Protein AF-0000000079072983 (afdb_homodimer)

InterPro domains:
  IPR004501 Phosphotransferase system, EIIC component, type 3 [PS51105] (1-416)
  IPR051088 Bacterial PTS System Sugar-Specific EIIC/EIIB [PTHR33989] (3-418)

Structure (mmCIF, N/CA/C/O backbone):
data_AF-0000000079072983-model_v1
#
loop_
_entity.id
_entity.type
_entity.pdbx_description
1 polymer 'PTS cellobiose transporter subunit IIC'
#
loop_
_atom_site.group_PDB
_atom_site.id
_atom_site.type_symbol
_atom_site.label_atom_id
_atom_site.label_alt_id
_atom_site.label_comp_id
_atom_site.label_asym_id
_atom_site.label_entity_id
_atom_site.label_seq_id
_atom_site.pdbx_PDB_ins_code
_atom_site.Cartn_x
_atom_site.Cartn_y
_atom_site.Cartn_z
_atom_site.occupancy
_atom_site.B_iso_or_equiv
_atom_site.auth_seq_id
_atom_site.auth_comp_id
_atom_site.auth_asym_id
_atom_site.auth_atom_id
_atom_site.pdbx_PDB_model_num
ATOM 1 N N . MET A 1 1 ? -16.484 -44.156 -0.101 1 51.91 1 MET A N 1
ATOM 2 C CA . MET A 1 1 ? -15.281 -43.375 0.212 1 51.91 1 MET A CA 1
ATOM 3 C C . MET A 1 1 ? -15.344 -42 -0.422 1 51.91 1 MET A C 1
ATOM 5 O O . MET A 1 1 ? -15.047 -41 0.232 1 51.91 1 MET A O 1
ATOM 9 N N . VAL A 1 2 ? -15.797 -42.031 -1.685 1 62.38 2 VAL A N 1
ATOM 10 C CA . VAL A 1 2 ? -15.906 -40.75 -2.391 1 62.38 2 VAL A CA 1
ATOM 11 C C . VAL A 1 2 ? -16.953 -39.875 -1.715 1 62.38 2 VAL A C 1
ATOM 13 O O . VAL A 1 2 ? -16.75 -38.656 -1.57 1 62.38 2 VAL A O 1
ATOM 16 N N . ASN A 1 3 ? -17.891 -40.531 -1.244 1 63.91 3 ASN A N 1
ATOM 17 C CA . ASN A 1 3 ? -18.953 -39.75 -0.617 1 63.91 3 ASN A CA 1
ATOM 18 C C . ASN A 1 3 ? -18.5 -39.188 0.725 1 63.91 3 ASN A C 1
ATOM 20 O O . ASN A 1 3 ? -18.891 -38.062 1.09 1 63.91 3 ASN A O 1
ATOM 24 N N . ARG A 1 4 ? -17.734 -39.938 1.406 1 63.94 4 ARG A N 1
ATOM 25 C CA . ARG A 1 4 ? -17.25 -39.438 2.695 1 63.94 4 ARG A CA 1
ATOM 26 C C . ARG A 1 4 ? -16.281 -38.281 2.516 1 63.94 4 ARG A C 1
ATOM 28 O O . ARG A 1 4 ? -16.312 -37.312 3.285 1 63.94 4 ARG A O 1
ATOM 35 N N . ILE A 1 5 ? -15.484 -38.531 1.48 1 71.19 5 ILE A N 1
ATOM 36 C CA . ILE A 1 5 ? -14.523 -37.469 1.17 1 71.19 5 ILE A CA 1
ATOM 37 C C . ILE A 1 5 ? -15.273 -36.219 0.726 1 71.19 5 ILE A C 1
ATOM 39 O O . ILE A 1 5 ? -14.914 -35.094 1.12 1 71.19 5 ILE A O 1
ATOM 43 N N . THR A 1 6 ? -16.25 -36.531 0.065 1 70.75 6 THR A N 1
ATOM 44 C CA . THR A 1 6 ? -17.031 -35.375 -0.401 1 70.75 6 THR A CA 1
ATOM 45 C C . THR A 1 6 ? -17.688 -34.656 0.773 1 70.75 6 THR A C 1
ATOM 47 O O . THR A 1 6 ? -17.781 -33.438 0.771 1 70.75 6 THR A O 1
ATOM 50 N N . ASN A 1 7 ? -18.016 -35.406 1.706 1 72.44 7 ASN A N 1
ATOM 51 C CA . ASN A 1 7 ? -18.656 -34.781 2.854 1 72.44 7 ASN A CA 1
ATOM 52 C C . ASN A 1 7 ? -17.672 -34 3.709 1 72.44 7 ASN A C 1
ATOM 54 O O . ASN A 1 7 ? -18.016 -32.938 4.25 1 72.44 7 ASN A O 1
ATOM 58 N N . ILE A 1 8 ? -16.516 -34.562 3.797 1 74.38 8 ILE A N 1
ATOM 59 C CA . ILE A 1 8 ? -15.484 -33.875 4.57 1 74.38 8 ILE A CA 1
ATOM 60 C C . ILE A 1 8 ? -15.117 -32.562 3.885 1 74.38 8 ILE A C 1
ATOM 62 O O . ILE A 1 8 ? -14.961 -31.547 4.543 1 74.38 8 ILE A O 1
ATOM 66 N N . PHE A 1 9 ? -15.094 -32.688 2.645 1 74.44 9 PHE A N 1
ATOM 67 C CA . PHE A 1 9 ? -14.734 -31.5 1.9 1 74.44 9 PHE A CA 1
ATOM 68 C C . PHE A 1 9 ? -15.852 -30.453 1.982 1 74.44 9 PHE A C 1
ATOM 70 O O . PHE A 1 9 ? -15.578 -29.25 2.045 1 74.44 9 PHE A O 1
ATOM 77 N N . LEU A 1 10 ? -17 -30.969 2.055 1 71 10 LEU A N 1
ATOM 78 C CA . LEU A 1 10 ? -18.125 -30.047 2.188 1 71 10 LEU A CA 1
ATOM 79 C C . LEU A 1 10 ? -18.125 -29.391 3.561 1 71 10 LEU A C 1
ATOM 81 O O . LEU A 1 10 ? -18.438 -28.203 3.682 1 71 10 LEU A O 1
ATOM 85 N N . LYS A 1 11 ? -17.719 -30.141 4.48 1 75.06 11 LYS A N 1
ATOM 86 C CA . LYS A 1 11 ? -17.672 -29.578 5.828 1 75.06 11 LYS A CA 1
ATOM 87 C C . LYS A 1 11 ? -16.547 -28.562 5.957 1 75.06 11 LYS A C 1
ATOM 89 O O . LYS A 1 11 ? -16.703 -27.547 6.641 1 75.06 11 LYS A O 1
ATOM 94 N N . LEU A 1 12 ? -15.492 -28.828 5.312 1 73 12 LEU A N 1
ATOM 95 C CA . LEU A 1 12 ? -14.359 -27.906 5.363 1 73 12 LEU A CA 1
ATOM 96 C C . LEU A 1 12 ? -14.68 -26.594 4.641 1 73 12 LEU A C 1
ATOM 98 O O . LEU A 1 12 ? -14.289 -25.516 5.09 1 73 12 LEU A O 1
ATOM 102 N N . ARG A 1 13 ? -15.367 -26.828 3.625 1 66.88 13 ARG A N 1
ATOM 103 C CA . ARG A 1 13 ? -15.711 -25.641 2.826 1 66.88 13 ARG A CA 1
ATOM 104 C C . ARG A 1 13 ? -16.75 -24.781 3.531 1 66.88 13 ARG A C 1
ATOM 106 O O . ARG A 1 13 ? -16.891 -23.594 3.229 1 66.88 13 ARG A O 1
ATOM 113 N N . ARG A 1 14 ? -17.297 -25.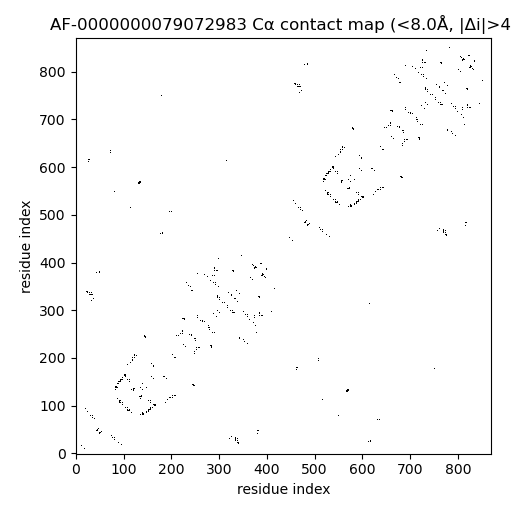406 4.473 1 68.56 14 ARG A N 1
ATOM 114 C CA . ARG A 1 14 ? -18.328 -24.672 5.203 1 68.56 14 ARG A CA 1
ATOM 115 C C . ARG A 1 14 ? -17.719 -23.859 6.344 1 68.56 14 ARG A C 1
ATOM 117 O O . ARG A 1 14 ? -18.344 -22.953 6.875 1 68.56 14 ARG A O 1
ATOM 124 N N . LEU A 1 15 ? -16.453 -24.141 6.438 1 79.19 15 LEU A N 1
ATOM 125 C CA . LEU A 1 15 ? -15.789 -23.344 7.465 1 79.19 15 LEU A CA 1
ATOM 126 C C . LEU A 1 15 ? -15.648 -21.891 7.016 1 79.19 15 LEU A C 1
ATOM 128 O O . LEU A 1 15 ? -15.344 -21.625 5.852 1 79.19 15 LEU A O 1
ATOM 132 N N . ALA A 1 16 ? -15.961 -21.047 7.828 1 80.56 16 ALA A N 1
ATOM 133 C CA . ALA A 1 16 ? -16 -19.625 7.539 1 80.56 16 ALA A CA 1
ATOM 134 C C . ALA A 1 16 ? -14.664 -19.125 7.016 1 80.56 16 ALA A C 1
ATOM 136 O O . ALA A 1 16 ? -14.617 -18.281 6.117 1 80.56 16 ALA A O 1
ATOM 137 N N . ILE A 1 17 ? -13.602 -19.719 7.496 1 84.94 17 ILE A N 1
ATOM 138 C CA . ILE A 1 17 ? -12.273 -19.25 7.129 1 84.94 17 ILE A CA 1
ATOM 139 C C . ILE A 1 17 ? -12 -19.562 5.656 1 84.94 17 ILE A C 1
ATOM 141 O O . ILE A 1 17 ? -11.484 -18.719 4.922 1 84.94 17 ILE A O 1
ATOM 145 N N . PHE A 1 18 ? -12.383 -20.703 5.234 1 83.5 18 PHE A N 1
ATOM 146 C CA . PHE A 1 18 ? -12.133 -21.094 3.855 1 83.5 18 PHE A CA 1
ATOM 147 C C . PHE A 1 18 ? -13.031 -20.328 2.896 1 83.5 18 PHE A C 1
ATOM 149 O O . PHE A 1 18 ? -12.617 -19.984 1.787 1 83.5 18 PHE A O 1
ATOM 156 N N . ARG A 1 19 ? -14.133 -20 3.297 1 82.31 19 ARG A N 1
ATOM 157 C CA . ARG A 1 19 ? -15.055 -19.234 2.463 1 82.31 19 ARG A CA 1
ATOM 158 C C . ARG A 1 19 ? -14.539 -17.812 2.246 1 82.31 19 ARG A C 1
ATOM 160 O O . ARG A 1 19 ? -14.617 -17.281 1.136 1 82.31 19 ARG A O 1
ATOM 167 N N . ILE A 1 20 ? -14.031 -17.344 3.32 1 87.38 20 ILE A N 1
ATOM 168 C CA . ILE A 1 20 ? -13.531 -15.984 3.248 1 87.38 20 ILE A CA 1
ATOM 169 C C . ILE A 1 20 ? -12.289 -15.93 2.361 1 87.38 20 ILE A C 1
ATOM 171 O O . ILE A 1 20 ? -12.133 -15.008 1.556 1 87.38 20 ILE A O 1
ATOM 175 N N . PHE A 1 21 ? -11.469 -16.938 2.504 1 88.38 21 PHE A N 1
ATOM 176 C CA . PHE A 1 21 ? -10.258 -16.969 1.697 1 88.38 21 PHE A CA 1
ATOM 177 C C . PHE A 1 21 ? -10.594 -17.125 0.219 1 88.38 21 PHE A C 1
ATOM 179 O O . PHE A 1 21 ? -9.992 -16.469 -0.632 1 88.38 21 PHE A O 1
ATOM 186 N N . GLN A 1 22 ? -11.555 -17.922 -0.063 1 84.69 22 GLN A N 1
ATOM 187 C CA . GLN A 1 22 ? -11.945 -18.141 -1.451 1 84.69 22 GLN A CA 1
ATOM 188 C C . GLN A 1 22 ? -12.586 -16.891 -2.049 1 84.69 22 GLN A C 1
ATOM 190 O O . GLN A 1 22 ? -12.297 -16.531 -3.189 1 84.69 22 GLN A O 1
ATOM 195 N N . ARG A 1 23 ? -13.367 -16.281 -1.304 1 84.44 23 ARG A N 1
ATOM 196 C CA . ARG A 1 23 ? -14.016 -15.062 -1.786 1 84.44 23 ARG A CA 1
ATOM 197 C C . ARG A 1 23 ? -13 -13.953 -2.014 1 84.44 23 ARG A C 1
ATOM 199 O O . ARG A 1 23 ? -13.117 -13.172 -2.963 1 84.44 23 ARG A O 1
ATOM 206 N N . THR A 1 24 ? -12.078 -13.891 -1.105 1 88.56 24 THR A N 1
ATOM 207 C CA . THR A 1 24 ? -11.031 -12.883 -1.229 1 88.56 24 THR A CA 1
ATOM 208 C C . THR A 1 24 ? -10.203 -13.109 -2.49 1 88.56 24 THR A C 1
ATOM 210 O O . THR A 1 24 ? -9.938 -12.172 -3.244 1 88.56 24 THR A O 1
ATOM 213 N N . LEU A 1 25 ? -9.867 -14.32 -2.742 1 88.81 25 LEU A N 1
ATOM 214 C CA . LEU A 1 25 ? -9.023 -14.641 -3.885 1 88.81 25 LEU A CA 1
ATOM 215 C C . LEU A 1 25 ? -9.773 -14.43 -5.195 1 88.81 25 LEU A C 1
ATOM 217 O O . LEU A 1 25 ? -9.211 -13.914 -6.164 1 88.81 25 LEU A O 1
ATOM 221 N N . VAL A 1 26 ? -11.031 -14.742 -5.219 1 83.69 26 VAL A N 1
ATOM 222 C CA . VAL A 1 26 ? -11.828 -14.57 -6.43 1 83.69 26 VAL A CA 1
ATOM 223 C C . VAL A 1 26 ? -11.992 -13.086 -6.734 1 83.69 26 VAL A C 1
ATOM 225 O O . VAL A 1 26 ? -11.992 -12.68 -7.898 1 83.69 26 VAL A O 1
ATOM 228 N N . MET A 1 27 ? -12.086 -12.32 -5.68 1 84.81 27 MET A N 1
ATOM 229 C CA . MET A 1 27 ? -12.227 -10.883 -5.863 1 84.81 27 MET A CA 1
ATOM 230 C C . MET A 1 27 ? -10.945 -10.273 -6.43 1 84.81 27 MET A C 1
ATOM 232 O O . MET A 1 27 ? -10.992 -9.25 -7.113 1 84.81 27 MET A O 1
ATOM 236 N N . LEU A 1 28 ? -9.859 -10.922 -6.188 1 88.69 28 LEU A N 1
ATOM 237 C CA . LEU A 1 28 ? -8.57 -10.391 -6.609 1 88.69 28 LEU A CA 1
ATOM 238 C C . LEU A 1 28 ? -8.164 -10.969 -7.961 1 88.69 28 LEU A C 1
ATOM 240 O O . LEU A 1 28 ? -7.059 -10.703 -8.445 1 88.69 28 LEU A O 1
ATOM 244 N N . MET A 1 29 ? -9.055 -11.695 -8.648 1 87 29 MET A N 1
ATOM 245 C CA . MET A 1 29 ? -8.766 -12.375 -9.906 1 87 29 MET A CA 1
ATOM 246 C C . MET A 1 29 ? -8.383 -11.367 -10.992 1 87 29 MET A C 1
ATOM 248 O O . MET A 1 29 ? -7.379 -11.547 -11.688 1 87 29 MET A O 1
ATOM 252 N N . PRO A 1 30 ? -9.055 -10.258 -11.078 1 83.69 30 PRO A N 1
ATOM 253 C CA . PRO A 1 30 ? -8.68 -9.32 -12.133 1 83.69 30 PRO A CA 1
ATOM 254 C C . PRO A 1 30 ? -7.289 -8.719 -11.922 1 83.69 30 PRO A C 1
ATOM 256 O O . PRO A 1 30 ? -6.547 -8.523 -12.891 1 83.69 30 PRO A O 1
ATOM 259 N N . ILE A 1 31 ? -6.98 -8.469 -10.719 1 87.5 31 ILE A N 1
ATOM 260 C CA . ILE A 1 31 ? -5.672 -7.902 -10.406 1 87.5 31 ILE A CA 1
ATOM 261 C C . ILE A 1 31 ? -4.582 -8.938 -10.688 1 87.5 31 ILE A C 1
ATOM 263 O O . ILE A 1 31 ? -3.52 -8.602 -11.219 1 87.5 31 ILE A O 1
ATOM 267 N N . ALA A 1 32 ? -4.895 -10.133 -10.375 1 90.31 32 ALA A N 1
ATOM 268 C CA . ALA A 1 32 ? -3.926 -11.203 -10.594 1 90.31 32 ALA A CA 1
ATOM 269 C C . ALA A 1 32 ? -3.73 -11.469 -12.086 1 90.31 32 ALA A C 1
ATOM 271 O O . ALA A 1 32 ? -2.617 -11.75 -12.531 1 90.31 32 ALA A O 1
ATOM 272 N N . VAL A 1 33 ? -4.816 -11.367 -12.859 1 89.5 33 VAL A N 1
ATOM 273 C CA . VAL A 1 33 ? -4.73 -11.602 -14.297 1 89.5 33 VAL A CA 1
ATOM 274 C C . VAL A 1 33 ? -3.906 -10.5 -14.953 1 89.5 33 VAL A C 1
ATOM 276 O O . VAL A 1 33 ? -3.033 -10.773 -15.781 1 89.5 33 VAL A O 1
ATOM 279 N N . ILE A 1 34 ? -4.125 -9.289 -14.562 1 88.88 34 ILE A N 1
ATOM 280 C CA . ILE A 1 34 ? -3.367 -8.164 -15.102 1 88.88 34 ILE A CA 1
ATOM 281 C C . ILE A 1 34 ? -1.895 -8.305 -14.727 1 88.88 34 ILE A C 1
ATOM 283 O O . ILE A 1 34 ? -1.009 -8.086 -15.555 1 88.88 34 ILE A O 1
ATOM 287 N N . GLY A 1 35 ? -1.692 -8.68 -13.539 1 91.06 35 GLY A N 1
ATOM 288 C CA . GLY A 1 35 ? -0.321 -8.906 -13.109 1 91.06 35 GLY A CA 1
ATOM 289 C C . GLY A 1 35 ? 0.366 -10.023 -13.867 1 91.06 35 GLY A C 1
ATOM 290 O O . GLY A 1 35 ? 1.554 -9.93 -14.188 1 91.06 35 GLY A O 1
ATOM 291 N N . ALA A 1 36 ? -0.386 -11.039 -14.148 1 92.75 36 ALA A N 1
ATOM 292 C CA . ALA A 1 36 ? 0.182 -12.172 -14.875 1 92.75 36 ALA A CA 1
ATOM 293 C C . ALA A 1 36 ? 0.57 -11.766 -16.297 1 92.75 36 ALA A C 1
ATOM 295 O O . ALA A 1 36 ? 1.595 -12.219 -16.812 1 92.75 36 ALA A O 1
ATOM 296 N N . TYR A 1 37 ? -0.174 -10.961 -16.906 1 92.06 37 TYR A N 1
ATOM 297 C CA . TYR A 1 37 ? 0.146 -10.5 -18.25 1 92.06 37 TYR A CA 1
ATOM 298 C C . TYR A 1 37 ? 1.395 -9.633 -18.25 1 92.06 37 TYR A C 1
ATOM 300 O O . TYR A 1 37 ? 2.246 -9.75 -19.125 1 92.06 37 TYR A O 1
ATOM 308 N N . PHE A 1 38 ? 1.521 -8.797 -17.328 1 91.94 38 PHE A N 1
ATOM 309 C CA . PHE A 1 38 ? 2.693 -7.93 -17.281 1 91.94 38 PHE A CA 1
ATOM 310 C C . PHE A 1 38 ? 3.932 -8.719 -16.875 1 91.94 38 PHE A C 1
ATOM 312 O O . PHE A 1 38 ? 5.043 -8.406 -17.297 1 91.94 38 PHE A O 1
ATOM 319 N N . LYS A 1 39 ? 3.695 -9.633 -16.016 1 91.5 39 LYS A N 1
ATOM 320 C CA . LYS A 1 39 ? 4.824 -10.5 -15.68 1 91.5 39 LYS A CA 1
ATOM 321 C C . LYS A 1 39 ? 5.312 -11.266 -16.906 1 91.5 39 LYS A C 1
ATOM 323 O O . LYS A 1 39 ? 6.52 -11.453 -17.078 1 91.5 39 LYS A O 1
ATOM 328 N N . LEU A 1 40 ? 4.375 -11.742 -17.75 1 90.88 40 LEU A N 1
ATOM 329 C CA . LEU A 1 40 ? 4.719 -12.406 -19 1 90.88 40 LEU A CA 1
ATOM 330 C C . LEU A 1 40 ? 5.516 -11.469 -19.906 1 90.88 40 LEU A C 1
ATOM 332 O O . LEU A 1 40 ? 6.52 -11.883 -20.5 1 90.88 40 LEU A O 1
ATOM 336 N N . PHE A 1 41 ? 5.109 -10.234 -19.969 1 89.5 41 PHE A N 1
ATOM 337 C CA . PHE A 1 41 ? 5.805 -9.266 -20.797 1 89.5 41 PHE A CA 1
ATOM 338 C C . PHE A 1 41 ? 7.203 -8.984 -20.266 1 89.5 41 PHE A C 1
ATOM 340 O O . PHE A 1 41 ? 8.156 -8.859 -21.031 1 89.5 41 PHE A O 1
ATOM 347 N N . ARG A 1 42 ? 7.281 -8.953 -19.016 1 88.75 42 ARG A N 1
ATOM 348 C CA . ARG A 1 42 ? 8.57 -8.68 -18.406 1 88.75 42 ARG A CA 1
ATOM 349 C C . ARG A 1 42 ? 9.539 -9.836 -18.625 1 88.75 42 ARG A C 1
ATOM 351 O O . ARG A 1 42 ? 10.695 -9.625 -19.016 1 88.75 42 ARG A O 1
ATOM 358 N N . ASP A 1 43 ? 9.055 -11.016 -18.406 1 86.69 43 ASP A N 1
ATOM 359 C CA . ASP A 1 43 ? 9.938 -12.18 -18.438 1 86.69 43 ASP A CA 1
ATOM 360 C C . ASP A 1 43 ? 10.133 -12.672 -19.875 1 86.69 43 ASP A C 1
ATOM 362 O O . ASP A 1 43 ? 11.203 -13.18 -20.219 1 86.69 43 ASP A O 1
ATOM 366 N N . ALA A 1 44 ? 9.156 -12.547 -20.703 1 85.88 44 ALA A N 1
ATOM 367 C CA . ALA A 1 44 ? 9.227 -13.148 -22.031 1 85.88 44 ALA A CA 1
ATOM 368 C C . ALA A 1 44 ? 9.688 -12.125 -23.078 1 85.88 44 ALA A C 1
ATOM 370 O O . ALA A 1 44 ? 10.258 -12.5 -24.094 1 85.88 44 ALA A O 1
ATOM 371 N N . VAL A 1 45 ? 9.461 -10.836 -22.828 1 84 45 VAL A N 1
ATOM 372 C CA . VAL A 1 45 ? 9.711 -9.898 -23.906 1 84 45 VAL A CA 1
ATOM 373 C C . VAL A 1 45 ? 10.773 -8.883 -23.484 1 84 45 VAL A C 1
ATOM 375 O O . VAL A 1 45 ? 11.727 -8.633 -24.234 1 84 45 VAL A O 1
ATOM 378 N N . PHE A 1 46 ? 10.672 -8.305 -22.234 1 82.94 46 PHE A N 1
ATOM 379 C CA . PHE A 1 46 ? 11.445 -7.105 -21.922 1 82.94 46 PHE A CA 1
ATOM 380 C C . PHE A 1 46 ? 12.609 -7.438 -21 1 82.94 46 PHE A C 1
ATOM 382 O O . PHE A 1 46 ? 12.969 -6.633 -20.141 1 82.94 46 PHE A O 1
ATOM 389 N N . SER A 1 47 ? 13.094 -8.57 -21.016 1 80.19 47 SER A N 1
ATOM 390 C CA . SER A 1 47 ? 14.32 -8.938 -20.328 1 80.19 47 SER A CA 1
ATOM 391 C C . SER A 1 47 ? 15.391 -9.398 -21.297 1 80.19 47 SER A C 1
ATOM 393 O O . SER A 1 47 ? 15.078 -9.938 -22.359 1 80.19 47 SER A O 1
ATOM 395 N N . PRO A 1 48 ? 16.594 -8.992 -20.938 1 76.44 48 PRO A N 1
ATOM 396 C CA . PRO A 1 48 ? 17.656 -9.367 -21.875 1 76.44 48 PRO A CA 1
ATOM 397 C C . PRO A 1 48 ? 17.797 -10.875 -22.031 1 76.44 48 PRO A C 1
ATOM 399 O O . PRO A 1 48 ? 18.234 -11.359 -23.078 1 76.44 48 PRO A O 1
ATOM 402 N N . ASP A 1 49 ? 17.438 -11.617 -21.016 1 77.25 49 ASP A N 1
ATOM 403 C CA . ASP A 1 49 ? 17.516 -13.07 -21.078 1 77.25 49 ASP A CA 1
ATOM 404 C C . ASP A 1 49 ? 16.141 -13.688 -21.391 1 77.25 49 ASP A C 1
ATOM 406 O O . ASP A 1 49 ? 15.875 -14.82 -21 1 77.25 49 ASP A O 1
ATOM 410 N N . SER A 1 50 ? 15.359 -12.906 -22.172 1 79.88 50 SER A N 1
ATOM 411 C CA . SER A 1 50 ? 14 -13.375 -22.422 1 79.88 50 SER A CA 1
ATOM 412 C C . SER A 1 50 ? 13.938 -14.188 -23.719 1 79.88 50 SER A C 1
ATOM 414 O O . SER A 1 50 ? 14.758 -14 -24.625 1 79.88 50 SER A O 1
ATOM 416 N N . PHE A 1 51 ? 13.023 -15.172 -23.703 1 78.88 51 PHE A N 1
ATOM 417 C CA . PHE A 1 51 ? 12.812 -16.094 -24.812 1 78.88 51 PHE A CA 1
ATOM 418 C C . PHE A 1 51 ? 12.461 -15.344 -26.078 1 78.88 51 PHE A C 1
ATOM 420 O O . PHE A 1 51 ? 13.141 -15.5 -27.109 1 78.88 51 PHE A O 1
ATOM 427 N N . ILE A 1 52 ? 11.516 -14.422 -26.031 1 77.12 52 ILE A N 1
ATOM 428 C CA . ILE A 1 52 ? 11.023 -13.734 -27.219 1 77.12 52 ILE A CA 1
ATOM 429 C C . ILE A 1 52 ? 12.039 -12.688 -27.656 1 77.12 52 ILE A C 1
ATOM 431 O O . ILE A 1 52 ? 12.234 -12.469 -28.859 1 77.12 52 ILE A O 1
ATOM 435 N N . TYR A 1 53 ? 12.727 -12.141 -26.672 1 76.12 53 TYR A N 1
ATOM 436 C CA . TYR A 1 53 ? 13.758 -11.148 -26.969 1 76.12 53 TYR A CA 1
ATOM 437 C C . TYR A 1 53 ? 14.883 -11.766 -27.781 1 76.12 53 TYR A C 1
ATOM 439 O O . TYR A 1 53 ? 15.375 -11.156 -28.734 1 76.12 53 TYR A O 1
ATOM 447 N N . ASN A 1 54 ? 15.195 -13.039 -27.5 1 75.75 54 ASN A N 1
ATOM 448 C CA . ASN A 1 54 ? 16.328 -13.68 -28.141 1 75.75 54 ASN A CA 1
ATOM 449 C C . ASN A 1 54 ? 15.93 -14.312 -29.484 1 75.75 54 ASN A C 1
ATOM 451 O O . ASN A 1 54 ? 16.719 -14.352 -30.422 1 75.75 54 ASN A O 1
ATOM 455 N N . ILE A 1 55 ? 14.695 -14.742 -29.578 1 74.31 55 ILE A N 1
ATOM 456 C CA . ILE A 1 55 ? 14.258 -15.391 -30.812 1 74.31 55 ILE A CA 1
ATOM 457 C C . ILE A 1 5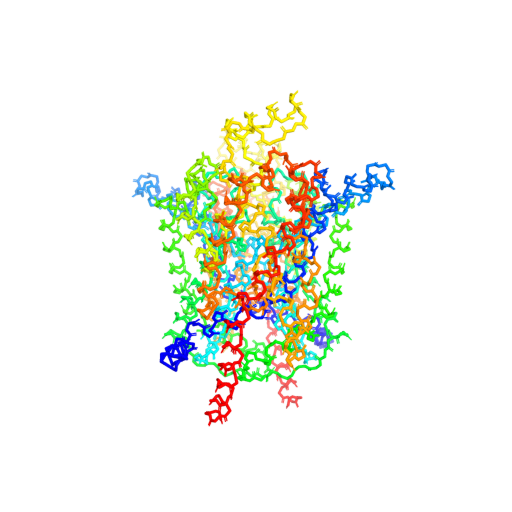5 ? 14.039 -14.328 -31.891 1 74.31 55 ILE A C 1
ATOM 459 O O . ILE A 1 55 ? 14.43 -14.523 -33.031 1 74.31 55 ILE A O 1
ATOM 463 N N . PHE A 1 56 ? 13.422 -13.211 -31.469 1 75.88 56 PHE A N 1
ATOM 464 C CA . PHE A 1 56 ? 13.102 -12.188 -32.438 1 75.88 56 PHE A CA 1
ATOM 465 C C . PHE A 1 56 ? 14.195 -11.133 -32.5 1 75.88 56 PHE A C 1
ATOM 467 O O . PHE A 1 56 ? 14.109 -10.188 -33.281 1 75.88 56 PHE A O 1
ATOM 474 N N . ASN A 1 57 ? 15.297 -11.305 -31.859 1 71.06 57 ASN A N 1
ATOM 475 C CA . ASN A 1 57 ? 16.438 -10.406 -31.844 1 71.06 57 ASN A CA 1
ATOM 476 C C . ASN A 1 57 ? 16.016 -8.953 -31.656 1 71.06 57 ASN A C 1
ATOM 478 O O . ASN A 1 57 ? 16.344 -8.094 -32.469 1 71.06 57 ASN A O 1
ATOM 482 N N . PHE A 1 58 ? 15.359 -8.719 -30.625 1 70.56 58 PHE A N 1
ATOM 483 C CA . PHE A 1 58 ? 14.82 -7.391 -30.375 1 70.56 58 PHE A CA 1
ATOM 484 C C . PHE A 1 58 ? 15.945 -6.395 -30.109 1 70.56 58 PHE A C 1
ATOM 486 O O . PHE A 1 58 ? 15.719 -5.18 -30.109 1 70.56 58 PHE A O 1
ATOM 493 N N . ASP A 1 59 ? 17.047 -6.793 -29.906 1 68.94 59 ASP A N 1
ATOM 494 C CA . ASP A 1 59 ? 18.188 -5.887 -29.734 1 68.94 59 ASP A CA 1
ATOM 495 C C . ASP A 1 59 ? 18.375 -5.012 -30.969 1 68.94 59 ASP A C 1
ATOM 497 O O . ASP A 1 59 ? 18.719 -3.832 -30.859 1 68.94 59 ASP A O 1
ATOM 501 N N . ILE A 1 60 ? 17.953 -5.598 -32.031 1 69.75 60 ILE A N 1
ATOM 502 C CA . ILE A 1 60 ? 18.188 -4.875 -33.281 1 69.75 60 ILE A CA 1
ATOM 503 C C . ILE A 1 60 ? 16.891 -4.27 -33.781 1 69.75 60 ILE A C 1
ATOM 505 O O . ILE A 1 60 ? 16.875 -3.148 -34.312 1 69.75 60 ILE A O 1
ATOM 509 N N . THR A 1 61 ? 15.789 -4.902 -33.562 1 73.81 61 THR A N 1
ATOM 510 C CA . THR A 1 61 ? 14.547 -4.516 -34.219 1 73.81 61 THR A CA 1
ATOM 511 C C . THR A 1 61 ? 13.797 -3.469 -33.406 1 73.81 61 THR A C 1
ATOM 513 O O . THR A 1 61 ? 13.047 -2.66 -33.938 1 73.81 61 THR A O 1
ATOM 516 N N . LEU A 1 62 ? 14.016 -3.539 -32.125 1 73 62 LEU A N 1
ATOM 517 C CA . LEU A 1 62 ? 13.242 -2.633 -31.266 1 73 62 LEU A CA 1
ATOM 518 C C . LEU A 1 62 ? 14.117 -1.483 -30.781 1 73 62 LEU A C 1
ATOM 520 O O . LEU A 1 62 ? 15.211 -1.707 -30.266 1 73 62 LEU A O 1
ATOM 524 N N . PRO A 1 63 ? 13.672 -0.294 -31.109 1 77.88 63 PRO A N 1
ATOM 525 C CA . PRO A 1 63 ? 14.414 0.853 -30.562 1 77.88 63 PRO A CA 1
ATOM 526 C C . PRO A 1 63 ? 14.594 0.783 -29.047 1 77.88 63 PRO A C 1
ATOM 528 O O . PRO A 1 63 ? 13.711 0.297 -28.344 1 77.88 63 PRO A O 1
ATOM 531 N N . ASP A 1 64 ? 15.719 1.146 -28.594 1 78.81 64 ASP A N 1
ATOM 532 C CA . ASP A 1 64 ? 16.109 1.064 -27.188 1 78.81 64 ASP A CA 1
ATOM 533 C C . ASP A 1 64 ? 15.125 1.82 -26.297 1 78.81 64 ASP A C 1
ATOM 535 O O . ASP A 1 64 ? 14.82 1.381 -25.188 1 78.81 64 ASP A O 1
ATOM 539 N N . ARG A 1 65 ? 14.578 2.865 -26.828 1 77.5 65 ARG A N 1
ATOM 540 C CA . ARG A 1 65 ? 13.672 3.668 -26.016 1 77.5 65 ARG A CA 1
ATOM 541 C C . ARG A 1 65 ? 12.398 2.895 -25.703 1 77.5 65 ARG A C 1
ATOM 543 O O . ARG A 1 65 ? 11.875 2.98 -24.594 1 77.5 65 ARG A O 1
ATOM 550 N N . PHE A 1 66 ? 11.906 2.201 -26.719 1 78.5 66 PHE A N 1
ATOM 551 C CA . PHE A 1 66 ? 10.695 1.415 -26.516 1 78.5 66 PHE A CA 1
ATOM 552 C C . PHE A 1 66 ? 10.953 0.239 -25.578 1 78.5 66 PHE A C 1
ATOM 554 O O . PHE A 1 66 ? 10.094 -0.126 -24.781 1 78.5 66 PHE A O 1
ATOM 561 N N . TRP A 1 67 ? 12.156 -0.274 -25.703 1 81.88 67 TRP A N 1
ATOM 562 C CA . TRP A 1 67 ? 12.492 -1.403 -24.844 1 81.88 67 TRP A CA 1
ATOM 563 C C . TRP A 1 67 ? 12.617 -0.963 -23.391 1 81.88 67 TRP A C 1
ATOM 565 O O . TRP A 1 67 ? 12.109 -1.634 -22.484 1 81.88 67 TRP A O 1
ATOM 575 N N . TYR A 1 68 ? 13.164 0.146 -23.203 1 79.06 68 TYR A N 1
ATOM 576 C CA . TYR A 1 68 ? 13.328 0.626 -21.844 1 79.06 68 TYR A CA 1
ATOM 577 C C . TYR A 1 68 ? 11.992 1.043 -21.25 1 79.06 68 TYR A C 1
ATOM 579 O O . TYR A 1 68 ? 11.734 0.812 -20.062 1 79.06 68 TYR A O 1
ATOM 587 N N . ALA A 1 69 ? 11.156 1.586 -22.078 1 79.5 69 ALA A N 1
ATOM 588 C CA . ALA A 1 69 ? 9.82 1.984 -21.625 1 79.5 69 ALA A CA 1
ATOM 589 C C . ALA A 1 69 ? 8.977 0.765 -21.266 1 79.5 69 ALA A C 1
ATOM 591 O O . ALA A 1 69 ? 8.266 0.762 -20.266 1 79.5 69 ALA A O 1
ATOM 592 N N . GLY A 1 70 ? 9.117 -0.188 -22.125 1 82.25 70 GLY A N 1
ATOM 593 C CA . GLY A 1 70 ? 8.375 -1.411 -21.859 1 82.25 70 GLY A CA 1
ATOM 594 C C . GLY A 1 70 ? 8.859 -2.145 -20.625 1 82.25 70 GLY A C 1
ATOM 595 O O . GLY A 1 70 ? 8.062 -2.666 -19.844 1 82.25 70 GLY A O 1
ATOM 596 N N . ALA A 1 71 ? 10.117 -2.156 -20.484 1 85.44 71 ALA A N 1
ATOM 597 C CA . ALA A 1 71 ? 10.688 -2.803 -19.312 1 85.44 71 ALA A CA 1
ATOM 598 C C . ALA A 1 71 ? 10.297 -2.064 -18.031 1 85.44 71 ALA A C 1
ATOM 600 O O . ALA A 1 71 ? 10.016 -2.691 -17.016 1 85.44 71 ALA A O 1
ATOM 601 N N . PHE A 1 72 ? 10.25 -0.757 -18.219 1 83.81 72 PHE A N 1
ATOM 602 C CA . PHE A 1 72 ? 9.875 0.075 -17.078 1 83.81 72 PHE A CA 1
ATOM 603 C C . PHE A 1 72 ? 8.43 -0.184 -16.672 1 83.81 72 PHE A C 1
ATOM 605 O O . PHE A 1 72 ? 8.133 -0.391 -15.484 1 83.81 72 PHE A O 1
ATOM 612 N N . VAL A 1 73 ? 7.57 -0.2 -17.609 1 86.25 73 VAL A N 1
ATOM 613 C CA . VAL A 1 73 ? 6.145 -0.367 -17.359 1 86.25 73 VAL A CA 1
ATOM 614 C C . VAL A 1 73 ? 5.875 -1.778 -16.844 1 86.25 73 VAL A C 1
ATOM 616 O O . VAL A 1 73 ? 5.109 -1.964 -15.891 1 86.25 73 VAL A O 1
ATOM 619 N N . SER A 1 74 ? 6.484 -2.727 -17.406 1 89.38 74 SER A N 1
ATOM 620 C CA . SER A 1 74 ? 6.238 -4.109 -17.016 1 89.38 74 SER A CA 1
ATOM 621 C C . SER A 1 74 ? 6.785 -4.383 -15.617 1 89.38 74 SER A C 1
ATOM 623 O O . SER A 1 74 ? 6.121 -5.027 -14.797 1 89.38 74 SER A O 1
ATOM 625 N N . ARG A 1 75 ? 7.941 -3.9 -15.32 1 87.31 75 ARG A N 1
ATOM 626 C CA . ARG A 1 75 ? 8.516 -4.09 -13.992 1 87.31 75 ARG A CA 1
ATOM 627 C C . ARG A 1 75 ? 7.699 -3.359 -12.938 1 87.31 75 ARG A C 1
ATOM 629 O O . ARG A 1 75 ? 7.465 -3.891 -11.852 1 87.31 75 ARG A O 1
ATOM 636 N N . GLY A 1 76 ? 7.344 -2.191 -13.273 1 86.12 76 GLY A N 1
ATOM 637 C CA . GLY A 1 76 ? 6.539 -1.413 -12.352 1 86.12 76 GLY A CA 1
ATOM 638 C C . GLY A 1 76 ? 5.191 -2.045 -12.055 1 86.12 76 GLY A C 1
ATOM 639 O O . GLY A 1 76 ? 4.77 -2.111 -10.898 1 86.12 76 GLY A O 1
ATOM 640 N N . MET A 1 77 ? 4.57 -2.52 -13.094 1 89.69 77 MET A N 1
ATOM 641 C CA . MET A 1 77 ? 3.238 -3.1 -12.93 1 89.69 77 MET A CA 1
ATOM 642 C C . MET A 1 77 ? 3.312 -4.426 -12.188 1 89.69 77 MET A C 1
ATOM 644 O O . MET A 1 77 ? 2.408 -4.766 -11.422 1 89.69 77 MET A O 1
ATOM 648 N N . VAL A 1 78 ? 4.34 -5.176 -12.383 1 90.31 78 VAL A N 1
ATOM 649 C CA . VAL A 1 78 ? 4.496 -6.43 -11.648 1 90.31 78 VAL A CA 1
ATOM 650 C C . VAL A 1 78 ? 4.738 -6.141 -10.172 1 90.31 78 VAL A C 1
ATOM 652 O O . VAL A 1 78 ? 4.227 -6.852 -9.305 1 90.31 78 VAL A O 1
ATOM 655 N N . ARG A 1 79 ? 5.434 -5.156 -9.898 1 88.44 79 ARG A N 1
ATOM 656 C CA . ARG A 1 79 ? 5.707 -4.785 -8.516 1 88.44 79 ARG A CA 1
ATOM 657 C C . ARG A 1 79 ? 4.434 -4.344 -7.801 1 88.44 79 ARG A C 1
ATOM 659 O O . ARG A 1 79 ? 4.211 -4.691 -6.641 1 88.44 79 ARG A O 1
ATOM 666 N N . VAL A 1 80 ? 3.629 -3.633 -8.477 1 88.19 80 VAL A N 1
ATOM 667 C CA . VAL A 1 80 ? 2.43 -3.068 -7.867 1 88.19 80 VAL A CA 1
ATOM 668 C C . VAL A 1 80 ? 1.352 -4.145 -7.75 1 88.19 80 VAL A C 1
ATOM 670 O O . VAL A 1 80 ? 0.505 -4.09 -6.855 1 88.19 80 VAL A O 1
ATOM 673 N N . THR A 1 81 ? 1.348 -5.125 -8.57 1 89.94 81 THR A N 1
ATOM 674 C CA . THR A 1 81 ? 0.32 -6.16 -8.531 1 89.94 81 THR A CA 1
ATOM 675 C C . THR A 1 81 ? 0.775 -7.348 -7.688 1 89.94 81 THR A C 1
ATOM 677 O O . THR A 1 81 ? 0.345 -7.5 -6.539 1 89.94 81 THR A O 1
ATOM 680 N N . PHE A 1 82 ? 1.819 -8.039 -8.102 1 89.69 82 PHE A N 1
ATOM 681 C CA . PHE A 1 82 ? 2.266 -9.234 -7.395 1 89.69 82 PHE A CA 1
ATOM 682 C C . PHE A 1 82 ? 3.193 -8.867 -6.242 1 89.69 82 PHE A C 1
ATOM 684 O O . PHE A 1 82 ? 3.291 -9.602 -5.258 1 89.69 82 PHE A O 1
ATOM 691 N N . GLY A 1 83 ? 3.836 -7.82 -6.34 1 87.56 83 GLY A N 1
ATOM 692 C CA . GLY A 1 83 ? 4.719 -7.383 -5.27 1 87.56 83 GLY A CA 1
ATOM 693 C C . GLY A 1 83 ? 3.969 -6.855 -4.059 1 87.56 83 GLY A C 1
ATOM 694 O O . GLY A 1 83 ? 4.473 -6.922 -2.938 1 87.56 83 GLY A O 1
ATOM 695 N N . LEU A 1 84 ? 2.828 -6.332 -4.297 1 90 84 LEU A N 1
ATOM 696 C CA . LEU A 1 84 ? 2.033 -5.777 -3.207 1 90 84 LEU A CA 1
ATOM 697 C C . LEU A 1 84 ? 0.701 -6.504 -3.078 1 90 84 LEU A C 1
ATOM 699 O O . LEU A 1 84 ? -0.297 -5.914 -2.66 1 90 84 LEU A O 1
ATOM 703 N N . PHE A 1 85 ? 0.695 -7.703 -3.486 1 91 85 PHE A N 1
ATOM 704 C CA . PHE A 1 85 ? -0.53 -8.492 -3.486 1 91 85 PHE A CA 1
ATOM 705 C C . PHE A 1 85 ? -1.032 -8.711 -2.064 1 91 85 PHE A C 1
ATOM 707 O O . PHE A 1 85 ? -2.238 -8.828 -1.838 1 91 85 PHE A O 1
ATOM 714 N N . GLY A 1 86 ? -0.13 -8.719 -1.12 1 90.06 86 GLY A N 1
ATOM 715 C CA . GLY A 1 86 ? -0.5 -8.93 0.27 1 90.06 86 GLY A CA 1
ATOM 716 C C . GLY A 1 86 ? -1.396 -7.84 0.822 1 90.06 86 GLY A C 1
ATOM 717 O O . GLY A 1 86 ? -2.273 -8.109 1.646 1 90.06 86 GLY A O 1
ATOM 718 N N . ILE A 1 87 ? -1.23 -6.613 0.36 1 91.5 87 ILE A N 1
ATOM 719 C CA . ILE A 1 87 ? -2.043 -5.492 0.817 1 91.5 87 ILE A CA 1
ATOM 720 C C . ILE A 1 87 ? -3.492 -5.695 0.382 1 91.5 87 ILE A C 1
ATOM 722 O O . ILE A 1 87 ? -4.418 -5.535 1.184 1 91.5 87 ILE A O 1
ATOM 726 N N . TYR A 1 88 ? -3.682 -6.129 -0.864 1 92.75 88 TYR A N 1
ATOM 727 C CA . TYR A 1 88 ? -5.023 -6.34 -1.39 1 92.75 88 TYR A CA 1
ATOM 728 C C . TYR A 1 88 ? -5.699 -7.523 -0.704 1 92.75 88 TYR A C 1
ATOM 730 O O . TYR A 1 88 ? -6.879 -7.453 -0.349 1 92.75 88 TYR A O 1
ATOM 738 N N . ALA A 1 89 ? -4.91 -8.523 -0.525 1 93.31 89 ALA A N 1
ATOM 739 C CA . ALA A 1 89 ? -5.469 -9.727 0.089 1 93.31 89 ALA A CA 1
ATOM 740 C C . ALA A 1 89 ? -5.879 -9.461 1.536 1 93.31 89 ALA A C 1
ATOM 742 O O . ALA A 1 89 ? -6.941 -9.898 1.976 1 93.31 89 ALA A O 1
ATOM 743 N N . ALA A 1 90 ? -5.035 -8.773 2.25 1 93.25 90 ALA A N 1
ATOM 744 C CA . ALA A 1 90 ? -5.367 -8.469 3.641 1 93.25 90 ALA A CA 1
ATOM 745 C C . ALA A 1 90 ? -6.598 -7.566 3.729 1 93.25 90 ALA A C 1
ATOM 747 O O . ALA A 1 90 ? -7.438 -7.742 4.613 1 93.25 90 ALA A O 1
ATOM 748 N N . TYR A 1 91 ? -6.727 -6.629 2.84 1 93 91 TYR A N 1
ATOM 749 C CA . TYR A 1 91 ? -7.871 -5.727 2.83 1 93 91 TYR A CA 1
ATOM 750 C C . TYR A 1 91 ? -9.172 -6.492 2.627 1 93 91 TYR A C 1
ATOM 752 O O . TYR A 1 91 ? -10.125 -6.336 3.398 1 93 91 TYR A O 1
ATOM 760 N N . PHE A 1 92 ? -9.227 -7.367 1.698 1 90.94 92 PHE A N 1
ATOM 761 C CA . PHE A 1 92 ? -10.477 -8.047 1.362 1 90.94 92 PHE A CA 1
ATOM 762 C C . PHE A 1 92 ? -10.766 -9.164 2.355 1 90.94 92 PHE A C 1
ATOM 764 O O . PHE A 1 92 ? -11.922 -9.445 2.66 1 90.94 92 PHE A O 1
ATOM 771 N N . ALA A 1 93 ? -9.711 -9.805 2.783 1 92.69 93 ALA A N 1
ATOM 772 C CA . ALA A 1 93 ? -9.953 -10.828 3.801 1 92.69 93 ALA A CA 1
ATOM 773 C C . ALA A 1 93 ? -10.602 -10.219 5.043 1 92.69 93 ALA A C 1
ATOM 775 O O . ALA A 1 93 ? -11.508 -10.812 5.625 1 92.69 93 ALA A O 1
ATOM 776 N N . ALA A 1 94 ? -10.109 -9.117 5.434 1 93 94 ALA A N 1
ATOM 777 C CA . ALA A 1 94 ? -10.695 -8.445 6.59 1 93 94 ALA A CA 1
ATOM 778 C C . ALA A 1 94 ? -12.094 -7.926 6.27 1 93 94 ALA A C 1
ATOM 780 O O . ALA A 1 94 ? -13 -8.016 7.102 1 93 94 ALA A O 1
ATOM 781 N N . ARG A 1 95 ? -12.234 -7.379 5.109 1 89.06 95 ARG A N 1
ATOM 782 C CA . ARG A 1 95 ? -13.523 -6.84 4.691 1 89.06 95 ARG A CA 1
ATOM 783 C C . ARG A 1 95 ? -14.594 -7.93 4.672 1 89.06 95 ARG A C 1
ATOM 785 O O . ARG A 1 95 ? -15.688 -7.746 5.203 1 89.06 95 ARG A O 1
ATOM 792 N N . TYR A 1 96 ? -14.305 -9.055 4.098 1 88.31 96 TYR A N 1
ATOM 793 C CA . TYR A 1 96 ? -15.289 -10.125 3.988 1 88.31 96 TYR A CA 1
ATOM 794 C C . TYR A 1 96 ? -15.531 -10.781 5.34 1 88.31 96 TYR A C 1
ATOM 796 O O . TYR A 1 96 ? -16.641 -11.242 5.625 1 88.31 96 TYR A O 1
ATOM 804 N N . THR A 1 97 ? -14.539 -10.82 6.176 1 89.06 97 THR A N 1
ATOM 805 C CA . THR A 1 97 ? -14.758 -11.344 7.52 1 89.06 97 THR A CA 1
ATOM 806 C C . THR A 1 97 ? -15.688 -10.438 8.312 1 89.06 97 THR A C 1
ATOM 808 O O . THR A 1 97 ? -16.594 -10.914 9.008 1 89.06 97 THR A O 1
ATOM 811 N N . ALA A 1 98 ? -15.453 -9.156 8.156 1 85.94 98 ALA A N 1
ATOM 812 C CA . ALA A 1 98 ? -16.312 -8.203 8.859 1 85.94 98 ALA A CA 1
ATOM 813 C C . ALA A 1 98 ? -17.719 -8.203 8.289 1 85.94 98 ALA A C 1
ATOM 815 O O . ALA A 1 98 ? -18.703 -8.047 9.031 1 85.94 98 ALA A O 1
ATOM 816 N N . ARG A 1 99 ? -17.828 -8.359 7.023 1 83.56 99 ARG A N 1
ATOM 817 C CA . ARG A 1 99 ? -19.125 -8.383 6.383 1 83.56 99 ARG A CA 1
ATOM 818 C C . ARG A 1 99 ? -19.922 -9.617 6.793 1 83.56 99 ARG A C 1
ATOM 820 O O . ARG A 1 99 ? -21.156 -9.562 6.906 1 83.56 99 ARG A O 1
ATOM 827 N N . LEU A 1 100 ? -19.266 -10.695 6.922 1 80.81 100 LEU A N 1
ATOM 828 C CA . LEU A 1 100 ? -19.922 -11.93 7.344 1 80.81 100 LEU A CA 1
ATOM 829 C C . LEU A 1 100 ? -20.609 -11.75 8.695 1 80.81 100 LEU A C 1
ATOM 831 O O . LEU A 1 100 ? -21.672 -12.312 8.93 1 80.81 100 LEU A O 1
ATOM 835 N N . TYR A 1 101 ? -20.031 -10.922 9.539 1 79.69 101 TYR A N 1
ATOM 836 C CA . TYR A 1 101 ? -20.609 -10.711 10.867 1 79.69 101 TYR A CA 1
ATOM 837 C C . TYR A 1 101 ? -21.344 -9.375 10.938 1 79.69 101 TYR A C 1
ATOM 839 O O . TYR A 1 101 ? -21.641 -8.883 12.023 1 79.69 101 TYR A O 1
ATOM 847 N N . ARG A 1 102 ? -21.641 -8.688 9.93 1 77.69 102 ARG A N 1
ATOM 848 C CA . ARG A 1 102 ? -22.438 -7.48 9.781 1 77.69 102 ARG A CA 1
ATOM 849 C C . ARG A 1 102 ? -21.812 -6.305 10.523 1 77.69 102 ARG A C 1
ATOM 851 O O . ARG A 1 102 ? -22.484 -5.602 11.273 1 77.69 102 ARG A O 1
ATOM 858 N N . LYS A 1 103 ? -20.5 -6.234 10.312 1 80.25 103 LYS A N 1
ATOM 859 C CA . LYS A 1 103 ? -19.766 -5.117 10.891 1 80.25 103 LYS A CA 1
ATOM 860 C C . LYS A 1 103 ? -19.25 -4.176 9.805 1 80.25 103 LYS A C 1
ATOM 862 O O . LYS A 1 103 ? -19.5 -4.402 8.617 1 80.25 103 LYS A O 1
ATOM 867 N N . ASP A 1 104 ? -18.781 -3.102 10.227 1 77 104 ASP A N 1
ATOM 868 C CA . ASP A 1 104 ? -18.25 -2.152 9.25 1 77 104 ASP A CA 1
ATOM 869 C C . ASP A 1 104 ? -17.109 -2.758 8.453 1 77 104 ASP A C 1
ATOM 871 O O . ASP A 1 104 ? -16.016 -2.984 8.992 1 77 104 ASP A O 1
ATOM 875 N N . SER A 1 105 ? -17.297 -3.002 7.258 1 82.19 105 SER A N 1
ATOM 876 C CA . SER A 1 105 ? -16.359 -3.717 6.402 1 82.19 105 SER A CA 1
ATOM 877 C C . SER A 1 105 ? -15.242 -2.799 5.918 1 82.19 105 SER A C 1
ATOM 879 O O . SER A 1 105 ? -14.094 -3.227 5.777 1 82.19 105 SER A O 1
ATOM 881 N N . THR A 1 106 ? -15.539 -1.563 5.773 1 81.81 106 THR A N 1
ATOM 882 C CA . THR A 1 106 ? -14.555 -0.652 5.199 1 81.81 106 THR A CA 1
ATOM 883 C C . THR A 1 106 ? -13.453 -0.338 6.207 1 81.81 106 THR A C 1
ATOM 885 O O . THR A 1 106 ? -12.266 -0.382 5.871 1 81.81 106 THR A O 1
ATOM 888 N N . MET A 1 107 ? -13.836 -0.149 7.438 1 84.06 107 MET A N 1
ATOM 889 C CA . MET A 1 107 ? -12.844 0.188 8.453 1 84.06 107 MET A CA 1
ATOM 890 C C . MET A 1 107 ? -12 -1.028 8.812 1 84.06 107 MET A C 1
ATOM 892 O O . MET A 1 107 ? -10.812 -0.895 9.125 1 84.06 107 MET A O 1
ATOM 896 N N . ALA A 1 108 ? -12.641 -2.164 8.766 1 86.88 108 ALA A N 1
ATOM 897 C CA . ALA A 1 108 ? -11.891 -3.389 9.016 1 86.88 108 ALA A CA 1
ATOM 898 C C . ALA A 1 108 ? -10.82 -3.605 7.945 1 86.88 108 ALA A C 1
ATOM 900 O O . ALA A 1 108 ? -9.695 -3.992 8.258 1 86.88 108 ALA A O 1
ATOM 901 N N . GLY A 1 109 ? -11.195 -3.346 6.762 1 88.5 109 GLY A N 1
ATOM 902 C CA . GLY A 1 109 ? -10.242 -3.484 5.672 1 88.5 109 GLY A CA 1
ATOM 903 C C . GLY A 1 109 ? -9.07 -2.523 5.777 1 88.5 109 GLY A C 1
ATOM 904 O O . GLY A 1 109 ? -7.918 -2.922 5.609 1 88.5 109 GLY A O 1
ATOM 905 N N . MET A 1 110 ? -9.281 -1.321 6.129 1 88.81 110 MET A N 1
ATOM 906 C CA . MET A 1 110 ? -8.227 -0.323 6.246 1 88.81 110 MET A CA 1
ATOM 907 C C . MET A 1 110 ? -7.297 -0.645 7.414 1 88.81 110 MET A C 1
ATOM 909 O O . MET A 1 110 ? -6.086 -0.439 7.324 1 88.81 110 MET A O 1
ATOM 913 N N . THR A 1 111 ? -7.938 -1.089 8.453 1 89.69 111 THR A N 1
ATOM 914 C CA . THR A 1 111 ? -7.133 -1.457 9.609 1 89.69 111 THR A CA 1
ATOM 915 C C . THR A 1 111 ? -6.195 -2.613 9.273 1 89.69 111 THR A C 1
ATOM 917 O O . THR A 1 111 ? -5.043 -2.633 9.711 1 89.69 111 THR A O 1
ATOM 920 N N . ALA A 1 112 ? -6.723 -3.533 8.477 1 92.88 112 ALA A N 1
ATOM 921 C CA . ALA A 1 112 ? -5.887 -4.668 8.094 1 92.88 112 ALA A CA 1
ATOM 922 C C . ALA A 1 112 ? -4.707 -4.211 7.238 1 92.88 112 ALA A C 1
ATOM 924 O O . ALA A 1 112 ? -3.607 -4.766 7.344 1 92.88 112 ALA A O 1
ATOM 925 N N . VAL A 1 113 ? -4.93 -3.244 6.422 1 91.06 113 VAL A N 1
ATOM 926 C CA . VAL A 1 113 ? -3.867 -2.707 5.582 1 91.06 113 VAL A CA 1
ATOM 927 C C . VAL A 1 113 ? -2.797 -2.055 6.453 1 91.06 113 VAL A C 1
ATOM 929 O O . VAL A 1 113 ? -1.6 -2.24 6.223 1 91.06 113 VAL A O 1
ATOM 932 N N . ILE A 1 114 ? -3.166 -1.36 7.469 1 90.56 114 ILE A N 1
ATOM 933 C CA . ILE A 1 114 ? -2.227 -0.701 8.367 1 90.56 114 ILE A CA 1
ATOM 934 C C . ILE A 1 114 ? -1.408 -1.749 9.117 1 90.56 114 ILE A C 1
ATOM 936 O O . ILE A 1 114 ? -0.19 -1.615 9.25 1 90.56 114 ILE A O 1
ATOM 940 N N . VAL A 1 115 ? -2.08 -2.771 9.523 1 90.19 115 VAL A N 1
ATOM 941 C CA . VAL A 1 115 ? -1.418 -3.805 10.312 1 90.19 115 VAL A CA 1
ATOM 942 C C . VAL A 1 115 ? -0.408 -4.551 9.445 1 90.19 115 VAL A C 1
ATOM 944 O O . VAL A 1 115 ? 0.73 -4.777 9.859 1 90.19 115 VAL A O 1
ATOM 947 N N . ILE A 1 116 ? -0.794 -4.891 8.219 1 89.81 116 ILE A N 1
ATOM 948 C CA . ILE A 1 116 ? 0.12 -5.656 7.383 1 89.81 116 ILE A CA 1
ATOM 949 C C . ILE A 1 116 ? 1.289 -4.777 6.949 1 89.81 116 ILE A C 1
ATOM 951 O O . ILE A 1 116 ? 2.416 -5.254 6.809 1 89.81 116 ILE A O 1
ATOM 955 N N . MET A 1 117 ? 1.022 -3.545 6.691 1 88.38 117 MET A N 1
ATOM 956 C CA . MET A 1 117 ? 2.094 -2.629 6.312 1 88.38 117 MET A CA 1
ATOM 957 C C . MET A 1 117 ? 3.078 -2.436 7.461 1 88.38 117 MET A C 1
ATOM 959 O O . MET A 1 117 ? 4.277 -2.266 7.23 1 88.38 117 MET A O 1
ATOM 963 N N . PHE A 1 118 ? 2.604 -2.404 8.672 1 87.25 118 PHE A N 1
ATOM 964 C CA . PHE A 1 118 ? 3.496 -2.311 9.82 1 87.25 118 PHE A CA 1
ATOM 965 C C . PHE A 1 118 ? 4.332 -3.578 9.961 1 87.25 118 PHE A C 1
ATOM 967 O O . PHE A 1 118 ? 5.512 -3.514 10.305 1 87.25 118 PHE A O 1
ATOM 974 N N . CYS A 1 119 ? 3.646 -4.66 9.742 1 84 119 CYS A N 1
ATOM 975 C CA . CYS A 1 119 ? 4.387 -5.918 9.789 1 84 119 CYS A CA 1
ATOM 976 C C . CYS A 1 119 ? 5.453 -5.965 8.703 1 84 119 CYS A C 1
ATOM 978 O O . CYS A 1 119 ? 6.543 -6.5 8.922 1 84 119 CYS A O 1
ATOM 980 N N . ALA A 1 120 ? 5.121 -5.473 7.52 1 84.38 120 ALA A N 1
ATOM 981 C CA . ALA A 1 120 ? 6.094 -5.41 6.434 1 84.38 120 ALA A CA 1
ATOM 982 C C . ALA A 1 120 ? 7.258 -4.492 6.789 1 84.38 120 ALA A C 1
ATOM 984 O O . ALA A 1 120 ? 8.414 -4.797 6.488 1 84.38 120 ALA A O 1
ATOM 985 N N . TYR A 1 121 ? 6.957 -3.395 7.48 1 82.38 121 TYR A N 1
ATOM 986 C CA . TYR A 1 121 ? 7.992 -2.48 7.949 1 82.38 121 TYR A CA 1
ATOM 987 C C . TYR A 1 121 ? 8.898 -3.156 8.969 1 82.38 121 TYR A C 1
ATOM 989 O O . TYR A 1 121 ? 10.117 -3.033 8.906 1 82.38 121 TYR A O 1
ATOM 997 N N . ALA A 1 122 ? 8.344 -3.812 9.875 1 78.88 122 ALA A N 1
ATOM 998 C CA . ALA A 1 122 ? 9.094 -4.5 10.922 1 78.88 122 ALA A CA 1
ATOM 999 C C . ALA A 1 122 ? 9.984 -5.594 10.336 1 78.88 122 ALA A C 1
ATOM 1001 O O . ALA A 1 122 ? 11.117 -5.789 10.789 1 78.88 122 ALA A O 1
ATOM 1002 N N . ASN A 1 123 ? 9.477 -6.238 9.305 1 76.56 123 ASN A N 1
ATOM 1003 C CA . ASN A 1 123 ? 10.242 -7.305 8.672 1 76.56 123 ASN A CA 1
ATOM 1004 C C . ASN A 1 123 ? 11.453 -6.75 7.922 1 76.56 123 ASN A C 1
ATOM 1006 O O . ASN A 1 123 ? 12.523 -7.359 7.93 1 76.56 123 ASN A O 1
ATOM 1010 N N . ASN A 1 124 ? 11.328 -5.684 7.281 1 74.25 124 ASN A N 1
ATOM 1011 C CA . ASN A 1 124 ? 12.43 -5.09 6.52 1 74.25 124 ASN A CA 1
ATOM 1012 C C . ASN A 1 124 ? 13.539 -4.594 7.441 1 74.25 124 ASN A C 1
ATOM 1014 O O . ASN A 1 124 ? 14.719 -4.68 7.094 1 74.25 124 ASN A O 1
ATOM 1018 N N . LEU A 1 125 ? 13.227 -4.043 8.555 1 71.19 125 LEU A N 1
ATOM 1019 C CA . LEU A 1 125 ? 14.234 -3.561 9.492 1 71.19 125 LEU A CA 1
ATOM 1020 C C . LEU A 1 125 ? 14.992 -4.723 10.125 1 71.19 125 LEU A C 1
ATOM 1022 O O . LEU A 1 125 ? 16.203 -4.633 10.352 1 71.19 125 LEU A O 1
ATOM 1026 N N . ALA A 1 126 ? 14.211 -5.711 10.312 1 65.12 126 ALA A N 1
ATOM 1027 C CA . ALA A 1 126 ? 14.836 -6.887 10.922 1 65.12 126 ALA A CA 1
ATOM 1028 C C . ALA A 1 126 ? 15.859 -7.512 9.977 1 65.12 126 ALA A C 1
ATOM 1030 O O . ALA A 1 126 ? 16.891 -8.031 10.422 1 65.12 126 ALA A O 1
ATOM 1031 N N . ASN A 1 127 ? 15.555 -7.48 8.695 1 64.06 127 ASN A N 1
ATOM 1032 C CA . ASN A 1 127 ? 16.453 -8.109 7.727 1 64.06 127 ASN A CA 1
ATOM 1033 C C . ASN A 1 127 ? 17.562 -7.156 7.285 1 64.06 127 ASN A C 1
ATOM 1035 O O . ASN A 1 127 ? 18.328 -7.477 6.391 1 64.06 127 ASN A O 1
ATOM 1039 N N . ASN A 1 128 ? 17.766 -6.109 8.078 1 57.81 128 ASN A N 1
ATOM 1040 C CA . ASN A 1 128 ? 18.812 -5.137 7.789 1 57.81 128 ASN A CA 1
ATOM 1041 C C . ASN A 1 128 ? 18.797 -4.723 6.32 1 57.81 128 ASN A C 1
ATOM 1043 O O . ASN A 1 128 ? 19.859 -4.594 5.703 1 57.81 128 ASN A O 1
ATOM 1047 N N . ALA A 1 129 ? 17.719 -4.996 5.727 1 53.88 129 ALA A N 1
ATOM 1048 C CA . ALA A 1 129 ? 17.703 -4.648 4.309 1 53.88 129 ALA A CA 1
ATOM 1049 C C . ALA A 1 129 ? 18.031 -3.172 4.105 1 53.88 129 ALA A C 1
ATOM 1051 O O . ALA A 1 129 ? 17.719 -2.334 4.949 1 53.88 129 ALA A O 1
ATOM 1052 N N . SER A 1 130 ? 19.047 -2.902 3.432 1 49.38 130 SER A N 1
ATOM 1053 C CA . SER A 1 130 ? 19.453 -1.53 3.148 1 49.38 130 SER A CA 1
ATOM 1054 C C . SER A 1 130 ? 18.25 -0.644 2.846 1 49.38 130 SER A C 1
ATOM 1056 O O . SER A 1 130 ? 18.266 0.554 3.137 1 49.38 130 SER A O 1
ATOM 1058 N N . ASP A 1 131 ? 17.359 -1.403 2.252 1 50.06 131 ASP A N 1
ATOM 1059 C CA . ASP A 1 131 ? 16.188 -0.631 1.839 1 50.06 131 ASP A CA 1
ATOM 1060 C C . ASP A 1 131 ? 15.07 -0.73 2.875 1 50.06 131 ASP A C 1
ATOM 1062 O O . ASP A 1 131 ? 14.477 -1.796 3.059 1 50.06 131 ASP A O 1
ATOM 1066 N N . HIS A 1 132 ? 15.031 0.008 3.887 1 50.94 132 HIS A N 1
ATOM 1067 C CA . HIS A 1 132 ? 14.094 0.01 5.004 1 50.94 132 HIS A CA 1
ATOM 1068 C C . HIS A 1 132 ? 12.664 0.254 4.523 1 50.94 132 HIS A C 1
ATOM 1070 O O . HIS A 1 132 ? 11.781 0.554 5.328 1 50.94 132 HIS A O 1
ATOM 1076 N N . SER A 1 133 ? 12.469 0.141 3.17 1 53.41 133 SER A N 1
ATOM 1077 C CA . SER A 1 133 ? 11.117 0.403 2.682 1 53.41 133 SER A CA 1
ATOM 1078 C C . SER A 1 133 ? 10.219 -0.81 2.875 1 53.41 133 SER A C 1
ATOM 1080 O O . SER A 1 133 ? 10.625 -1.942 2.611 1 53.41 133 SER A O 1
ATOM 1082 N N . PRO A 1 134 ? 9.156 -0.794 3.678 1 46.88 134 PRO A N 1
ATOM 1083 C CA . PRO A 1 134 ? 8.219 -1.893 3.924 1 46.88 134 PRO A CA 1
ATOM 1084 C C . PRO A 1 134 ? 7.812 -2.617 2.643 1 46.88 134 PRO A C 1
ATOM 1086 O O . PRO A 1 134 ? 7.457 -3.797 2.684 1 46.88 134 PRO A O 1
ATOM 1089 N N . PHE A 1 135 ? 7.863 -1.931 1.491 1 52.69 135 PHE A N 1
ATOM 1090 C CA . PHE A 1 135 ? 7.258 -2.455 0.272 1 52.69 135 PHE A CA 1
ATOM 1091 C C . PHE A 1 135 ? 8.172 -3.488 -0.382 1 52.69 135 PHE A C 1
ATOM 1093 O O . PHE A 1 135 ? 7.738 -4.23 -1.266 1 52.69 135 PHE A O 1
ATOM 1100 N N . SER A 1 136 ? 9.398 -3.484 0.021 1 56.41 136 SER A N 1
ATOM 1101 C CA . SER A 1 136 ? 10.273 -4.516 -0.524 1 56.41 136 SER A CA 1
ATOM 1102 C C . SER A 1 136 ? 10.234 -5.781 0.33 1 56.41 136 SER A C 1
ATOM 1104 O O . SER A 1 136 ? 10.977 -6.727 0.077 1 56.41 136 SER A O 1
ATOM 1106 N N . SER A 1 137 ? 9.164 -5.691 1.146 1 67.81 137 SER A N 1
ATOM 1107 C CA . SER A 1 137 ? 9.133 -6.793 2.102 1 67.81 137 SER A CA 1
ATOM 1108 C C . SER A 1 137 ? 8.578 -8.062 1.465 1 67.81 137 SER A C 1
ATOM 1110 O O . SER A 1 137 ? 7.699 -8 0.605 1 67.81 137 SER A O 1
ATOM 1112 N N . SER A 1 138 ? 9.148 -9.078 1.778 1 75.44 138 SER A N 1
ATOM 1113 C CA . SER A 1 138 ? 8.766 -10.414 1.321 1 75.44 138 SER A CA 1
ATOM 1114 C C . SER A 1 138 ? 7.367 -10.781 1.8 1 75.44 138 SER A C 1
ATOM 1116 O O . SER A 1 138 ? 6.719 -11.656 1.223 1 75.44 138 SER A O 1
ATOM 1118 N N . VAL A 1 139 ? 6.867 -9.984 2.73 1 79.38 139 VAL A N 1
ATOM 1119 C CA . VAL A 1 139 ? 5.59 -10.336 3.344 1 79.38 139 VAL A CA 1
ATOM 1120 C C . VAL A 1 139 ? 4.445 -9.867 2.449 1 79.38 139 VAL A C 1
ATOM 1122 O O . VAL A 1 139 ? 3.346 -10.43 2.498 1 79.38 139 VAL A O 1
ATOM 1125 N N . LEU A 1 140 ? 4.727 -8.898 1.596 1 86.25 140 LEU A N 1
ATOM 1126 C CA . LEU A 1 140 ? 3.654 -8.305 0.804 1 86.25 140 LEU A CA 1
ATOM 1127 C C . LEU A 1 140 ? 3.564 -8.969 -0.568 1 86.25 140 LEU A C 1
ATOM 1129 O O . LEU A 1 140 ? 2.604 -8.742 -1.308 1 86.25 140 LEU A O 1
ATOM 1133 N N . LYS A 1 141 ? 4.5 -9.797 -0.874 1 86.69 141 LYS A N 1
ATOM 1134 C CA . LYS A 1 141 ? 4.527 -10.43 -2.188 1 86.69 141 LYS A CA 1
ATOM 1135 C C . LYS A 1 141 ? 3.473 -11.531 -2.291 1 86.69 141 LYS A C 1
ATOM 1137 O O . LYS A 1 141 ? 2.959 -12 -1.274 1 86.69 141 LYS A O 1
ATOM 1142 N N . ILE A 1 142 ? 3.178 -11.836 -3.529 1 87.5 142 ILE A N 1
ATOM 1143 C CA . ILE A 1 142 ? 2.152 -12.844 -3.783 1 87.5 142 ILE A CA 1
ATOM 1144 C C . ILE A 1 142 ? 2.584 -14.18 -3.193 1 87.5 142 ILE A C 1
ATOM 1146 O O . ILE A 1 142 ? 1.744 -15 -2.818 1 87.5 142 ILE A O 1
ATOM 1150 N N . ASN A 1 143 ? 3.889 -14.391 -2.959 1 87.44 143 ASN A N 1
ATOM 1151 C CA . ASN A 1 143 ? 4.422 -15.641 -2.434 1 87.44 143 ASN A CA 1
ATOM 1152 C C . ASN A 1 143 ? 4.152 -15.781 -0.939 1 87.44 143 ASN A C 1
ATOM 1154 O O . ASN A 1 143 ? 4.281 -16.875 -0.382 1 87.44 143 ASN A O 1
ATOM 1158 N N . ALA A 1 144 ? 3.771 -14.742 -0.331 1 88.25 144 ALA A N 1
ATOM 1159 C CA . ALA A 1 144 ? 3.402 -14.797 1.08 1 88.25 144 ALA A CA 1
ATOM 1160 C C . ALA A 1 144 ? 1.94 -14.406 1.28 1 88.25 144 ALA A C 1
ATOM 1162 O O . ALA A 1 144 ? 1.607 -13.695 2.23 1 88.25 144 ALA A O 1
ATOM 1163 N N . VAL A 1 145 ? 1.112 -14.898 0.436 1 90.5 145 VAL A N 1
ATOM 1164 C CA . VAL A 1 145 ? -0.29 -14.492 0.457 1 90.5 145 VAL A CA 1
ATOM 1165 C C . VAL A 1 145 ? -0.988 -15.117 1.664 1 90.5 145 VAL A C 1
ATOM 1167 O O . VAL A 1 145 ? -1.921 -14.531 2.219 1 90.5 145 VAL A O 1
ATOM 1170 N N . LEU A 1 146 ? -0.521 -16.297 2.129 1 90.06 146 LEU A N 1
ATOM 1171 C CA . LEU A 1 146 ? -1.143 -16.953 3.275 1 90.06 146 LEU A CA 1
ATOM 1172 C C . LEU A 1 146 ? -1.067 -16.062 4.512 1 90.06 146 LEU A C 1
ATOM 1174 O O . LEU A 1 146 ? -2.057 -15.906 5.234 1 90.06 146 LEU A O 1
ATOM 1178 N N . LEU A 1 147 ? 0.061 -15.5 4.742 1 88 147 LEU A N 1
ATOM 1179 C CA . LEU A 1 147 ? 0.224 -14.633 5.902 1 88 147 LEU A CA 1
ATOM 1180 C C . LEU A 1 147 ? -0.691 -13.414 5.805 1 88 147 LEU A C 1
ATOM 1182 O O . LEU A 1 147 ? -1.272 -12.984 6.805 1 88 147 LEU A O 1
ATOM 1186 N N . ALA A 1 148 ? -0.749 -12.852 4.645 1 91.44 148 ALA A N 1
ATOM 1187 C CA . ALA A 1 148 ? -1.62 -11.695 4.438 1 91.44 148 ALA A CA 1
ATOM 1188 C C . ALA A 1 148 ? -3.08 -12.055 4.695 1 91.44 148 ALA A C 1
ATOM 1190 O O . ALA A 1 148 ? -3.82 -11.281 5.305 1 91.44 148 ALA A O 1
ATOM 1191 N N . LEU A 1 149 ? -3.49 -13.242 4.27 1 92.81 149 LEU A N 1
ATOM 1192 C CA . LEU A 1 149 ? -4.859 -13.703 4.48 1 92.81 149 LEU A CA 1
ATOM 1193 C C . LEU A 1 149 ? -5.133 -13.938 5.961 1 92.81 149 LEU A C 1
ATOM 1195 O O . LEU A 1 149 ? -6.207 -13.602 6.461 1 92.81 149 LEU A O 1
ATOM 1199 N N . LEU A 1 150 ? -4.145 -14.5 6.656 1 91.06 150 LEU A N 1
ATOM 1200 C CA . LEU A 1 150 ? -4.312 -14.773 8.078 1 91.06 150 LEU A CA 1
ATOM 1201 C C . LEU A 1 150 ? -4.387 -13.477 8.875 1 91.06 150 LEU A C 1
ATOM 1203 O O . LEU A 1 150 ? -5.195 -13.359 9.797 1 91.06 150 LEU A O 1
ATOM 1207 N N . ILE A 1 151 ? -3.568 -12.539 8.531 1 90.69 151 ILE A N 1
ATOM 1208 C CA . ILE A 1 151 ? -3.605 -11.242 9.203 1 90.69 151 ILE A CA 1
ATOM 1209 C C . ILE A 1 151 ? -4.941 -10.555 8.922 1 90.69 151 ILE A C 1
ATOM 1211 O O . ILE A 1 151 ? -5.555 -9.984 9.828 1 90.69 151 ILE A O 1
ATOM 1215 N N . GLY A 1 152 ? -5.359 -10.617 7.664 1 92.88 152 GLY A N 1
ATOM 1216 C CA . GLY A 1 152 ? -6.66 -10.047 7.34 1 92.88 152 GLY A CA 1
ATOM 1217 C C . GLY A 1 152 ? -7.797 -10.711 8.094 1 92.88 152 GLY A C 1
ATOM 1218 O O . GLY A 1 152 ? -8.688 -10.031 8.609 1 92.88 152 GLY A O 1
ATOM 1219 N N . TYR A 1 153 ? -7.719 -11.992 8.188 1 92.38 153 TYR A N 1
ATOM 1220 C CA . TYR A 1 153 ? -8.734 -12.734 8.922 1 92.38 153 TYR A CA 1
ATOM 1221 C C . TYR A 1 153 ? -8.695 -12.383 10.406 1 92.38 153 TYR A C 1
ATOM 1223 O O . TYR A 1 153 ? -9.734 -12.242 11.047 1 92.38 153 TYR A O 1
ATOM 1231 N N . GLY A 1 154 ? -7.512 -12.289 10.969 1 91.06 154 GLY A N 1
ATOM 1232 C CA . GLY A 1 154 ? -7.371 -11.93 12.375 1 91.06 154 GLY A CA 1
ATOM 1233 C C . GLY A 1 154 ? -7.938 -10.562 12.703 1 91.06 154 GLY A C 1
ATOM 1234 O O . GLY A 1 154 ? -8.648 -10.398 13.695 1 91.06 154 GLY A O 1
ATOM 1235 N N . VAL A 1 155 ? -7.668 -9.625 11.852 1 91.19 155 VAL A N 1
ATOM 1236 C CA . VAL A 1 155 ? -8.18 -8.273 12.055 1 91.19 155 VAL A CA 1
ATOM 1237 C C . VAL A 1 155 ? -9.703 -8.273 11.906 1 91.19 155 VAL A C 1
ATOM 1239 O O . VAL A 1 155 ? -10.406 -7.602 12.664 1 91.19 155 VAL A O 1
ATOM 1242 N N . GLY A 1 156 ? -10.242 -8.977 10.891 1 89.44 156 GLY A N 1
ATOM 1243 C CA . GLY A 1 156 ? -11.68 -9.094 10.742 1 89.44 156 GLY A CA 1
ATOM 1244 C C . GLY A 1 156 ? -12.359 -9.703 11.953 1 89.44 156 GLY A C 1
ATOM 1245 O O . GLY A 1 156 ? -13.445 -9.273 12.344 1 89.44 156 GLY A O 1
ATOM 1246 N N . GLN A 1 157 ? -11.664 -10.602 12.602 1 89.75 157 GLN A N 1
ATOM 1247 C CA . GLN A 1 157 ? -12.211 -11.242 13.797 1 89.75 157 GLN A CA 1
ATOM 1248 C C . GLN A 1 157 ? -12.203 -10.281 14.984 1 89.75 157 GLN A C 1
ATOM 1250 O O . GLN A 1 157 ? -13.094 -10.344 15.836 1 89.75 157 GLN A O 1
ATOM 1255 N N . ILE A 1 158 ? -11.273 -9.469 15.055 1 88.88 158 ILE A N 1
ATOM 1256 C CA . ILE A 1 158 ? -11.227 -8.484 16.125 1 88.88 158 ILE A CA 1
ATOM 1257 C C . ILE A 1 158 ? -12.406 -7.52 15.992 1 88.88 158 ILE A C 1
ATOM 1259 O O . ILE A 1 158 ? -13.031 -7.152 16.984 1 88.88 158 ILE A O 1
ATOM 1263 N N . PHE A 1 159 ? -12.688 -7.148 14.773 1 86.31 159 PHE A N 1
ATOM 1264 C CA . PHE A 1 159 ? -13.82 -6.266 14.539 1 86.31 159 PHE A CA 1
ATOM 1265 C C . PHE A 1 159 ? -15.133 -6.98 14.844 1 86.31 159 PHE A C 1
ATOM 1267 O O . PHE A 1 159 ? -16.109 -6.344 15.234 1 86.31 159 PHE A O 1
ATOM 1274 N N . HIS A 1 160 ? -15.117 -8.266 14.648 1 84.88 160 HIS A N 1
ATOM 1275 C CA . HIS A 1 160 ? -16.297 -9.047 14.977 1 84.88 160 HIS A CA 1
ATOM 1276 C C . HIS A 1 160 ? -16.578 -9.039 16.469 1 84.88 160 HIS A C 1
ATOM 1278 O O . HIS A 1 160 ? -17.719 -8.867 16.891 1 84.88 160 HIS A O 1
ATOM 1284 N N . TRP A 1 161 ? -15.586 -9.156 17.234 1 86.81 161 TRP A N 1
ATOM 1285 C CA . TRP A 1 161 ? -15.75 -9.258 18.672 1 86.81 161 TRP A CA 1
ATOM 1286 C C . TRP A 1 161 ? -15.977 -7.887 19.297 1 86.81 161 TRP A C 1
ATOM 1288 O O . TRP A 1 161 ? -16.75 -7.746 20.25 1 86.81 161 TRP A O 1
ATOM 1298 N N . LEU A 1 162 ? -15.32 -6.832 18.703 1 83.19 162 LEU A N 1
ATOM 1299 C CA . LEU A 1 162 ? -15.344 -5.527 19.375 1 83.19 162 LEU A CA 1
ATOM 1300 C C . LEU A 1 162 ? -16.219 -4.547 18.609 1 83.19 162 LEU A C 1
ATOM 1302 O O . LEU A 1 162 ? -16.594 -3.494 19.125 1 83.19 162 LEU A O 1
ATOM 1306 N N . GLY A 1 163 ? -16.609 -4.879 17.359 1 76.38 163 GLY A N 1
ATOM 1307 C CA . GLY A 1 163 ? -17.312 -3.916 16.531 1 76.38 163 GLY A CA 1
ATOM 1308 C C . GLY A 1 163 ? -18.797 -3.891 16.781 1 76.38 163 GLY A C 1
ATOM 1309 O O . GLY A 1 163 ? -19.359 -4.836 17.344 1 76.38 163 GLY A O 1
ATOM 1310 N N . LYS A 1 164 ? -19.328 -2.691 16.516 1 75.5 164 LYS A N 1
ATOM 1311 C CA . LYS A 1 164 ? -20.781 -2.537 16.609 1 75.5 164 LYS A CA 1
ATOM 1312 C C . LYS A 1 164 ? -21.469 -2.918 15.297 1 75.5 164 LYS A C 1
ATOM 1314 O O . LYS A 1 164 ? -20.844 -2.873 14.234 1 75.5 164 LYS A O 1
ATOM 1319 N N . GLU A 1 165 ? -22.594 -3.309 15.352 1 74.81 165 GLU A N 1
ATOM 1320 C CA . GLU A 1 165 ? -23.359 -3.758 14.195 1 74.81 165 GLU A CA 1
ATOM 1321 C C . GLU A 1 165 ? -23.625 -2.605 13.234 1 74.81 165 GLU A C 1
ATOM 1323 O O . GLU A 1 165 ? -23.953 -1.496 13.656 1 74.81 165 GLU A O 1
ATOM 1328 N N . HIS A 1 166 ? -23.109 -2.748 12.031 1 67.5 166 HIS A N 1
ATOM 1329 C CA . HIS A 1 166 ? -23.328 -1.714 11.023 1 67.5 166 HIS A CA 1
ATOM 1330 C C . HIS A 1 166 ? -24.125 -2.246 9.844 1 67.5 166 HIS A C 1
ATOM 1332 O O . HIS A 1 166 ? -23.875 -3.352 9.359 1 67.5 166 HIS A O 1
ATOM 1338 N N . LYS A 1 167 ? -25.266 -1.48 9.641 1 62.25 167 LYS A N 1
ATOM 1339 C CA . LYS A 1 167 ? -26.031 -1.802 8.445 1 62.25 167 LYS A CA 1
ATOM 1340 C C . LYS A 1 167 ? -25.609 -0.927 7.27 1 62.25 167 LYS A C 1
ATOM 1342 O O . LYS A 1 167 ? -25.484 0.291 7.406 1 62.25 167 LYS A O 1
ATOM 1347 N N . PRO A 1 168 ? -25.062 -1.561 6.215 1 62.34 168 PRO A N 1
ATOM 1348 C CA . PRO A 1 168 ? -24.656 -0.776 5.047 1 62.34 168 PRO A CA 1
ATOM 1349 C C . PRO A 1 168 ? -25.781 0.085 4.488 1 62.34 168 PRO A C 1
ATOM 1351 O O . PRO A 1 168 ? -26.906 -0.401 4.305 1 62.34 168 PRO A O 1
ATOM 1354 N N . VAL A 1 169 ? -25.672 1.357 4.684 1 60.25 169 VAL A N 1
ATOM 1355 C CA . VAL A 1 169 ? -26.688 2.238 4.117 1 60.25 169 VAL A CA 1
ATOM 1356 C C . VAL A 1 169 ? -26.203 2.801 2.783 1 60.25 169 VAL A C 1
ATOM 1358 O O . VAL A 1 169 ? -25 2.971 2.576 1 60.25 169 VAL A O 1
ATOM 1361 N N . ASP A 1 170 ? -26.984 2.816 1.734 1 55.25 170 ASP A N 1
ATOM 1362 C CA . ASP A 1 170 ? -26.719 3.254 0.367 1 55.25 170 ASP A CA 1
ATOM 1363 C C . ASP A 1 170 ? -26.125 4.668 0.345 1 55.25 170 ASP A C 1
ATOM 1365 O O . ASP A 1 170 ? -25.172 4.941 -0.388 1 55.25 170 ASP A O 1
ATOM 1369 N N . PHE A 1 171 ? -26.844 5.598 1.081 1 54.75 171 PHE A N 1
ATOM 1370 C CA . PHE A 1 171 ? -26.406 6.984 0.996 1 54.75 171 PHE A CA 1
ATOM 1371 C C . PHE A 1 171 ? -25.969 7.5 2.363 1 54.75 171 PHE A C 1
ATOM 1373 O O . PHE A 1 171 ? -26.766 7.531 3.301 1 54.75 171 PHE A O 1
ATOM 1380 N N . GLU A 1 172 ? -24.672 7.516 2.424 1 61.94 172 GLU A N 1
ATOM 1381 C CA . GLU A 1 172 ? -24.234 7.98 3.736 1 61.94 172 GLU A CA 1
ATOM 1382 C C . GLU A 1 172 ? -23.766 9.438 3.684 1 61.94 172 GLU A C 1
ATOM 1384 O O . GLU A 1 172 ? -22.969 9.805 2.818 1 61.94 172 GLU A O 1
ATOM 1389 N N . HIS A 1 173 ? -24.516 10.297 4.414 1 65 173 HIS A N 1
ATOM 1390 C CA . HIS A 1 173 ? -24.094 11.68 4.602 1 65 173 HIS A CA 1
ATOM 1391 C C . HIS A 1 173 ? -22.812 11.766 5.414 1 65 173 HIS A C 1
ATOM 1393 O O . HIS A 1 173 ? -22.406 10.789 6.051 1 65 173 HIS A O 1
ATOM 1399 N N . ALA A 1 174 ? -22.141 12.812 5.246 1 67.25 174 ALA A N 1
ATOM 1400 C CA . ALA A 1 174 ? -20.859 13.055 5.914 1 67.25 174 ALA A CA 1
ATOM 1401 C C . ALA A 1 174 ? -21 12.859 7.422 1 67.25 174 ALA A C 1
ATOM 1403 O O . ALA A 1 174 ? -20.078 12.32 8.062 1 67.25 174 ALA A O 1
ATOM 1404 N N . ALA A 1 175 ? -22.094 13.227 8 1 68.5 175 ALA A N 1
ATOM 1405 C CA . ALA A 1 175 ? -22.312 13.102 9.438 1 68.5 175 ALA A CA 1
ATOM 1406 C C . ALA A 1 175 ? -22.391 11.633 9.859 1 68.5 175 ALA A C 1
ATOM 1408 O O . ALA A 1 175 ? -21.875 11.25 10.906 1 68.5 175 ALA A O 1
ATOM 1409 N N . ARG A 1 176 ? -22.938 10.922 9.008 1 72.62 176 ARG A N 1
ATOM 1410 C CA . ARG A 1 176 ? -23.062 9.5 9.312 1 72.62 176 ARG A CA 1
ATOM 1411 C C . ARG A 1 176 ? -21.719 8.789 9.172 1 72.62 176 ARG A C 1
ATOM 1413 O O . ARG A 1 176 ? -21.406 7.867 9.93 1 72.62 176 ARG A O 1
ATOM 1420 N N . ILE A 1 177 ? -21 9.289 8.297 1 74.06 177 ILE A N 1
ATOM 1421 C CA . ILE A 1 177 ? -19.656 8.727 8.094 1 74.06 177 ILE A CA 1
ATOM 1422 C C . ILE A 1 177 ? -18.781 9.047 9.297 1 74.06 177 ILE A C 1
ATOM 1424 O O . ILE A 1 177 ? -17.984 8.211 9.727 1 74.06 177 ILE A O 1
ATOM 1428 N N . LYS A 1 178 ? -19.047 10.227 9.773 1 73.25 178 LYS A N 1
ATOM 1429 C CA . LYS A 1 178 ? -18.281 10.625 10.945 1 73.25 178 LYS A CA 1
ATOM 1430 C C . LYS A 1 178 ? -18.625 9.758 12.148 1 73.25 178 LYS A C 1
ATOM 1432 O O . LYS A 1 178 ? -17.734 9.352 12.898 1 73.25 178 LYS A O 1
ATOM 1437 N N . GLU A 1 179 ? -19.812 9.453 12.336 1 74.88 179 GLU A N 1
ATOM 1438 C CA . GLU A 1 179 ? -20.25 8.609 13.445 1 74.88 179 GLU A CA 1
ATOM 1439 C C . GLU A 1 179 ? -19.734 7.18 13.273 1 74.88 179 GLU A C 1
ATOM 1441 O O . GLU A 1 179 ? -19.328 6.539 14.25 1 74.88 179 GLU A O 1
ATOM 1446 N N . ARG A 1 180 ? -19.719 6.781 12.094 1 75.06 180 ARG A N 1
ATOM 1447 C CA . ARG A 1 180 ? -19.203 5.445 11.789 1 75.06 180 ARG A CA 1
ATOM 1448 C C . ARG A 1 180 ? -17.719 5.348 12.07 1 75.06 180 ARG A C 1
ATOM 1450 O O . ARG A 1 180 ? -17.25 4.355 12.633 1 75.06 180 ARG A O 1
ATOM 1457 N N . ALA A 1 181 ? -17.109 6.32 11.695 1 73.5 181 ALA A N 1
ATOM 1458 C CA . ALA A 1 181 ? -15.656 6.355 11.906 1 73.5 181 ALA A CA 1
ATOM 1459 C C . ALA A 1 181 ? -15.312 6.375 13.391 1 73.5 181 ALA A C 1
ATOM 1461 O O . ALA A 1 181 ? -14.344 5.75 13.82 1 73.5 181 ALA A O 1
ATOM 1462 N N . TRP A 1 182 ? -16.188 7 14.148 1 73.56 182 TRP A N 1
ATOM 1463 C CA . TRP A 1 182 ? -15.945 7.086 15.578 1 73.56 182 TRP A CA 1
ATOM 1464 C C . TRP A 1 182 ? -16.25 5.754 16.266 1 73.56 182 TRP A C 1
ATOM 1466 O O . TRP A 1 182 ? -15.539 5.348 17.188 1 73.56 182 TRP A O 1
ATOM 1476 N N . ASN A 1 183 ? -17.203 5.098 15.766 1 74.06 183 ASN A N 1
ATOM 1477 C CA . ASN A 1 183 ? -17.562 3.811 16.359 1 74.06 183 ASN A CA 1
ATOM 1478 C C . ASN A 1 183 ? -16.516 2.742 16.047 1 74.06 183 ASN A C 1
ATOM 1480 O O . ASN A 1 183 ? -16.344 1.791 16.797 1 74.06 183 ASN A O 1
ATOM 1484 N N . ALA A 1 184 ? -15.891 2.969 14.977 1 76.56 184 ALA A N 1
ATOM 1485 C CA . ALA A 1 184 ? -14.891 1.992 14.555 1 76.56 184 ALA A CA 1
ATOM 1486 C C . ALA A 1 184 ? -13.516 2.328 15.133 1 76.56 184 ALA A C 1
ATOM 1488 O O . ALA A 1 184 ? -12.547 1.608 14.906 1 76.56 184 ALA A O 1
ATOM 1489 N N . PHE A 1 185 ? -13.523 3.283 16.016 1 79.81 185 PHE A N 1
ATOM 1490 C CA . PHE A 1 185 ? -12.258 3.77 16.547 1 79.81 185 PHE A CA 1
ATOM 1491 C C . PHE A 1 185 ? -11.68 2.775 17.547 1 79.81 185 PHE A C 1
ATOM 1493 O O . PHE A 1 185 ? -10.484 2.473 17.5 1 79.81 185 PHE A O 1
ATOM 1500 N N . ILE A 1 186 ? -12.516 2.162 18.344 1 81.25 186 ILE A N 1
ATOM 1501 C CA . ILE A 1 186 ? -12.039 1.278 19.406 1 81.25 186 ILE A CA 1
ATOM 1502 C C . ILE A 1 186 ? -11.5 -0.014 18.781 1 81.25 186 ILE A C 1
ATOM 1504 O O . ILE A 1 186 ? -10.383 -0.437 19.094 1 81.25 186 ILE A O 1
ATOM 1508 N N . PRO A 1 187 ? -12.266 -0.599 17.922 1 82.31 187 PRO A N 1
ATOM 1509 C CA . PRO A 1 187 ? -11.719 -1.814 17.312 1 82.31 187 PRO A CA 1
ATOM 1510 C C . PRO A 1 187 ? -10.469 -1.543 16.469 1 82.31 187 PRO A C 1
ATOM 1512 O O . PRO A 1 187 ? -9.586 -2.395 16.391 1 82.31 187 PRO A O 1
ATOM 1515 N N . THR A 1 188 ? -10.383 -0.45 15.945 1 84.69 188 THR A N 1
ATOM 1516 C CA . THR A 1 188 ? -9.211 -0.1 15.156 1 84.69 188 THR A CA 1
ATOM 1517 C C . THR A 1 188 ? -7.973 0.026 16.031 1 84.69 188 THR A C 1
ATOM 1519 O O . THR A 1 188 ? -6.906 -0.493 15.703 1 84.69 188 THR A O 1
ATOM 1522 N N . ILE A 1 189 ? -8.133 0.639 17.172 1 85.75 189 ILE A N 1
ATOM 1523 C CA . ILE A 1 189 ? -7.016 0.831 18.078 1 85.75 189 ILE A CA 1
ATOM 1524 C C . ILE A 1 189 ? -6.535 -0.522 18.609 1 85.75 189 ILE A C 1
ATOM 1526 O O . ILE A 1 189 ? -5.328 -0.767 18.688 1 85.75 189 ILE A O 1
ATOM 1530 N N . PHE A 1 190 ? -7.441 -1.325 18.875 1 87.75 190 PHE A N 1
ATOM 1531 C CA . PHE A 1 190 ? -7.078 -2.641 19.375 1 87.75 190 PHE A CA 1
ATOM 1532 C C . PHE A 1 190 ? -6.391 -3.471 18.297 1 87.75 190 PHE A C 1
ATOM 1534 O O . PHE A 1 190 ? -5.438 -4.195 18.578 1 87.75 190 PHE A O 1
ATOM 1541 N N . ALA A 1 191 ? -6.938 -3.389 17.141 1 88.06 191 ALA A N 1
ATOM 1542 C CA . ALA A 1 191 ? -6.328 -4.121 16.031 1 88.06 191 ALA A CA 1
ATOM 1543 C C . ALA A 1 191 ? -4.91 -3.625 15.766 1 88.06 191 ALA A C 1
ATOM 1545 O O . ALA A 1 191 ? -4.004 -4.422 15.516 1 88.06 191 ALA A O 1
ATOM 1546 N N . ILE A 1 192 ? -4.715 -2.363 15.852 1 88.06 192 ILE A N 1
ATOM 1547 C CA . ILE A 1 192 ? -3.4 -1.779 15.625 1 88.06 192 ILE A CA 1
ATOM 1548 C C . IL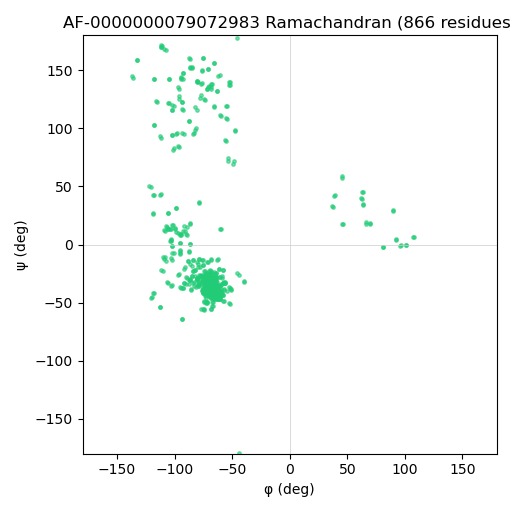E A 1 192 ? -2.453 -2.188 16.75 1 88.06 192 ILE A C 1
ATOM 1550 O O . ILE A 1 192 ? -1.281 -2.488 16.5 1 88.06 192 ILE A O 1
ATOM 1554 N N . PHE A 1 193 ? -3 -2.24 17.938 1 89.06 193 PHE A N 1
ATOM 1555 C CA . PHE A 1 193 ? -2.201 -2.684 19.078 1 89.06 193 PHE A CA 1
ATOM 1556 C C . PHE A 1 193 ? -1.733 -4.121 18.875 1 89.06 193 PHE A C 1
ATOM 1558 O O . PHE A 1 193 ? -0.563 -4.434 19.109 1 89.06 193 PHE A O 1
ATOM 1565 N N . CYS A 1 194 ? -2.65 -4.906 18.422 1 87.12 194 CYS A N 1
ATOM 1566 C CA . CYS A 1 194 ? -2.297 -6.297 18.156 1 87.12 194 CYS A CA 1
ATOM 1567 C C . CYS A 1 194 ? -1.295 -6.395 17.016 1 87.12 194 CYS A C 1
ATOM 1569 O O . CYS A 1 194 ? -0.39 -7.23 17.047 1 87.12 194 CYS A O 1
ATOM 1571 N N . GLY A 1 195 ? -1.47 -5.562 16.062 1 86.12 195 GLY A N 1
ATOM 1572 C CA . GLY A 1 195 ? -0.519 -5.523 14.961 1 86.12 195 GLY A CA 1
ATOM 1573 C C . GLY A 1 195 ? 0.869 -5.082 15.391 1 86.12 195 GLY A C 1
ATOM 1574 O O . GLY A 1 195 ? 1.871 -5.621 14.914 1 86.12 195 GLY A O 1
ATOM 1575 N N . ILE A 1 196 ? 0.938 -4.145 16.312 1 86.31 196 ILE A N 1
ATOM 1576 C CA . ILE A 1 196 ? 2.215 -3.66 16.828 1 86.31 196 ILE A CA 1
ATOM 1577 C C . ILE A 1 196 ? 2.918 -4.773 17.594 1 86.31 196 ILE A C 1
ATOM 1579 O O . ILE A 1 196 ? 4.125 -4.977 17.453 1 86.31 196 ILE A O 1
ATOM 1583 N N . VAL A 1 197 ? 2.137 -5.457 18.359 1 84.75 197 VAL A N 1
ATOM 1584 C CA . VAL A 1 197 ? 2.703 -6.566 19.125 1 84.75 197 VAL A CA 1
ATOM 1585 C C . VAL A 1 197 ? 3.246 -7.629 18.172 1 84.75 197 VAL A C 1
ATOM 1587 O O . VAL A 1 197 ? 4.344 -8.148 18.375 1 84.75 197 VAL A O 1
ATOM 1590 N N . LEU A 1 198 ? 2.492 -7.879 17.156 1 81.88 198 LEU A N 1
ATOM 1591 C CA . LEU A 1 198 ? 2.943 -8.852 16.156 1 81.88 198 LEU A CA 1
ATOM 1592 C C . LEU A 1 198 ? 4.199 -8.359 15.453 1 81.88 198 LEU A C 1
ATOM 1594 O O . LEU A 1 198 ? 5.113 -9.148 15.18 1 81.88 198 LEU A O 1
ATOM 1598 N N . GLY A 1 199 ? 4.242 -7.117 15.148 1 78.19 199 GLY A N 1
ATOM 1599 C CA . GLY A 1 199 ? 5.422 -6.543 14.516 1 78.19 199 GLY A CA 1
ATOM 1600 C C . GLY A 1 199 ? 6.66 -6.617 15.391 1 78.19 199 GLY A C 1
ATOM 1601 O O . GLY A 1 199 ? 7.754 -6.91 14.906 1 78.19 199 GLY A O 1
ATOM 1602 N N . ILE A 1 200 ? 6.461 -6.391 16.672 1 77.69 200 ILE A N 1
ATOM 1603 C CA . ILE A 1 200 ? 7.574 -6.449 17.609 1 77.69 200 ILE A CA 1
ATOM 1604 C C . ILE A 1 200 ? 8.078 -7.887 17.719 1 77.69 200 ILE A C 1
ATOM 1606 O O . ILE A 1 200 ? 9.289 -8.125 17.781 1 77.69 200 ILE A O 1
ATOM 1610 N N . ILE A 1 201 ? 7.137 -8.789 17.672 1 75.69 201 ILE A N 1
ATOM 1611 C CA . ILE A 1 201 ? 7.508 -10.195 17.75 1 75.69 201 ILE A CA 1
ATOM 1612 C C . ILE A 1 201 ? 8.305 -10.586 16.5 1 75.69 201 ILE A C 1
ATOM 1614 O O . ILE A 1 201 ? 9.312 -11.289 16.594 1 75.69 201 ILE A O 1
ATOM 1618 N N . ILE A 1 202 ? 7.922 -10.086 15.438 1 73.38 202 ILE A N 1
ATOM 1619 C CA . ILE A 1 202 ? 8.609 -10.383 14.188 1 73.38 202 ILE A CA 1
ATOM 1620 C C . ILE A 1 202 ? 9.992 -9.75 14.195 1 73.38 202 ILE A C 1
ATOM 1622 O O . ILE A 1 202 ? 10.969 -10.375 13.773 1 73.38 202 ILE A O 1
ATOM 1626 N N . TYR A 1 203 ? 10.109 -8.594 14.703 1 69.5 203 TYR A N 1
ATOM 1627 C CA . TYR A 1 203 ? 11.375 -7.867 14.727 1 69.5 203 TYR A CA 1
ATOM 1628 C C . TYR A 1 203 ? 12.344 -8.484 15.719 1 69.5 203 TYR A C 1
ATOM 1630 O O . TYR A 1 203 ? 13.523 -8.688 15.406 1 69.5 203 TYR A O 1
ATOM 1638 N N . GLU A 1 204 ? 11.867 -8.711 16.953 1 69.56 204 GLU A N 1
ATOM 1639 C CA . GLU A 1 204 ? 12.742 -9.195 18.016 1 69.56 204 GLU A CA 1
ATOM 1640 C C . GLU A 1 204 ? 13.227 -10.617 17.719 1 69.56 204 GLU A C 1
ATOM 1642 O O . GLU A 1 204 ? 14.383 -10.945 18 1 69.56 204 GLU A O 1
ATOM 1647 N N . PHE A 1 205 ? 12.32 -11.336 17.203 1 63.56 205 PHE A N 1
ATOM 1648 C CA . PHE A 1 205 ? 12.719 -12.727 16.984 1 63.56 205 PHE A CA 1
ATOM 1649 C C . PHE A 1 205 ? 13.312 -12.898 15.586 1 63.56 205 PHE A C 1
ATOM 1651 O O . PHE A 1 205 ? 13.695 -14.008 15.203 1 63.56 205 PHE A O 1
ATOM 1658 N N . GLN A 1 206 ? 13.539 -11.688 15.055 1 59.62 206 GLN A N 1
ATOM 1659 C CA . GLN A 1 206 ? 14.125 -11.719 13.719 1 59.62 206 GLN A CA 1
ATOM 1660 C C . GLN A 1 206 ? 13.555 -12.867 12.891 1 59.62 206 GLN A C 1
ATOM 1662 O O . GLN A 1 206 ? 14.312 -13.633 12.281 1 59.62 206 GLN A O 1
ATOM 1667 N N . ILE A 1 207 ? 12.344 -13.016 13.273 1 56 207 ILE A N 1
ATOM 1668 C CA . ILE A 1 207 ? 11.719 -14.109 12.539 1 56 207 ILE A CA 1
ATOM 1669 C C . ILE A 1 207 ? 11.828 -13.859 11.039 1 56 207 ILE A C 1
ATOM 1671 O O . ILE A 1 207 ? 11.352 -12.844 10.539 1 56 207 ILE A O 1
ATOM 1675 N N . LYS A 1 208 ? 12.898 -14.336 10.539 1 57.88 208 LYS A N 1
ATOM 1676 C CA . LYS A 1 208 ? 13.008 -14.266 9.086 1 57.88 208 LYS A CA 1
ATOM 1677 C C . LYS A 1 208 ? 11.797 -14.906 8.414 1 57.88 208 LYS A C 1
ATOM 1679 O O . LYS A 1 208 ? 11.57 -16.109 8.539 1 57.88 208 LYS A O 1
ATOM 1684 N N . PHE A 1 209 ? 10.789 -14.148 8.578 1 56.72 209 PHE A N 1
ATOM 1685 C CA . PHE A 1 209 ? 9.594 -14.656 7.926 1 56.72 209 PHE A CA 1
ATOM 1686 C C . PHE A 1 209 ? 9.914 -15.156 6.52 1 56.72 209 PHE A C 1
ATOM 1688 O O . PHE A 1 209 ? 11.039 -15.008 6.047 1 56.72 209 PHE A O 1
ATOM 1695 N N . LEU A 1 210 ? 8.773 -15.633 5.887 1 60.09 210 LEU A N 1
ATOM 1696 C CA . LEU A 1 210 ? 8.688 -16.297 4.59 1 60.09 210 LEU A CA 1
ATOM 1697 C C . LEU A 1 210 ? 9.445 -15.5 3.525 1 60.09 210 LEU A C 1
ATOM 1699 O O . LEU A 1 210 ? 8.906 -14.539 2.963 1 60.09 210 LEU A O 1
ATOM 1703 N N . ASN A 1 211 ? 10.883 -15.555 3.744 1 62 211 ASN A N 1
ATOM 1704 C CA . ASN A 1 211 ? 11.68 -15.023 2.646 1 62 211 ASN A CA 1
ATOM 1705 C C . ASN A 1 211 ? 12.383 -16.141 1.876 1 62 211 ASN A C 1
ATOM 1707 O O . ASN A 1 211 ? 12.336 -17.297 2.273 1 62 211 ASN A O 1
ATOM 1711 N N . SER A 1 212 ? 12.844 -15.789 0.843 1 60.25 212 SER A N 1
ATOM 1712 C CA . SER A 1 212 ? 13.555 -16.75 0.006 1 60.25 212 SER A CA 1
ATOM 1713 C C . SER A 1 212 ? 14.734 -17.375 0.752 1 60.25 212 SER A C 1
ATOM 1715 O O . SER A 1 212 ? 15.086 -18.531 0.511 1 60.25 212 SER A O 1
ATOM 1717 N N . SER A 1 213 ? 15.195 -16.688 1.774 1 66.69 213 SER A N 1
ATOM 1718 C CA . SER A 1 213 ? 16.375 -17.188 2.479 1 66.69 213 SER A CA 1
ATOM 1719 C C . SER A 1 213 ? 16 -18.234 3.518 1 66.69 213 SER A C 1
ATOM 1721 O O . SER A 1 213 ? 16.797 -19.109 3.846 1 66.69 213 SER A O 1
ATOM 1723 N N . THR A 1 214 ? 14.719 -18.172 3.957 1 68.25 214 THR A N 1
ATOM 1724 C CA . THR A 1 214 ? 14.25 -19.141 4.949 1 68.25 214 THR A CA 1
ATOM 1725 C C . THR A 1 214 ? 14.172 -20.531 4.348 1 68.25 214 THR A C 1
ATOM 1727 O O . THR A 1 214 ? 14.438 -21.531 5.035 1 68.25 214 THR A O 1
ATOM 1730 N N . PHE A 1 215 ? 13.883 -20.516 3.037 1 77.88 215 PHE A N 1
ATOM 1731 C CA . PHE A 1 215 ? 13.703 -21.812 2.402 1 77.88 215 PHE A CA 1
ATOM 1732 C C . PHE A 1 215 ? 14.891 -22.156 1.509 1 77.88 215 PHE A C 1
ATOM 1734 O O . PHE A 1 215 ? 14.789 -23.016 0.631 1 77.88 215 PHE A O 1
ATOM 1741 N N . LYS A 1 216 ? 15.922 -21.438 1.705 1 78.38 216 LYS A N 1
ATOM 1742 C CA . LYS A 1 216 ? 17.109 -21.656 0.893 1 78.38 216 LYS A CA 1
ATOM 1743 C C . LYS A 1 216 ? 17.656 -23.062 1.078 1 78.38 216 LYS A C 1
ATOM 1745 O O . LYS A 1 216 ? 18.125 -23.688 0.124 1 78.38 216 LYS A O 1
ATOM 1750 N N . GLY A 1 217 ? 17.516 -23.547 2.301 1 81 217 GLY A N 1
ATOM 1751 C CA . GLY A 1 217 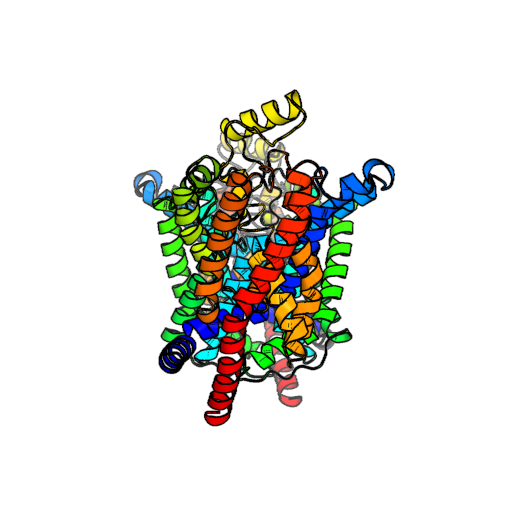? 17.969 -24.891 2.557 1 81 217 GLY A CA 1
ATOM 1752 C C . GLY A 1 217 ? 17.203 -25.938 1.758 1 81 217 GLY A C 1
ATOM 1753 O O . GLY A 1 217 ? 17.812 -26.828 1.159 1 81 217 GLY A O 1
ATOM 1754 N N . LEU A 1 218 ? 15.961 -25.812 1.749 1 84.75 218 LEU A N 1
ATOM 1755 C CA . LEU A 1 218 ? 15.117 -26.734 0.999 1 84.75 218 LEU A CA 1
ATOM 1756 C C . LEU A 1 218 ? 15.398 -26.625 -0.497 1 84.75 218 LEU A C 1
ATOM 1758 O O . LEU A 1 218 ? 15.531 -27.656 -1.178 1 84.75 218 LEU A O 1
ATOM 1762 N N . VAL A 1 219 ? 15.602 -25.484 -0.959 1 86.06 219 VAL A N 1
ATOM 1763 C CA . VAL A 1 219 ? 15.812 -25.234 -2.381 1 86.06 219 VAL A CA 1
ATOM 1764 C C . VAL A 1 219 ? 17.172 -25.781 -2.811 1 86.06 219 VAL A C 1
ATOM 1766 O O . VAL A 1 219 ? 17.281 -26.422 -3.855 1 86.06 219 VAL A O 1
ATOM 1769 N N . THR A 1 220 ? 18.141 -25.547 -2.029 1 85.19 220 THR A N 1
ATOM 1770 C CA . THR A 1 220 ? 19.484 -26 -2.361 1 85.19 220 THR A CA 1
ATOM 1771 C C . THR A 1 220 ? 19.562 -27.531 -2.307 1 85.19 220 THR A C 1
ATOM 1773 O O . THR A 1 220 ? 20.234 -28.156 -3.125 1 85.19 220 THR A O 1
ATOM 1776 N N . GLN A 1 221 ? 18.844 -28.078 -1.404 1 87.62 221 GLN A N 1
ATOM 1777 C CA . GLN A 1 221 ? 18.844 -29.531 -1.284 1 87.62 221 GLN A CA 1
ATOM 1778 C C . GLN A 1 221 ? 18.188 -30.188 -2.504 1 87.62 221 GLN A C 1
ATOM 1780 O O . GLN A 1 221 ? 18.641 -31.234 -2.961 1 87.62 221 GLN A O 1
ATOM 1785 N N . ILE A 1 222 ? 17.266 -29.625 -3.035 1 88.56 222 ILE A N 1
ATOM 1786 C CA . ILE A 1 222 ? 16.594 -30.172 -4.207 1 88.56 222 ILE A CA 1
ATOM 1787 C C . ILE A 1 222 ? 17.453 -29.969 -5.445 1 88.56 222 ILE A C 1
ATOM 1789 O O . ILE A 1 222 ? 17.625 -30.891 -6.254 1 88.56 222 ILE A O 1
ATOM 1793 N N . GLN A 1 223 ? 18.047 -28.844 -5.516 1 87.19 223 GLN A N 1
ATOM 1794 C CA . GLN A 1 223 ? 18.781 -28.484 -6.727 1 87.19 223 GLN A CA 1
ATOM 1795 C C . GLN A 1 223 ? 20.109 -29.234 -6.805 1 87.19 223 GLN A C 1
ATOM 1797 O O . GLN A 1 223 ? 20.594 -29.562 -7.895 1 87.19 223 GLN A O 1
ATOM 1802 N N . GLU A 1 224 ? 20.656 -29.5 -5.699 1 86.25 224 GLU A N 1
ATOM 1803 C CA . GLU A 1 224 ? 22 -30.062 -5.703 1 86.25 224 GLU A CA 1
ATOM 1804 C C . GLU A 1 224 ? 21.969 -31.578 -5.48 1 86.25 224 GLU A C 1
ATOM 1806 O O . GLU A 1 224 ? 22.969 -32.281 -5.684 1 86.25 224 GLU A O 1
ATOM 1811 N N . SER A 1 225 ? 20.875 -32.094 -5.188 1 88.44 225 SER A N 1
ATOM 1812 C CA . SER A 1 225 ? 20.797 -33.5 -4.906 1 88.44 225 SER A CA 1
ATOM 1813 C C . SER A 1 225 ? 20.75 -34.344 -6.191 1 88.44 225 SER A C 1
ATOM 1815 O O . SER A 1 225 ? 20.172 -33.906 -7.188 1 88.44 225 SER A O 1
ATOM 1817 N N . ASN A 1 226 ? 21.453 -35.5 -6.176 1 88.75 226 ASN A N 1
ATOM 1818 C CA . ASN A 1 226 ? 21.453 -36.406 -7.301 1 88.75 226 ASN A CA 1
ATOM 1819 C C . ASN A 1 226 ? 20.672 -37.688 -6.984 1 88.75 226 ASN A C 1
ATOM 1821 O O . ASN A 1 226 ? 20.766 -38.656 -7.723 1 88.75 226 ASN A O 1
ATOM 1825 N N . ASN A 1 227 ? 19.953 -37.625 -5.914 1 91.56 227 ASN A N 1
ATOM 1826 C CA . ASN A 1 227 ? 19.141 -38.781 -5.512 1 91.56 227 ASN A CA 1
ATOM 1827 C C . ASN A 1 227 ? 17.672 -38.562 -5.867 1 91.56 227 ASN A C 1
ATOM 1829 O O . ASN A 1 227 ? 17.016 -37.656 -5.336 1 91.56 227 ASN A O 1
ATOM 1833 N N . ILE A 1 228 ? 17.188 -39.469 -6.695 1 92.88 228 ILE A N 1
ATOM 1834 C CA . ILE A 1 228 ? 15.836 -39.375 -7.234 1 92.88 228 ILE A CA 1
ATOM 1835 C C . ILE A 1 228 ? 14.82 -39.438 -6.098 1 92.88 228 ILE A C 1
ATOM 1837 O O . ILE A 1 228 ? 13.852 -38.656 -6.078 1 92.88 228 ILE A O 1
ATOM 1841 N N . LEU A 1 229 ? 15.031 -40.281 -5.18 1 92.38 229 LEU A N 1
ATOM 1842 C CA . LEU A 1 229 ? 14.086 -40.469 -4.086 1 92.38 229 LEU A CA 1
ATOM 1843 C C . LEU A 1 229 ? 14.039 -39.219 -3.193 1 92.38 229 LEU A C 1
ATOM 1845 O O . LEU A 1 229 ? 12.961 -38.812 -2.746 1 92.38 229 LEU A O 1
ATOM 1849 N N . LEU A 1 230 ? 15.148 -38.656 -3.02 1 92.56 230 LEU A N 1
ATOM 1850 C CA . LEU A 1 230 ? 15.203 -37.469 -2.195 1 92.56 230 LEU A CA 1
ATOM 1851 C C . LEU A 1 230 ? 14.523 -36.281 -2.902 1 92.56 230 LEU A C 1
ATOM 1853 O O . LEU A 1 230 ? 13.812 -35.5 -2.271 1 92.56 230 LEU A O 1
ATOM 1857 N N . ILE A 1 231 ? 14.781 -36.219 -4.152 1 92.94 231 ILE A N 1
ATOM 1858 C CA . ILE A 1 231 ? 14.18 -35.156 -4.934 1 92.94 231 ILE A CA 1
ATOM 1859 C C . ILE A 1 231 ? 12.664 -35.312 -4.934 1 92.94 231 ILE A C 1
ATOM 1861 O O . ILE A 1 231 ? 11.93 -34.312 -4.738 1 92.94 231 ILE A O 1
ATOM 1865 N N . ALA A 1 232 ? 12.211 -36.5 -5.074 1 93.75 232 ALA A N 1
ATOM 1866 C CA . ALA A 1 232 ? 10.773 -36.781 -5.09 1 93.75 232 ALA A CA 1
ATOM 1867 C C . ALA A 1 232 ? 10.141 -36.469 -3.734 1 93.75 232 ALA A C 1
ATOM 1869 O O . ALA A 1 232 ? 9.055 -35.906 -3.664 1 93.75 232 ALA A O 1
ATOM 1870 N N . LEU A 1 233 ? 10.812 -36.75 -2.711 1 93.69 233 LEU A N 1
ATOM 1871 C CA . LEU A 1 233 ? 10.297 -36.531 -1.364 1 93.69 233 LEU A CA 1
ATOM 1872 C C . LEU A 1 233 ? 10.273 -35.062 -1.023 1 93.69 233 LEU A C 1
ATOM 1874 O O . LEU A 1 233 ? 9.328 -34.562 -0.391 1 93.69 233 LEU A O 1
ATOM 1878 N N . LEU A 1 234 ? 11.227 -34.344 -1.454 1 93.19 234 LEU A N 1
ATOM 1879 C CA . LEU A 1 234 ? 11.328 -32.938 -1.134 1 93.19 234 LEU A CA 1
ATOM 1880 C C . LEU A 1 234 ? 10.391 -32.125 -2.016 1 93.19 234 LEU A C 1
ATOM 1882 O O . LEU A 1 234 ? 10.078 -30.969 -1.697 1 93.19 234 LEU A O 1
ATOM 1886 N N . THR A 1 235 ? 9.984 -32.688 -3.1 1 93.06 235 THR A N 1
ATOM 1887 C CA . THR A 1 235 ? 9.023 -32 -3.973 1 93.06 235 THR A CA 1
ATOM 1888 C C . THR A 1 235 ? 7.66 -31.891 -3.297 1 93.06 235 THR A C 1
ATOM 1890 O O . THR A 1 235 ? 6.91 -30.953 -3.547 1 93.06 235 THR A O 1
ATOM 1893 N N . ILE A 1 236 ? 7.375 -32.719 -2.377 1 94.25 236 ILE A N 1
ATOM 1894 C CA . ILE A 1 236 ? 6.078 -32.75 -1.703 1 94.25 236 ILE A CA 1
ATOM 1895 C C . ILE A 1 236 ? 5.898 -31.5 -0.867 1 94.25 236 ILE A C 1
ATOM 1897 O O . ILE A 1 236 ? 4.934 -30.75 -1.055 1 94.25 236 ILE A O 1
ATOM 1901 N N . PRO A 1 237 ? 6.832 -31.219 -0.031 1 92.75 237 PRO A N 1
ATOM 1902 C CA . PRO A 1 237 ? 6.621 -30.016 0.767 1 92.75 237 PRO A CA 1
ATOM 1903 C C . PRO A 1 237 ? 6.633 -28.734 -0.076 1 92.75 237 PRO A C 1
ATOM 1905 O O . PRO A 1 237 ? 5.949 -27.766 0.257 1 92.75 237 PRO A O 1
ATOM 1908 N N . VAL A 1 238 ? 7.367 -28.719 -1.185 1 91.56 238 VAL A N 1
ATOM 1909 C CA . VAL A 1 238 ? 7.445 -27.531 -2.025 1 91.56 238 VAL A CA 1
ATOM 1910 C C . VAL A 1 238 ? 6.074 -27.234 -2.623 1 91.56 238 VAL A C 1
ATOM 1912 O O . VAL A 1 238 ? 5.59 -26.094 -2.543 1 91.56 238 VAL A O 1
ATOM 1915 N N . PHE A 1 239 ? 5.41 -28.234 -3.129 1 93.25 239 PHE A N 1
ATOM 1916 C CA . PHE A 1 239 ? 4.102 -28.031 -3.74 1 93.25 239 PHE A CA 1
ATOM 1917 C C . PHE A 1 239 ? 3.025 -27.859 -2.676 1 93.25 239 PHE A C 1
ATOM 1919 O O . PHE A 1 239 ? 2.037 -27.156 -2.887 1 93.25 239 PHE A O 1
ATOM 1926 N N . LEU A 1 240 ? 3.264 -28.422 -1.523 1 92.81 240 LEU A N 1
ATOM 1927 C CA . LEU A 1 240 ? 2.338 -28.234 -0.416 1 92.81 240 LEU A CA 1
ATOM 1928 C C . LEU A 1 240 ? 2.371 -26.781 0.069 1 92.81 240 LEU A C 1
ATOM 1930 O O . LEU A 1 240 ? 1.323 -26.188 0.316 1 92.81 240 LEU A O 1
ATOM 1934 N N . LEU A 1 241 ? 3.559 -26.266 0.145 1 90.62 241 LEU A N 1
ATOM 1935 C CA . LEU A 1 241 ? 3.705 -24.891 0.569 1 90.62 241 LEU A CA 1
ATOM 1936 C C . LEU A 1 241 ? 3.111 -23.938 -0.466 1 90.62 241 LEU A C 1
ATOM 1938 O O . LEU A 1 241 ? 2.459 -22.953 -0.11 1 90.62 241 LEU A O 1
ATOM 1942 N N . SER A 1 242 ? 3.385 -24.266 -1.662 1 89.88 242 SER A N 1
ATOM 1943 C CA . SER A 1 242 ? 2.822 -23.438 -2.719 1 89.88 242 SER A CA 1
ATOM 1944 C C . SER A 1 242 ? 1.297 -23.469 -2.699 1 89.88 242 SER A C 1
ATOM 1946 O O . SER A 1 242 ? 0.645 -22.453 -2.93 1 89.88 242 SER A O 1
ATOM 1948 N N . TRP A 1 243 ? 0.763 -24.625 -2.414 1 90.94 243 TRP A N 1
ATOM 1949 C CA . TRP A 1 243 ? -0.686 -24.766 -2.309 1 90.94 243 TRP A CA 1
ATOM 1950 C C . TRP A 1 243 ? -1.229 -23.969 -1.132 1 90.94 243 TRP A C 1
ATOM 1952 O O . TRP A 1 243 ? -2.332 -23.422 -1.202 1 90.94 243 TRP A O 1
ATOM 1962 N N . MET A 1 244 ? -0.474 -23.844 -0.096 1 89.69 244 MET A N 1
ATOM 1963 C CA . MET A 1 244 ? -0.899 -23.094 1.082 1 89.69 244 MET A CA 1
ATOM 1964 C C . MET A 1 244 ? -0.752 -21.594 0.853 1 89.69 244 MET A C 1
ATOM 1966 O O . MET A 1 244 ? -1.309 -20.781 1.602 1 89.69 244 MET A O 1
ATOM 1970 N N . GLY A 1 245 ? -0.124 -21.25 -0.111 1 88 245 GLY A N 1
ATOM 1971 C CA . GLY A 1 245 ? 0.06 -19.828 -0.39 1 88 245 GLY A CA 1
ATOM 1972 C C . GLY A 1 245 ? 1.473 -19.359 -0.121 1 88 245 GLY A C 1
ATOM 1973 O O . GLY A 1 245 ? 1.73 -18.141 -0.107 1 88 245 GLY A O 1
ATOM 1974 N N . ILE A 1 246 ? 2.367 -20.172 0.18 1 87.5 246 ILE A N 1
ATOM 1975 C CA . ILE A 1 246 ? 3.779 -19.844 0.342 1 87.5 246 ILE A CA 1
ATOM 1976 C C . ILE A 1 246 ? 4.555 -20.281 -0.897 1 87.5 246 ILE A C 1
ATOM 1978 O O . ILE A 1 246 ? 4.957 -21.453 -1.006 1 87.5 246 ILE A O 1
ATOM 1982 N N . GLY A 1 247 ? 4.727 -19.422 -1.768 1 86.56 247 GLY A N 1
ATOM 1983 C CA . GLY A 1 247 ? 5.27 -19.797 -3.064 1 86.56 247 GLY A CA 1
ATOM 1984 C C . GLY A 1 247 ? 6.754 -19.516 -3.195 1 86.56 247 GLY A C 1
ATOM 1985 O O . GLY A 1 247 ? 7.328 -19.656 -4.273 1 86.56 247 GLY A O 1
ATOM 1986 N N . TYR A 1 248 ? 7.477 -19.234 -2.094 1 81.5 248 TYR A N 1
ATOM 1987 C CA . TYR A 1 248 ? 8.875 -18.844 -2.188 1 81.5 248 TYR A CA 1
ATOM 1988 C C . TYR A 1 248 ? 9.742 -20.016 -2.635 1 81.5 248 TYR A C 1
ATOM 1990 O O . TYR A 1 248 ? 10.586 -19.859 -3.525 1 81.5 248 TYR A O 1
ATOM 1998 N N . PRO A 1 249 ? 9.484 -21.172 -2.107 1 84.75 249 PRO A N 1
ATOM 1999 C CA . PRO A 1 249 ? 10.328 -22.297 -2.535 1 84.75 249 PRO A CA 1
ATOM 2000 C C . PRO A 1 249 ? 10.148 -22.641 -4.012 1 84.75 249 PRO A C 1
ATOM 2002 O O . PRO A 1 249 ? 11.133 -22.891 -4.711 1 84.75 249 PRO A O 1
ATOM 2005 N N . LEU A 1 250 ? 8.977 -22.578 -4.449 1 86.19 250 LEU A N 1
ATOM 2006 C CA . LEU A 1 250 ? 8.695 -22.906 -5.844 1 86.19 250 LEU A CA 1
ATOM 2007 C C . LEU A 1 250 ? 9.242 -21.828 -6.777 1 86.19 250 LEU A C 1
ATOM 2009 O O . LEU A 1 250 ? 9.758 -22.141 -7.852 1 86.19 250 LEU A O 1
ATOM 2013 N N . ALA A 1 251 ? 9.18 -20.641 -6.344 1 81.56 251 ALA A N 1
ATOM 2014 C CA . ALA A 1 251 ? 9.633 -19.516 -7.172 1 81.56 251 ALA A CA 1
ATOM 2015 C C . ALA A 1 251 ? 11.156 -19.469 -7.25 1 81.56 251 ALA A C 1
ATOM 2017 O O . ALA A 1 251 ? 11.711 -18.969 -8.227 1 81.56 251 ALA A O 1
ATOM 2018 N N . SER A 1 252 ? 11.781 -20.016 -6.34 1 80.56 252 SER A N 1
ATOM 2019 C CA . SER A 1 252 ? 13.242 -19.953 -6.293 1 80.56 252 SER A CA 1
ATOM 2020 C C . SER A 1 252 ? 13.875 -21.094 -7.074 1 80.56 252 SER A C 1
ATOM 2022 O O . SER A 1 252 ? 15.062 -21.062 -7.395 1 80.56 252 SER A O 1
ATOM 2024 N N . LEU A 1 253 ? 13.023 -22.047 -7.371 1 80.88 253 LEU A N 1
ATOM 2025 C CA . LEU A 1 253 ? 13.555 -23.188 -8.109 1 80.88 253 LEU A CA 1
ATOM 2026 C C . LEU A 1 253 ? 13.594 -22.891 -9.602 1 80.88 253 LEU A C 1
ATOM 2028 O O . LEU A 1 253 ? 12.578 -22.5 -10.188 1 80.88 253 LEU A O 1
ATOM 2032 N N . SER A 1 254 ? 14.758 -22.453 -10.062 1 65.44 254 SER A N 1
ATOM 2033 C CA . SER A 1 254 ? 14.945 -22.125 -11.477 1 65.44 254 SER A CA 1
ATOM 2034 C C . SER A 1 254 ? 15.891 -23.125 -12.141 1 65.44 254 SER A C 1
ATOM 2036 O O . SER A 1 254 ? 16.375 -24.062 -11.492 1 65.44 254 SER A O 1
ATOM 2038 N N . THR A 1 255 ? 15.961 -23 -13.414 1 60.78 255 THR A N 1
ATOM 2039 C CA . THR A 1 255 ? 16.812 -23.906 -14.195 1 60.78 255 THR A CA 1
ATOM 2040 C C . THR A 1 255 ? 18.281 -23.656 -13.891 1 60.78 255 THR A C 1
ATOM 2042 O O . THR A 1 255 ? 19.109 -24.547 -14.055 1 60.78 255 THR A O 1
ATOM 2045 N N . THR A 1 256 ? 18.469 -22.406 -13.531 1 60.34 256 THR A N 1
ATOM 2046 C CA . THR A 1 256 ? 19.891 -22.109 -13.43 1 60.34 256 THR A CA 1
ATOM 2047 C C . THR A 1 256 ? 20.391 -22.344 -12 1 60.34 256 THR A C 1
ATOM 2049 O O . THR A 1 256 ? 19.828 -21.797 -11.047 1 60.34 256 THR A O 1
ATOM 2052 N N . SER A 1 257 ? 20.891 -23.484 -11.828 1 64.94 257 SER A N 1
ATOM 2053 C CA . SER A 1 257 ? 21.562 -23.672 -10.547 1 64.94 257 SER A CA 1
ATOM 2054 C C . SER A 1 257 ? 23.047 -23.375 -10.648 1 64.94 257 SER A C 1
ATOM 2056 O O . SER A 1 257 ? 23.688 -23.703 -11.648 1 64.94 257 SER A O 1
ATOM 2058 N N . ASN A 1 258 ? 23.438 -22.516 -9.898 1 66.81 258 ASN A N 1
ATOM 2059 C CA . ASN A 1 258 ? 24.875 -22.234 -9.836 1 66.81 258 ASN A CA 1
ATOM 2060 C C . ASN A 1 258 ? 25.625 -23.266 -9 1 66.81 258 ASN A C 1
ATOM 2062 O O . ASN A 1 258 ? 26.656 -22.953 -8.398 1 66.81 258 ASN A O 1
ATOM 2066 N N . SER A 1 259 ? 25.125 -24.406 -9.148 1 77.56 259 SER A N 1
ATOM 2067 C CA . SER A 1 259 ? 25.797 -25.438 -8.375 1 77.56 259 SER A CA 1
ATOM 2068 C C . SER A 1 259 ? 26.984 -26.016 -9.133 1 77.56 259 SER A C 1
ATOM 2070 O O . SER A 1 259 ? 27.078 -25.875 -10.359 1 77.56 259 SER A O 1
ATOM 2072 N N . ILE A 1 260 ? 27.859 -26.609 -8.438 1 80.06 260 ILE A N 1
ATOM 2073 C CA . ILE A 1 260 ? 29.062 -27.219 -8.992 1 80.06 260 ILE A CA 1
ATOM 2074 C C . ILE A 1 260 ? 28.672 -28.391 -9.906 1 80.06 260 ILE A C 1
ATOM 2076 O O . ILE A 1 260 ? 29.25 -28.562 -10.977 1 80.06 260 ILE A O 1
ATOM 2080 N N . SER A 1 261 ? 27.703 -29.062 -9.484 1 84.56 261 SER A N 1
ATOM 2081 C CA . SER A 1 261 ? 27.25 -30.203 -10.266 1 84.56 261 SER A CA 1
ATOM 2082 C C . SER A 1 261 ? 26.594 -29.766 -11.57 1 84.56 261 SER A C 1
ATOM 2084 O O . SER A 1 261 ? 26.766 -30.422 -12.602 1 84.56 261 SER A O 1
ATOM 2086 N N . ALA A 1 262 ? 25.922 -28.734 -11.516 1 84.38 262 ALA A N 1
ATOM 2087 C CA . ALA A 1 262 ? 25.281 -28.203 -12.719 1 84.38 262 ALA A CA 1
ATOM 2088 C C . ALA A 1 262 ? 26.328 -27.672 -13.703 1 84.38 262 ALA A C 1
ATOM 2090 O O . ALA A 1 262 ? 26.172 -27.828 -14.922 1 84.38 262 ALA A O 1
ATOM 2091 N N . ALA A 1 263 ? 27.281 -27.078 -13.141 1 85.75 263 ALA A N 1
ATOM 2092 C CA . ALA A 1 263 ? 28.375 -26.594 -13.984 1 85.75 263 ALA A CA 1
ATOM 2093 C C . ALA A 1 263 ? 29.141 -27.734 -14.633 1 85.75 263 ALA A C 1
ATOM 2095 O O . ALA A 1 263 ? 29.547 -27.641 -15.789 1 85.75 263 ALA A O 1
ATOM 2096 N N . ALA A 1 264 ? 29.328 -28.75 -13.891 1 87.12 264 ALA A N 1
ATOM 2097 C CA . ALA A 1 264 ? 30.016 -29.922 -14.43 1 87.12 264 ALA A CA 1
ATOM 2098 C C . ALA A 1 264 ? 29.219 -30.547 -15.578 1 87.12 264 ALA A C 1
ATOM 2100 O O . ALA A 1 264 ? 29.797 -30.969 -16.578 1 87.12 264 ALA A O 1
ATOM 2101 N N . ASN A 1 265 ? 27.953 -30.594 -15.43 1 88.38 265 ASN A N 1
ATOM 2102 C CA . ASN A 1 265 ? 27.094 -31.109 -16.5 1 88.38 265 ASN A CA 1
ATOM 2103 C C . ASN A 1 265 ? 27.156 -30.219 -17.734 1 88.38 265 ASN A C 1
ATOM 2105 O O . ASN A 1 265 ? 27.234 -30.719 -18.859 1 88.38 265 ASN A O 1
ATOM 2109 N N . LEU A 1 266 ? 27.156 -28.938 -17.516 1 86.5 266 LEU A N 1
ATOM 2110 C CA . LEU A 1 266 ? 27.188 -27.984 -18.625 1 86.5 266 LEU A CA 1
ATOM 2111 C C . LEU A 1 266 ? 28.516 -28.047 -19.359 1 86.5 266 LEU A C 1
ATOM 2113 O O . LEU A 1 266 ? 28.547 -28.016 -20.594 1 86.5 266 LEU A O 1
ATOM 2117 N N . ASN A 1 267 ? 29.531 -28.125 -18.594 1 88.88 267 ASN A N 1
ATOM 2118 C CA . ASN A 1 267 ? 30.859 -28.203 -19.203 1 88.88 267 ASN A CA 1
ATOM 2119 C C . ASN A 1 267 ? 31.031 -29.484 -20.016 1 88.88 267 ASN A C 1
ATOM 2121 O O . ASN A 1 267 ? 31.609 -29.469 -21.109 1 88.88 267 ASN A O 1
ATOM 2125 N N . PHE A 1 268 ? 30.594 -30.547 -19.484 1 90 268 PHE A N 1
ATOM 2126 C CA . PHE A 1 268 ? 30.656 -31.812 -20.203 1 90 268 PHE A CA 1
ATOM 2127 C C . PHE A 1 268 ? 29.844 -31.75 -21.484 1 90 268 PHE A C 1
ATOM 2129 O O . PHE A 1 268 ? 30.281 -32.219 -22.531 1 90 268 PHE A O 1
ATOM 2136 N N . ALA A 1 269 ? 28.656 -31.188 -21.391 1 88.5 269 ALA A N 1
ATOM 2137 C CA . ALA A 1 269 ? 27.766 -31.094 -22.547 1 88.5 269 ALA A CA 1
ATOM 2138 C C . ALA A 1 269 ? 28.359 -30.188 -23.609 1 88.5 269 ALA A C 1
ATOM 2140 O O . ALA A 1 269 ? 28.219 -30.453 -24.812 1 88.5 269 ALA A O 1
ATOM 2141 N N . LEU A 1 270 ? 28.984 -29.141 -23.172 1 88.25 270 LEU A N 1
ATOM 2142 C CA . LEU A 1 270 ? 29.578 -28.203 -24.125 1 88.25 270 LEU A CA 1
ATOM 2143 C C . LEU A 1 270 ? 30.812 -28.828 -24.781 1 88.25 270 LEU A C 1
ATOM 2145 O O . LEU A 1 270 ? 31.062 -28.625 -25.969 1 88.25 270 LEU A O 1
ATOM 2149 N N . LYS A 1 271 ? 31.531 -29.547 -24.016 1 88 271 LYS A N 1
ATOM 2150 C CA . LYS A 1 271 ? 32.781 -30.156 -24.5 1 88 271 LYS A CA 1
ATOM 2151 C C . LYS A 1 271 ? 32.469 -31.312 -25.469 1 88 271 LYS A C 1
ATOM 2153 O O . LYS A 1 271 ? 33.188 -31.5 -26.453 1 88 271 LYS A O 1
ATOM 2158 N N . HIS A 1 272 ? 31.5 -32.094 -25.25 1 88.31 272 HIS A N 1
ATOM 2159 C CA . HIS A 1 272 ? 31.234 -33.281 -26.031 1 88.31 272 HIS A CA 1
ATOM 2160 C C . HIS A 1 272 ? 30.078 -33.031 -27.016 1 88.31 272 HIS A C 1
ATOM 2162 O O . HIS A 1 272 ? 29.828 -33.875 -27.875 1 88.31 272 HIS A O 1
ATOM 2168 N N . GLY A 1 273 ? 29.359 -31.969 -26.844 1 80.75 273 GLY A N 1
ATOM 2169 C CA . GLY A 1 273 ? 28.281 -31.594 -27.734 1 80.75 273 GLY A CA 1
ATOM 2170 C C . GLY A 1 273 ? 26.984 -32.344 -27.469 1 80.75 273 GLY A C 1
ATOM 2171 O O . GLY A 1 273 ? 26.047 -32.312 -28.266 1 80.75 273 GLY A O 1
ATOM 2172 N N . SER A 1 274 ? 27.062 -33.25 -26.484 1 82.75 274 SER A N 1
ATOM 2173 C CA . SER A 1 274 ? 25.875 -34.031 -26.141 1 82.75 274 SER A CA 1
ATOM 2174 C C . SER A 1 274 ? 25.703 -34.125 -24.641 1 82.75 274 SER A C 1
ATOM 2176 O O . SER A 1 274 ? 26.688 -34.156 -23.891 1 82.75 274 SER A O 1
ATOM 2178 N N . ALA A 1 275 ? 24.469 -34.094 -24.172 1 86.56 275 ALA A N 1
ATOM 2179 C CA . ALA A 1 275 ? 24.172 -34.219 -22.734 1 86.56 275 ALA A CA 1
ATOM 2180 C C . ALA A 1 275 ? 23.797 -35.625 -22.344 1 86.56 275 ALA A C 1
ATOM 2182 O O . ALA A 1 275 ? 23.406 -35.875 -21.203 1 86.56 275 ALA A O 1
ATOM 2183 N N . TRP A 1 276 ? 23.953 -36.625 -23.203 1 85.88 276 TRP A N 1
ATOM 2184 C CA . TRP A 1 276 ? 23.531 -38 -22.969 1 85.88 276 TRP A CA 1
ATOM 2185 C C . TRP A 1 276 ? 24.344 -38.625 -21.844 1 85.88 276 TRP A C 1
ATOM 2187 O O . TRP A 1 276 ? 23.812 -39.438 -21.078 1 85.88 276 TRP A O 1
ATOM 2197 N N . ASN A 1 277 ? 25.578 -38.25 -21.766 1 84.31 277 ASN A N 1
ATOM 2198 C CA . ASN A 1 277 ? 26.453 -38.875 -20.797 1 84.31 277 ASN A CA 1
ATOM 2199 C C . ASN A 1 277 ? 27.047 -37.875 -19.812 1 84.31 277 ASN A C 1
ATOM 2201 O O . ASN A 1 277 ? 28.234 -37.938 -19.5 1 84.31 277 ASN A O 1
ATOM 2205 N N . VAL A 1 278 ? 26.188 -37.094 -19.266 1 89.25 278 VAL A N 1
ATOM 2206 C CA . VAL A 1 278 ? 26.656 -36.156 -18.266 1 89.25 278 VAL A CA 1
ATOM 2207 C C . VAL A 1 278 ? 26.922 -36.875 -16.953 1 89.25 278 VAL A C 1
ATOM 2209 O O . VAL A 1 278 ? 26.328 -37.906 -16.672 1 89.25 278 VAL A O 1
ATOM 2212 N N . PRO A 1 279 ? 27.844 -36.406 -16.172 1 88.31 279 PRO A N 1
ATOM 2213 C CA . PRO A 1 279 ? 28.219 -37.062 -14.922 1 88.31 279 PRO A CA 1
ATOM 2214 C C . PRO A 1 279 ? 27.062 -37.125 -13.922 1 88.31 279 PRO A C 1
ATOM 2216 O O . PRO A 1 279 ? 26.891 -38.125 -13.219 1 88.31 279 PRO A O 1
ATOM 2219 N N . TYR A 1 280 ? 26.312 -36.156 -13.828 1 89.44 280 TYR A N 1
ATOM 2220 C CA . TYR A 1 280 ? 25.172 -36.125 -12.93 1 89.44 280 TYR A CA 1
ATOM 2221 C C . TYR A 1 280 ? 23.859 -36.125 -13.703 1 89.44 280 TYR A C 1
ATOM 2223 O O . TYR A 1 280 ? 23.266 -35.062 -13.93 1 89.44 280 TYR A O 1
ATOM 2231 N N . LYS A 1 281 ? 23.359 -37.281 -13.922 1 88.38 281 LYS A N 1
ATOM 2232 C CA . LYS A 1 281 ? 22.219 -37.469 -14.82 1 88.38 281 LYS A CA 1
ATOM 2233 C C . LYS A 1 281 ? 20.906 -37.125 -14.117 1 88.38 281 LYS A C 1
ATOM 2235 O O . LYS A 1 281 ? 19.938 -36.688 -14.75 1 88.38 281 LYS A O 1
ATOM 2240 N N . TYR A 1 282 ? 20.906 -37.312 -12.805 1 90.31 282 TYR A N 1
ATOM 2241 C CA . TYR A 1 282 ? 19.656 -37.156 -12.07 1 90.31 282 TYR A CA 1
ATOM 2242 C C . TYR A 1 282 ? 19.734 -35.938 -11.156 1 90.31 282 TYR A C 1
ATOM 2244 O O . TYR A 1 282 ? 19.266 -36 -10.016 1 90.31 282 TYR A O 1
ATOM 2252 N N . LEU A 1 283 ? 20.281 -34.875 -11.672 1 88.38 283 LEU A N 1
ATOM 2253 C CA . LEU A 1 283 ? 20.359 -33.656 -10.883 1 88.38 283 LEU A CA 1
ATOM 2254 C C . LEU A 1 283 ? 18.984 -33.031 -10.688 1 88.38 283 LEU A C 1
ATOM 2256 O O . LEU A 1 283 ? 18.172 -33 -11.617 1 88.38 283 LEU A O 1
ATOM 2260 N N . GLY A 1 284 ? 18.688 -32.594 -9.492 1 88 284 GLY A N 1
ATOM 2261 C CA . GLY A 1 284 ? 17.391 -32.062 -9.133 1 88 284 GLY A CA 1
ATOM 2262 C C . GLY A 1 284 ? 17.016 -30.844 -9.969 1 88 284 GLY A C 1
ATOM 2263 O O . GLY A 1 284 ? 15.859 -30.688 -10.367 1 88 284 GLY A O 1
ATOM 2264 N N . SER A 1 285 ? 17.984 -30 -10.258 1 85.25 285 SER A N 1
ATOM 2265 C CA . SER A 1 285 ? 17.688 -28.797 -11.055 1 85.25 285 SER A CA 1
ATOM 2266 C C . SER A 1 285 ? 17.266 -29.172 -12.469 1 85.25 285 SER A C 1
ATOM 2268 O O . SER A 1 285 ? 16.469 -28.453 -13.094 1 85.25 285 SER A O 1
ATOM 2270 N N . SER A 1 286 ? 17.781 -30.312 -12.977 1 86.69 286 SER A N 1
ATOM 2271 C CA . SER A 1 286 ? 17.484 -30.75 -14.336 1 86.69 286 SER A CA 1
ATOM 2272 C C . SER A 1 286 ? 16.203 -31.562 -14.398 1 86.69 286 SER A C 1
ATOM 2274 O O . SER A 1 286 ? 15.617 -31.734 -15.469 1 86.69 286 SER A O 1
ATOM 2276 N N . LEU A 1 287 ? 15.789 -32 -13.289 1 88.12 287 LEU A N 1
ATOM 2277 C CA . LEU A 1 287 ? 14.602 -32.844 -13.273 1 88.12 287 LEU A CA 1
ATOM 2278 C C . LEU A 1 287 ? 13.383 -32.062 -12.797 1 88.12 287 LEU A C 1
ATOM 2280 O O . LEU A 1 287 ? 12.281 -32.219 -13.32 1 88.12 287 LEU A O 1
ATOM 2284 N N . PHE A 1 288 ? 13.586 -31.188 -11.898 1 89.69 288 PHE A N 1
ATOM 2285 C CA . PHE A 1 288 ? 12.469 -30.531 -11.234 1 89.69 288 PHE A CA 1
ATOM 2286 C C . PHE A 1 288 ? 11.828 -29.484 -12.141 1 89.69 288 PHE A C 1
ATOM 2288 O O . PHE A 1 288 ? 10.625 -29.531 -12.406 1 89.69 288 PHE A O 1
ATOM 2295 N N . TYR A 1 289 ? 12.531 -28.578 -12.617 1 86.88 289 TYR A N 1
ATOM 2296 C CA . TYR A 1 289 ? 11.977 -27.438 -13.336 1 86.88 289 TYR A CA 1
ATOM 2297 C C . TYR A 1 289 ? 11.414 -27.859 -14.688 1 86.88 289 TYR A C 1
ATOM 2299 O O . TYR A 1 289 ? 10.281 -27.531 -15.031 1 86.88 289 TYR A O 1
ATOM 2307 N N . PRO A 1 290 ? 12.109 -28.688 -15.438 1 88.25 290 PRO A N 1
ATOM 2308 C CA . PRO A 1 290 ? 11.586 -29.016 -16.766 1 88.25 290 PRO A CA 1
ATOM 2309 C C . PRO A 1 290 ? 10.438 -30.016 -16.719 1 88.25 290 PRO A C 1
ATOM 2311 O O . PRO A 1 290 ? 9.547 -29.984 -17.562 1 88.25 290 PRO A O 1
ATOM 2314 N N . TYR A 1 291 ? 10.422 -30.844 -15.742 1 91.31 291 TYR A N 1
ATOM 2315 C CA . TYR A 1 291 ? 9.445 -31.922 -15.812 1 91.31 291 TYR A CA 1
ATOM 2316 C C . TYR A 1 291 ? 8.453 -31.828 -14.648 1 91.31 291 TYR A C 1
ATOM 2318 O O . TYR A 1 291 ? 7.266 -32.094 -14.82 1 91.31 291 TYR A O 1
ATOM 2326 N N . ALA A 1 292 ? 8.891 -31.531 -13.461 1 89.38 292 ALA A N 1
ATOM 2327 C CA . ALA A 1 292 ? 7.965 -31.453 -12.336 1 89.38 292 ALA A CA 1
ATOM 2328 C C . ALA A 1 292 ? 7.121 -30.188 -12.406 1 89.38 292 ALA A C 1
ATOM 2330 O O . ALA A 1 292 ? 5.891 -30.25 -12.344 1 89.38 292 ALA A O 1
ATOM 2331 N N . GLU A 1 293 ? 7.727 -29.047 -12.477 1 87.5 293 GLU A N 1
ATOM 2332 C CA . GLU A 1 293 ? 7.02 -27.766 -12.539 1 87.5 293 GLU A CA 1
ATOM 2333 C C . GLU A 1 293 ? 6.672 -27.406 -13.977 1 87.5 293 GLU A C 1
ATOM 2335 O O . GLU A 1 293 ? 5.574 -26.922 -14.258 1 87.5 293 GLU A O 1
ATOM 2340 N N . MET A 1 294 ? 7.449 -27.812 -14.984 1 84 294 MET A N 1
ATOM 2341 C CA . MET A 1 294 ? 7.305 -27.469 -16.391 1 84 294 MET A CA 1
ATOM 2342 C C . MET A 1 294 ? 6.883 -26 -16.562 1 84 294 MET A C 1
ATOM 2344 O O . MET A 1 294 ? 5.918 -25.703 -17.266 1 84 294 MET A O 1
ATOM 2348 N N . GLY A 1 295 ? 7.465 -25.047 -15.781 1 75.88 295 GLY A N 1
ATOM 2349 C CA . GLY A 1 295 ? 7.098 -23.641 -15.844 1 75.88 295 GLY A CA 1
ATOM 2350 C C . GLY A 1 295 ? 5.68 -23.359 -15.383 1 75.88 295 GLY A C 1
ATOM 2351 O O . GLY A 1 295 ? 5.066 -22.375 -15.789 1 75.88 295 GLY A O 1
ATOM 2352 N N . GLY A 1 296 ? 5.09 -24.219 -14.672 1 79.19 296 GLY A N 1
ATOM 2353 C CA . GLY A 1 296 ? 3.719 -24.078 -14.211 1 79.19 296 GLY A CA 1
ATOM 2354 C C . GLY A 1 296 ? 2.711 -24.781 -15.094 1 79.19 296 GLY A C 1
ATOM 2355 O O . GLY A 1 296 ? 1.521 -24.828 -14.781 1 79.19 296 GLY A O 1
ATOM 2356 N N . ALA A 1 297 ? 3.164 -25.375 -16.125 1 81.12 297 ALA A N 1
ATOM 2357 C CA . ALA A 1 297 ? 2.281 -26.016 -17.094 1 81.12 297 ALA A CA 1
ATOM 2358 C C . ALA A 1 297 ? 1.701 -27.312 -16.547 1 81.12 297 ALA A C 1
ATOM 2360 O O . ALA A 1 297 ? 0.562 -27.672 -16.844 1 81.12 297 ALA A O 1
ATOM 2361 N N . SER A 1 298 ? 2.381 -27.953 -15.672 1 87 298 SER A N 1
ATOM 2362 C CA . SER A 1 298 ? 1.959 -29.281 -15.203 1 87 298 SER A CA 1
ATOM 2363 C C . SER A 1 298 ? 0.63 -29.203 -14.461 1 87 298 SER A C 1
ATOM 2365 O O . SER A 1 298 ? -0.224 -30.078 -14.617 1 87 298 SER A O 1
ATOM 2367 N N . ILE A 1 299 ? 0.449 -28.109 -13.781 1 88.38 299 ILE A N 1
ATOM 2368 C CA . ILE A 1 299 ? -0.76 -28.047 -12.969 1 88.38 299 ILE A CA 1
ATOM 2369 C C . ILE A 1 299 ? -1.709 -27 -13.531 1 88.38 299 ILE A C 1
ATOM 2371 O O . ILE A 1 299 ? -2.83 -27.312 -13.938 1 88.38 299 ILE A O 1
ATOM 2375 N N . VAL A 1 300 ? -1.222 -25.828 -13.695 1 91.25 300 VAL A N 1
ATOM 2376 C CA . VAL A 1 300 ? -2.08 -24.703 -14.023 1 91.25 300 VAL A CA 1
ATOM 2377 C C . VAL A 1 300 ? -2.545 -24.797 -15.477 1 91.25 300 VAL A C 1
ATOM 2379 O O . VAL A 1 300 ? -3.734 -24.656 -15.766 1 91.25 300 VAL A O 1
ATOM 2382 N N . LEU A 1 301 ? -1.604 -25.125 -16.375 1 92.31 301 LEU A N 1
ATOM 2383 C CA . LEU A 1 301 ? -1.988 -25.25 -17.781 1 92.31 301 LEU A CA 1
ATOM 2384 C C . LEU A 1 301 ? -2.895 -26.453 -17.984 1 92.31 301 LEU A C 1
ATOM 2386 O O . LEU A 1 301 ? -3.83 -26.406 -18.781 1 92.31 301 LEU A O 1
ATOM 2390 N N . ALA A 1 302 ? -2.604 -27.547 -17.328 1 92.5 302 ALA A N 1
ATOM 2391 C CA . ALA A 1 302 ? -3.449 -28.734 -17.406 1 92.5 302 ALA A CA 1
ATOM 2392 C C . ALA A 1 302 ? -4.867 -28.422 -16.922 1 92.5 302 ALA A C 1
ATOM 2394 O O . ALA A 1 302 ? -5.844 -28.844 -17.562 1 92.5 302 ALA A O 1
ATOM 2395 N N . MET A 1 303 ? -4.945 -27.703 -15.906 1 91.69 303 MET A N 1
ATOM 2396 C CA . MET A 1 303 ? -6.254 -27.312 -15.383 1 91.69 303 MET A CA 1
ATOM 2397 C C . MET A 1 303 ? -7 -26.422 -16.375 1 91.69 303 MET A C 1
ATOM 2399 O O . MET A 1 303 ? -8.211 -26.578 -16.562 1 91.69 303 MET A O 1
ATOM 2403 N N . ILE A 1 304 ? -6.332 -25.547 -17 1 92.31 304 ILE A N 1
ATOM 2404 C CA . ILE A 1 304 ? -6.934 -24.641 -17.969 1 92.31 304 ILE A CA 1
ATOM 2405 C C . ILE A 1 304 ? -7.504 -25.438 -19.141 1 92.31 304 ILE A C 1
ATOM 2407 O O . ILE A 1 304 ? -8.641 -25.203 -19.562 1 92.31 304 ILE A O 1
ATOM 2411 N N . VAL A 1 305 ? -6.73 -26.406 -19.609 1 92.31 305 VAL A N 1
ATOM 2412 C CA . VAL A 1 305 ? -7.16 -27.219 -20.734 1 92.31 305 VAL A CA 1
ATOM 2413 C C . VAL A 1 305 ? -8.398 -28.031 -20.359 1 92.31 305 VAL A C 1
ATOM 2415 O O . VAL A 1 305 ? -9.352 -28.125 -21.141 1 92.31 305 VAL A O 1
ATOM 2418 N N . ILE A 1 306 ? -8.461 -28.5 -19.203 1 91.12 306 ILE A N 1
ATOM 2419 C CA . ILE A 1 306 ? -9.594 -29.297 -18.75 1 91.12 306 ILE A CA 1
ATOM 2420 C C . ILE A 1 306 ? -10.836 -28.406 -18.656 1 91.12 306 ILE A C 1
ATOM 2422 O O . ILE A 1 306 ? -11.922 -28.812 -19.078 1 91.12 306 ILE A O 1
ATOM 2426 N N . ILE A 1 307 ? -10.68 -27.234 -18.094 1 88.5 307 ILE A N 1
ATOM 2427 C CA . ILE A 1 307 ? -11.805 -26.312 -17.938 1 88.5 307 ILE A CA 1
ATOM 2428 C C . ILE A 1 307 ? -12.328 -25.906 -19.312 1 88.5 307 ILE A C 1
ATOM 2430 O O . ILE A 1 307 ? -13.539 -25.797 -19.516 1 88.5 307 ILE A O 1
ATOM 2434 N N . LEU A 1 308 ? -11.461 -25.75 -20.266 1 90.5 308 LEU A N 1
ATOM 2435 C CA . LEU A 1 308 ? -11.859 -25.328 -21.609 1 90.5 308 LEU A CA 1
ATOM 2436 C C . LEU A 1 308 ? -12.586 -26.453 -22.344 1 90.5 308 LEU A C 1
ATOM 2438 O O . LEU A 1 308 ? -13.469 -26.203 -23.156 1 90.5 308 LEU A O 1
ATOM 2442 N N . ILE A 1 309 ? -12.328 -27.672 -21.953 1 88 309 ILE A N 1
ATOM 2443 C CA . ILE A 1 309 ? -12.914 -28.812 -22.656 1 88 309 ILE A CA 1
ATOM 2444 C C . ILE A 1 309 ? -14.188 -29.25 -21.938 1 88 309 ILE A C 1
ATOM 2446 O O . ILE A 1 309 ? -15.195 -29.562 -22.578 1 88 309 ILE A O 1
ATOM 2450 N N . TYR A 1 310 ? -14.211 -29.172 -20.578 1 82.06 310 TYR A N 1
ATOM 2451 C CA . TYR A 1 310 ? -15.273 -29.844 -19.844 1 82.06 310 TYR A CA 1
ATOM 2452 C C . TYR A 1 310 ? -16.203 -28.828 -19.188 1 82.06 310 TYR A C 1
ATOM 2454 O O . TYR A 1 310 ? -17.328 -29.172 -18.797 1 82.06 310 TYR A O 1
ATOM 2462 N N . SER A 1 311 ? -15.758 -27.609 -18.969 1 76.69 311 SER A N 1
ATOM 2463 C CA . SER A 1 311 ? -16.562 -26.719 -18.141 1 76.69 311 SER A CA 1
ATOM 2464 C C . SER A 1 311 ? -17.75 -26.172 -18.922 1 76.69 311 SER A C 1
ATOM 2466 O O . SER A 1 311 ? -17.625 -25.859 -20.109 1 76.69 311 SER A O 1
ATOM 2468 N N . LYS A 1 312 ? -18.953 -26.141 -18.188 1 75.5 312 LYS A N 1
ATOM 2469 C CA . LYS A 1 312 ? -20.172 -25.594 -18.766 1 75.5 312 LYS A CA 1
ATOM 2470 C C . LYS A 1 312 ? -20.453 -24.203 -18.219 1 75.5 312 LYS A C 1
ATOM 2472 O O . LYS A 1 312 ? -21.438 -23.562 -18.625 1 75.5 312 LYS A O 1
ATOM 2477 N N . ASN A 1 313 ? -19.547 -23.766 -17.422 1 76.19 313 ASN A N 1
ATOM 2478 C CA . ASN A 1 313 ? -19.766 -22.438 -16.859 1 76.19 313 ASN A CA 1
ATOM 2479 C C . ASN A 1 313 ? -19.016 -21.375 -17.672 1 76.19 313 ASN A C 1
ATOM 2481 O O . ASN A 1 313 ? -17.812 -21.453 -17.844 1 76.19 313 ASN A O 1
ATOM 2485 N N . LYS A 1 314 ? -19.703 -20.406 -18.062 1 79.94 314 LYS A N 1
ATOM 2486 C CA . LYS A 1 314 ? -19.156 -19.375 -18.938 1 79.94 314 LYS A CA 1
ATOM 2487 C C . LYS A 1 314 ? -18.094 -18.547 -18.203 1 79.94 314 LYS A C 1
ATOM 2489 O O . LYS A 1 314 ? -17.078 -18.156 -18.781 1 79.94 314 LYS A O 1
ATOM 2494 N N . ASP A 1 315 ? -18.297 -18.312 -16.969 1 77.31 315 ASP A N 1
ATOM 2495 C CA . ASP A 1 315 ? -17.359 -17.5 -16.203 1 77.31 315 ASP A CA 1
ATOM 2496 C C . ASP A 1 315 ? -16.016 -18.219 -16.047 1 77.31 315 ASP A C 1
ATOM 2498 O O . ASP A 1 315 ? -14.961 -17.609 -16.203 1 77.31 315 ASP A O 1
ATOM 2502 N N . SER A 1 316 ? -16.141 -19.5 -15.766 1 80.5 316 SER A N 1
ATOM 2503 C CA . SER A 1 316 ? -14.922 -20.281 -15.602 1 80.5 316 SER A CA 1
ATOM 2504 C C . SER A 1 316 ? -14.172 -20.422 -16.922 1 80.5 316 SER A C 1
ATOM 2506 O O . SER A 1 316 ? -12.945 -20.406 -16.953 1 80.5 316 SER A O 1
ATOM 2508 N N . GLU A 1 317 ? -14.898 -20.453 -17.969 1 87.44 317 GLU A N 1
ATOM 2509 C CA . GLU A 1 317 ? -14.281 -20.562 -19.281 1 87.44 317 GLU A CA 1
ATOM 2510 C C . GLU A 1 317 ? -13.562 -19.266 -19.672 1 87.44 317 GLU A C 1
ATOM 2512 O O . GLU A 1 317 ? -12.477 -19.297 -20.25 1 87.44 317 GLU A O 1
ATOM 2517 N N . ASN A 1 318 ? -14.148 -18.188 -19.344 1 85.12 318 ASN A N 1
ATOM 2518 C CA . ASN A 1 318 ? -13.531 -16.891 -19.672 1 85.12 318 ASN A CA 1
ATOM 2519 C C . ASN A 1 318 ? -12.258 -16.672 -18.859 1 85.12 318 ASN A C 1
ATOM 2521 O O . ASN A 1 318 ? -11.281 -16.125 -19.391 1 85.12 318 ASN A O 1
ATOM 2525 N N . ILE A 1 319 ? -12.305 -17.078 -17.688 1 84.12 319 ILE A N 1
ATOM 2526 C CA . ILE A 1 319 ? -11.125 -16.953 -16.844 1 84.12 319 ILE A CA 1
ATOM 2527 C C . ILE A 1 319 ? -9.992 -17.828 -17.391 1 84.12 319 ILE A C 1
ATOM 2529 O O . ILE A 1 319 ? -8.836 -17.391 -17.438 1 84.12 319 ILE A O 1
ATOM 2533 N N . ALA A 1 320 ? -10.391 -19 -17.828 1 88.94 320 ALA A N 1
ATOM 2534 C CA . ALA A 1 320 ? -9.406 -19.922 -18.375 1 88.94 320 ALA A CA 1
ATOM 2535 C C . ALA A 1 320 ? -8.82 -19.406 -19.672 1 88.94 320 ALA A C 1
ATOM 2537 O O . ALA A 1 320 ? -7.617 -19.516 -19.922 1 88.94 320 ALA A O 1
ATOM 2538 N N . LYS A 1 321 ? -9.641 -18.797 -20.453 1 91.19 321 LYS A N 1
ATOM 2539 C CA . LYS A 1 321 ? -9.188 -18.297 -21.75 1 91.19 321 LYS A CA 1
ATOM 2540 C C . LYS A 1 321 ? -8.211 -17.141 -21.578 1 91.19 321 LYS A C 1
ATOM 2542 O O . LYS A 1 321 ? -7.188 -17.078 -22.25 1 91.19 321 LYS A O 1
ATOM 2547 N N . VAL A 1 322 ? -8.5 -16.312 -20.656 1 88.06 322 VAL A N 1
ATOM 2548 C CA . VAL A 1 322 ? -7.672 -15.125 -20.469 1 88.06 322 VAL A CA 1
ATOM 2549 C C . VAL A 1 322 ? -6.34 -15.531 -19.828 1 88.06 322 VAL A C 1
ATOM 2551 O O . VAL A 1 322 ? -5.309 -14.898 -20.078 1 88.06 322 VAL A O 1
ATOM 2554 N N . ASN A 1 323 ? -6.332 -16.641 -19.078 1 91.25 323 ASN A N 1
ATOM 2555 C CA . ASN A 1 323 ? -5.121 -17.047 -18.375 1 91.25 323 ASN A CA 1
ATOM 2556 C C . ASN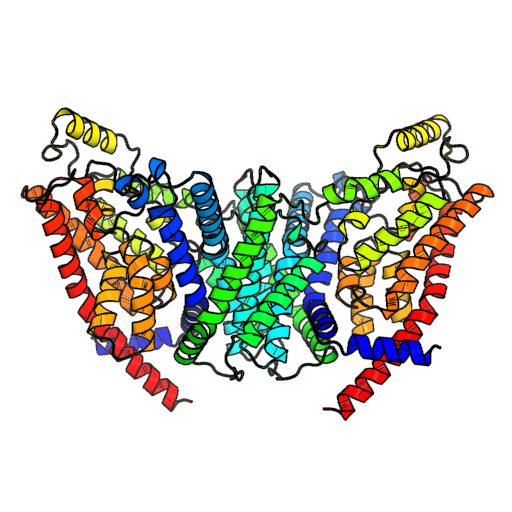 A 1 323 ? -4.328 -18.078 -19.188 1 91.25 323 ASN A C 1
ATOM 2558 O O . ASN A 1 323 ? -3.246 -18.5 -18.766 1 91.25 323 ASN A O 1
ATOM 2562 N N . LEU A 1 324 ? -4.781 -18.438 -20.359 1 92.94 324 LEU A N 1
ATOM 2563 C CA . LEU A 1 324 ? -4.125 -19.453 -21.172 1 92.94 324 LEU A CA 1
ATOM 2564 C C . LEU A 1 324 ? -2.748 -18.984 -21.625 1 92.94 324 LEU A C 1
ATOM 2566 O O . LEU A 1 324 ? -1.758 -19.703 -21.469 1 92.94 324 LEU A O 1
ATOM 2570 N N . LEU A 1 325 ? -2.68 -17.766 -22.016 1 91.81 325 LEU A N 1
ATOM 2571 C CA . LEU A 1 325 ? -1.435 -17.25 -22.578 1 91.81 325 LEU A CA 1
ATOM 2572 C C . LEU A 1 325 ? -0.385 -17.062 -21.484 1 91.81 325 LEU A C 1
ATOM 2574 O O . LEU A 1 325 ? 0.739 -17.562 -21.609 1 91.81 325 LEU A O 1
ATOM 2578 N N . PRO A 1 326 ? -0.773 -16.406 -20.438 1 91.69 326 PRO A N 1
ATOM 2579 C CA . PRO A 1 326 ? 0.228 -16.25 -19.375 1 91.69 326 PRO A CA 1
ATOM 2580 C C . PRO A 1 326 ? 0.649 -17.578 -18.75 1 91.69 326 PRO A C 1
ATOM 2582 O O . PRO A 1 326 ? 1.823 -17.766 -18.422 1 91.69 326 PRO A O 1
ATOM 2585 N N . ALA A 1 327 ? -0.237 -18.453 -18.609 1 91.25 327 ALA A N 1
ATOM 2586 C CA . ALA A 1 327 ? 0.083 -19.75 -18.031 1 91.25 327 ALA A CA 1
ATOM 2587 C C . ALA A 1 327 ? 0.991 -20.562 -18.953 1 91.25 327 ALA A C 1
ATOM 2589 O O . ALA A 1 327 ? 1.854 -21.312 -18.484 1 91.25 327 ALA A O 1
ATOM 2590 N N . ALA A 1 328 ? 0.869 -20.422 -20.234 1 90.94 328 ALA A N 1
ATOM 2591 C CA . ALA A 1 328 ? 1.692 -21.141 -21.203 1 90.94 328 ALA A CA 1
ATOM 2592 C C . ALA A 1 328 ? 3.131 -20.625 -21.188 1 90.94 328 ALA A C 1
ATOM 2594 O O . ALA A 1 328 ? 4.066 -21.375 -21.469 1 90.94 328 ALA A O 1
ATOM 2595 N N . LEU A 1 329 ? 3.264 -19.391 -20.781 1 90.19 329 LEU A N 1
ATOM 2596 C CA . LEU A 1 329 ? 4.594 -18.797 -20.812 1 90.19 329 LEU A CA 1
ATOM 2597 C C . LEU A 1 329 ? 5.172 -18.688 -19.406 1 90.19 329 LEU A C 1
ATOM 2599 O O . LEU A 1 329 ? 6.098 -17.906 -19.172 1 90.19 329 LEU A O 1
ATOM 2603 N N . GLY A 1 330 ? 4.57 -19.344 -18.516 1 87.12 330 GLY A N 1
ATOM 2604 C CA . GLY A 1 330 ? 5.195 -19.516 -17.203 1 87.12 330 GLY A CA 1
ATOM 2605 C C . GLY A 1 330 ? 4.629 -18.578 -16.156 1 87.12 330 GLY A C 1
ATOM 2606 O O . GLY A 1 330 ? 5.098 -18.562 -15.016 1 87.12 330 GLY A O 1
ATOM 2607 N N . SER A 1 331 ? 3.703 -17.734 -16.438 1 88.75 331 SER A N 1
ATOM 2608 C CA . SER A 1 331 ? 3.068 -16.859 -15.461 1 88.75 331 SER A CA 1
ATOM 2609 C C . SER A 1 331 ? 1.735 -17.438 -14.992 1 88.75 331 SER A C 1
ATOM 2611 O O . SER A 1 331 ? 0.695 -17.172 -15.602 1 88.75 331 SER A O 1
ATOM 2613 N N . THR A 1 332 ? 1.731 -18.125 -13.906 1 88.88 332 THR A N 1
ATOM 2614 C CA . THR A 1 332 ? 0.557 -18.875 -13.469 1 88.88 332 THR A CA 1
ATOM 2615 C C . THR A 1 332 ? -0.16 -18.141 -12.336 1 88.88 332 THR A C 1
ATOM 2617 O O . THR A 1 332 ? -1.182 -18.625 -11.836 1 88.88 332 THR A O 1
ATOM 2620 N N . GLY A 1 333 ? 0.236 -17.016 -11.961 1 86.94 333 GLY A N 1
ATOM 2621 C CA . GLY A 1 333 ? -0.326 -16.328 -10.812 1 86.94 333 GLY A CA 1
ATOM 2622 C C . GLY A 1 333 ? -1.782 -15.938 -11 1 86.94 333 GLY A C 1
ATOM 2623 O O . GLY A 1 333 ? -2.564 -15.961 -10.047 1 86.94 333 GLY A O 1
ATOM 2624 N N . GLY A 1 334 ? -2.152 -15.641 -12.203 1 86.56 334 GLY A N 1
ATOM 2625 C CA . GLY A 1 334 ? -3.523 -15.242 -12.477 1 86.56 334 GLY A CA 1
ATOM 2626 C C . GLY A 1 334 ? -4.523 -16.359 -12.273 1 86.56 334 GLY A C 1
ATOM 2627 O O . GLY A 1 334 ? -5.566 -16.172 -11.648 1 86.56 334 GLY A O 1
ATOM 2628 N N . MET A 1 335 ? -4.184 -17.531 -12.672 1 87.38 335 MET A N 1
ATOM 2629 C CA . MET A 1 335 ? -5.086 -18.672 -12.57 1 87.38 335 MET A CA 1
ATOM 2630 C C . MET A 1 335 ? -5.094 -19.219 -11.148 1 87.38 335 MET A C 1
ATOM 2632 O O . MET A 1 335 ? -6.129 -19.672 -10.664 1 87.38 335 MET A O 1
ATOM 2636 N N . MET A 1 336 ? -3.939 -19.109 -10.5 1 87.56 336 MET A N 1
ATOM 2637 C CA . MET A 1 336 ? -3.84 -19.641 -9.141 1 87.56 336 MET A CA 1
ATOM 2638 C C . MET A 1 336 ? -4.766 -18.875 -8.195 1 87.56 336 MET A C 1
ATOM 2640 O O . MET A 1 336 ? -5.32 -19.453 -7.262 1 87.56 336 MET A O 1
ATOM 2644 N N . VAL A 1 337 ? -4.965 -17.672 -8.5 1 85.75 337 VAL A N 1
ATOM 2645 C CA . VAL A 1 337 ? -5.812 -16.828 -7.656 1 85.75 337 VAL A CA 1
ATOM 2646 C C . VAL A 1 337 ? -7.246 -16.859 -8.18 1 85.75 337 VAL A C 1
ATOM 2648 O O . VAL A 1 337 ? -8.195 -16.906 -7.395 1 85.75 337 VAL A O 1
ATOM 2651 N N . GLY A 1 338 ? -7.477 -16.891 -9.5 1 76.75 338 GLY A N 1
ATOM 2652 C CA . GLY A 1 338 ? -8.797 -16.828 -10.109 1 76.75 338 GLY A CA 1
ATOM 2653 C C . GLY A 1 338 ? -9.633 -18.078 -9.844 1 76.75 338 GLY A C 1
ATOM 2654 O O . GLY A 1 338 ? -10.82 -17.969 -9.523 1 76.75 338 GLY A O 1
ATOM 2655 N N . MET A 1 339 ? -9.18 -19.172 -10.148 1 77.12 339 MET A N 1
ATOM 2656 C CA . MET A 1 339 ? -9.781 -20.453 -9.781 1 77.12 339 MET A CA 1
ATOM 2657 C C . MET A 1 339 ? -9.047 -21.078 -8.594 1 77.12 339 MET A C 1
ATOM 2659 O O . MET A 1 339 ? -8.227 -21.969 -8.773 1 77.12 339 MET A O 1
ATOM 2663 N N . PRO A 1 340 ? -9.508 -20.5 -7.496 1 70.62 340 PRO A N 1
ATOM 2664 C CA . PRO A 1 340 ? -8.539 -20.594 -6.395 1 70.62 340 PRO A CA 1
ATOM 2665 C C . PRO A 1 340 ? -7.973 -22 -6.238 1 70.62 340 PRO A C 1
ATOM 2667 O O . PRO A 1 340 ? -8.688 -22.922 -5.848 1 70.62 340 PRO A O 1
ATOM 2670 N N . ILE A 1 341 ? -6.859 -22.141 -6.797 1 80.5 341 ILE A N 1
ATOM 2671 C CA . ILE A 1 341 ? -6.066 -23.344 -6.59 1 80.5 341 ILE A CA 1
ATOM 2672 C C . ILE A 1 341 ? -5.445 -23.328 -5.195 1 80.5 341 ILE A C 1
ATOM 2674 O O . ILE A 1 341 ? -5.344 -24.359 -4.535 1 80.5 341 ILE A O 1
ATOM 2678 N N . ILE A 1 342 ? -5.316 -22.078 -4.812 1 84.5 342 ILE A N 1
ATOM 2679 C CA . ILE A 1 342 ? -4.699 -21.891 -3.504 1 84.5 342 ILE A CA 1
ATOM 2680 C C . ILE A 1 342 ? -5.695 -22.266 -2.408 1 84.5 342 ILE A C 1
ATOM 2682 O O . ILE A 1 342 ? -6.852 -21.844 -2.438 1 84.5 342 ILE A O 1
ATOM 2686 N N . LEU A 1 343 ? -5.34 -23.156 -1.533 1 85.56 343 LEU A N 1
ATOM 2687 C CA . LEU A 1 343 ? -6.066 -23.562 -0.333 1 85.56 343 LEU A CA 1
ATOM 2688 C C . LEU A 1 343 ? -7.336 -24.328 -0.695 1 85.56 343 LEU A C 1
ATOM 2690 O O . LEU A 1 343 ? -8.281 -24.391 0.099 1 85.56 343 LEU A O 1
ATOM 2694 N N . ASN A 1 344 ? -7.402 -24.828 -1.917 1 83.75 344 ASN A N 1
ATOM 2695 C CA . ASN A 1 344 ? -8.484 -25.734 -2.295 1 83.75 344 ASN A CA 1
ATOM 2696 C C . ASN A 1 344 ? -8.141 -27.188 -1.973 1 83.75 344 ASN A C 1
ATOM 2698 O O . ASN A 1 344 ? -7.344 -27.812 -2.676 1 83.75 344 ASN A O 1
ATOM 2702 N N . PRO A 1 345 ? -8.734 -27.656 -0.995 1 82.31 345 PRO A N 1
ATOM 2703 C CA . PRO A 1 345 ? -8.367 -29 -0.548 1 82.31 345 PRO A CA 1
ATOM 2704 C C . PRO A 1 345 ? -8.688 -30.062 -1.581 1 82.31 345 PRO A C 1
ATOM 2706 O O . PRO A 1 345 ? -8.055 -31.125 -1.593 1 82.31 345 PRO A O 1
ATOM 2709 N N . LEU A 1 346 ? -9.578 -29.844 -2.43 1 81.75 346 LEU A N 1
ATOM 2710 C CA . LEU A 1 346 ? -9.953 -30.828 -3.438 1 81.75 346 LEU A CA 1
ATOM 2711 C C . LEU A 1 346 ? -8.828 -31.031 -4.441 1 81.75 346 LEU A C 1
ATOM 2713 O O . LEU A 1 346 ? -8.656 -32.125 -4.969 1 81.75 346 LEU A O 1
ATOM 2717 N N . LEU A 1 347 ? -8.078 -30.062 -4.645 1 88.31 347 LEU A N 1
ATOM 2718 C CA . LEU A 1 347 ? -7.039 -30.109 -5.676 1 88.31 347 LEU A CA 1
ATOM 2719 C C . LEU A 1 347 ? -5.699 -30.516 -5.074 1 88.31 347 LEU A C 1
ATOM 2721 O O . LEU A 1 347 ? -4.75 -30.812 -5.809 1 88.31 347 LEU A O 1
ATOM 2725 N N . LEU A 1 348 ? -5.598 -30.672 -3.76 1 88.69 348 LEU A N 1
ATOM 2726 C CA . LEU A 1 348 ? -4.34 -30.875 -3.051 1 88.69 348 LEU A CA 1
ATOM 2727 C C . LEU A 1 348 ? -3.674 -32.188 -3.479 1 88.69 348 LEU A C 1
ATOM 2729 O O . LEU A 1 348 ? -2.488 -32.188 -3.816 1 88.69 348 LEU A O 1
ATOM 2733 N N . PRO A 1 349 ? -4.414 -33.281 -3.533 1 87.81 349 PRO A N 1
ATOM 2734 C CA . PRO A 1 349 ? -3.74 -34.531 -3.91 1 87.81 349 PRO A CA 1
ATOM 2735 C C . PRO A 1 349 ? -3.164 -34.5 -5.324 1 87.81 349 PRO A C 1
ATOM 2737 O O . PRO A 1 349 ? -2.053 -34.969 -5.555 1 87.81 349 PRO A O 1
ATOM 2740 N N . ALA A 1 350 ? -3.891 -33.906 -6.223 1 90.06 350 ALA A N 1
ATOM 2741 C CA . ALA A 1 350 ? -3.418 -33.844 -7.602 1 90.06 350 ALA A CA 1
ATOM 2742 C C . ALA A 1 350 ? -2.193 -32.938 -7.711 1 90.06 350 ALA A C 1
ATOM 2744 O O . ALA A 1 350 ? -1.25 -33.25 -8.445 1 90.06 350 ALA A O 1
ATOM 2745 N N . ILE A 1 351 ? -2.158 -31.906 -6.949 1 91.62 351 ILE A N 1
ATOM 2746 C CA . ILE A 1 351 ? -1.084 -30.922 -7.016 1 91.62 351 ILE A CA 1
ATOM 2747 C C . ILE A 1 351 ? 0.203 -31.516 -6.453 1 91.62 351 ILE A C 1
ATOM 2749 O O . ILE A 1 351 ? 1.299 -31.203 -6.926 1 91.62 351 ILE A O 1
ATOM 2753 N N . VAL A 1 352 ? 0.057 -32.438 -5.531 1 92.12 352 VAL A N 1
ATOM 2754 C CA . VAL A 1 352 ? 1.23 -33 -4.879 1 92.12 352 VAL A CA 1
ATOM 2755 C C . VAL A 1 352 ? 1.688 -34.25 -5.637 1 92.12 352 VAL A C 1
ATOM 2757 O O . VAL A 1 352 ? 2.889 -34.469 -5.812 1 92.12 352 VAL A O 1
ATOM 2760 N N . ILE A 1 353 ? 0.825 -35.031 -6.219 1 93.56 353 ILE A N 1
ATOM 2761 C CA . ILE A 1 353 ? 1.134 -36.344 -6.789 1 93.56 353 ILE A CA 1
ATOM 2762 C C . ILE A 1 353 ? 1.644 -36.156 -8.219 1 93.56 353 ILE A C 1
ATOM 2764 O O . ILE A 1 353 ? 2.574 -36.844 -8.633 1 93.56 353 ILE A O 1
ATOM 2768 N N . ILE A 1 354 ? 1.146 -35.312 -8.969 1 94.38 354 ILE A N 1
ATOM 2769 C CA . ILE A 1 354 ? 1.44 -35.188 -10.391 1 94.38 354 ILE A CA 1
ATOM 2770 C C . ILE A 1 354 ? 2.918 -34.844 -10.586 1 94.38 354 ILE A C 1
ATOM 2772 O O . ILE A 1 354 ? 3.613 -35.5 -11.367 1 94.38 354 ILE A O 1
ATOM 2776 N N . PRO A 1 355 ? 3.398 -33.875 -9.82 1 94.25 355 PRO A N 1
ATOM 2777 C CA . PRO A 1 355 ? 4.816 -33.562 -10.016 1 94.25 355 PRO A CA 1
ATOM 2778 C C . PRO A 1 355 ? 5.73 -34.719 -9.625 1 94.25 355 PRO A C 1
ATOM 2780 O O . PRO A 1 355 ? 6.785 -34.938 -10.242 1 94.25 355 PRO A O 1
ATOM 2783 N N . ILE A 1 356 ? 5.363 -35.5 -8.68 1 94.69 356 ILE A N 1
ATOM 2784 C CA . ILE A 1 356 ? 6.156 -36.625 -8.25 1 94.69 356 ILE A CA 1
ATOM 2785 C C . ILE A 1 356 ? 6.191 -37.688 -9.352 1 94.69 356 ILE A C 1
ATOM 2787 O O . ILE A 1 356 ? 7.25 -38.25 -9.664 1 94.69 356 ILE A O 1
ATOM 2791 N N . ILE A 1 357 ? 5.07 -37.969 -9.914 1 95.12 357 ILE A N 1
ATOM 2792 C CA . ILE A 1 357 ? 4.98 -38.938 -11 1 95.12 357 ILE A CA 1
ATOM 2793 C C . ILE A 1 357 ? 5.805 -38.438 -12.188 1 95.12 357 ILE A C 1
ATOM 2795 O O . ILE A 1 357 ? 6.477 -39.25 -12.852 1 95.12 357 ILE A O 1
ATOM 2799 N N . ASN A 1 358 ? 5.762 -37.188 -12.438 1 95.5 358 ASN A N 1
ATOM 2800 C CA . ASN A 1 358 ? 6.523 -36.625 -13.555 1 95.5 358 ASN A CA 1
ATOM 2801 C C . ASN A 1 358 ? 8.023 -36.781 -13.344 1 95.5 358 ASN A C 1
ATOM 2803 O O . ASN A 1 358 ? 8.75 -37.125 -14.281 1 95.5 358 ASN A O 1
ATOM 2807 N N . ILE A 1 359 ? 8.469 -36.594 -12.148 1 94.25 359 ILE A N 1
ATOM 2808 C CA . ILE A 1 359 ? 9.891 -36.719 -11.844 1 94.25 359 ILE A CA 1
ATOM 2809 C C . ILE A 1 359 ? 10.305 -38.188 -12.008 1 94.25 359 ILE A C 1
ATOM 2811 O O . ILE A 1 359 ? 11.352 -38.469 -12.586 1 94.25 359 ILE A O 1
ATOM 2815 N N . LEU A 1 360 ? 9.523 -39.094 -11.555 1 94.94 360 LEU A N 1
ATOM 2816 C CA . LEU A 1 360 ? 9.828 -40.531 -11.625 1 94.94 360 LEU A CA 1
ATOM 2817 C C . LEU A 1 360 ? 9.82 -41.031 -13.07 1 94.94 360 LEU A C 1
ATOM 2819 O O . LEU A 1 360 ? 10.68 -41.812 -13.469 1 94.94 360 LEU A O 1
ATOM 2823 N N . LEU A 1 361 ? 8.883 -40.531 -13.812 1 95.38 361 LEU A N 1
ATOM 2824 C CA . LEU A 1 361 ? 8.812 -40.906 -15.219 1 95.38 361 LEU A CA 1
ATOM 2825 C C . LEU A 1 361 ? 9.992 -40.312 -15.992 1 95.38 361 LEU A C 1
ATOM 2827 O O . LEU A 1 361 ? 10.531 -40.969 -16.891 1 95.38 361 LEU A O 1
ATOM 2831 N N . ALA A 1 362 ? 10.305 -39.062 -15.672 1 94.56 362 ALA A N 1
ATOM 2832 C CA . ALA A 1 362 ? 11.453 -38.438 -16.328 1 94.56 362 ALA A CA 1
ATOM 2833 C C . ALA A 1 362 ? 12.742 -39.188 -15.984 1 94.56 362 ALA A C 1
ATOM 2835 O O . ALA A 1 362 ? 13.578 -39.438 -16.859 1 94.56 362 ALA A O 1
ATOM 2836 N N . ALA A 1 363 ? 12.93 -39.562 -14.727 1 94.19 363 ALA A N 1
ATOM 2837 C CA . ALA A 1 363 ? 14.102 -40.312 -14.305 1 94.19 363 ALA A CA 1
ATOM 2838 C C . ALA A 1 363 ? 14.148 -41.688 -14.992 1 94.19 363 ALA A C 1
ATOM 2840 O O . ALA A 1 363 ? 15.227 -42.156 -15.383 1 94.19 363 ALA A O 1
ATOM 2841 N N . GLY A 1 364 ? 13.008 -42.312 -15.102 1 94.62 364 GLY A N 1
ATOM 2842 C CA . GLY A 1 364 ? 12.938 -43.562 -15.812 1 94.62 364 GLY A CA 1
ATOM 2843 C C . GLY A 1 364 ? 13.273 -43.438 -17.281 1 94.62 364 GLY A C 1
ATOM 2844 O O . GLY A 1 364 ? 13.93 -44.312 -17.859 1 94.62 364 GLY A O 1
ATOM 2845 N N . ALA A 1 365 ? 12.852 -42.344 -17.875 1 95 365 ALA A N 1
ATOM 2846 C CA . ALA A 1 365 ? 13.141 -42.125 -19.281 1 95 365 ALA A CA 1
ATOM 2847 C C . ALA A 1 365 ? 14.625 -41.844 -19.5 1 95 365 ALA A C 1
ATOM 2849 O O . ALA A 1 365 ? 15.188 -42.25 -20.531 1 95 365 ALA A O 1
ATOM 2850 N N . ILE A 1 366 ? 15.227 -41.188 -18.562 1 92.69 366 ILE A N 1
ATOM 2851 C CA . ILE A 1 366 ? 16.672 -40.969 -18.641 1 92.69 366 ILE A CA 1
ATOM 2852 C C . ILE A 1 366 ? 17.422 -42.281 -18.469 1 92.69 366 ILE A C 1
ATOM 2854 O O . ILE A 1 366 ? 18.406 -42.531 -19.172 1 92.69 366 ILE A O 1
ATOM 2858 N N . PHE A 1 367 ? 16.922 -43.094 -17.547 1 91.62 367 PHE A N 1
ATOM 2859 C CA . PHE A 1 367 ? 17.547 -44.375 -17.281 1 91.62 367 PHE A CA 1
ATOM 2860 C C . PHE A 1 367 ? 17.5 -45.281 -18.516 1 91.62 367 PHE A C 1
ATOM 2862 O O . PHE A 1 367 ? 18.469 -46 -18.797 1 91.62 367 PHE A O 1
ATOM 2869 N N . CYS A 1 368 ? 16.438 -45.219 -19.297 1 93.88 368 CYS A N 1
ATOM 2870 C CA . CYS A 1 368 ? 16.266 -46.031 -20.5 1 93.88 368 CYS A CA 1
ATOM 2871 C C . CYS A 1 368 ? 16.906 -45.344 -21.703 1 93.88 368 CYS A C 1
ATOM 2873 O O . CYS A 1 368 ? 16.828 -45.875 -22.828 1 93.88 368 CYS A O 1
ATOM 2875 N N . HIS A 1 369 ? 17.469 -44.25 -21.5 1 91.5 369 HIS A N 1
ATOM 2876 C CA . HIS A 1 369 ? 18.156 -43.5 -22.562 1 91.5 369 HIS A CA 1
ATOM 2877 C C . HIS A 1 369 ? 17.172 -43.094 -23.656 1 91.5 369 HIS A C 1
ATOM 2879 O O . HIS A 1 369 ? 17.484 -43.219 -24.844 1 91.5 369 HIS A O 1
ATOM 2885 N N . LEU A 1 370 ? 16 -42.719 -23.203 1 92.56 370 LEU A N 1
ATOM 2886 C CA . LEU A 1 370 ? 15 -42.188 -24.125 1 92.56 370 LEU A CA 1
ATOM 2887 C C . LEU A 1 370 ? 15.141 -40.688 -24.312 1 92.56 370 LEU A C 1
ATOM 2889 O O . LEU A 1 370 ? 14.836 -40.156 -25.391 1 92.56 370 LEU A O 1
ATOM 2893 N N . ILE A 1 371 ? 15.547 -40.094 -23.188 1 92.75 371 ILE A N 1
ATOM 2894 C CA . ILE A 1 371 ? 15.719 -38.625 -23.234 1 92.75 371 ILE A CA 1
ATOM 2895 C C . ILE A 1 371 ? 17.062 -38.25 -22.609 1 92.75 371 ILE A C 1
ATOM 2897 O O . ILE A 1 371 ? 17.641 -39.031 -21.859 1 92.75 371 ILE A O 1
ATOM 2901 N N . GLN A 1 372 ? 17.531 -37.094 -22.953 1 91.88 372 GLN A N 1
ATOM 2902 C CA . GLN A 1 372 ? 18.766 -36.562 -22.406 1 91.88 372 GLN A CA 1
ATOM 2903 C C . GLN A 1 372 ? 18.5 -35.656 -21.203 1 91.88 372 GLN A C 1
ATOM 2905 O O . GLN A 1 372 ? 17.438 -35.031 -21.109 1 91.88 372 GLN A O 1
ATOM 2910 N N . PRO A 1 373 ? 19.391 -35.75 -20.234 1 89.81 373 PRO A N 1
ATOM 2911 C CA . PRO A 1 373 ? 19.234 -34.812 -19.125 1 89.81 373 PRO A CA 1
ATOM 2912 C C . PRO A 1 373 ? 19.344 -33.344 -19.578 1 89.81 373 PRO A C 1
ATOM 2914 O O . PRO A 1 373 ? 20.078 -33.031 -20.516 1 89.81 373 PRO A O 1
ATOM 2917 N N . CYS A 1 374 ? 18.594 -32.469 -18.938 1 87.88 374 CYS A N 1
ATOM 2918 C CA . CYS A 1 374 ? 18.594 -31.031 -19.281 1 87.88 374 CYS A CA 1
ATOM 2919 C C . CYS A 1 374 ? 19.766 -30.312 -18.625 1 87.88 374 CYS A C 1
ATOM 2921 O O . CYS A 1 374 ? 19.688 -29.922 -17.469 1 87.88 374 CYS A O 1
ATOM 2923 N N . ALA A 1 375 ? 20.828 -30.094 -19.359 1 84.75 375 ALA A N 1
ATOM 2924 C CA . ALA A 1 375 ? 22.047 -29.5 -18.812 1 84.75 375 ALA A CA 1
ATOM 2925 C C . ALA A 1 375 ? 22.25 -28.078 -19.312 1 84.75 375 ALA A C 1
ATOM 2927 O O . ALA A 1 375 ? 23.031 -27.312 -18.75 1 84.75 375 ALA A O 1
ATOM 2928 N N . TYR A 1 376 ? 21.5 -27.656 -20.281 1 84.38 376 TYR A N 1
ATOM 2929 C CA . TYR A 1 376 ? 21.656 -26.328 -20.875 1 84.38 376 TYR A CA 1
ATOM 2930 C C . TYR A 1 376 ? 20.734 -25.312 -20.203 1 84.38 376 TYR A C 1
ATOM 2932 O O . TYR A 1 376 ? 19.625 -25.656 -19.797 1 84.38 376 TYR A O 1
ATOM 2940 N N . PRO A 1 377 ? 21.25 -24.094 -20.047 1 82.62 377 PRO A N 1
ATOM 2941 C CA . PRO A 1 377 ? 20.391 -23.078 -19.453 1 82.62 377 PRO A CA 1
ATOM 2942 C C . PRO A 1 377 ? 19.234 -22.672 -20.359 1 82.62 377 PRO A C 1
ATOM 2944 O O . PRO A 1 377 ? 19.375 -22.656 -21.594 1 82.62 377 PRO A O 1
ATOM 2947 N N . VAL A 1 378 ? 18.125 -22.531 -19.781 1 82.56 378 VAL A N 1
ATOM 2948 C CA . VAL A 1 378 ? 16.938 -22.156 -20.531 1 82.56 378 VAL A CA 1
ATOM 2949 C C . VAL A 1 378 ? 16.609 -20.688 -20.266 1 82.56 378 VAL A C 1
ATOM 2951 O O . VAL A 1 378 ? 16.797 -20.188 -19.156 1 82.56 378 VAL A O 1
ATOM 2954 N N . LEU A 1 379 ? 16.172 -20.031 -21.266 1 81.19 379 LEU A N 1
ATOM 2955 C CA . LEU A 1 379 ? 15.828 -18.625 -21.188 1 81.19 379 LEU A CA 1
ATOM 2956 C C . LEU A 1 379 ? 14.562 -18.406 -20.375 1 81.19 379 LEU A C 1
ATOM 2958 O O . LEU A 1 379 ? 13.703 -19.281 -20.312 1 81.19 379 LEU A O 1
ATOM 2962 N N . SER A 1 380 ? 14.523 -17.25 -19.766 1 81.25 380 SER A N 1
ATOM 2963 C CA . SER A 1 380 ? 13.344 -16.906 -18.969 1 81.25 380 SER A CA 1
ATOM 2964 C C . SER A 1 380 ? 12.125 -16.688 -19.859 1 81.25 380 SER A C 1
ATOM 2966 O O . SER A 1 380 ? 12.234 -16.094 -20.938 1 81.25 380 SER A O 1
ATOM 2968 N N . GLY A 1 381 ? 11.031 -17.219 -19.484 1 81.19 381 GLY A N 1
ATOM 2969 C CA . GLY A 1 381 ? 9.797 -17.016 -20.234 1 81.19 381 GLY A CA 1
ATOM 2970 C C . GLY A 1 381 ? 9.555 -18.094 -21.266 1 81.19 381 GLY A C 1
ATOM 2971 O O . GLY A 1 381 ? 8.664 -17.953 -22.109 1 81.19 381 GLY A O 1
ATOM 2972 N N . THR A 1 382 ? 10.352 -19.062 -21.344 1 85.44 382 THR A N 1
ATOM 2973 C CA . THR A 1 382 ? 10.125 -20.188 -22.25 1 85.44 382 THR A CA 1
ATOM 2974 C C . THR A 1 382 ? 8.852 -20.938 -21.875 1 85.44 382 THR A C 1
ATOM 2976 O O . THR A 1 382 ? 8.57 -21.156 -20.703 1 85.44 382 THR A O 1
ATOM 2979 N N . PRO A 1 383 ? 8.062 -21.172 -22.922 1 87.69 383 PRO A N 1
ATOM 2980 C CA . PRO A 1 383 ? 6.859 -21.953 -22.609 1 87.69 383 PRO A CA 1
ATOM 2981 C C . PRO A 1 383 ? 7.172 -23.25 -21.875 1 87.69 383 PRO A C 1
ATOM 2983 O O . PRO A 1 383 ? 8.18 -23.906 -22.156 1 87.69 383 PRO A O 1
ATOM 2986 N N . GLY A 1 384 ? 6.418 -23.562 -20.906 1 87.56 384 GLY A N 1
ATOM 2987 C CA . GLY A 1 384 ? 6.652 -24.672 -20.016 1 87.56 384 GLY A CA 1
ATOM 2988 C C . GLY A 1 384 ? 6.91 -25.984 -20.734 1 87.56 384 GLY A C 1
ATOM 2989 O O . GLY A 1 384 ? 7.805 -26.734 -20.359 1 87.56 384 GLY A O 1
ATOM 2990 N N . ILE A 1 385 ? 6.215 -26.25 -21.828 1 89.56 385 ILE A N 1
ATOM 2991 C CA . ILE A 1 385 ? 6.301 -27.516 -22.547 1 89.56 385 ILE A CA 1
ATOM 2992 C C . ILE A 1 385 ? 7.602 -27.578 -23.344 1 89.56 385 ILE A C 1
ATOM 2994 O O . ILE A 1 385 ? 8.125 -28.656 -23.625 1 89.56 385 ILE A O 1
ATOM 2998 N N . LEU A 1 386 ? 8.188 -26.375 -23.531 1 88.75 386 LEU A N 1
ATOM 2999 C CA . LEU A 1 386 ? 9.367 -26.312 -24.375 1 88.75 386 LEU A CA 1
ATOM 3000 C C . LEU A 1 386 ? 10.641 -26.219 -23.531 1 88.75 386 LEU A C 1
ATOM 3002 O O . LEU A 1 386 ? 11.75 -26.219 -24.078 1 88.75 386 LEU A O 1
ATOM 3006 N N . VAL A 1 387 ? 10.492 -26.188 -22.297 1 88.62 387 VAL A N 1
ATOM 3007 C CA . VAL A 1 387 ? 11.641 -26.016 -21.406 1 88.62 387 VAL A CA 1
ATOM 3008 C C . VAL A 1 387 ? 12.594 -27.203 -21.578 1 88.62 387 VAL A C 1
ATOM 3010 O O . VAL A 1 387 ? 13.812 -27.031 -21.641 1 88.62 387 VAL A O 1
ATOM 3013 N N . SER A 1 388 ? 12.055 -28.406 -21.688 1 88.62 388 SER A N 1
ATOM 3014 C CA . SER A 1 388 ? 12.883 -29.594 -21.828 1 88.62 388 SER A CA 1
ATOM 3015 C C . SER A 1 388 ? 13.547 -29.641 -23.203 1 88.62 388 SER A C 1
ATOM 3017 O O . SER A 1 388 ? 14.648 -30.172 -23.344 1 88.62 388 SER A O 1
ATOM 3019 N N . PHE A 1 389 ? 12.922 -29.047 -24.188 1 90.31 389 PHE A N 1
ATOM 3020 C CA . PHE A 1 389 ? 13.469 -29.016 -25.547 1 90.31 389 PHE A CA 1
ATOM 3021 C C . PHE A 1 389 ? 14.695 -28.109 -25.609 1 90.31 389 PHE A C 1
ATOM 3023 O O . PHE A 1 389 ? 15.727 -28.5 -26.156 1 90.31 389 PHE A O 1
ATOM 3030 N N . PHE A 1 390 ? 14.594 -27.031 -25 1 87.5 390 PHE A N 1
ATOM 3031 C CA . PHE A 1 390 ? 15.703 -26.078 -25.031 1 87.5 390 PHE A CA 1
ATOM 3032 C C . PHE A 1 390 ? 16.781 -26.469 -24.031 1 87.5 390 PHE A C 1
ATOM 3034 O O . PHE A 1 390 ? 17.969 -26.203 -24.25 1 87.5 390 PHE A O 1
ATOM 3041 N N . GLY A 1 391 ? 16.344 -27.094 -23 1 87.44 391 GLY A N 1
ATOM 3042 C CA . GLY A 1 391 ? 17.297 -27.547 -22 1 87.44 391 GLY A CA 1
ATOM 3043 C C . GLY A 1 391 ? 18.188 -28.688 -22.484 1 87.44 391 GLY A C 1
ATOM 3044 O O . GLY A 1 391 ? 19.25 -28.938 -21.922 1 87.44 391 GLY A O 1
ATOM 3045 N N . SER A 1 392 ? 17.719 -29.375 -23.484 1 87.88 392 SER A N 1
ATOM 3046 C CA . SER A 1 392 ? 18.484 -30.469 -24.078 1 87.88 392 SER A CA 1
ATOM 3047 C C . SER A 1 392 ? 19.125 -30.031 -25.391 1 87.88 392 SER A C 1
ATOM 3049 O O . SER A 1 392 ? 19.578 -30.859 -26.188 1 87.88 392 SER A O 1
ATOM 3051 N N . ASN A 1 393 ? 19.203 -28.75 -25.609 1 86.75 393 ASN A N 1
ATOM 3052 C CA . ASN A 1 393 ? 19.812 -28.188 -26.812 1 86.75 393 ASN A CA 1
ATOM 3053 C C . ASN A 1 393 ? 19.047 -28.578 -28.062 1 86.75 393 ASN A C 1
ATOM 3055 O O . ASN A 1 393 ? 19.656 -28.922 -29.078 1 86.75 393 ASN A O 1
ATOM 3059 N N . GLY A 1 394 ? 17.75 -28.703 -27.953 1 86.75 394 GLY A N 1
ATOM 3060 C CA . GLY A 1 394 ? 16.906 -28.906 -29.125 1 86.75 394 GLY A CA 1
ATOM 3061 C C . GLY A 1 394 ? 16.703 -30.375 -29.469 1 86.75 394 GLY A C 1
ATOM 3062 O O . GLY A 1 394 ? 16.625 -30.734 -30.641 1 86.75 394 GLY A O 1
ATOM 3063 N N . ASP A 1 395 ? 16.734 -31.219 -28.547 1 90.75 395 ASP A N 1
ATOM 3064 C CA . ASP A 1 395 ? 16.469 -32.625 -28.797 1 90.75 395 ASP A CA 1
ATOM 3065 C C . ASP A 1 395 ? 14.969 -32.875 -28.953 1 90.75 395 ASP A C 1
ATOM 3067 O O . ASP A 1 395 ? 14.18 -32.562 -28.062 1 90.75 395 ASP A O 1
ATOM 3071 N N . TRP A 1 396 ? 14.555 -33.562 -30.047 1 93.31 396 TRP A N 1
ATOM 3072 C CA . TRP A 1 396 ? 13.148 -33.781 -30.375 1 93.31 396 TRP A CA 1
ATOM 3073 C C . TRP A 1 396 ? 12.555 -34.844 -29.453 1 93.31 396 TRP A C 1
ATOM 3075 O O . TRP A 1 396 ? 11.359 -34.812 -29.156 1 93.31 396 TRP A O 1
ATOM 3085 N N . SER A 1 397 ? 13.398 -35.75 -28.984 1 93.88 397 SER A N 1
ATOM 3086 C CA . SER A 1 397 ? 12.898 -36.781 -28.078 1 93.88 397 SER A CA 1
ATOM 3087 C C . SER A 1 397 ? 12.43 -36.188 -26.766 1 93.88 397 SER A C 1
ATOM 3089 O O . SER A 1 397 ? 11.414 -36.625 -26.203 1 93.88 397 SER A O 1
ATOM 3091 N N . ASN A 1 398 ? 13.195 -35.25 -26.312 1 94.06 398 ASN A N 1
ATOM 3092 C CA . ASN A 1 398 ? 12.797 -34.562 -25.078 1 94.06 398 ASN A CA 1
ATOM 3093 C C . ASN A 1 398 ? 11.492 -33.781 -25.266 1 94.06 398 ASN A C 1
ATOM 3095 O O . ASN A 1 398 ? 10.664 -33.719 -24.344 1 94.06 398 ASN A O 1
ATOM 3099 N N . LEU A 1 399 ? 11.266 -33.219 -26.422 1 94.38 399 LEU A N 1
ATOM 3100 C CA . LEU A 1 399 ? 10.039 -32.5 -26.703 1 94.38 399 LEU A CA 1
ATOM 3101 C C . LEU A 1 399 ? 8.836 -33.438 -26.734 1 94.38 399 LEU A C 1
ATOM 3103 O O . LEU A 1 399 ? 7.801 -33.125 -26.141 1 94.38 399 LEU A O 1
ATOM 3107 N N . VAL A 1 400 ? 8.984 -34.5 -27.469 1 95.62 400 VAL A N 1
ATOM 3108 C CA . VAL A 1 400 ? 7.895 -35.469 -27.578 1 95.62 400 VAL A CA 1
ATOM 3109 C C . VAL A 1 400 ? 7.551 -36 -26.188 1 95.62 400 VAL A C 1
ATOM 3111 O O . VAL A 1 400 ? 6.375 -36.156 -25.844 1 95.62 400 VAL A O 1
ATOM 3114 N N . PHE A 1 401 ? 8.562 -36.25 -25.438 1 95 401 PHE A N 1
ATOM 3115 C CA . PHE A 1 401 ? 8.336 -36.781 -24.094 1 95 401 PHE A CA 1
ATOM 3116 C C . PHE A 1 401 ? 7.594 -35.75 -23.234 1 95 401 PHE A C 1
ATOM 3118 O O . PHE A 1 401 ? 6.695 -36.094 -22.469 1 95 401 PHE A O 1
ATOM 3125 N N . SER A 1 402 ? 8.016 -34.531 -23.312 1 94.38 402 SER A N 1
ATOM 3126 C CA . SER A 1 402 ? 7.359 -33.469 -22.531 1 94.38 402 SER A CA 1
ATOM 3127 C C . SER A 1 402 ? 5.895 -33.312 -22.922 1 94.38 402 SER A C 1
ATOM 3129 O O . SER A 1 402 ? 5.035 -33.094 -22.062 1 94.38 402 SER A O 1
ATOM 3131 N N . ILE A 1 403 ? 5.559 -33.406 -24.188 1 95 403 ILE A N 1
ATOM 3132 C CA . ILE A 1 403 ? 4.184 -33.344 -24.672 1 95 403 ILE A CA 1
ATOM 3133 C C . ILE A 1 403 ? 3.377 -34.5 -24.141 1 95 403 ILE A C 1
ATOM 3135 O O . ILE A 1 403 ? 2.242 -34.344 -23.688 1 95 403 ILE A O 1
ATOM 3139 N N . LEU A 1 404 ? 3.998 -35.656 -24.188 1 95 404 LEU A N 1
ATOM 3140 C CA . LEU A 1 404 ? 3.334 -36.844 -23.656 1 95 404 LEU A CA 1
ATOM 3141 C C . LEU A 1 404 ? 3.107 -36.719 -22.156 1 95 404 LEU A C 1
ATOM 3143 O O . LEU A 1 404 ? 2.066 -37.125 -21.641 1 95 404 LEU A O 1
ATOM 3147 N N . LEU A 1 405 ? 4.09 -36.219 -21.531 1 95.06 405 LEU A N 1
ATOM 3148 C CA . LEU A 1 405 ? 3.963 -36 -20.094 1 95.06 405 LEU A CA 1
ATOM 3149 C C . LEU A 1 405 ? 2.844 -35 -19.797 1 95.06 405 LEU A C 1
ATOM 3151 O O . LEU A 1 405 ? 2.107 -35.156 -18.812 1 95.06 405 LEU A O 1
ATOM 3155 N N . PHE A 1 406 ? 2.736 -33.969 -20.562 1 95.06 406 PHE A N 1
ATOM 3156 C CA . PHE A 1 406 ? 1.679 -33 -20.391 1 95.06 406 PHE A CA 1
ATOM 3157 C C . PHE A 1 406 ? 0.308 -33.625 -20.594 1 95.06 406 PHE A C 1
ATOM 3159 O O . PHE A 1 406 ? -0.628 -33.344 -19.844 1 95.06 406 PHE A O 1
ATOM 3166 N N . ILE A 1 407 ? 0.197 -34.438 -21.594 1 95.19 407 ILE A N 1
ATOM 3167 C CA . ILE A 1 407 ? -1.055 -35.156 -21.844 1 95.19 407 ILE A CA 1
ATOM 3168 C C . ILE A 1 407 ? -1.391 -36.062 -20.672 1 95.19 407 ILE A C 1
ATOM 3170 O O . ILE A 1 407 ? -2.547 -36.125 -20.25 1 95.19 407 ILE A O 1
ATOM 3174 N N . LEU A 1 408 ? -0.409 -36.688 -20.156 1 95.38 408 LEU A N 1
ATOM 3175 C CA . LEU A 1 408 ? -0.612 -37.531 -18.984 1 95.38 408 LEU A CA 1
ATOM 3176 C C . LEU A 1 408 ? -1.072 -36.688 -17.781 1 95.38 408 LEU A C 1
ATOM 3178 O O . LEU A 1 408 ? -1.908 -37.156 -17 1 95.38 408 LEU A O 1
ATOM 3182 N N . ASP A 1 409 ? -0.497 -35.562 -17.594 1 95.19 409 ASP A N 1
ATOM 3183 C CA . ASP A 1 409 ? -0.908 -34.688 -16.516 1 95.19 409 ASP A CA 1
ATOM 3184 C C . ASP A 1 409 ? -2.389 -34.312 -16.625 1 95.19 409 ASP A C 1
ATOM 3186 O O . ASP A 1 409 ? -3.105 -34.312 -15.617 1 95.19 409 ASP A O 1
ATOM 3190 N N . ILE A 1 410 ? -2.84 -34 -17.828 1 94.25 410 ILE A N 1
ATOM 3191 C CA . ILE A 1 410 ? -4.238 -33.656 -18.062 1 94.25 410 ILE A CA 1
ATOM 3192 C C . ILE A 1 410 ? -5.129 -34.844 -17.688 1 94.25 410 ILE A C 1
ATOM 3194 O O . ILE A 1 410 ? -6.133 -34.688 -16.984 1 94.25 410 ILE A O 1
ATOM 3198 N N . ILE A 1 411 ? -4.672 -36 -18.016 1 94.38 411 ILE A N 1
ATOM 3199 C CA . ILE A 1 411 ? -5.457 -37.219 -17.75 1 94.38 411 ILE A CA 1
ATOM 3200 C C . ILE A 1 411 ? -5.523 -37.469 -16.25 1 94.38 411 ILE A C 1
ATOM 3202 O O . ILE A 1 411 ? -6.574 -37.844 -15.727 1 94.38 411 ILE A O 1
ATOM 3206 N N . MET A 1 412 ? -4.473 -37.281 -15.625 1 93.19 412 MET A N 1
ATOM 3207 C CA . MET A 1 412 ? -4.418 -37.531 -14.188 1 93.19 412 MET A CA 1
ATOM 3208 C C . MET A 1 412 ? -5.227 -36.469 -13.422 1 93.19 412 MET A C 1
ATOM 3210 O O . MET A 1 412 ? -5.754 -36.75 -12.344 1 93.19 412 MET A O 1
ATOM 3214 N N . PHE A 1 413 ? -5.309 -35.312 -13.977 1 92 413 PHE A N 1
ATOM 3215 C CA . PHE A 1 413 ? -5.984 -34.219 -13.297 1 92 413 PHE A CA 1
ATOM 3216 C C . PHE A 1 413 ? -7.492 -34.281 -13.531 1 92 413 PHE A C 1
ATOM 3218 O O . PHE A 1 413 ? -8.266 -33.688 -12.781 1 92 413 PHE A O 1
ATOM 3225 N N . ILE A 1 414 ? -8.055 -35.031 -14.438 1 90.56 414 ILE A N 1
ATOM 3226 C CA . ILE A 1 414 ? -9.453 -35.062 -14.859 1 90.56 414 ILE A CA 1
ATOM 3227 C C . ILE A 1 414 ? -10.32 -35.625 -13.734 1 90.56 414 ILE A C 1
ATOM 3229 O O . ILE A 1 414 ? -11.344 -35.031 -13.383 1 90.56 414 ILE A O 1
ATOM 3233 N N . PRO A 1 415 ? -9.945 -36.625 -13.078 1 86.69 415 PRO A N 1
ATOM 3234 C CA . PRO A 1 415 ? -10.82 -37.156 -12.023 1 86.69 415 PRO A CA 1
ATOM 3235 C C . PRO A 1 415 ? -11 -36.188 -10.859 1 86.69 415 PRO A C 1
ATOM 3237 O O . PRO A 1 415 ? -12.094 -36.094 -10.297 1 86.69 415 PRO A O 1
ATOM 3240 N N . THR A 1 416 ? -9.938 -35.594 -10.523 1 86.38 416 THR A N 1
ATOM 3241 C CA . THR A 1 416 ? -10.023 -34.625 -9.422 1 86.38 416 THR A CA 1
ATOM 3242 C C . THR A 1 416 ? -10.891 -33.438 -9.805 1 86.38 416 THR A C 1
ATOM 3244 O O . THR A 1 416 ? -11.672 -32.938 -8.984 1 86.38 416 THR A O 1
ATOM 3247 N N . MET A 1 417 ? -10.805 -33 -10.938 1 83.69 417 MET A N 1
ATOM 3248 C CA . MET A 1 417 ? -11.586 -31.859 -11.391 1 83.69 417 MET A CA 1
ATOM 3249 C C . MET A 1 417 ? -13.062 -32.219 -11.547 1 83.69 417 MET A C 1
ATOM 3251 O O . MET A 1 417 ? -13.945 -31.406 -11.273 1 83.69 417 MET A O 1
ATOM 3255 N N . LYS A 1 418 ? -13.359 -33.406 -11.961 1 79.62 418 LYS A N 1
ATOM 3256 C CA . LYS A 1 418 ? -14.742 -33.844 -12.078 1 79.62 418 LYS A CA 1
ATOM 3257 C C . LYS A 1 418 ? -15.406 -33.969 -10.711 1 79.62 418 LYS A C 1
ATOM 3259 O O . LYS A 1 418 ? -16.594 -33.656 -10.57 1 79.62 418 LYS A O 1
ATOM 3264 N N . LEU A 1 419 ? -14.609 -34.344 -9.82 1 77.44 419 LEU A N 1
ATOM 3265 C CA . LEU A 1 419 ? -15.117 -34.375 -8.453 1 77.44 419 LEU A CA 1
ATOM 3266 C C . LEU A 1 419 ? -15.422 -32.969 -7.945 1 77.44 419 LEU A C 1
ATOM 3268 O O . LEU A 1 419 ? -16.406 -32.781 -7.23 1 77.44 419 LEU A O 1
ATOM 3272 N N . GLY A 1 420 ? -14.57 -32.031 -8.25 1 75.12 420 GLY A N 1
ATOM 3273 C CA . GLY A 1 420 ? -14.781 -30.656 -7.836 1 75.12 420 GLY A CA 1
ATOM 3274 C C . GLY A 1 420 ? -16.031 -30.031 -8.43 1 75.12 420 GLY A C 1
ATOM 3275 O O . GLY A 1 420 ? -16.766 -29.328 -7.738 1 75.12 420 GLY A O 1
ATOM 3276 N N . LEU A 1 421 ? -16.266 -30.297 -9.664 1 71 421 LEU A N 1
ATOM 3277 C CA . LEU A 1 421 ? -17.453 -29.781 -10.344 1 71 421 LEU A CA 1
ATOM 3278 C C . LEU A 1 421 ? -18.719 -30.391 -9.75 1 71 421 LEU A C 1
ATOM 3280 O O . LEU A 1 421 ? -19.75 -29.703 -9.633 1 71 421 LEU A O 1
ATOM 3284 N N . ARG A 1 422 ? -18.656 -31.547 -9.336 1 69.25 422 ARG A N 1
ATOM 3285 C CA . ARG A 1 422 ? -19.797 -32.219 -8.711 1 69.25 422 ARG A CA 1
ATOM 3286 C C . ARG A 1 422 ? -20.094 -31.594 -7.344 1 69.25 422 ARG A C 1
ATOM 3288 O O . ARG A 1 422 ? -21.266 -31.406 -6.98 1 69.25 422 ARG A O 1
ATOM 3295 N N . LEU A 1 423 ? -19 -31.281 -6.699 1 71.62 423 LEU A N 1
ATOM 3296 C CA . LEU A 1 423 ? -19.156 -30.688 -5.375 1 71.62 423 LEU A CA 1
ATOM 3297 C C . LEU A 1 423 ? -19.719 -29.266 -5.473 1 71.62 423 LEU A C 1
ATOM 3299 O O . LEU A 1 423 ? -20.516 -28.859 -4.625 1 71.62 423 LEU A O 1
ATOM 3303 N N . GLU A 1 424 ? -19.203 -28.578 -6.418 1 69.06 424 GLU A N 1
ATOM 3304 C CA . GLU A 1 424 ? -19.703 -27.219 -6.605 1 69.06 424 GLU A CA 1
ATOM 3305 C C . GLU A 1 424 ? -21.203 -27.219 -6.898 1 69.06 424 GLU A C 1
ATOM 3307 O O . GLU A 1 424 ? -21.938 -26.328 -6.445 1 69.06 424 GLU A O 1
ATOM 3312 N N . ARG A 1 425 ? -21.75 -28.156 -7.582 1 64.06 425 ARG A N 1
ATOM 3313 C CA . ARG A 1 425 ? -23.188 -28.281 -7.867 1 64.06 425 ARG A CA 1
ATOM 3314 C C . ARG A 1 425 ? -23.969 -28.625 -6.602 1 64.06 425 ARG A C 1
ATOM 3316 O O . ARG A 1 425 ? -25.062 -28.125 -6.395 1 64.06 425 ARG A O 1
ATOM 3323 N N . GLY A 1 426 ? -23.234 -29.328 -5.875 1 63.5 426 GLY A N 1
ATOM 3324 C CA . GLY A 1 426 ? -23.891 -29.672 -4.621 1 63.5 426 GLY A CA 1
ATOM 3325 C C . GLY A 1 426 ? -23.984 -28.5 -3.662 1 63.5 426 GLY A C 1
ATOM 3326 O O . GLY A 1 426 ? -25 -28.344 -2.979 1 63.5 426 GLY A O 1
ATOM 3327 N N . LEU A 1 427 ? -22.859 -27.75 -3.582 1 63.84 427 LEU A N 1
ATOM 3328 C CA . LEU A 1 427 ? -22.828 -26.594 -2.691 1 63.84 427 LEU A CA 1
ATOM 3329 C C . LEU A 1 427 ? -23.844 -25.531 -3.125 1 63.84 427 LEU A C 1
ATOM 3331 O O . LEU A 1 427 ? -24.484 -24.906 -2.285 1 63.84 427 LEU A O 1
ATOM 3335 N N . LYS A 1 428 ? -23.906 -25.266 -4.398 1 62.94 428 LYS A N 1
ATOM 3336 C CA . LYS A 1 428 ? -24.891 -24.328 -4.918 1 62.94 428 LYS A CA 1
ATOM 3337 C C . LYS A 1 428 ? -26.312 -24.766 -4.539 1 62.94 428 LYS A C 1
ATOM 3339 O O . LYS A 1 428 ? -27.156 -23.938 -4.207 1 62.94 428 LYS A O 1
ATOM 3344 N N . ASP A 1 429 ? -26.5 -26.016 -4.586 1 59.94 429 ASP A N 1
ATOM 3345 C CA . ASP A 1 429 ? -27.797 -26.578 -4.23 1 59.94 429 ASP A CA 1
ATOM 3346 C C . ASP A 1 429 ? -28.094 -26.375 -2.746 1 59.94 429 ASP A C 1
ATOM 3348 O O . ASP A 1 429 ? -29.234 -26.078 -2.369 1 59.94 429 ASP A O 1
ATOM 3352 N N . TYR A 1 430 ? -27.094 -26.422 -2 1 59.25 430 TYR A N 1
ATOM 3353 C CA . TYR A 1 430 ? -27.25 -26.234 -0.562 1 59.25 430 TYR A CA 1
ATOM 3354 C C . TYR A 1 430 ? -27.5 -24.766 -0.229 1 59.25 430 TYR A C 1
ATOM 3356 O O . TYR A 1 430 ? -28.312 -24.453 0.634 1 59.25 430 TYR A O 1
ATOM 3364 N N . GLU A 1 431 ? -26.656 -23.922 -0.802 1 59.34 431 GLU A N 1
ATOM 3365 C CA . GLU A 1 431 ? -26.797 -22.484 -0.524 1 59.34 431 GLU A CA 1
ATOM 3366 C C . GLU A 1 431 ? -28.156 -21.969 -1.004 1 59.34 431 GLU A C 1
ATOM 3368 O O . GLU A 1 431 ? -28.75 -21.094 -0.365 1 59.34 431 GLU A O 1
ATOM 3373 N N . GLU A 1 432 ? -28.656 -22.422 -2.189 1 54.91 432 GLU A N 1
ATOM 3374 C CA . GLU A 1 432 ? -29.984 -22.016 -2.654 1 54.91 432 GLU A CA 1
ATOM 3375 C C . GLU A 1 432 ? -31.078 -22.547 -1.726 1 54.91 432 GLU A C 1
ATOM 3377 O O . GLU A 1 432 ? -32.125 -21.922 -1.584 1 54.91 432 GLU A O 1
ATOM 3382 N N . LYS A 1 433 ? -30.812 -23.531 -1.097 1 50.88 433 LYS A N 1
ATOM 3383 C CA . LYS A 1 433 ? -31.812 -24.078 -0.194 1 50.88 433 LYS A CA 1
ATOM 3384 C C . LYS A 1 433 ? -31.828 -23.344 1.136 1 50.88 433 LYS A C 1
ATOM 3386 O O . LYS A 1 433 ? -32.875 -23.203 1.773 1 50.88 433 LYS A O 1
ATOM 3391 N N . ASN A 1 434 ? -30.688 -22.984 1.553 1 45.81 434 ASN A N 1
ATOM 3392 C CA . ASN A 1 434 ? -30.656 -22.297 2.844 1 45.81 434 ASN A CA 1
ATOM 3393 C C . ASN A 1 434 ? -30.781 -20.781 2.684 1 45.81 434 ASN A C 1
ATOM 3395 O O . ASN A 1 434 ? -30.703 -20.047 3.666 1 45.81 434 ASN A O 1
ATOM 3399 N N . ASP A 1 435 ? -30.516 -20.281 1.559 1 41.66 435 ASP A N 1
ATOM 3400 C CA . ASP A 1 435 ? -30.953 -18.891 1.449 1 41.66 435 ASP A CA 1
ATOM 3401 C C . ASP A 1 435 ? -32.469 -18.812 1.278 1 41.66 435 ASP A C 1
ATOM 3403 O O . ASP A 1 435 ? -33.062 -19.609 0.546 1 41.66 435 ASP A O 1
ATOM 3407 N N . MET B 1 1 ? -23.391 40.906 1.237 1 52.25 1 MET B N 1
ATOM 3408 C CA . MET B 1 1 ? -22.094 40.344 0.856 1 52.25 1 MET B CA 1
ATOM 3409 C C . MET B 1 1 ? -21.906 38.969 1.485 1 52.25 1 MET B C 1
ATOM 3411 O O . MET B 1 1 ? -21.5 38 0.81 1 52.25 1 MET B O 1
ATOM 3415 N N . VAL B 1 2 ? -22.297 38.906 2.77 1 62.34 2 VAL B N 1
ATOM 3416 C CA . VAL B 1 2 ? -22.141 37.656 3.475 1 62.34 2 VAL B CA 1
ATOM 3417 C C . VAL B 1 2 ? -23.078 36.594 2.861 1 62.34 2 VAL B C 1
ATOM 3419 O O . VAL B 1 2 ? -22.703 35.438 2.697 1 62.34 2 VAL B O 1
ATOM 3422 N N . ASN B 1 3 ? -24.125 37.094 2.451 1 63.94 3 ASN B N 1
ATOM 3423 C CA . ASN B 1 3 ? -25.094 36.156 1.891 1 63.94 3 ASN B CA 1
ATOM 3424 C C . ASN B 1 3 ? -24.641 35.656 0.521 1 63.94 3 ASN B C 1
ATOM 3426 O O . ASN B 1 3 ? -24.875 34.5 0.172 1 63.94 3 ASN B O 1
ATOM 3430 N N . ARG B 1 4 ? -24.062 36.531 -0.211 1 63.97 4 ARG B N 1
ATOM 3431 C CA . ARG B 1 4 ? -23.594 36.125 -1.529 1 63.97 4 ARG B CA 1
ATOM 3432 C C . ARG B 1 4 ? -22.438 35.125 -1.412 1 63.97 4 ARG B C 1
ATOM 3434 O O . ARG B 1 4 ? -22.359 34.156 -2.184 1 63.97 4 ARG B O 1
ATOM 3441 N N . ILE B 1 5 ? -21.625 35.5 -0.417 1 71.31 5 ILE B N 1
ATOM 3442 C CA . ILE B 1 5 ? -20.484 34.594 -0.169 1 71.31 5 ILE B CA 1
ATOM 3443 C C . ILE B 1 5 ? -20.984 33.25 0.312 1 71.31 5 ILE B C 1
ATOM 3445 O O . ILE B 1 5 ? -20.484 32.188 -0.109 1 71.31 5 ILE B O 1
ATOM 3449 N N . THR B 1 6 ? -21.953 33.375 1.036 1 70.88 6 THR B N 1
ATOM 3450 C CA . THR B 1 6 ? -22.531 32.156 1.544 1 70.88 6 THR B CA 1
ATOM 3451 C C . THR B 1 6 ? -23.125 31.312 0.407 1 70.88 6 THR B C 1
ATOM 3453 O O . THR B 1 6 ? -23.016 30.094 0.408 1 70.88 6 THR B O 1
ATOM 3456 N N . ASN B 1 7 ? -23.594 31.984 -0.51 1 72.31 7 ASN B N 1
ATOM 3457 C CA . ASN B 1 7 ? -24.219 31.266 -1.618 1 72.31 7 ASN B CA 1
ATOM 3458 C C . ASN B 1 7 ? -23.156 30.641 -2.535 1 72.31 7 ASN B C 1
ATOM 3460 O O . ASN B 1 7 ? -23.359 29.547 -3.057 1 72.31 7 ASN B O 1
ATOM 3464 N N . ILE B 1 8 ? -22.125 31.406 -2.695 1 74.44 8 ILE B N 1
ATOM 3465 C CA . ILE B 1 8 ? -21.047 30.891 -3.533 1 74.44 8 ILE B CA 1
ATOM 3466 C C . ILE B 1 8 ? -20.422 29.656 -2.877 1 74.44 8 ILE B C 1
ATOM 3468 O O . ILE B 1 8 ? -20.156 28.672 -3.549 1 74.44 8 ILE B O 1
ATOM 3472 N N . PHE B 1 9 ? -20.344 29.797 -1.639 1 74.44 9 PHE B N 1
ATOM 3473 C CA . PHE B 1 9 ? -19.766 28.672 -0.922 1 74.44 9 PHE B CA 1
ATOM 3474 C C . PHE B 1 9 ? -20.688 27.453 -0.943 1 74.44 9 PHE B C 1
ATOM 3476 O O . PHE B 1 9 ? -20.234 26.312 -1.028 1 74.44 9 PHE B O 1
ATOM 3483 N N . LEU B 1 10 ? -21.906 27.797 -0.934 1 70.94 10 LEU B N 1
ATOM 3484 C CA . LEU B 1 10 ? -22.875 26.703 -1.002 1 70.94 10 LEU B CA 1
ATOM 3485 C C . LEU B 1 10 ? -22.859 26.047 -2.377 1 70.94 10 LEU B C 1
ATOM 3487 O O . LEU B 1 10 ? -22.984 24.812 -2.484 1 70.94 10 LEU B O 1
ATOM 3491 N N . LYS B 1 11 ? -22.625 26.859 -3.33 1 74.94 11 LYS B N 1
ATOM 3492 C CA . LYS B 1 11 ? -22.562 26.297 -4.68 1 74.94 11 LYS B CA 1
ATOM 3493 C C . LYS B 1 11 ? -21.312 25.469 -4.879 1 74.94 11 LYS B C 1
ATOM 3495 O O . LYS B 1 11 ? -21.344 24.422 -5.551 1 74.94 11 LYS B O 1
ATOM 3500 N N . LEU B 1 12 ? -20.266 25.891 -4.301 1 73.06 12 LEU B N 1
ATOM 3501 C CA . LEU B 1 12 ? -19 25.172 -4.422 1 73.06 12 LEU B CA 1
ATOM 3502 C C . LEU B 1 12 ? -19.078 23.828 -3.689 1 73.06 12 LEU B C 1
ATOM 3504 O O . LEU B 1 12 ? -18.547 22.828 -4.168 1 73.06 12 LEU B O 1
ATOM 3508 N N . ARG B 1 13 ? -19.719 23.953 -2.635 1 67.06 13 ARG B N 1
ATOM 3509 C CA . ARG B 1 13 ? -19.828 22.734 -1.823 1 67.06 13 ARG B CA 1
ATOM 3510 C C . ARG B 1 13 ? -20.75 21.719 -2.471 1 67.06 13 ARG B C 1
ATOM 3512 O O . ARG B 1 13 ? -20.688 20.531 -2.17 1 67.06 13 ARG B O 1
ATOM 3519 N N . ARG B 1 14 ? -21.438 22.25 -3.377 1 68.44 14 ARG B N 1
ATOM 3520 C CA . ARG B 1 14 ? -22.375 21.359 -4.051 1 68.44 14 ARG B CA 1
ATOM 3521 C C . ARG B 1 14 ? -21.703 20.656 -5.23 1 68.44 14 ARG B C 1
ATOM 3523 O O . ARG B 1 14 ? -22.219 19.641 -5.73 1 68.44 14 ARG B O 1
ATOM 3530 N N . LEU B 1 15 ? -20.516 21.125 -5.395 1 79.06 15 LEU B N 1
ATOM 3531 C CA . LEU B 1 15 ? -19.797 20.438 -6.465 1 79.06 15 LEU B CA 1
ATOM 3532 C C . LEU B 1 15 ? -19.406 19.031 -6.031 1 79.06 15 LEU B C 1
ATOM 3534 O O . LEU B 1 15 ? -18.984 18.828 -4.887 1 79.06 15 LEU B O 1
ATOM 3538 N N . ALA B 1 16 ? -19.625 18.156 -6.816 1 80.56 16 ALA B N 1
ATOM 3539 C CA . ALA B 1 16 ? -19.422 16.734 -6.531 1 80.56 16 ALA B CA 1
ATOM 3540 C C . ALA B 1 16 ? -17.984 16.453 -6.094 1 80.56 16 ALA B C 1
ATOM 3542 O O . ALA B 1 16 ? -17.75 15.633 -5.203 1 80.56 16 ALA B O 1
ATOM 3543 N N . ILE B 1 17 ? -17.062 17.203 -6.645 1 85.06 17 ILE B N 1
ATOM 3544 C CA . ILE B 1 17 ? -15.656 16.953 -6.359 1 85.06 17 ILE B CA 1
ATOM 3545 C C . ILE B 1 17 ? -15.352 17.312 -4.906 1 85.06 17 ILE B C 1
ATOM 3547 O O . ILE B 1 17 ? -14.664 16.562 -4.207 1 85.06 17 ILE B O 1
ATOM 3551 N N . PHE B 1 18 ? -15.883 18.391 -4.457 1 83.62 18 PHE B N 1
ATOM 3552 C CA . PHE B 1 18 ? -15.609 18.828 -3.094 1 83.62 18 PHE B CA 1
ATOM 3553 C C . PHE B 1 18 ? -16.312 17.938 -2.082 1 83.62 18 PHE B C 1
ATOM 3555 O O . PHE B 1 18 ? -15.789 17.672 -1.003 1 83.62 18 PHE B O 1
ATOM 3562 N N . ARG B 1 19 ? -17.375 17.438 -2.414 1 82.38 19 ARG B N 1
ATOM 3563 C CA . ARG B 1 19 ? -18.109 16.531 -1.53 1 82.38 19 ARG B CA 1
ATOM 3564 C C . ARG B 1 19 ? -17.359 15.219 -1.352 1 82.38 19 ARG B C 1
ATOM 3566 O O . ARG B 1 19 ? -17.281 14.688 -0.242 1 82.38 19 ARG B O 1
ATOM 3573 N N . ILE B 1 20 ? -16.844 14.828 -2.457 1 87.38 20 ILE B N 1
ATOM 3574 C CA . ILE B 1 20 ? -16.125 13.555 -2.422 1 87.38 20 ILE B CA 1
ATOM 3575 C C . ILE B 1 20 ? -14.844 13.719 -1.614 1 87.38 20 ILE B C 1
ATOM 3577 O O . ILE B 1 20 ? -14.484 12.836 -0.824 1 87.38 20 ILE B O 1
ATOM 3581 N N . PHE B 1 21 ? -14.203 14.836 -1.806 1 88.38 21 PHE B N 1
ATOM 3582 C CA . PHE B 1 21 ? -12.969 15.078 -1.076 1 88.38 21 PHE B CA 1
ATOM 3583 C C . PHE B 1 21 ? -13.234 15.18 0.421 1 88.38 21 PHE B C 1
ATOM 3585 O O . PHE B 1 21 ? -12.484 14.625 1.229 1 88.38 21 PHE B O 1
ATOM 3592 N N . GLN B 1 22 ? -14.289 15.812 0.765 1 84.88 22 GLN B N 1
ATOM 3593 C CA . GLN B 1 22 ? -14.625 15.977 2.176 1 84.88 22 GLN B CA 1
ATOM 3594 C C . GLN B 1 22 ? -15.016 14.641 2.807 1 84.88 22 GLN B C 1
ATOM 3596 O O . GLN B 1 22 ? -14.602 14.328 3.924 1 84.88 22 GLN B O 1
ATOM 3601 N N . ARG B 1 23 ? -15.742 13.891 2.107 1 84.44 23 ARG B N 1
ATOM 3602 C CA . ARG B 1 23 ? -16.156 12.594 2.623 1 84.44 23 ARG B CA 1
ATOM 3603 C C . ARG B 1 23 ? -14.953 11.664 2.781 1 84.44 23 ARG B C 1
ATOM 3605 O O . ARG B 1 23 ? -14.891 10.883 3.734 1 84.44 23 ARG B O 1
ATOM 3612 N N . THR B 1 24 ? -14.094 11.75 1.82 1 88.56 24 THR B N 1
ATOM 3613 C CA . THR B 1 24 ? -12.891 10.922 1.876 1 88.56 24 THR B CA 1
ATOM 3614 C C . THR B 1 24 ? -12.039 11.289 3.084 1 88.56 24 THR B C 1
ATOM 3616 O O . THR B 1 24 ? -11.578 10.406 3.818 1 88.56 24 THR B O 1
ATOM 3619 N N . LEU B 1 25 ? -11.891 12.539 3.318 1 88.81 25 LEU B N 1
ATOM 3620 C CA . LEU B 1 25 ? -11.039 13 4.41 1 88.81 25 LEU B CA 1
ATOM 3621 C C . LEU B 1 25 ? -11.664 12.672 5.762 1 88.81 25 LEU B C 1
ATOM 3623 O O . LEU B 1 25 ? -10.969 12.266 6.691 1 88.81 25 LEU B O 1
ATOM 3627 N N . VAL B 1 26 ? -12.945 12.781 5.867 1 83.75 26 VAL B N 1
ATOM 3628 C CA . VAL B 1 26 ? -13.625 12.492 7.121 1 83.75 26 VAL B CA 1
ATOM 3629 C C . VAL B 1 26 ? -13.531 11 7.43 1 83.75 26 VAL B C 1
ATOM 3631 O O . VAL B 1 26 ? -13.391 10.602 8.586 1 83.75 26 VAL B O 1
ATOM 3634 N N . MET B 1 27 ? -13.57 10.227 6.375 1 84.88 27 MET B N 1
ATOM 3635 C CA . MET B 1 27 ? -13.461 8.781 6.562 1 84.88 27 MET B CA 1
ATOM 3636 C C . MET B 1 27 ? -12.07 8.398 7.039 1 84.88 27 MET B C 1
ATOM 3638 O O . MET B 1 27 ? -11.898 7.383 7.723 1 84.88 27 MET B O 1
ATOM 3642 N N . LEU B 1 28 ? -11.109 9.203 6.73 1 88.81 28 LEU B N 1
ATOM 3643 C CA . LEU B 1 28 ? -9.727 8.891 7.07 1 88.81 28 LEU B CA 1
ATOM 3644 C C . LEU B 1 28 ? -9.336 9.531 8.398 1 88.81 28 LEU B C 1
ATOM 3646 O O . LEU B 1 28 ? -8.18 9.445 8.812 1 88.81 28 LEU B O 1
ATOM 3650 N N . MET B 1 29 ? -10.289 10.109 9.156 1 87.12 29 MET B N 1
ATOM 3651 C CA . MET B 1 29 ? -10.031 10.836 10.398 1 87.12 29 MET B CA 1
ATOM 3652 C C . MET B 1 29 ? -9.43 9.914 11.445 1 87.12 29 MET B C 1
ATOM 3654 O O . MET B 1 29 ? -8.422 10.258 12.078 1 87.12 29 MET B O 1
ATOM 3658 N N . PRO B 1 30 ? -9.898 8.711 11.57 1 83.75 30 PRO B N 1
ATOM 3659 C CA . PRO B 1 30 ? -9.312 7.848 12.594 1 83.75 30 PRO B CA 1
ATOM 3660 C C . PRO B 1 30 ? -7.863 7.477 12.297 1 83.75 30 PRO B C 1
ATOM 3662 O O . PRO B 1 30 ? -7.039 7.41 13.219 1 83.75 30 PRO B O 1
ATOM 3665 N N . ILE B 1 31 ? -7.602 7.273 11.07 1 87.5 31 ILE B N 1
ATOM 3666 C CA . ILE B 1 31 ? -6.238 6.922 10.68 1 87.5 31 ILE B CA 1
ATOM 3667 C C . ILE B 1 31 ? -5.316 8.117 10.898 1 87.5 31 ILE B C 1
ATOM 3669 O O . ILE B 1 31 ? -4.184 7.961 11.352 1 87.5 31 ILE B O 1
ATOM 3673 N N . ALA B 1 32 ? -5.832 9.25 10.602 1 90.38 32 ALA B N 1
ATOM 3674 C CA . ALA B 1 32 ? -5.039 10.461 10.766 1 90.38 32 ALA B CA 1
ATOM 3675 C C . ALA B 1 32 ? -4.797 10.766 12.242 1 90.38 32 ALA B C 1
ATOM 3677 O O . ALA B 1 32 ? -3.715 11.227 12.617 1 90.38 32 ALA B O 1
ATOM 3678 N N . VAL B 1 33 ? -5.797 10.5 13.078 1 89.56 33 VAL B N 1
ATOM 3679 C CA . VAL B 1 33 ? -5.66 10.758 14.508 1 89.56 33 VAL B CA 1
ATOM 3680 C C . VAL B 1 33 ? -4.629 9.797 15.109 1 89.56 33 VAL B C 1
ATOM 3682 O O . VAL B 1 33 ? -3.764 10.219 15.883 1 89.56 33 VAL B O 1
ATOM 3685 N N . ILE B 1 34 ? -4.676 8.562 14.719 1 88.94 34 ILE B N 1
ATOM 3686 C CA . ILE B 1 34 ? -3.715 7.582 15.211 1 88.94 34 ILE B CA 1
ATOM 3687 C C . ILE B 1 34 ? -2.311 7.957 14.742 1 88.94 34 ILE B C 1
ATOM 3689 O O . ILE B 1 34 ? -1.351 7.883 15.516 1 88.94 34 ILE B O 1
ATOM 3693 N N . GLY B 1 35 ? -2.246 8.344 13.547 1 91.12 35 GLY B N 1
ATOM 3694 C CA . GLY B 1 35 ? -0.958 8.789 13.039 1 91.12 35 GLY B CA 1
ATOM 3695 C C . GLY B 1 35 ? -0.417 10.008 13.758 1 91.12 35 GLY B C 1
ATOM 3696 O O . GLY B 1 35 ? 0.788 10.109 14 1 91.12 35 GLY B O 1
ATOM 3697 N N . ALA B 1 36 ? -1.301 10.898 14.094 1 92.81 36 ALA B N 1
ATOM 3698 C CA . ALA B 1 36 ? -0.881 12.109 14.789 1 92.81 36 ALA B CA 1
ATOM 3699 C C . ALA B 1 36 ? -0.346 11.781 16.188 1 92.81 36 ALA B C 1
ATOM 3701 O O . ALA B 1 36 ? 0.624 12.391 16.641 1 92.81 36 ALA B O 1
ATOM 3702 N N . TYR B 1 37 ? -0.9 10.859 16.828 1 92.12 37 TYR B N 1
ATOM 3703 C CA . TYR B 1 37 ? -0.427 10.469 18.156 1 92.12 37 TYR B CA 1
ATOM 3704 C C . TYR B 1 37 ? 0.945 9.805 18.062 1 92.12 37 TYR B C 1
ATOM 3706 O O . TYR B 1 37 ? 1.821 10.078 18.891 1 92.12 37 TYR B O 1
ATOM 3714 N N . PHE B 1 38 ? 1.145 9 17.141 1 91.94 38 PHE B N 1
ATOM 3715 C CA . PHE B 1 38 ? 2.438 8.336 17.031 1 91.94 38 PHE B CA 1
ATOM 3716 C C . PHE B 1 38 ? 3.502 9.312 16.531 1 91.94 38 PHE B C 1
ATOM 3718 O O . PHE B 1 38 ? 4.676 9.188 16.891 1 91.94 38 PHE B O 1
ATOM 3725 N N . LYS B 1 39 ? 3.062 10.172 15.703 1 91.5 39 LYS B N 1
ATOM 3726 C CA . LYS B 1 39 ? 4.012 11.211 15.305 1 91.5 39 LYS B CA 1
ATOM 3727 C C . LYS B 1 39 ? 4.449 12.047 16.5 1 91.5 39 LYS B C 1
ATOM 3729 O O . LYS B 1 39 ? 5.613 12.438 16.594 1 91.5 39 LYS B O 1
ATOM 3734 N N . LEU B 1 40 ? 3.496 12.375 17.391 1 90.94 40 LEU B N 1
ATOM 3735 C CA . LEU B 1 40 ? 3.807 13.094 18.625 1 90.94 40 LEU B CA 1
ATOM 3736 C C . LEU B 1 40 ? 4.797 12.305 19.469 1 90.94 40 LEU B C 1
ATOM 3738 O O . LEU B 1 40 ? 5.758 12.875 20 1 90.94 40 LEU B O 1
ATOM 3742 N N . PHE B 1 41 ? 4.605 11.008 19.547 1 89.5 41 PHE B N 1
ATOM 3743 C CA . PHE B 1 41 ? 5.5 10.18 20.344 1 89.5 41 PHE B CA 1
ATOM 3744 C C . PHE B 1 41 ? 6.887 10.125 19.719 1 89.5 41 PHE B C 1
ATOM 3746 O O . PHE B 1 41 ? 7.895 10.156 20.438 1 89.5 41 PHE B O 1
ATOM 3753 N N . ARG B 1 42 ? 6.887 10.094 18.484 1 88.69 42 ARG B N 1
ATOM 3754 C CA . ARG B 1 42 ? 8.172 10.031 17.781 1 88.69 42 ARG B CA 1
ATOM 3755 C C . ARG B 1 42 ? 8.945 11.328 17.953 1 88.69 42 ARG B C 1
ATOM 3757 O O . ARG B 1 42 ? 10.141 11.312 18.266 1 88.69 42 ARG B O 1
ATOM 3764 N N . ASP B 1 43 ? 8.258 12.414 17.766 1 86.69 43 ASP B N 1
ATOM 3765 C CA . ASP B 1 43 ? 8.938 13.703 17.75 1 86.69 43 ASP B CA 1
ATOM 3766 C C . ASP B 1 43 ? 9.148 14.234 19.156 1 86.69 43 ASP B C 1
ATOM 3768 O O . ASP B 1 43 ? 10.141 14.914 19.438 1 86.69 43 ASP B O 1
ATOM 3772 N N . ALA B 1 44 ? 8.266 13.945 20.062 1 85.81 44 ALA B N 1
ATOM 3773 C CA . ALA B 1 44 ? 8.32 14.555 21.391 1 85.81 44 ALA B CA 1
ATOM 3774 C C . ALA B 1 44 ? 9.016 13.625 22.391 1 85.81 44 ALA B C 1
ATOM 3776 O O . ALA B 1 44 ? 9.586 14.086 23.375 1 85.81 44 ALA B O 1
ATOM 3777 N N . VAL B 1 45 ? 8.984 12.312 22.141 1 83.94 45 VAL B N 1
ATOM 3778 C CA . VAL B 1 45 ? 9.453 11.43 23.203 1 83.94 45 VAL B CA 1
ATOM 3779 C C . VAL B 1 45 ? 10.633 10.602 22.703 1 83.94 45 VAL B C 1
ATOM 3781 O O . VAL B 1 45 ? 11.664 10.516 23.375 1 83.94 45 VAL B O 1
ATOM 3784 N N . PHE B 1 46 ? 10.539 10 21.469 1 82.88 46 PHE B N 1
ATOM 3785 C CA . PHE B 1 46 ? 11.477 8.945 21.109 1 82.88 46 PHE B CA 1
ATOM 3786 C C . PHE B 1 46 ? 12.508 9.453 20.109 1 82.88 46 PHE B C 1
ATOM 3788 O O . PHE B 1 46 ? 12.938 8.711 19.219 1 82.88 46 PHE B O 1
ATOM 3795 N N . SER B 1 47 ? 12.789 10.656 20.094 1 80.19 47 SER B N 1
ATOM 3796 C CA . SER B 1 47 ? 13.898 11.211 19.312 1 80.19 47 SER B CA 1
ATOM 3797 C C . SER B 1 47 ? 14.938 11.852 20.234 1 80.19 47 SER B C 1
ATOM 3799 O O . SER B 1 47 ? 14.602 12.344 21.312 1 80.19 47 SER B O 1
ATOM 3801 N N . PRO B 1 48 ? 16.156 11.656 19.812 1 76.56 48 PRO B N 1
ATOM 3802 C CA . PRO B 1 48 ? 17.203 12.211 20.672 1 76.56 48 PRO B CA 1
ATOM 3803 C C . PRO B 1 48 ? 17.109 13.727 20.828 1 76.56 48 PRO B C 1
ATOM 3805 O O . PRO B 1 48 ? 17.516 14.273 21.859 1 76.56 48 PRO B O 1
ATOM 3808 N N . ASP B 1 49 ? 16.562 14.391 19.828 1 77.06 49 ASP B N 1
ATOM 3809 C CA . ASP B 1 49 ? 16.406 15.836 19.891 1 77.06 49 ASP B CA 1
ATOM 3810 C C . ASP B 1 49 ? 14.992 16.219 20.297 1 77.06 49 ASP B C 1
ATOM 3812 O O . ASP B 1 49 ? 14.508 17.297 19.953 1 77.06 49 ASP B O 1
ATOM 3816 N N . SER B 1 50 ? 14.391 15.32 21.125 1 80 50 SER B N 1
ATOM 3817 C CA . SER B 1 50 ? 12.992 15.555 21.469 1 80 50 SER B CA 1
ATOM 3818 C C . SER B 1 50 ? 12.875 16.359 22.766 1 80 50 SER B C 1
ATOM 3820 O O . SER B 1 50 ? 13.766 16.297 23.609 1 80 50 SER B O 1
ATOM 3822 N N . PHE B 1 51 ? 11.812 17.188 22.812 1 79 51 PHE B N 1
ATOM 3823 C CA . PHE B 1 51 ? 11.531 18.062 23.938 1 79 51 PHE B CA 1
ATOM 3824 C C . PHE B 1 51 ? 11.391 17.281 25.234 1 79 51 PHE B C 1
ATOM 3826 O O . PHE B 1 51 ? 12.094 17.547 26.203 1 79 51 PHE B O 1
ATOM 3833 N N . ILE B 1 52 ? 10.602 16.203 25.234 1 77.25 52 ILE B N 1
ATOM 3834 C CA . ILE B 1 52 ? 10.305 15.461 26.438 1 77.25 52 ILE B CA 1
ATOM 3835 C C . ILE B 1 52 ? 11.508 14.594 26.812 1 77.25 52 ILE B C 1
ATOM 3837 O O . ILE B 1 52 ? 11.805 14.414 28 1 77.25 52 ILE B O 1
ATOM 3841 N N . TYR B 1 53 ? 12.203 14.148 25.781 1 76.12 53 TYR B N 1
ATOM 3842 C CA . TYR B 1 53 ? 13.391 13.344 26.016 1 76.12 53 TYR B CA 1
ATOM 3843 C C . TYR B 1 53 ? 14.453 14.133 26.766 1 76.12 53 TYR B C 1
ATOM 3845 O O . TYR B 1 53 ? 15.102 13.609 27.672 1 76.12 53 TYR B O 1
ATOM 3853 N N . ASN B 1 54 ? 14.547 15.438 26.453 1 75.38 54 ASN B N 1
ATOM 3854 C CA . ASN B 1 54 ? 15.602 16.266 27.047 1 75.38 54 ASN B CA 1
ATOM 3855 C C . ASN B 1 54 ? 15.18 16.828 28.391 1 75.38 54 ASN B C 1
ATOM 3857 O O . ASN B 1 54 ? 16.016 16.984 29.297 1 75.38 54 ASN B O 1
ATOM 3861 N N . ILE B 1 55 ? 13.906 17.047 28.578 1 73.88 55 ILE B N 1
ATOM 3862 C CA . ILE B 1 55 ? 13.445 17.609 29.844 1 73.88 55 ILE B CA 1
ATOM 3863 C C . ILE B 1 55 ? 13.469 16.531 30.938 1 73.88 55 ILE B C 1
ATOM 3865 O O . ILE B 1 55 ? 13.891 16.797 32.062 1 73.88 55 ILE B O 1
ATOM 3869 N N . PHE B 1 56 ? 13.023 15.328 30.516 1 75.56 56 PHE B N 1
ATOM 3870 C CA . PHE B 1 56 ? 12.938 14.266 31.516 1 75.56 56 PHE B CA 1
ATOM 3871 C C . PHE B 1 56 ? 14.195 13.398 31.5 1 75.56 56 PHE B C 1
ATOM 3873 O O . PHE B 1 56 ? 14.312 12.453 32.281 1 75.56 56 PHE B O 1
ATOM 3880 N N . ASN B 1 57 ? 15.203 13.75 30.781 1 71 57 ASN B N 1
ATOM 3881 C CA . ASN B 1 57 ? 16.484 13.055 30.688 1 71 57 ASN B CA 1
ATOM 3882 C C . ASN B 1 57 ? 16.281 11.547 30.531 1 71 57 ASN B C 1
ATOM 3884 O O . ASN B 1 57 ? 16.797 10.766 31.328 1 71 57 ASN B O 1
ATOM 3888 N N . PHE B 1 58 ? 15.609 11.203 29.531 1 70.44 58 PHE B N 1
ATOM 3889 C CA . PHE B 1 58 ? 15.273 9.805 29.312 1 70.44 58 PHE B CA 1
ATOM 3890 C C . PHE B 1 58 ? 16.531 9 28.969 1 70.44 58 PHE B C 1
ATOM 3892 O O . PHE B 1 58 ? 16.5 7.766 29 1 70.44 58 PHE B O 1
ATOM 3899 N N . ASP B 1 59 ? 17.547 9.562 28.688 1 69.12 59 ASP B N 1
ATOM 3900 C CA . ASP B 1 59 ? 18.797 8.852 28.453 1 69.12 59 ASP B CA 1
ATOM 3901 C C . ASP B 1 59 ? 19.219 8.039 29.672 1 69.12 59 ASP B C 1
ATOM 3903 O O . ASP B 1 59 ? 19.734 6.93 29.531 1 69.12 59 ASP B O 1
ATOM 3907 N N . ILE B 1 60 ? 18.75 8.555 30.766 1 69.56 60 ILE B N 1
ATOM 3908 C CA . ILE B 1 60 ? 19.188 7.895 31.984 1 69.56 60 ILE B CA 1
ATOM 3909 C C . ILE B 1 60 ? 18.031 7.086 32.562 1 69.56 60 ILE B C 1
ATOM 3911 O O . ILE B 1 60 ? 18.234 5.984 33.094 1 69.56 60 ILE B O 1
ATOM 3915 N N . THR B 1 61 ? 16.844 7.516 32.406 1 73.75 61 THR B N 1
ATOM 3916 C CA . THR B 1 61 ? 15.719 6.938 33.156 1 73.75 61 THR B CA 1
ATOM 3917 C C . THR B 1 61 ? 15.102 5.777 32.375 1 73.75 61 THR B C 1
ATOM 3919 O O . THR B 1 61 ? 14.523 4.863 32.969 1 73.75 61 THR B O 1
ATOM 3922 N N . LEU B 1 62 ? 15.242 5.875 31.078 1 72.88 62 LEU B N 1
ATOM 3923 C CA . LEU B 1 62 ? 14.578 4.852 30.281 1 72.88 62 LEU B CA 1
ATOM 3924 C C . LEU B 1 62 ? 15.586 3.855 29.719 1 72.88 62 LEU B C 1
ATOM 3926 O O . LEU B 1 62 ? 16.594 4.25 29.141 1 72.88 62 LEU B O 1
ATOM 3930 N N . PRO B 1 63 ? 15.359 2.615 30.078 1 77.75 63 PRO B N 1
ATOM 3931 C CA . PRO B 1 63 ? 16.234 1.602 29.484 1 77.75 63 PRO B CA 1
ATOM 3932 C C . PRO B 1 63 ? 16.312 1.692 27.969 1 77.75 63 PRO B C 1
ATOM 3934 O O . PRO B 1 63 ? 15.312 2.023 27.312 1 77.75 63 PRO B O 1
ATOM 3937 N N . ASP B 1 64 ? 17.438 1.506 27.422 1 78.69 64 ASP B N 1
ATOM 3938 C CA . ASP B 1 64 ? 17.719 1.643 26 1 78.69 64 ASP B CA 1
ATOM 3939 C C . ASP B 1 64 ? 16.812 0.737 25.172 1 78.69 64 ASP B C 1
ATOM 3941 O O . ASP B 1 64 ? 16.375 1.118 24.078 1 78.69 64 ASP B O 1
ATOM 3945 N N . ARG B 1 65 ? 16.484 -0.378 25.719 1 77.56 65 ARG B N 1
ATOM 3946 C CA . ARG B 1 65 ? 15.664 -1.317 24.969 1 77.56 65 ARG B CA 1
ATOM 3947 C C . ARG B 1 65 ? 14.266 -0.756 24.734 1 77.56 65 ARG B C 1
ATOM 3949 O O . ARG B 1 65 ? 13.695 -0.931 23.656 1 77.56 65 ARG B O 1
ATOM 3956 N N . PHE B 1 66 ? 13.734 -0.147 25.781 1 78.44 66 PHE B N 1
ATOM 3957 C CA . PHE B 1 66 ? 12.398 0.435 25.672 1 78.44 66 PHE B CA 1
ATOM 3958 C C . PHE B 1 66 ? 12.406 1.633 24.734 1 78.44 66 PHE B C 1
ATOM 3960 O O . PHE B 1 66 ? 11.445 1.851 24 1 78.44 66 PHE B O 1
ATOM 3967 N N . TRP B 1 67 ? 13.508 2.34 24.781 1 81.81 67 TRP B N 1
ATOM 3968 C CA . TRP B 1 67 ? 13.609 3.504 23.906 1 81.81 67 TRP B CA 1
ATOM 3969 C C . TRP B 1 67 ? 13.703 3.082 22.438 1 81.81 67 TRP B C 1
ATOM 3971 O O . TRP B 1 67 ? 13.039 3.66 21.578 1 81.81 67 TRP B O 1
ATOM 3981 N N . TYR B 1 68 ? 14.414 2.076 22.219 1 78.81 68 TYR B N 1
ATOM 3982 C CA . TYR B 1 68 ? 14.562 1.622 20.844 1 78.81 68 TYR B CA 1
ATOM 3983 C C . TYR B 1 68 ? 13.273 0.991 20.328 1 78.81 68 TYR B C 1
ATOM 3985 O O . TYR B 1 68 ? 12.906 1.17 19.172 1 78.81 68 TYR B O 1
ATOM 3993 N N . ALA B 1 69 ? 12.602 0.321 21.203 1 78.94 69 ALA B N 1
ATOM 3994 C CA . ALA B 1 69 ? 11.328 -0.288 20.828 1 78.94 69 ALA B CA 1
ATOM 3995 C C . ALA B 1 69 ? 10.273 0.778 20.547 1 78.94 69 ALA B C 1
ATOM 3997 O O . ALA B 1 69 ? 9.5 0.663 19.594 1 78.94 69 ALA B O 1
ATOM 3998 N N . GLY B 1 70 ? 10.305 1.748 21.391 1 82.06 70 GLY B N 1
ATOM 3999 C CA . GLY B 1 70 ? 9.359 2.836 21.172 1 82.06 70 GLY B CA 1
ATOM 4000 C C . GLY B 1 70 ? 9.641 3.635 19.922 1 82.06 70 GLY B C 1
ATOM 4001 O O . GLY B 1 70 ? 8.719 4.016 19.203 1 82.06 70 GLY B O 1
ATOM 4002 N N . ALA B 1 71 ? 10.867 3.84 19.703 1 85.25 71 ALA B N 1
ATOM 4003 C CA . ALA B 1 71 ? 11.258 4.566 18.5 1 85.25 71 ALA B CA 1
ATOM 4004 C C . ALA B 1 71 ? 10.914 3.771 17.25 1 85.25 71 ALA B C 1
ATOM 4006 O O . ALA B 1 71 ? 10.461 4.34 16.25 1 85.25 71 ALA B O 1
ATOM 4007 N N . PHE B 1 72 ? 11.086 2.467 17.422 1 83.69 72 PHE B N 1
ATOM 4008 C CA . PHE B 1 72 ? 10.773 1.581 16.312 1 83.69 72 PHE B CA 1
ATOM 4009 C C . PHE B 1 72 ? 9.281 1.604 16 1 83.69 72 PHE B C 1
ATOM 4011 O O . PHE B 1 72 ? 8.891 1.756 14.844 1 83.69 72 PHE B O 1
ATOM 4018 N N . VAL B 1 73 ? 8.5 1.491 17 1 86 73 VAL B N 1
ATOM 4019 C CA . VAL B 1 73 ? 7.055 1.428 16.844 1 86 73 VAL B CA 1
ATOM 4020 C C . VAL B 1 73 ? 6.531 2.775 16.344 1 86 73 VAL B C 1
ATOM 4022 O O . VAL B 1 73 ? 5.691 2.83 15.445 1 86 73 VAL B O 1
ATOM 4025 N N . SER B 1 74 ? 7.008 3.812 16.875 1 89.19 74 SER B N 1
ATOM 4026 C CA . SER B 1 74 ? 6.52 5.137 16.5 1 89.19 74 SER B CA 1
ATOM 4027 C C . SER B 1 74 ? 6.926 5.488 15.078 1 89.19 74 SER B C 1
ATOM 4029 O O . SER B 1 74 ? 6.117 6.016 14.312 1 89.19 74 SER B O 1
ATOM 4031 N N . ARG B 1 75 ? 8.125 5.191 14.703 1 87.19 75 ARG B N 1
ATOM 4032 C CA . ARG B 1 75 ? 8.578 5.473 13.344 1 87.19 75 ARG B CA 1
ATOM 4033 C C . ARG B 1 75 ? 7.828 4.613 12.328 1 87.19 75 ARG B C 1
ATOM 4035 O O . ARG B 1 75 ? 7.449 5.098 11.266 1 87.19 75 ARG B O 1
ATOM 4042 N N . GLY B 1 76 ? 7.688 3.408 12.695 1 85.94 76 GLY B N 1
ATOM 4043 C CA . GLY B 1 76 ? 6.965 2.508 11.812 1 85.94 76 GLY B CA 1
ATOM 4044 C C . GLY B 1 76 ? 5.516 2.912 11.609 1 85.94 76 GLY B C 1
ATOM 4045 O O . GLY B 1 76 ? 5.02 2.904 10.477 1 85.94 76 GLY B O 1
ATOM 4046 N N . MET B 1 77 ? 4.887 3.291 12.68 1 89.44 77 MET B N 1
ATOM 4047 C CA . MET B 1 77 ? 3.473 3.648 12.602 1 89.44 77 MET B CA 1
ATOM 4048 C C . MET B 1 77 ? 3.285 4.965 11.859 1 89.44 77 MET B C 1
AT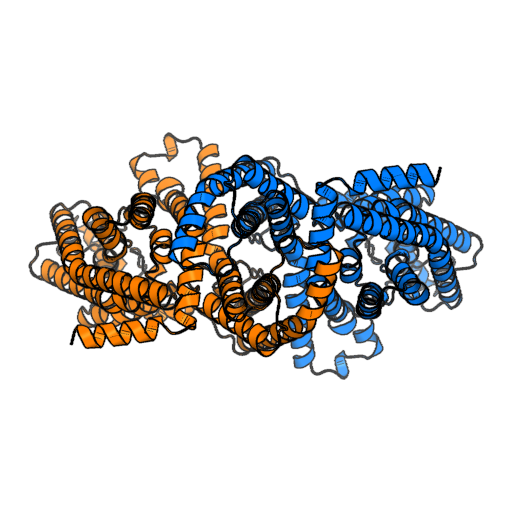OM 4050 O O . MET B 1 77 ? 2.293 5.148 11.156 1 89.44 77 MET B O 1
ATOM 4054 N N . VAL B 1 78 ? 4.191 5.871 12 1 90.19 78 VAL B N 1
ATOM 4055 C CA . VAL B 1 78 ? 4.098 7.129 11.266 1 90.19 78 VAL B CA 1
ATOM 4056 C C . VAL B 1 78 ? 4.289 6.875 9.773 1 90.19 78 VAL B C 1
ATOM 4058 O O . VAL B 1 78 ? 3.613 7.488 8.945 1 90.19 78 VAL B O 1
ATOM 4061 N N . ARG B 1 79 ? 5.113 6 9.453 1 88.31 79 ARG B N 1
ATOM 4062 C CA . ARG B 1 79 ? 5.355 5.672 8.055 1 88.31 79 ARG B CA 1
ATOM 4063 C C . ARG B 1 79 ? 4.129 5.02 7.426 1 88.31 79 ARG B C 1
ATOM 4065 O O . ARG B 1 79 ? 3.777 5.316 6.285 1 88.31 79 ARG B O 1
ATOM 4072 N N . VAL B 1 80 ? 3.488 4.199 8.148 1 88 80 VAL B N 1
ATOM 4073 C CA . VAL B 1 80 ? 2.357 3.443 7.613 1 88 80 VAL B CA 1
ATOM 4074 C C . VAL B 1 80 ? 1.116 4.332 7.574 1 88 80 VAL B C 1
ATOM 4076 O O . VAL B 1 80 ? 0.234 4.137 6.734 1 88 80 VAL B O 1
ATOM 4079 N N . THR B 1 81 ? 1.007 5.309 8.391 1 89.88 81 THR B N 1
ATOM 4080 C CA . THR B 1 81 ? -0.173 6.168 8.422 1 89.88 81 THR B CA 1
ATOM 4081 C C . THR B 1 81 ? 0.031 7.402 7.555 1 89.88 81 THR B C 1
ATOM 4083 O O . THR B 1 81 ? -0.47 7.469 6.43 1 89.88 81 THR B O 1
ATOM 4086 N N . PHE B 1 82 ? 0.972 8.258 7.906 1 89.69 82 PHE B N 1
ATOM 4087 C CA . PHE B 1 82 ? 1.177 9.508 7.18 1 89.69 82 PHE B CA 1
ATOM 4088 C C . PHE B 1 82 ? 2.074 9.281 5.969 1 89.69 82 PHE B C 1
ATOM 4090 O O . PHE B 1 82 ? 1.991 10.023 4.984 1 89.69 82 PHE B O 1
ATOM 4097 N N . GLY B 1 83 ? 2.881 8.352 6.027 1 87.5 83 GLY B N 1
ATOM 4098 C CA . GLY B 1 83 ? 3.754 8.055 4.902 1 87.5 83 GLY B CA 1
ATOM 4099 C C . GLY B 1 83 ? 3.025 7.406 3.74 1 87.5 83 GLY B C 1
ATOM 4100 O O . GLY B 1 83 ? 3.443 7.539 2.588 1 87.5 83 GLY B O 1
ATOM 4101 N N . LEU B 1 84 ? 1.995 6.707 4.043 1 89.88 84 LEU B N 1
ATOM 4102 C CA . LEU B 1 84 ? 1.234 6.02 3.004 1 89.88 84 LEU B CA 1
ATOM 4103 C C . LEU B 1 84 ? -0.204 6.527 2.959 1 89.88 84 LEU B C 1
ATOM 4105 O O . LEU B 1 84 ? -1.117 5.781 2.6 1 89.88 84 LEU B O 1
ATOM 4109 N N . PHE B 1 85 ? -0.379 7.711 3.375 1 91.06 85 PHE B N 1
ATOM 4110 C CA . PHE B 1 85 ? -1.712 8.297 3.455 1 91.06 85 PHE B CA 1
ATOM 4111 C C . PHE B 1 85 ? -2.33 8.43 2.068 1 91.06 85 PHE B C 1
ATOM 4113 O O . PHE B 1 85 ? -3.551 8.344 1.915 1 91.06 85 PHE B O 1
ATOM 4120 N N . GLY B 1 86 ? -1.501 8.578 1.07 1 90 86 GLY B N 1
ATOM 4121 C CA . GLY B 1 86 ? -1.984 8.727 -0.293 1 90 86 GLY B CA 1
ATOM 4122 C C . GLY B 1 86 ? -2.723 7.496 -0.798 1 90 86 GLY B C 1
ATOM 4123 O O . GLY B 1 86 ? -3.68 7.617 -1.567 1 90 86 GLY B O 1
ATOM 4124 N N . ILE B 1 87 ? -2.328 6.32 -0.354 1 91.44 87 ILE B N 1
ATOM 4125 C CA . ILE B 1 87 ? -2.977 5.078 -0.769 1 91.44 87 ILE B CA 1
ATOM 4126 C C . ILE B 1 87 ? -4.41 5.047 -0.244 1 91.44 87 ILE B C 1
ATOM 4128 O O . ILE B 1 87 ? -5.344 4.734 -0.988 1 91.44 87 ILE B O 1
ATOM 4132 N N . TYR B 1 88 ? -4.59 5.449 1.017 1 92.62 88 TYR B N 1
ATOM 4133 C CA . TYR B 1 88 ? -5.914 5.441 1.626 1 92.62 88 TYR B CA 1
ATOM 4134 C C . TYR B 1 88 ? -6.812 6.5 0.99 1 92.62 88 TYR B C 1
ATOM 4136 O O . TYR B 1 88 ? -7.984 6.238 0.709 1 92.62 88 TYR B O 1
ATOM 4144 N N . ALA B 1 89 ? -6.203 7.605 0.772 1 93.31 89 ALA B N 1
ATOM 4145 C CA . ALA B 1 89 ? -6.98 8.703 0.2 1 93.31 89 ALA B CA 1
ATOM 4146 C C . ALA B 1 89 ? -7.43 8.375 -1.22 1 93.31 89 ALA B C 1
ATOM 4148 O O . ALA B 1 89 ? -8.578 8.633 -1.59 1 93.31 89 ALA B O 1
ATOM 4149 N N . ALA B 1 90 ? -6.535 7.82 -1.995 1 93.12 90 ALA B N 1
ATOM 4150 C CA . ALA B 1 90 ? -6.898 7.461 -3.363 1 93.12 90 ALA B CA 1
ATOM 4151 C C . ALA B 1 90 ? -7.969 6.375 -3.381 1 93.12 90 ALA B C 1
ATOM 4153 O O . ALA B 1 90 ? -8.883 6.406 -4.211 1 93.12 90 ALA B O 1
ATOM 4154 N N . TYR B 1 91 ? -7.895 5.422 -2.492 1 92.94 91 TYR B N 1
ATOM 4155 C CA . TYR B 1 91 ? -8.875 4.344 -2.418 1 92.94 91 TYR B CA 1
ATOM 4156 C C . TYR B 1 91 ? -10.266 4.898 -2.133 1 92.94 91 TYR B C 1
ATOM 4158 O O . TYR B 1 91 ? -11.227 4.582 -2.848 1 92.94 91 TYR B O 1
ATOM 4166 N N . PHE B 1 92 ? -10.406 5.758 -1.197 1 90.75 92 PHE B N 1
ATOM 4167 C CA . PHE B 1 92 ? -11.727 6.234 -0.781 1 90.75 92 PHE B CA 1
ATOM 4168 C C . PHE B 1 92 ? -12.25 7.285 -1.75 1 90.75 92 PHE B C 1
ATOM 4170 O O . PHE B 1 92 ? -13.461 7.375 -1.979 1 90.75 92 PHE B O 1
ATOM 4177 N N . ALA B 1 93 ? -11.344 8.078 -2.238 1 92.5 93 ALA B N 1
ATOM 4178 C CA . ALA B 1 93 ? -11.805 9.039 -3.232 1 92.5 93 ALA B CA 1
ATOM 4179 C C . ALA B 1 93 ? -12.422 8.336 -4.438 1 92.5 93 ALA B C 1
ATOM 4181 O O . ALA B 1 93 ? -13.453 8.766 -4.961 1 92.5 93 ALA B O 1
ATOM 4182 N N . ALA B 1 94 ? -11.773 7.324 -4.859 1 92.88 94 ALA B N 1
ATOM 4183 C CA . ALA B 1 94 ? -12.32 6.566 -5.98 1 92.88 94 ALA B CA 1
ATOM 4184 C C . ALA B 1 94 ? -13.594 5.828 -5.578 1 92.88 94 ALA B C 1
ATOM 4186 O O . ALA B 1 94 ? -14.555 5.766 -6.352 1 92.88 94 ALA B O 1
ATOM 4187 N N . ARG B 1 95 ? -13.586 5.27 -4.41 1 88.94 95 ARG B N 1
ATOM 4188 C CA . ARG B 1 95 ? -14.742 4.535 -3.916 1 88.94 95 ARG B CA 1
ATOM 4189 C C . ARG B 1 95 ? -15.969 5.438 -3.826 1 88.94 95 ARG B C 1
ATOM 4191 O O . ARG B 1 95 ? -17.047 5.074 -4.293 1 88.94 95 ARG B O 1
ATOM 4198 N N . TYR B 1 96 ? -15.828 6.594 -3.271 1 88.19 96 TYR B N 1
ATOM 4199 C CA . TYR B 1 96 ? -16.969 7.488 -3.094 1 88.19 96 TYR B CA 1
ATOM 4200 C C . TYR B 1 96 ? -17.391 8.094 -4.426 1 88.19 96 TYR B C 1
ATOM 4202 O O . TYR B 1 96 ? -18.578 8.367 -4.641 1 88.19 96 TYR B O 1
ATOM 4210 N N . THR B 1 97 ? -16.469 8.289 -5.316 1 88.81 97 THR B N 1
ATOM 4211 C CA . THR B 1 97 ? -16.859 8.758 -6.645 1 88.81 97 THR B CA 1
ATOM 4212 C C . THR B 1 97 ? -17.672 7.707 -7.379 1 88.81 97 THR B C 1
ATOM 4214 O O . THR B 1 97 ? -18.688 8.031 -8.016 1 88.81 97 THR B O 1
ATOM 4217 N N . ALA B 1 98 ? -17.234 6.484 -7.246 1 85.69 98 ALA B N 1
ATOM 4218 C CA . ALA B 1 98 ? -17.953 5.402 -7.898 1 85.69 98 ALA B CA 1
ATOM 4219 C C . ALA B 1 98 ? -19.312 5.18 -7.238 1 85.69 98 ALA B C 1
ATOM 4221 O O . ALA B 1 98 ? -20.297 4.867 -7.918 1 85.69 98 ALA B O 1
ATOM 4222 N N . ARG B 1 99 ? -19.359 5.324 -5.969 1 83.5 99 ARG B N 1
ATOM 4223 C CA . ARG B 1 99 ? -20.609 5.137 -5.242 1 83.5 99 ARG B CA 1
ATOM 4224 C C . ARG B 1 99 ? -21.625 6.227 -5.598 1 83.5 99 ARG B C 1
ATOM 4226 O O . ARG B 1 99 ? -22.828 5.98 -5.629 1 83.5 99 ARG B O 1
ATOM 4233 N N . LEU B 1 100 ? -21.141 7.398 -5.758 1 80.5 100 LEU B N 1
ATOM 4234 C CA . LEU B 1 100 ? -22.016 8.508 -6.133 1 80.5 100 LEU B CA 1
ATOM 4235 C C . LEU B 1 100 ? -22.75 8.211 -7.434 1 80.5 100 LEU B C 1
ATOM 4237 O O . LEU B 1 100 ? -23.906 8.594 -7.598 1 80.5 100 LEU B O 1
ATOM 4241 N N . TYR B 1 101 ? -22.109 7.48 -8.32 1 79.38 101 TYR B N 1
ATOM 4242 C CA . TYR B 1 101 ? -22.719 7.172 -9.609 1 79.38 101 TYR B CA 1
ATOM 4243 C C . TYR B 1 101 ? -23.234 5.734 -9.641 1 79.38 101 TYR B C 1
ATOM 4245 O O . TYR B 1 101 ? -23.531 5.195 -10.711 1 79.38 101 TYR B O 1
ATOM 4253 N N . ARG B 1 102 ? -23.359 5.02 -8.625 1 77.19 102 ARG B N 1
ATOM 4254 C CA . ARG B 1 102 ? -23.938 3.697 -8.43 1 77.19 102 ARG B CA 1
ATOM 4255 C C . ARG B 1 102 ? -23.172 2.639 -9.219 1 77.19 102 ARG B C 1
ATOM 4257 O O . ARG B 1 102 ? -23.781 1.835 -9.93 1 77.19 102 ARG B O 1
ATOM 4264 N N . LYS B 1 103 ? -21.859 2.779 -9.094 1 80.31 103 LYS B N 1
ATOM 4265 C CA . LYS B 1 103 ? -20.984 1.793 -9.719 1 80.31 103 LYS B CA 1
ATOM 4266 C C . LYS B 1 103 ? -20.266 0.952 -8.672 1 80.31 103 LYS B C 1
ATOM 4268 O O . LYS B 1 103 ? -20.469 1.133 -7.473 1 80.31 103 LYS B O 1
ATOM 4273 N N . ASP B 1 104 ? -19.656 -0.034 -9.133 1 76.94 104 ASP B N 1
ATOM 4274 C CA . ASP B 1 104 ? -18.922 -0.884 -8.195 1 76.94 104 ASP B CA 1
ATOM 4275 C C . ASP B 1 104 ? -17.844 -0.096 -7.465 1 76.94 104 ASP B C 1
ATOM 4277 O O . ASP B 1 104 ? -16.844 0.296 -8.07 1 76.94 104 ASP B O 1
ATOM 4281 N N . SER B 1 105 ? -17.984 0.117 -6.258 1 81.94 105 SER B N 1
ATOM 4282 C CA . SER B 1 105 ? -17.125 0.977 -5.457 1 81.94 105 SER B CA 1
ATOM 4283 C C . SER B 1 105 ? -15.844 0.252 -5.051 1 81.94 105 SER B C 1
ATOM 4285 O O . SER B 1 105 ? -14.773 0.86 -4.984 1 81.94 105 SER B O 1
ATOM 4287 N N . THR B 1 106 ? -15.914 -1.016 -4.91 1 81.5 106 THR B N 1
ATOM 4288 C CA . THR B 1 106 ? -14.766 -1.753 -4.402 1 81.5 106 THR B CA 1
ATOM 4289 C C . THR B 1 106 ? -13.688 -1.889 -5.48 1 81.5 106 THR B C 1
ATOM 4291 O O . THR B 1 106 ? -12.508 -1.653 -5.219 1 81.5 106 THR B O 1
ATOM 4294 N N . MET B 1 107 ? -14.125 -2.141 -6.68 1 84 107 MET B N 1
ATOM 4295 C CA . MET B 1 107 ? -13.156 -2.316 -7.758 1 84 107 MET B CA 1
ATOM 4296 C C . MET B 1 107 ? -12.547 -0.981 -8.164 1 84 107 MET B C 1
ATOM 4298 O O . MET B 1 107 ? -11.375 -0.923 -8.547 1 84 107 MET B O 1
ATOM 4302 N N . ALA B 1 108 ? -13.352 0.031 -8.078 1 86.69 108 ALA B N 1
ATOM 4303 C CA . ALA B 1 108 ? -12.82 1.36 -8.367 1 86.69 108 ALA B CA 1
ATOM 4304 C C . ALA B 1 108 ? -11.742 1.751 -7.363 1 86.69 108 ALA B C 1
ATOM 4306 O O . ALA B 1 108 ? -10.711 2.316 -7.738 1 86.69 108 ALA B O 1
ATOM 4307 N N . GLY B 1 109 ? -11.984 1.446 -6.152 1 88.38 109 GLY B N 1
ATOM 4308 C CA . GLY B 1 109 ? -11 1.742 -5.125 1 88.38 109 GLY B CA 1
ATOM 4309 C C . GLY B 1 109 ? -9.703 0.979 -5.305 1 88.38 109 GLY B C 1
ATOM 4310 O O . GLY B 1 109 ? -8.617 1.559 -5.211 1 88.38 109 GLY B O 1
ATOM 4311 N N . MET B 1 110 ? -9.75 -0.244 -5.66 1 88.69 110 MET B N 1
ATOM 4312 C CA . MET B 1 110 ? -8.547 -1.06 -5.844 1 88.69 110 MET B CA 1
ATOM 4313 C C . MET B 1 110 ? -7.758 -0.598 -7.062 1 88.69 110 MET B C 1
ATOM 4315 O O . MET B 1 110 ? -6.527 -0.606 -7.051 1 88.69 110 MET B O 1
ATOM 4319 N N . THR B 1 111 ? -8.523 -0.267 -8.047 1 89.62 111 THR B N 1
ATOM 4320 C CA . THR B 1 111 ? -7.867 0.221 -9.258 1 89.62 111 THR B CA 1
ATOM 4321 C C . THR B 1 111 ? -7.109 1.516 -8.969 1 89.62 111 THR B C 1
ATOM 4323 O O . THR B 1 111 ? -6.004 1.719 -9.477 1 89.62 111 THR B O 1
ATOM 4326 N N . ALA B 1 112 ? -7.727 2.342 -8.141 1 92.81 112 ALA B N 1
ATOM 4327 C CA . ALA B 1 112 ? -7.066 3.598 -7.801 1 92.81 112 ALA B CA 1
ATOM 4328 C C . ALA B 1 112 ? -5.777 3.346 -7.023 1 92.81 112 ALA B C 1
ATOM 4330 O O . ALA B 1 112 ? -4.793 4.07 -7.188 1 92.81 112 ALA B O 1
ATOM 4331 N N . VAL B 1 113 ? -5.793 2.357 -6.199 1 91.06 113 VAL B N 1
ATOM 4332 C CA . VAL B 1 113 ? -4.605 2.008 -5.426 1 91.06 113 VAL B CA 1
ATOM 4333 C C . VAL B 1 113 ? -3.498 1.533 -6.363 1 91.06 113 VAL B C 1
ATOM 4335 O O . VAL B 1 113 ? -2.336 1.916 -6.207 1 91.06 113 VAL B O 1
ATOM 4338 N N . ILE B 1 114 ? -3.816 0.781 -7.355 1 90.62 114 ILE B N 1
ATOM 4339 C CA . ILE B 1 114 ? -2.84 0.279 -8.312 1 90.62 114 ILE B CA 1
ATOM 4340 C C . ILE B 1 114 ? -2.248 1.442 -9.109 1 90.62 114 ILE B C 1
ATOM 4342 O O . ILE B 1 114 ? -1.035 1.507 -9.312 1 90.62 114 ILE B O 1
ATOM 4346 N N . VAL B 1 115 ? -3.094 2.344 -9.477 1 90.25 115 VAL B N 1
ATOM 4347 C CA . VAL B 1 115 ? -2.658 3.469 -10.297 1 90.25 115 VAL B CA 1
ATOM 4348 C C . VAL B 1 115 ? -1.729 4.371 -9.484 1 90.25 115 VAL B C 1
ATOM 4350 O O . VAL B 1 115 ? -0.672 4.777 -9.977 1 90.25 115 VAL B O 1
ATOM 4353 N N . ILE B 1 116 ? -2.088 4.645 -8.234 1 89.75 116 ILE B N 1
ATOM 4354 C CA . ILE B 1 116 ? -1.261 5.555 -7.453 1 89.75 116 ILE B CA 1
ATOM 4355 C C . ILE B 1 116 ? 0.06 4.875 -7.098 1 89.75 116 ILE B C 1
ATOM 4357 O O . ILE B 1 116 ? 1.103 5.531 -7.023 1 89.75 116 ILE B O 1
ATOM 4361 N N . MET B 1 117 ? 0.005 3.623 -6.836 1 88.44 117 MET B N 1
ATOM 4362 C CA . MET B 1 117 ? 1.231 2.895 -6.523 1 88.44 117 MET B CA 1
ATOM 4363 C C . MET B 1 117 ? 2.164 2.859 -7.73 1 88.44 117 MET B C 1
ATOM 4365 O O . MET B 1 117 ? 3.387 2.893 -7.574 1 88.44 117 MET B O 1
ATOM 4369 N N . PHE B 1 118 ? 1.626 2.742 -8.906 1 87.38 118 PHE B N 1
ATOM 4370 C CA . PHE B 1 118 ? 2.451 2.789 -10.109 1 87.38 118 PHE B CA 1
ATOM 4371 C C . PHE B 1 118 ? 3.059 4.176 -10.289 1 87.38 118 PHE B C 1
ATOM 4373 O O . PHE B 1 118 ? 4.211 4.305 -10.711 1 87.38 118 PHE B O 1
ATOM 4380 N N . CYS B 1 119 ? 2.229 5.133 -10.031 1 84.19 119 CYS B N 1
ATOM 4381 C CA . CYS B 1 119 ? 2.748 6.496 -10.109 1 84.19 119 CYS B CA 1
ATOM 4382 C C . CYS B 1 119 ? 3.859 6.719 -9.094 1 84.19 119 CYS B C 1
ATOM 4384 O O . CYS B 1 119 ? 4.828 7.426 -9.375 1 84.19 119 CYS B O 1
ATOM 4386 N N . ALA B 1 120 ? 3.684 6.176 -7.902 1 84.44 120 ALA B N 1
ATOM 4387 C CA . ALA B 1 120 ? 4.719 6.277 -6.875 1 84.44 120 ALA B CA 1
ATOM 4388 C C . ALA B 1 120 ? 5.992 5.559 -7.309 1 84.44 120 ALA B C 1
ATOM 4390 O O . ALA B 1 120 ? 7.098 6.051 -7.078 1 84.44 120 ALA B O 1
ATOM 4391 N N . TYR B 1 121 ? 5.832 4.43 -7.977 1 82.81 121 TYR B N 1
ATOM 4392 C CA . TYR B 1 121 ? 6.973 3.695 -8.508 1 82.81 121 TYR B CA 1
ATOM 4393 C C . TYR B 1 121 ? 7.691 4.504 -9.586 1 82.81 121 TYR B C 1
ATOM 4395 O O . TYR B 1 121 ? 8.922 4.586 -9.586 1 82.81 121 TYR B O 1
ATOM 4403 N N . ALA B 1 122 ? 6.98 5.051 -10.453 1 79 122 ALA B N 1
ATOM 4404 C CA . ALA B 1 122 ? 7.543 5.84 -11.539 1 79 122 ALA B CA 1
ATOM 4405 C C . ALA B 1 122 ? 8.273 7.07 -11.008 1 79 122 ALA B C 1
ATOM 4407 O O . ALA B 1 122 ? 9.328 7.441 -11.523 1 79 122 ALA B O 1
ATOM 4408 N N . ASN B 1 123 ? 7.742 7.637 -9.945 1 76.75 123 ASN B N 1
ATOM 4409 C CA . ASN B 1 123 ? 8.367 8.812 -9.352 1 76.75 123 ASN B CA 1
ATOM 4410 C C . ASN B 1 123 ? 9.695 8.469 -8.68 1 76.75 123 ASN B C 1
ATOM 4412 O O . ASN B 1 123 ? 10.648 9.25 -8.75 1 76.75 123 ASN B O 1
ATOM 4416 N N . ASN B 1 124 ? 9.781 7.398 -8.031 1 74.56 124 ASN B N 1
ATOM 4417 C CA . ASN B 1 124 ? 11.008 6.996 -7.34 1 74.56 124 ASN B CA 1
ATOM 4418 C C . ASN B 1 124 ? 12.133 6.688 -8.328 1 74.56 124 ASN B C 1
ATOM 4420 O O . ASN B 1 124 ? 13.297 6.973 -8.055 1 74.56 124 ASN B O 1
ATOM 4424 N N . LEU B 1 125 ? 11.852 6.078 -9.422 1 71.62 125 LEU B N 1
ATOM 4425 C CA . LEU B 1 125 ? 12.859 5.766 -10.422 1 71.62 125 LEU B CA 1
ATOM 4426 C C . LEU B 1 125 ? 13.375 7.035 -11.094 1 71.62 125 LEU B C 1
ATOM 4428 O O . LEU B 1 125 ? 14.562 7.145 -11.406 1 71.62 125 LEU B O 1
ATOM 4432 N N . ALA B 1 126 ? 12.438 7.883 -11.234 1 65.81 126 ALA B N 1
ATOM 4433 C CA . ALA B 1 126 ? 12.812 9.141 -11.867 1 65.81 126 ALA B CA 1
ATOM 4434 C C . ALA B 1 126 ? 13.781 9.93 -10.984 1 65.81 126 ALA B C 1
ATOM 4436 O O . ALA B 1 126 ? 14.68 10.602 -11.492 1 65.81 126 ALA B O 1
ATOM 4437 N N . ASN B 1 127 ? 13.578 9.859 -9.672 1 64.38 127 ASN B N 1
ATOM 4438 C CA . ASN B 1 127 ? 14.414 10.625 -8.758 1 64.38 127 ASN B CA 1
ATOM 4439 C C . ASN B 1 127 ? 15.68 9.867 -8.383 1 64.38 127 ASN B C 1
ATOM 4441 O O . ASN B 1 127 ? 16.453 10.32 -7.539 1 64.38 127 ASN B O 1
ATOM 4445 N N . ASN B 1 128 ? 16.016 8.867 -9.195 1 58.09 128 ASN B N 1
ATOM 4446 C CA . ASN B 1 128 ? 17.219 8.07 -8.977 1 58.09 128 ASN B CA 1
ATOM 4447 C C . ASN B 1 128 ? 17.359 7.656 -7.512 1 58.09 128 ASN B C 1
ATOM 4449 O O . ASN B 1 128 ? 18.453 7.688 -6.953 1 58.09 128 ASN B O 1
ATOM 4453 N N . ALA B 1 129 ? 16.297 7.758 -6.848 1 53.31 129 ALA B N 1
ATOM 4454 C CA . ALA B 1 129 ? 16.422 7.41 -5.438 1 53.31 129 ALA B CA 1
ATOM 4455 C C . ALA B 1 129 ? 17.016 6.012 -5.27 1 53.31 129 ALA B C 1
ATOM 4457 O O . ALA B 1 129 ? 16.781 5.133 -6.105 1 53.31 129 ALA B O 1
ATOM 4458 N N . SER B 1 130 ? 18.078 5.91 -4.672 1 49.19 130 SER B N 1
ATOM 4459 C CA . SER B 1 130 ? 18.734 4.629 -4.426 1 49.19 130 SER B CA 1
ATOM 4460 C C . SER B 1 130 ? 17.703 3.555 -4.059 1 49.19 130 SER B C 1
ATOM 4462 O O . SER B 1 130 ? 17.906 2.375 -4.359 1 49.19 130 SER B O 1
ATOM 4464 N N . ASP B 1 131 ? 16.719 4.145 -3.426 1 49.34 131 ASP B N 1
ATOM 4465 C CA . ASP B 1 131 ? 15.719 3.199 -2.951 1 49.34 131 ASP B CA 1
ATOM 4466 C C . ASP B 1 131 ? 14.547 3.113 -3.922 1 49.34 131 ASP B C 1
ATOM 4468 O O . ASP B 1 131 ? 13.773 4.07 -4.062 1 49.34 131 ASP B O 1
ATOM 4472 N N . HIS B 1 132 ? 14.547 2.373 -4.93 1 50.88 132 HIS B N 1
ATOM 4473 C CA . HIS B 1 132 ? 13.562 2.213 -5.996 1 50.88 132 HIS B CA 1
ATOM 4474 C C . HIS B 1 132 ? 12.219 1.752 -5.441 1 50.88 132 HIS B C 1
ATOM 4476 O O . HIS B 1 132 ? 11.336 1.335 -6.199 1 50.88 132 HIS B O 1
ATOM 4482 N N . SER B 1 133 ? 12.102 1.862 -4.062 1 53.88 133 SER B N 1
ATOM 4483 C CA . SER B 1 133 ? 10.844 1.377 -3.498 1 53.88 133 SER B CA 1
ATOM 4484 C C . SER B 1 133 ? 9.742 2.43 -3.604 1 53.88 133 SER B C 1
ATOM 4486 O O . SER B 1 133 ? 9.984 3.609 -3.342 1 53.88 133 SER B O 1
ATOM 4488 N N . PRO B 1 134 ? 8.648 2.229 -4.301 1 47.72 134 PRO B N 1
ATOM 4489 C CA . PRO B 1 134 ? 7.531 3.162 -4.461 1 47.72 134 PRO B CA 1
ATOM 4490 C C . PRO B 1 134 ? 7.102 3.797 -3.141 1 47.72 134 PRO B C 1
ATOM 4492 O O . PRO B 1 134 ? 6.559 4.906 -3.133 1 47.72 134 PRO B O 1
ATOM 4495 N N . PHE B 1 135 ? 7.371 3.127 -2.012 1 53.56 135 PHE B N 1
ATOM 4496 C CA . PHE B 1 135 ? 6.77 3.518 -0.742 1 53.56 135 PHE B CA 1
ATOM 4497 C C . PHE B 1 135 ? 7.52 4.695 -0.128 1 53.56 135 PHE B C 1
ATOM 4499 O O . PHE B 1 135 ? 7.043 5.312 0.826 1 53.56 135 PHE B O 1
ATOM 4506 N N . SER B 1 136 ? 8.68 4.941 -0.633 1 57 136 SER B N 1
ATOM 4507 C CA . SER B 1 136 ? 9.398 6.113 -0.134 1 57 136 SER B CA 1
ATOM 4508 C C . SER B 1 136 ? 9.102 7.344 -0.986 1 57 136 SER B C 1
ATOM 4510 O O . SER B 1 136 ? 9.695 8.406 -0.781 1 57 136 SER B O 1
ATOM 4512 N N . SER B 1 137 ? 8.008 7.09 -1.724 1 68.31 137 SER B N 1
ATOM 4513 C CA . SER B 1 137 ? 7.746 8.156 -2.686 1 68.31 137 SER B CA 1
ATOM 4514 C C . SER B 1 137 ? 7.031 9.336 -2.025 1 68.31 137 SER B C 1
ATOM 4516 O O . SER B 1 137 ? 6.219 9.141 -1.118 1 68.31 137 SER B O 1
ATOM 4518 N N . SER B 1 138 ? 7.406 10.422 -2.381 1 75.81 138 SER B N 1
ATOM 4519 C CA . SER B 1 138 ? 6.848 11.688 -1.911 1 75.81 138 SER B CA 1
ATOM 4520 C C . SER B 1 138 ? 5.379 11.82 -2.307 1 75.81 138 SER B C 1
ATOM 4522 O O . SER B 1 138 ? 4.633 12.586 -1.696 1 75.81 138 SER B O 1
ATOM 4524 N N . VAL B 1 139 ? 4.957 10.938 -3.205 1 79.94 139 VAL B N 1
ATOM 4525 C CA . VAL B 1 139 ? 3.605 11.07 -3.738 1 79.94 139 VAL B CA 1
ATOM 4526 C C . VAL B 1 139 ? 2.605 10.438 -2.775 1 79.94 139 VAL B C 1
ATOM 4528 O O . VAL B 1 139 ? 1.431 10.812 -2.756 1 79.94 139 VAL B O 1
ATOM 4531 N N . LEU B 1 140 ? 3.098 9.523 -1.932 1 86.38 140 LEU B N 1
ATOM 4532 C CA . LEU B 1 140 ? 2.184 8.773 -1.079 1 86.38 140 LEU B CA 1
ATOM 4533 C C . LEU B 1 140 ? 2.072 9.414 0.299 1 86.38 140 LEU B C 1
ATOM 4535 O O . LEU B 1 140 ? 1.206 9.039 1.095 1 86.38 140 LEU B O 1
ATOM 4539 N N . LYS B 1 141 ? 2.877 10.398 0.551 1 86.75 141 LYS B N 1
ATOM 4540 C CA . LYS B 1 141 ? 2.881 11.031 1.864 1 86.75 141 LYS B CA 1
ATOM 4541 C C . LYS B 1 141 ? 1.668 11.945 2.035 1 86.75 141 LYS B C 1
ATOM 4543 O O . LYS B 1 141 ? 1.026 12.32 1.055 1 86.75 141 LYS B O 1
ATOM 4548 N N . ILE B 1 142 ? 1.401 12.203 3.287 1 87.56 142 ILE B N 1
ATOM 4549 C CA . ILE B 1 142 ? 0.244 13.031 3.607 1 87.56 142 ILE B CA 1
ATOM 4550 C C . ILE B 1 142 ? 0.42 14.422 3 1 87.56 142 ILE B C 1
ATOM 4552 O O . ILE B 1 142 ? -0.562 15.102 2.686 1 87.56 142 ILE B O 1
ATOM 4556 N N . ASN B 1 143 ? 1.652 14.844 2.688 1 87.44 143 ASN B N 1
ATOM 4557 C CA . ASN B 1 143 ? 1.945 16.156 2.137 1 87.44 143 ASN B CA 1
ATOM 4558 C C . ASN B 1 143 ? 1.565 16.25 0.663 1 87.44 143 ASN B C 1
ATOM 4560 O O . ASN B 1 143 ? 1.478 17.344 0.105 1 87.44 143 ASN B O 1
ATOM 4564 N N . ALA B 1 144 ? 1.313 15.156 0.066 1 88.38 144 ALA B N 1
ATOM 4565 C CA . ALA B 1 144 ? 0.853 15.148 -1.32 1 88.38 144 ALA B CA 1
ATOM 4566 C C . ALA B 1 144 ? -0.536 14.523 -1.433 1 88.38 144 ALA B C 1
ATOM 4568 O O . ALA B 1 144 ? -0.808 13.766 -2.365 1 88.38 144 ALA B O 1
ATOM 4569 N N . VAL B 1 145 ? -1.377 14.875 -0.526 1 90.62 145 VAL B N 1
ATOM 4570 C CA . VAL B 1 145 ? -2.693 14.25 -0.462 1 90.62 145 VAL B CA 1
ATOM 4571 C C . VAL B 1 145 ? -3.557 14.742 -1.621 1 90.62 145 VAL B C 1
ATOM 4573 O O . VAL B 1 145 ? -4.414 14.016 -2.121 1 90.62 145 VAL B O 1
ATOM 4576 N N . LEU B 1 146 ? -3.316 15.984 -2.104 1 90.19 146 LEU B N 1
ATOM 4577 C CA . LEU B 1 146 ? -4.105 16.531 -3.207 1 90.19 146 LEU B CA 1
ATOM 4578 C C . LEU B 1 146 ? -3.963 15.656 -4.449 1 90.19 146 LEU B C 1
ATOM 4580 O O . LEU B 1 146 ? -4.957 15.336 -5.109 1 90.19 146 LEU B O 1
ATOM 4584 N N . LEU B 1 147 ? -2.768 15.281 -4.75 1 88.19 147 LEU B N 1
ATOM 4585 C CA . LEU B 1 147 ? -2.537 14.445 -5.922 1 88.19 147 LEU B CA 1
ATOM 4586 C C . LEU B 1 147 ? -3.234 13.094 -5.773 1 88.19 147 LEU B C 1
ATOM 4588 O O . LEU B 1 147 ? -3.799 12.57 -6.738 1 88.19 147 LEU B O 1
ATOM 4592 N N . ALA B 1 148 ? -3.131 12.531 -4.617 1 91.62 148 ALA B N 1
ATOM 4593 C CA . ALA B 1 148 ? -3.789 11.258 -4.359 1 91.62 148 ALA B CA 1
ATOM 4594 C C . ALA B 1 148 ? -5.301 11.375 -4.527 1 91.62 148 ALA B C 1
ATOM 4596 O O . ALA B 1 148 ? -5.941 10.484 -5.098 1 91.62 148 ALA B O 1
ATOM 4597 N N . LEU B 1 149 ? -5.867 12.484 -4.074 1 92.81 149 LEU B N 1
ATOM 4598 C CA . LEU B 1 149 ? -7.301 12.703 -4.199 1 92.81 149 LEU B CA 1
ATOM 4599 C C . LEU B 1 149 ? -7.699 12.891 -5.664 1 92.81 149 LEU B C 1
ATOM 4601 O O . LEU B 1 149 ? -8.734 12.375 -6.098 1 92.81 149 LEU B O 1
ATOM 4605 N N . LEU B 1 150 ? -6.859 13.594 -6.41 1 91.06 150 LEU B N 1
ATOM 4606 C CA . LEU B 1 150 ? -7.156 13.828 -7.816 1 91.06 150 LEU B CA 1
ATOM 4607 C C . LEU B 1 150 ? -7.07 12.539 -8.617 1 91.06 150 LEU B C 1
ATOM 4609 O O . LEU B 1 150 ? -7.902 12.281 -9.492 1 91.06 150 LEU B O 1
ATOM 4613 N N . ILE B 1 151 ? -6.078 11.742 -8.328 1 90.69 151 ILE B N 1
ATOM 4614 C CA . ILE B 1 151 ? -5.945 10.453 -9 1 90.69 151 ILE B CA 1
ATOM 4615 C C . ILE B 1 151 ? -7.129 9.562 -8.648 1 90.69 151 ILE B C 1
ATOM 4617 O O . ILE B 1 151 ? -7.699 8.898 -9.516 1 90.69 151 ILE B O 1
ATOM 4621 N N . GLY B 1 152 ? -7.48 9.562 -7.367 1 92.88 152 GLY B N 1
ATOM 4622 C CA . GLY B 1 152 ? -8.648 8.789 -6.969 1 92.88 152 GLY B CA 1
ATOM 4623 C C . GLY B 1 152 ? -9.93 9.258 -7.645 1 92.88 152 GLY B C 1
ATOM 4624 O O . GLY B 1 152 ? -10.719 8.438 -8.109 1 92.88 152 GLY B O 1
ATOM 4625 N N . TYR B 1 153 ? -10.07 10.539 -7.734 1 92.31 153 TYR B N 1
ATOM 4626 C CA . TYR B 1 153 ? -11.234 11.094 -8.406 1 92.31 153 TYR B CA 1
ATOM 4627 C C . TYR B 1 153 ? -11.227 10.758 -9.891 1 92.31 153 TYR B C 1
ATOM 4629 O O . TYR B 1 153 ? -12.273 10.445 -10.469 1 92.31 153 TYR B O 1
ATOM 4637 N N . GLY B 1 154 ? -10.078 10.859 -10.523 1 90.94 154 GLY B N 1
ATOM 4638 C CA . GLY B 1 154 ? -9.969 10.523 -11.938 1 90.94 154 GLY B CA 1
ATOM 4639 C C . GLY B 1 154 ? -10.328 9.078 -12.234 1 90.94 154 GLY B C 1
ATOM 4640 O O . GLY B 1 154 ? -11.062 8.797 -13.18 1 90.94 154 GLY B O 1
ATOM 4641 N N . VAL B 1 155 ? -9.852 8.188 -11.414 1 91 155 VAL B N 1
ATOM 4642 C CA . VAL B 1 155 ? -10.156 6.773 -11.594 1 91 155 VAL B CA 1
ATOM 4643 C C . VAL B 1 155 ? -11.648 6.531 -11.352 1 91 155 VAL B C 1
ATOM 4645 O O . VAL B 1 155 ? -12.281 5.75 -12.07 1 91 155 VAL B O 1
ATOM 4648 N N . GLY B 1 156 ? -12.234 7.141 -10.297 1 89.19 156 GLY B N 1
ATOM 4649 C CA . GLY B 1 156 ? -13.664 7.027 -10.055 1 89.19 156 GLY B CA 1
ATOM 4650 C C . GLY B 1 156 ? -14.508 7.512 -11.219 1 89.19 156 GLY B C 1
ATOM 4651 O O . GLY B 1 156 ? -15.531 6.91 -11.539 1 89.19 156 GLY B O 1
ATOM 4652 N N . GLN B 1 157 ? -13.992 8.508 -11.898 1 89.56 157 GLN B N 1
ATOM 4653 C CA . GLN B 1 157 ? -14.703 9.047 -13.055 1 89.56 157 GLN B CA 1
ATOM 4654 C C . GLN B 1 157 ? -14.625 8.094 -14.242 1 89.56 157 GLN B C 1
ATOM 4656 O O . GLN B 1 157 ? -15.562 8 -15.039 1 89.56 157 GLN B O 1
ATOM 4661 N N . ILE B 1 158 ? -13.57 7.441 -14.383 1 88.62 158 ILE B N 1
ATOM 4662 C CA . ILE B 1 158 ? -13.43 6.469 -15.461 1 88.62 158 ILE B CA 1
ATOM 4663 C C . ILE B 1 158 ? -14.43 5.332 -15.258 1 88.62 158 ILE B C 1
ATOM 4665 O O . ILE B 1 158 ? -15.055 4.867 -16.219 1 88.62 158 ILE B O 1
ATOM 4669 N N . PHE B 1 159 ? -14.57 4.922 -14.031 1 86.12 159 PHE B N 1
ATOM 4670 C CA . PHE B 1 159 ? -15.531 3.871 -13.734 1 86.12 159 PHE B CA 1
ATOM 4671 C C . PHE B 1 159 ? -16.953 4.363 -13.953 1 86.12 159 PHE B C 1
ATOM 4673 O O . PHE B 1 159 ? -17.844 3.576 -14.281 1 86.12 159 PHE B O 1
ATOM 4680 N N . HIS B 1 160 ? -17.141 5.641 -13.75 1 84.44 160 HIS B N 1
ATOM 4681 C CA . HIS B 1 160 ? -18.453 6.219 -14 1 84.44 160 HIS B CA 1
ATOM 4682 C C . HIS B 1 160 ? -18.828 6.152 -15.477 1 84.44 160 HIS B C 1
ATOM 4684 O O . HIS B 1 160 ? -19.953 5.797 -15.828 1 84.44 160 HIS B O 1
ATOM 4690 N N . TRP B 1 161 ? -17.906 6.422 -16.281 1 86.5 161 TRP B N 1
ATOM 4691 C CA . TRP B 1 161 ? -18.172 6.488 -17.719 1 86.5 161 TRP B CA 1
ATOM 4692 C C . TRP B 1 161 ? -18.219 5.094 -18.328 1 86.5 161 TRP B C 1
ATOM 4694 O O . TRP B 1 161 ? -19.016 4.828 -19.234 1 86.5 161 TRP B O 1
ATOM 4704 N N . LEU B 1 162 ? -17.359 4.164 -17.797 1 82.25 162 LEU B N 1
ATOM 4705 C CA . LEU B 1 162 ? -17.219 2.873 -18.453 1 82.25 162 LEU B CA 1
ATOM 4706 C C . LEU B 1 162 ? -17.891 1.769 -17.641 1 82.25 162 LEU B C 1
ATOM 4708 O O . LEU B 1 162 ? -18.109 0.667 -18.141 1 82.25 162 LEU B O 1
ATOM 4712 N N . GLY B 1 163 ? -18.234 2.037 -16.375 1 75.94 163 GLY B N 1
ATOM 4713 C CA . GLY B 1 163 ? -18.703 0.979 -15.508 1 75.94 163 GLY B CA 1
ATOM 4714 C C . GLY B 1 163 ? -20.203 0.71 -15.664 1 75.94 163 GLY B C 1
ATOM 4715 O O . GLY B 1 163 ? -20.938 1.553 -16.172 1 75.94 163 GLY B O 1
ATOM 4716 N N . LYS B 1 164 ? -20.516 -0.55 -15.367 1 75 164 LYS B N 1
ATOM 4717 C CA . LYS B 1 164 ? -21.922 -0.938 -15.375 1 75 164 LYS B CA 1
ATOM 4718 C C . LYS B 1 164 ? -22.578 -0.662 -14.023 1 75 164 LYS B C 1
ATOM 4720 O O . LYS B 1 164 ? -21.891 -0.605 -13 1 75 164 LYS B O 1
ATOM 4725 N N . GLU B 1 165 ? -23.75 -0.441 -14.031 1 74.88 165 GLU B N 1
ATOM 4726 C CA . GLU B 1 165 ? -24.484 -0.115 -12.82 1 74.88 165 GLU B CA 1
ATOM 4727 C C . GLU B 1 165 ? -24.516 -1.299 -11.852 1 74.88 165 GLU B C 1
ATOM 4729 O O . GLU B 1 165 ? -24.688 -2.445 -12.273 1 74.88 165 GLU B O 1
ATOM 4734 N N . HIS B 1 166 ? -23.969 -1.097 -10.68 1 67.12 166 HIS B N 1
ATOM 4735 C CA . HIS B 1 166 ? -23.938 -2.154 -9.672 1 67.12 166 HIS B CA 1
ATOM 4736 C C . HIS B 1 166 ? -24.766 -1.782 -8.453 1 67.12 166 HIS B C 1
ATOM 4738 O O . HIS B 1 166 ? -24.672 -0.659 -7.953 1 67.12 166 HIS B O 1
ATOM 4744 N N . LYS B 1 167 ? -25.703 -2.691 -8.219 1 62.25 167 LYS B N 1
ATOM 4745 C CA . LYS B 1 167 ? -26.469 -2.508 -6.98 1 62.25 167 LYS B CA 1
ATOM 4746 C C . LYS B 1 167 ? -25.844 -3.291 -5.832 1 62.25 167 LYS B C 1
ATOM 4748 O O . LYS B 1 167 ? -25.547 -4.477 -5.973 1 62.25 167 LYS B O 1
ATOM 4753 N N . PRO B 1 168 ? -25.344 -2.576 -4.789 1 61.44 168 PRO B N 1
ATOM 4754 C CA . PRO B 1 168 ? -24.734 -3.279 -3.652 1 61.44 168 PRO B CA 1
ATOM 4755 C C . PRO B 1 168 ? -25.672 -4.309 -3.029 1 61.44 168 PRO B C 1
ATOM 4757 O O . PRO B 1 168 ? -26.844 -4.008 -2.781 1 61.44 168 PRO B O 1
ATOM 4760 N N . VAL B 1 169 ? -25.375 -5.543 -3.23 1 60 169 VAL B N 1
ATOM 4761 C CA . VAL B 1 169 ? -26.203 -6.57 -2.598 1 60 169 VAL B CA 1
ATOM 4762 C C . VAL B 1 169 ? -25.531 -7.035 -1.303 1 60 169 VAL B C 1
ATOM 4764 O O . VAL B 1 169 ? -24.312 -7 -1.175 1 60 169 VAL B O 1
ATOM 4767 N N . ASP B 1 170 ? -26.203 -7.191 -0.212 1 54.53 170 ASP B N 1
ATOM 4768 C CA . ASP B 1 170 ? -25.797 -7.574 1.135 1 54.53 170 ASP B CA 1
ATOM 4769 C C . ASP B 1 170 ? -25 -8.875 1.115 1 54.53 170 ASP B C 1
ATOM 4771 O O . ASP B 1 170 ? -23.984 -9 1.797 1 54.53 170 ASP B O 1
ATOM 4775 N N . PHE B 1 171 ? -25.609 -9.898 0.409 1 54.88 171 PHE B N 1
ATOM 4776 C CA . PHE B 1 171 ? -24.953 -11.195 0.455 1 54.88 171 PHE B CA 1
ATOM 4777 C C . PHE B 1 171 ? -24.516 -11.633 -0.938 1 54.88 171 PHE B C 1
ATOM 4779 O O . PHE B 1 171 ? -25.344 -11.766 -1.842 1 54.88 171 PHE B O 1
ATOM 4786 N N . GLU B 1 172 ? -23.234 -11.445 -1.053 1 61.84 172 GLU B N 1
ATOM 4787 C CA . GLU B 1 172 ? -22.797 -11.828 -2.395 1 61.84 172 GLU B CA 1
ATOM 4788 C C . GLU B 1 172 ? -22.109 -13.188 -2.385 1 61.84 172 GLU B C 1
ATOM 4790 O O . GLU B 1 172 ? -21.219 -13.43 -1.573 1 61.84 172 GLU B O 1
ATOM 4795 N N . HIS B 1 173 ? -22.734 -14.148 -3.0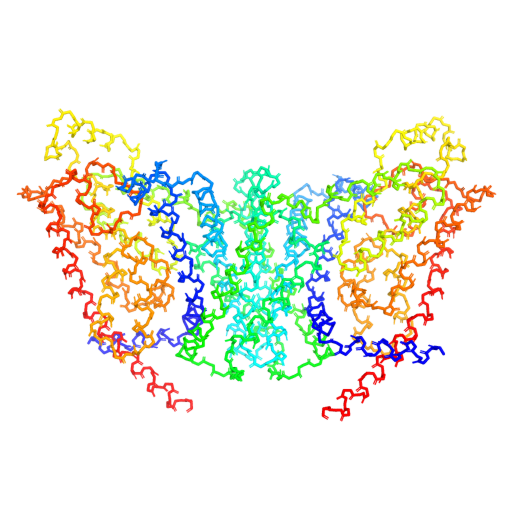72 1 64.88 173 HIS B N 1
ATOM 4796 C CA . HIS B 1 173 ? -22.125 -15.453 -3.293 1 64.88 173 HIS B CA 1
ATOM 4797 C C . HIS B 1 173 ? -20.891 -15.336 -4.18 1 64.88 173 HIS B C 1
ATOM 4799 O O . HIS B 1 173 ? -20.688 -14.312 -4.836 1 64.88 173 HIS B O 1
ATOM 4805 N N . ALA B 1 174 ? -20.078 -16.266 -4.047 1 66.12 174 ALA B N 1
ATOM 4806 C CA . ALA B 1 174 ? -18.812 -16.312 -4.793 1 66.12 174 ALA B CA 1
ATOM 4807 C C . ALA B 1 174 ? -19.062 -16.141 -6.289 1 66.12 174 ALA B C 1
ATOM 4809 O O . ALA B 1 174 ? -18.281 -15.469 -6.977 1 66.12 174 ALA B O 1
ATOM 4810 N N . ALA B 1 175 ? -20.125 -16.688 -6.809 1 68.06 175 ALA B N 1
ATOM 4811 C CA . ALA B 1 175 ? -20.438 -16.594 -8.234 1 68.06 175 ALA B CA 1
ATOM 4812 C C . ALA B 1 175 ? -20.781 -15.172 -8.633 1 68.06 175 ALA B C 1
ATOM 4814 O O . ALA B 1 175 ? -20.391 -14.711 -9.711 1 68.06 175 ALA B O 1
ATOM 4815 N N . ARG B 1 176 ? -21.391 -14.539 -7.742 1 72.12 176 ARG B N 1
ATOM 4816 C CA . ARG B 1 176 ? -21.75 -13.156 -8.031 1 72.12 176 ARG B CA 1
ATOM 4817 C C . ARG B 1 176 ? -20.531 -12.25 -7.969 1 72.12 176 ARG B C 1
ATOM 4819 O O . ARG B 1 176 ? -20.422 -11.289 -8.742 1 72.12 176 ARG B O 1
ATOM 4826 N N . ILE B 1 177 ? -19.672 -12.633 -7.141 1 73.62 177 ILE B N 1
ATOM 4827 C CA . ILE B 1 177 ? -18.438 -11.867 -7.016 1 73.62 177 ILE B CA 1
ATOM 4828 C C . ILE B 1 177 ? -17.594 -12.047 -8.273 1 73.62 177 ILE B C 1
ATOM 4830 O O . ILE B 1 177 ? -16.969 -11.094 -8.75 1 73.62 177 ILE B O 1
ATOM 4834 N N . LYS B 1 178 ? -17.719 -13.25 -8.742 1 72.94 178 LYS B N 1
ATOM 4835 C CA . LYS B 1 178 ? -16.969 -13.531 -9.961 1 72.94 178 LYS B CA 1
ATOM 4836 C C . LYS B 1 178 ? -17.516 -12.734 -11.141 1 72.94 178 LYS B C 1
ATOM 4838 O O . LYS B 1 178 ? -16.75 -12.188 -11.938 1 72.94 178 LYS B O 1
ATOM 4843 N N . GLU B 1 179 ? -18.734 -12.617 -11.25 1 74.5 179 GLU B N 1
ATOM 4844 C CA . GLU B 1 179 ? -19.375 -11.852 -12.32 1 74.5 179 GLU B CA 1
ATOM 4845 C C . GLU B 1 179 ? -19.094 -10.359 -12.172 1 74.5 179 GLU B C 1
ATOM 4847 O O . GLU B 1 179 ? -18.859 -9.672 -13.164 1 74.5 179 GLU B O 1
ATOM 4852 N N . ARG B 1 180 ? -19.062 -9.961 -10.984 1 74.94 180 ARG B N 1
ATOM 4853 C CA . ARG B 1 180 ? -18.766 -8.562 -10.711 1 74.94 180 ARG B CA 1
ATOM 4854 C C . ARG B 1 180 ? -17.328 -8.227 -11.078 1 74.94 180 ARG B C 1
ATOM 4856 O O . ARG B 1 180 ? -17.062 -7.172 -11.656 1 74.94 180 ARG B O 1
ATOM 4863 N N . ALA B 1 181 ? -16.547 -9.094 -10.766 1 73.12 181 ALA B N 1
ATOM 4864 C CA . ALA B 1 181 ? -15.125 -8.898 -11.055 1 73.12 181 ALA B CA 1
ATOM 4865 C C . ALA B 1 181 ? -14.875 -8.867 -12.562 1 73.12 181 ALA B C 1
ATOM 4867 O O . ALA B 1 181 ? -14.047 -8.094 -13.039 1 73.12 181 ALA B O 1
ATOM 4868 N N . TRP B 1 182 ? -15.672 -9.609 -13.266 1 73.44 182 TRP B N 1
ATOM 4869 C CA . TRP B 1 182 ? -15.516 -9.656 -14.719 1 73.44 182 TRP B CA 1
ATOM 4870 C C . TRP B 1 182 ? -16.062 -8.391 -15.367 1 73.44 182 TRP B C 1
ATOM 4872 O O . TRP B 1 182 ? -15.492 -7.875 -16.328 1 73.44 182 TRP B O 1
ATOM 4882 N N . ASN B 1 183 ? -17.094 -7.902 -14.805 1 73.81 183 ASN B N 1
ATOM 4883 C CA . ASN B 1 183 ? -17.688 -6.691 -15.359 1 73.81 183 ASN B CA 1
ATOM 4884 C C . ASN B 1 183 ? -16.812 -5.465 -15.102 1 73.81 183 ASN B C 1
ATOM 4886 O O . ASN B 1 183 ? -16.844 -4.5 -15.867 1 73.81 183 ASN B O 1
ATOM 4890 N N . ALA B 1 184 ? -16.094 -5.59 -14.078 1 76.62 184 ALA B N 1
ATOM 4891 C CA . ALA B 1 184 ? -15.234 -4.461 -13.711 1 76.62 184 ALA B CA 1
ATOM 4892 C C . ALA B 1 184 ? -13.867 -4.566 -14.383 1 76.62 184 ALA B C 1
ATOM 4894 O O . ALA B 1 184 ? -13.016 -3.693 -14.211 1 76.62 184 ALA B O 1
ATOM 4895 N N . PHE B 1 185 ? -13.781 -5.512 -15.266 1 79.69 185 PHE B N 1
ATOM 4896 C CA . PHE B 1 185 ? -12.492 -5.785 -15.891 1 79.69 185 PHE B CA 1
ATOM 4897 C C . PHE B 1 185 ? -12.148 -4.715 -16.922 1 79.69 185 PHE B C 1
ATOM 4899 O O . PHE B 1 185 ? -11.016 -4.219 -16.953 1 79.69 185 PHE B O 1
ATOM 4906 N N . ILE B 1 186 ? -13.141 -4.25 -17.656 1 81.06 186 ILE B N 1
ATOM 4907 C CA . ILE B 1 186 ? -12.883 -3.301 -18.734 1 81.06 186 ILE B CA 1
ATOM 4908 C C . ILE B 1 186 ? -12.516 -1.938 -18.141 1 81.06 186 ILE B C 1
ATOM 4910 O O . ILE B 1 186 ? -11.508 -1.342 -18.516 1 81.06 186 ILE B O 1
ATOM 4914 N N . PRO B 1 187 ? -13.305 -1.482 -17.219 1 82.06 187 PRO B N 1
ATOM 4915 C CA . PRO B 1 187 ? -12.922 -0.192 -16.656 1 82.06 187 PRO B CA 1
ATOM 4916 C C . PRO B 1 187 ? -11.594 -0.256 -15.891 1 82.06 187 PRO B C 1
ATOM 4918 O O . PRO B 1 187 ? -10.852 0.728 -15.859 1 82.06 187 PRO B O 1
ATOM 4921 N N . THR B 1 188 ? -11.289 -1.324 -15.383 1 84.44 188 THR B N 1
ATOM 4922 C CA . THR B 1 188 ? -10.031 -1.478 -14.672 1 84.44 188 THR B CA 1
ATOM 4923 C C . THR B 1 188 ? -8.852 -1.406 -15.633 1 84.44 188 THR B C 1
ATOM 4925 O O . THR B 1 188 ? -7.859 -0.722 -15.359 1 84.44 188 THR B O 1
ATOM 4928 N N . ILE B 1 189 ? -8.984 -2.035 -16.75 1 85.62 189 ILE B N 1
ATOM 4929 C CA . ILE B 1 189 ? -7.91 -2.047 -17.734 1 85.62 189 ILE B CA 1
ATOM 4930 C C . ILE B 1 189 ? -7.688 -0.635 -18.266 1 85.62 189 ILE B C 1
ATOM 4932 O O . ILE B 1 189 ? -6.547 -0.201 -18.438 1 85.62 189 ILE B O 1
ATOM 4936 N N . PHE B 1 190 ? -8.734 0.018 -18.469 1 87.62 190 PHE B N 1
ATOM 4937 C CA . PHE B 1 190 ? -8.617 1.375 -19 1 87.62 190 PHE B CA 1
ATOM 4938 C C . PHE B 1 190 ? -8.008 2.305 -17.953 1 87.62 190 PHE B C 1
ATOM 4940 O O . PHE B 1 190 ? -7.199 3.174 -18.297 1 87.62 190 PHE B O 1
ATOM 4947 N N . ALA B 1 191 ? -8.453 2.129 -16.766 1 87.94 191 ALA B N 1
ATOM 4948 C CA . ALA B 1 191 ? -7.902 2.957 -15.695 1 87.94 191 ALA B CA 1
ATOM 4949 C C . ALA B 1 191 ? -6.406 2.695 -15.516 1 87.94 191 ALA B C 1
ATOM 4951 O O . ALA B 1 191 ? -5.625 3.627 -15.312 1 87.94 191 ALA B O 1
ATOM 4952 N N . ILE B 1 192 ? -6.023 1.48 -15.625 1 88.19 192 ILE B N 1
ATOM 4953 C CA . ILE B 1 192 ? -4.617 1.116 -15.477 1 88.19 192 ILE B CA 1
ATOM 4954 C C . ILE B 1 192 ? -3.82 1.667 -16.656 1 88.19 192 ILE B C 1
ATOM 4956 O O . ILE B 1 192 ? -2.699 2.148 -16.484 1 88.19 192 ILE B O 1
ATOM 4960 N N . PHE B 1 193 ? -4.441 1.634 -17.812 1 89.12 193 PHE B N 1
ATOM 4961 C CA . PHE B 1 193 ? -3.797 2.197 -19 1 89.12 193 PHE B CA 1
ATOM 4962 C C . PHE B 1 193 ? -3.553 3.691 -18.812 1 89.12 193 PHE B C 1
ATOM 4964 O O . PHE B 1 193 ? -2.463 4.188 -19.125 1 89.12 193 PHE B O 1
ATOM 4971 N N . CYS B 1 194 ? -4.547 4.32 -18.297 1 87.19 194 CYS B N 1
ATOM 4972 C CA . CYS B 1 194 ? -4.406 5.75 -18.047 1 87.19 194 CYS B CA 1
ATOM 4973 C C . CYS B 1 194 ? -3.363 6.008 -16.969 1 87.19 194 CYS B C 1
ATOM 4975 O O . CYS B 1 194 ? -2.607 6.977 -17.047 1 87.19 194 CYS B O 1
ATOM 4977 N N . GLY B 1 195 ? -3.346 5.156 -16 1 86.31 195 GLY B N 1
ATOM 4978 C CA . GLY B 1 195 ? -2.334 5.27 -14.961 1 86.31 195 GLY B CA 1
ATOM 4979 C C . GLY B 1 195 ? -0.923 5.055 -15.477 1 86.31 195 GLY B C 1
ATOM 4980 O O . GLY B 1 195 ? 0.006 5.75 -15.062 1 86.31 195 GLY B O 1
ATOM 4981 N N . ILE B 1 196 ? -0.765 4.141 -16.422 1 86.62 196 ILE B N 1
ATOM 4982 C CA . ILE B 1 196 ? 0.54 3.869 -17.016 1 86.62 196 ILE B CA 1
ATOM 4983 C C . ILE B 1 196 ? 1.006 5.082 -17.812 1 86.62 196 ILE B C 1
ATOM 4985 O O . ILE B 1 196 ? 2.172 5.477 -17.734 1 86.62 196 ILE B O 1
ATOM 4989 N N . VAL B 1 197 ? 0.081 5.629 -18.516 1 84.75 197 VAL B N 1
ATOM 4990 C CA . VAL B 1 197 ? 0.414 6.809 -19.312 1 84.75 197 VAL B CA 1
ATOM 4991 C C . VAL B 1 197 ? 0.838 7.949 -18.391 1 84.75 197 VAL B C 1
ATOM 4993 O O . VAL B 1 197 ? 1.824 8.641 -18.656 1 84.75 197 VAL B O 1
ATOM 4996 N N . LEU B 1 198 ? 0.118 8.086 -17.312 1 81.81 198 LEU B N 1
ATOM 4997 C CA . LEU B 1 198 ? 0.467 9.117 -16.359 1 81.81 198 LEU B CA 1
ATOM 4998 C C . LEU B 1 198 ? 1.827 8.836 -15.719 1 81.81 198 LEU B C 1
ATOM 5000 O O . LEU B 1 198 ? 2.617 9.758 -15.508 1 81.81 198 LEU B O 1
ATOM 5004 N N . GLY B 1 199 ? 2.088 7.621 -15.438 1 78.81 199 GLY B N 1
ATOM 5005 C CA . GLY B 1 199 ? 3.381 7.25 -14.883 1 78.81 199 GLY B CA 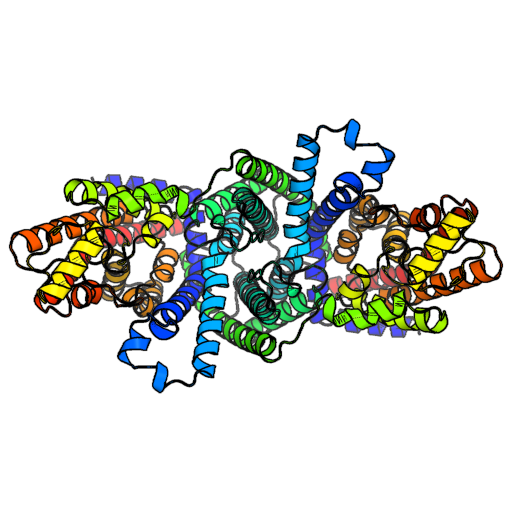1
ATOM 5006 C C . GLY B 1 199 ? 4.535 7.512 -15.828 1 78.81 199 GLY B C 1
ATOM 5007 O O . GLY B 1 199 ? 5.598 7.977 -15.414 1 78.81 199 GLY B O 1
ATOM 5008 N N . ILE B 1 200 ? 4.289 7.246 -17.094 1 78 200 ILE B N 1
ATOM 5009 C CA . ILE B 1 200 ? 5.32 7.48 -18.109 1 78 200 ILE B CA 1
ATOM 5010 C C . ILE B 1 200 ? 5.578 8.977 -18.234 1 78 200 ILE B C 1
ATOM 5012 O O . ILE B 1 200 ? 6.727 9.406 -18.375 1 78 200 ILE B O 1
ATOM 5016 N N . ILE B 1 201 ? 4.52 9.719 -18.109 1 75.88 201 ILE B N 1
ATOM 5017 C CA . ILE B 1 201 ? 4.656 11.172 -18.203 1 75.88 201 ILE B CA 1
ATOM 5018 C C . ILE B 1 201 ? 5.461 11.688 -17.016 1 75.88 201 ILE B C 1
ATOM 5020 O O . ILE B 1 201 ? 6.332 12.547 -17.172 1 75.88 201 ILE B O 1
ATOM 5024 N N . ILE B 1 202 ? 5.227 11.125 -15.93 1 73.69 202 ILE B N 1
ATOM 5025 C CA . ILE B 1 202 ? 5.934 11.539 -14.719 1 73.69 202 ILE B CA 1
ATOM 5026 C C . ILE B 1 202 ? 7.402 11.133 -14.82 1 73.69 202 ILE B C 1
ATOM 5028 O O . ILE B 1 202 ? 8.289 11.914 -14.461 1 73.69 202 ILE B O 1
ATOM 5032 N N . TYR B 1 203 ? 7.672 10.016 -15.352 1 69.69 203 TYR B N 1
ATOM 5033 C CA . TYR B 1 203 ? 9.031 9.5 -15.461 1 69.69 203 TYR B CA 1
ATOM 5034 C C . TYR B 1 203 ? 9.82 10.266 -16.516 1 69.69 203 TYR B C 1
ATOM 5036 O O . TYR B 1 203 ? 10.969 10.656 -16.266 1 69.69 203 TYR B O 1
ATOM 5044 N N . GLU B 1 204 ? 9.234 10.414 -17.703 1 70.12 204 GLU B N 1
ATOM 5045 C CA . GLU B 1 204 ? 9.945 11.023 -18.828 1 70.12 204 GLU B CA 1
ATOM 5046 C C . GLU B 1 204 ? 10.219 12.5 -18.562 1 70.12 204 GLU B C 1
ATOM 5048 O O . GLU B 1 204 ? 11.289 13.016 -18.906 1 70.12 204 GLU B O 1
ATOM 5053 N N . PHE B 1 205 ? 9.258 13.078 -17.953 1 64.31 205 PHE B N 1
ATOM 5054 C CA . PHE B 1 205 ? 9.438 14.516 -17.75 1 64.31 205 PHE B CA 1
ATOM 5055 C C . PHE B 1 205 ? 10.086 14.789 -16.391 1 64.31 205 PHE B C 1
ATOM 5057 O O . PHE B 1 205 ? 10.305 15.945 -16.031 1 64.31 205 PHE B O 1
ATOM 5064 N N . GLN B 1 206 ? 10.539 13.609 -15.898 1 59.75 206 GLN B N 1
ATOM 5065 C CA . GLN B 1 206 ? 11.203 13.742 -14.602 1 59.75 206 GLN B CA 1
ATOM 5066 C C . GLN B 1 206 ? 10.516 14.789 -13.734 1 59.75 206 GLN B C 1
ATOM 5068 O O . GLN B 1 206 ? 11.172 15.672 -13.18 1 59.75 206 GLN B O 1
ATOM 5073 N N . ILE B 1 207 ? 9.266 14.742 -14.023 1 55.94 207 ILE B N 1
ATOM 5074 C CA . ILE B 1 207 ? 8.516 15.727 -13.25 1 55.94 207 ILE B CA 1
ATOM 5075 C C . ILE B 1 207 ? 8.75 15.5 -11.758 1 55.94 207 ILE B C 1
ATOM 5077 O O . ILE B 1 207 ? 8.477 14.414 -11.242 1 55.94 207 ILE B O 1
ATOM 5081 N N . LYS B 1 208 ? 9.742 16.156 -11.32 1 58.5 208 LYS B N 1
ATOM 5082 C CA . LYS B 1 208 ? 9.93 16.109 -9.867 1 58.5 208 LYS B CA 1
ATOM 5083 C C . LYS B 1 208 ? 8.656 16.516 -9.133 1 58.5 208 LYS B C 1
ATOM 5085 O O . LYS B 1 208 ? 8.195 17.656 -9.273 1 58.5 208 LYS B O 1
ATOM 5090 N N . PHE B 1 209 ? 7.809 15.586 -9.195 1 57.22 209 PHE B N 1
ATOM 5091 C CA . PHE B 1 209 ? 6.57 15.883 -8.477 1 57.22 209 PHE B CA 1
ATOM 5092 C C . PHE B 1 209 ? 6.863 16.453 -7.102 1 57.22 209 PHE B C 1
ATOM 5094 O O . PHE B 1 209 ? 8.023 16.516 -6.68 1 57.22 209 PHE B O 1
ATOM 5101 N N . LEU B 1 210 ? 5.723 16.781 -6.426 1 60 210 LEU B N 1
ATOM 5102 C CA . LEU B 1 210 ? 5.617 17.453 -5.133 1 60 210 LEU B CA 1
ATOM 5103 C C . LEU B 1 210 ? 6.539 16.797 -4.109 1 60 210 LEU B C 1
ATOM 5105 O O . LEU B 1 210 ? 6.18 15.781 -3.506 1 60 210 LEU B O 1
ATOM 5109 N N . ASN B 1 211 ? 7.93 17.094 -4.379 1 62.91 211 ASN B N 1
ATOM 5110 C CA . ASN B 1 211 ? 8.859 16.703 -3.326 1 62.91 211 ASN B CA 1
ATOM 5111 C C . ASN B 1 211 ? 9.422 17.922 -2.596 1 62.91 211 ASN B C 1
ATOM 5113 O O . ASN B 1 211 ? 9.148 19.062 -2.982 1 62.91 211 ASN B O 1
ATOM 5117 N N . SER B 1 212 ? 10 17.672 -1.597 1 60.84 212 SER B N 1
ATOM 5118 C CA . SER B 1 212 ? 10.594 18.734 -0.8 1 60.84 212 SER B CA 1
ATOM 5119 C C . SER B 1 212 ? 11.602 19.547 -1.613 1 60.84 212 SER B C 1
ATOM 5121 O O . SER B 1 212 ? 11.773 20.734 -1.391 1 60.84 212 SER B O 1
ATOM 5123 N N . SER B 1 213 ? 12.109 18.938 -2.672 1 67.25 213 SER B N 1
ATOM 5124 C CA . SER B 1 213 ? 13.148 19.625 -3.445 1 67.25 213 SER B CA 1
ATOM 5125 C C . SER B 1 213 ? 12.547 20.578 -4.461 1 67.25 213 SER B C 1
ATOM 5127 O O . SER B 1 213 ? 13.18 21.578 -4.836 1 67.25 213 SER B O 1
ATOM 5129 N N . THR B 1 214 ? 11.281 20.312 -4.828 1 68.75 214 THR B N 1
ATOM 5130 C CA . THR B 1 214 ? 10.609 21.172 -5.789 1 68.75 214 THR B CA 1
ATOM 5131 C C . THR B 1 214 ? 10.336 22.547 -5.184 1 68.75 214 THR B C 1
ATOM 5133 O O . THR B 1 214 ? 10.406 23.562 -5.883 1 68.75 214 THR B O 1
ATOM 5136 N N . PHE B 1 215 ? 10.148 22.5 -3.855 1 78.56 215 PHE B N 1
ATOM 5137 C CA . PHE B 1 215 ? 9.789 23.766 -3.207 1 78.56 215 PHE B CA 1
ATOM 5138 C C . PHE B 1 215 ? 10.961 24.297 -2.391 1 78.56 215 PHE B C 1
ATOM 5140 O O . PHE B 1 215 ? 10.773 25.141 -1.516 1 78.56 215 PHE B O 1
ATOM 5147 N N . LYS B 1 216 ? 12.086 23.766 -2.648 1 78.5 216 LYS B N 1
ATOM 5148 C CA . LYS B 1 216 ? 13.273 24.172 -1.909 1 78.5 216 LYS B CA 1
ATOM 5149 C C . LYS B 1 216 ? 13.555 25.656 -2.119 1 78.5 216 LYS B C 1
ATOM 5151 O O . LYS B 1 216 ? 13.977 26.359 -1.191 1 78.5 216 LYS B O 1
ATOM 5156 N N . GLY B 1 217 ? 13.266 26.094 -3.328 1 81.31 217 GLY B N 1
ATOM 5157 C CA . GLY B 1 217 ? 13.477 27.516 -3.602 1 81.31 217 GLY B CA 1
ATOM 5158 C C . GLY B 1 217 ? 12.602 28.422 -2.75 1 81.31 217 GLY B C 1
ATOM 5159 O O . GLY B 1 217 ? 13.086 29.391 -2.184 1 81.31 217 GLY B O 1
ATOM 5160 N N . LEU B 1 218 ? 11.398 28.078 -2.674 1 84.94 218 LEU B N 1
ATOM 5161 C CA . LEU B 1 218 ? 10.461 28.844 -1.869 1 84.94 218 LEU B CA 1
ATOM 5162 C C . LEU B 1 218 ? 10.844 28.797 -0.394 1 84.94 218 LEU B C 1
ATOM 5164 O O . LEU B 1 218 ? 10.844 29.828 0.285 1 84.94 218 LEU B O 1
ATOM 5168 N N . VAL B 1 219 ? 11.258 27.703 0.041 1 86.25 219 VAL B N 1
ATOM 5169 C CA . VAL B 1 219 ? 11.594 27.5 1.445 1 86.25 219 VAL B CA 1
ATOM 5170 C C . VAL B 1 219 ? 12.867 28.266 1.796 1 86.25 219 VAL B C 1
ATOM 5172 O O . VAL B 1 219 ? 12.938 28.922 2.838 1 86.25 219 VAL B O 1
ATOM 5175 N N . THR B 1 220 ? 13.812 28.188 0.961 1 85.31 220 THR B N 1
ATOM 5176 C CA . THR B 1 220 ? 15.078 28.875 1.213 1 85.31 220 THR B CA 1
ATOM 5177 C C . THR B 1 220 ? 14.898 30.391 1.164 1 85.31 220 THR B C 1
ATOM 5179 O O . THR B 1 220 ? 15.516 31.109 1.941 1 85.31 220 THR B O 1
ATOM 5182 N N . GLN B 1 221 ? 14.039 30.812 0.315 1 87.62 221 GLN B N 1
ATOM 5183 C CA . GLN B 1 221 ? 13.789 32.25 0.206 1 87.62 221 GLN B CA 1
ATOM 5184 C C . GLN B 1 221 ? 13.117 32.781 1.468 1 87.62 221 GLN B C 1
ATOM 5186 O O . GLN B 1 221 ? 13.414 33.906 1.904 1 87.62 221 GLN B O 1
ATOM 5191 N N . ILE B 1 222 ? 12.328 32.062 2.043 1 88.62 222 ILE B N 1
ATOM 5192 C CA . ILE B 1 222 ? 11.648 32.5 3.26 1 88.62 222 ILE B CA 1
ATOM 5193 C C . ILE B 1 222 ? 12.609 32.438 4.441 1 88.62 222 ILE B C 1
ATOM 5195 O O . ILE B 1 222 ? 12.672 33.375 5.242 1 88.62 222 ILE B O 1
ATOM 5199 N N . GLN B 1 223 ? 13.391 31.438 4.469 1 87.25 223 GLN B N 1
ATOM 5200 C CA . GLN B 1 223 ? 14.242 31.203 5.633 1 87.25 223 GLN B CA 1
ATOM 5201 C C . GLN B 1 223 ? 15.438 32.156 5.633 1 87.25 223 GLN B C 1
ATOM 5203 O O . GLN B 1 223 ? 15.914 32.562 6.695 1 87.25 223 GLN B O 1
ATOM 5208 N N . GLU B 1 224 ? 15.867 32.531 4.496 1 86.44 224 GLU B N 1
ATOM 5209 C CA . GLU B 1 224 ? 17.094 33.312 4.422 1 86.44 224 GLU B CA 1
ATOM 5210 C C . GLU B 1 224 ? 16.797 34.781 4.207 1 86.44 224 GLU B C 1
ATOM 5212 O O . GLU B 1 224 ? 17.688 35.625 4.355 1 86.44 224 GLU B O 1
ATOM 5217 N N . SER B 1 225 ? 15.625 35.094 3.99 1 88.56 225 SER B N 1
ATOM 5218 C CA . SER B 1 225 ? 15.297 36.5 3.721 1 88.56 225 SER B CA 1
ATOM 5219 C C . SER B 1 225 ? 15.195 37.312 5.012 1 88.56 225 SER B C 1
ATOM 5221 O O . SER B 1 225 ? 14.75 36.781 6.039 1 88.56 225 SER B O 1
ATOM 5223 N N . ASN B 1 226 ? 15.695 38.531 4.961 1 88.81 226 ASN B N 1
ATOM 5224 C CA . ASN B 1 226 ? 15.617 39.469 6.094 1 88.81 226 ASN B CA 1
ATOM 5225 C C . ASN B 1 226 ? 14.625 40.594 5.828 1 88.81 226 ASN B C 1
ATOM 5227 O O . ASN B 1 226 ? 14.594 41.594 6.562 1 88.81 226 ASN B O 1
ATOM 5231 N N . ASN B 1 227 ? 13.852 40.438 4.805 1 91.56 227 ASN B N 1
ATOM 5232 C CA . ASN B 1 227 ? 12.836 41.406 4.457 1 91.56 227 ASN B CA 1
ATOM 5233 C C . ASN B 1 227 ? 11.445 40.969 4.906 1 91.56 227 ASN B C 1
ATOM 5235 O O . ASN B 1 227 ? 10.922 39.969 4.41 1 91.56 227 ASN B O 1
ATOM 5239 N N . ILE B 1 228 ? 10.875 41.781 5.758 1 92.88 228 ILE B N 1
ATOM 5240 C CA . ILE B 1 228 ? 9.594 41.469 6.375 1 92.88 228 ILE B CA 1
ATOM 5241 C C . ILE B 1 228 ? 8.508 41.344 5.305 1 92.88 228 ILE B C 1
ATOM 5243 O O . ILE B 1 228 ? 7.68 40.438 5.34 1 92.88 228 ILE B O 1
ATOM 5247 N N . LEU B 1 229 ? 8.523 42.219 4.375 1 92.44 229 LEU B N 1
ATOM 5248 C CA . LEU B 1 229 ? 7.496 42.219 3.342 1 92.44 229 LEU B CA 1
ATOM 5249 C C . LEU B 1 229 ? 7.594 41 2.451 1 92.44 229 LEU B C 1
ATOM 5251 O O . LEU B 1 229 ? 6.574 40.406 2.068 1 92.44 229 LEU B O 1
ATOM 5255 N N . LEU B 1 230 ? 8.773 40.625 2.203 1 92.62 230 LEU B N 1
ATOM 5256 C CA . LEU B 1 230 ? 8.969 39.438 1.373 1 92.62 230 LEU B CA 1
ATOM 5257 C C . LEU B 1 230 ? 8.539 38.188 2.113 1 92.62 230 LEU B C 1
ATOM 5259 O O . LEU B 1 230 ? 7.93 37.281 1.523 1 92.62 230 LEU B O 1
ATOM 5263 N N . ILE B 1 231 ? 8.883 38.156 3.338 1 93.06 231 ILE B N 1
ATOM 5264 C CA . ILE B 1 231 ? 8.516 37 4.148 1 93.06 231 ILE B CA 1
ATOM 5265 C C . ILE B 1 231 ? 6.992 36.906 4.246 1 93.06 231 ILE B C 1
ATOM 5267 O O . ILE B 1 231 ? 6.422 35.844 4.09 1 93.06 231 ILE B O 1
ATOM 5271 N N . ALA B 1 232 ? 6.359 38.031 4.422 1 93.88 232 ALA B N 1
ATOM 5272 C CA . ALA B 1 232 ? 4.902 38.062 4.527 1 93.88 232 ALA B CA 1
ATOM 5273 C C . ALA B 1 232 ? 4.25 37.625 3.211 1 93.88 232 ALA B C 1
ATOM 5275 O O . ALA B 1 232 ? 3.264 36.906 3.205 1 93.88 232 ALA B O 1
ATOM 5276 N N . LEU B 1 233 ? 4.805 38.031 2.152 1 93.69 233 LEU B N 1
ATOM 5277 C CA . LEU B 1 233 ? 4.25 37.719 0.837 1 93.69 233 LEU B CA 1
ATOM 5278 C C . LEU B 1 233 ? 4.449 36.25 0.491 1 93.69 233 LEU B C 1
ATOM 5280 O O . LEU B 1 233 ? 3.561 35.625 -0.086 1 93.69 233 LEU B O 1
ATOM 5284 N N . LEU B 1 234 ? 5.531 35.75 0.857 1 93.25 234 LEU B N 1
ATOM 5285 C CA . LEU B 1 234 ? 5.84 34.344 0.526 1 93.25 234 LEU B CA 1
ATOM 5286 C C . LEU B 1 234 ? 5.109 33.375 1.459 1 93.25 234 LEU B C 1
ATOM 5288 O O . LEU B 1 234 ? 4.977 32.188 1.154 1 93.25 234 LEU B O 1
ATOM 5292 N N . THR B 1 235 ? 4.68 33.875 2.568 1 93.19 235 THR B N 1
ATOM 5293 C CA . THR B 1 235 ? 3.9 33.062 3.494 1 93.19 235 THR B CA 1
ATOM 5294 C C . THR B 1 235 ? 2.535 32.719 2.902 1 93.19 235 THR B C 1
ATOM 5296 O O . THR B 1 235 ? 1.972 31.672 3.188 1 93.19 235 THR B O 1
ATOM 5299 N N . ILE B 1 236 ? 2.059 33.5 2.004 1 94.31 236 ILE B N 1
ATOM 5300 C CA . ILE B 1 236 ? 0.738 33.312 1.411 1 94.31 236 ILE B CA 1
ATOM 5301 C C . ILE B 1 236 ? 0.716 32.031 0.581 1 94.31 236 ILE B C 1
ATOM 5303 O O . ILE B 1 236 ? -0.102 31.141 0.823 1 94.31 236 ILE B O 1
ATOM 5307 N N . PRO B 1 237 ? 1.634 31.906 -0.312 1 92.88 237 PRO B N 1
ATOM 5308 C CA . PRO B 1 237 ? 1.574 30.672 -1.104 1 92.88 237 PRO B CA 1
ATOM 5309 C C . PRO B 1 237 ? 1.846 29.422 -0.27 1 92.88 237 PRO B C 1
ATOM 5311 O O . PRO B 1 237 ? 1.313 28.359 -0.568 1 92.88 237 PRO B O 1
ATOM 5314 N N . VAL B 1 238 ? 2.637 29.531 0.795 1 91.75 238 VAL B N 1
ATOM 5315 C CA . VAL B 1 238 ? 2.961 28.375 1.623 1 91.75 238 VAL B CA 1
ATOM 5316 C C . VAL B 1 238 ? 1.694 27.859 2.301 1 91.75 238 VAL B C 1
ATOM 5318 O O . VAL B 1 238 ? 1.398 26.656 2.242 1 91.75 238 VAL B O 1
ATOM 5321 N N . PHE B 1 239 ? 0.914 28.734 2.854 1 93.38 239 PHE B N 1
ATOM 5322 C CA . PHE B 1 239 ? -0.302 28.328 3.541 1 93.38 239 PHE B CA 1
ATOM 5323 C C . PHE B 1 239 ? -1.4 27.984 2.541 1 93.38 239 PHE B C 1
ATOM 5325 O O . PHE B 1 239 ? -2.246 27.125 2.807 1 93.38 239 PHE B O 1
ATOM 5332 N N . LEU B 1 240 ? -1.33 28.578 1.379 1 92.94 240 LEU B N 1
ATOM 5333 C CA . LEU B 1 240 ? -2.279 28.219 0.328 1 92.94 240 LEU B CA 1
ATOM 5334 C C . LEU B 1 240 ? -2.039 26.797 -0.166 1 92.94 240 LEU B C 1
ATOM 5336 O O . LEU B 1 240 ? -2.988 26.031 -0.357 1 92.94 240 LEU B O 1
ATOM 5340 N N . LEU B 1 241 ? -0.791 26.5 -0.318 1 90.75 241 LEU B N 1
ATOM 5341 C CA . LEU B 1 241 ? -0.447 25.141 -0.759 1 90.75 241 LEU B CA 1
ATOM 5342 C C . LEU B 1 241 ? -0.816 24.125 0.304 1 90.75 241 LEU B C 1
ATOM 5344 O O . LEU B 1 241 ? -1.319 23.047 -0.019 1 90.75 241 LEU B O 1
ATOM 5348 N N . SER B 1 242 ? -0.528 24.5 1.474 1 90.12 242 SER B N 1
ATOM 5349 C CA . SER B 1 242 ? -0.884 23.594 2.557 1 90.12 242 SER B CA 1
ATOM 5350 C C . SER B 1 242 ? -2.393 23.375 2.629 1 90.12 242 SER B C 1
ATOM 5352 O O . SER B 1 242 ? -2.857 22.266 2.896 1 90.12 242 SER B O 1
ATOM 5354 N N . TRP B 1 243 ? -3.123 24.422 2.398 1 91.06 243 TRP B N 1
ATOM 5355 C CA . TRP B 1 243 ? -4.578 24.328 2.381 1 91.06 243 TRP B CA 1
ATOM 5356 C C . TRP B 1 243 ? -5.055 23.453 1.234 1 91.06 243 TRP B C 1
ATOM 5358 O O . TRP B 1 243 ? -6.047 22.719 1.368 1 91.06 243 TRP B O 1
ATOM 5368 N N . MET B 1 244 ? -4.352 23.438 0.147 1 89.81 244 MET B N 1
ATOM 5369 C CA . MET B 1 244 ? -4.719 22.625 -1.007 1 89.81 244 MET B CA 1
ATOM 5370 C C . MET B 1 244 ? -4.32 21.172 -0.793 1 89.81 244 MET B C 1
ATOM 5372 O O . MET B 1 244 ? -4.781 20.281 -1.514 1 89.81 244 MET B O 1
ATOM 5376 N N . GLY B 1 245 ? -3.59 20.938 0.127 1 88.12 245 GLY B N 1
ATOM 5377 C CA . GLY B 1 245 ? -3.16 19.578 0.387 1 88.12 245 GLY B CA 1
ATOM 5378 C C . GLY B 1 245 ? -1.707 19.328 0.03 1 88.12 245 GLY B C 1
ATOM 5379 O O . GLY B 1 245 ? -1.258 18.188 -0.006 1 88.12 245 GLY B O 1
ATOM 5380 N N . ILE B 1 246 ? -0.976 20.281 -0.317 1 87.5 246 ILE B N 1
ATOM 5381 C CA . ILE B 1 246 ? 0.458 20.188 -0.567 1 87.5 246 ILE B CA 1
ATOM 5382 C C . ILE B 1 246 ? 1.225 20.75 0.627 1 87.5 246 ILE B C 1
ATOM 5384 O O . ILE B 1 246 ? 1.437 21.969 0.722 1 87.5 246 ILE B O 1
ATOM 5388 N N . GLY B 1 247 ? 1.585 19.953 1.478 1 86.69 247 GLY B N 1
ATOM 5389 C CA . GLY B 1 247 ? 2.137 20.406 2.742 1 86.69 247 GLY B CA 1
ATOM 5390 C C . GLY B 1 247 ? 3.652 20.359 2.781 1 86.69 247 GLY B C 1
ATOM 5391 O O . GLY B 1 247 ? 4.258 20.609 3.828 1 86.69 247 GLY B O 1
ATOM 5392 N N . TYR B 1 248 ? 4.34 20.203 1.631 1 81.62 248 TYR B N 1
ATOM 5393 C CA . TYR B 1 248 ? 5.789 20.047 1.636 1 81.62 248 TYR B CA 1
ATOM 5394 C C . TYR B 1 248 ? 6.477 21.344 2.037 1 81.62 248 TYR B C 1
ATOM 5396 O O . TYR B 1 248 ? 7.379 21.344 2.877 1 81.62 248 TYR B O 1
ATOM 5404 N N . PRO B 1 249 ? 5.996 22.453 1.534 1 84.81 249 PRO B N 1
ATOM 5405 C CA . PRO B 1 249 ? 6.668 23.703 1.916 1 84.81 249 PRO B CA 1
ATOM 5406 C C . PRO B 1 249 ? 6.535 24.016 3.404 1 84.81 249 PRO B C 1
ATOM 5408 O O . PRO B 1 249 ? 7.504 24.422 4.043 1 84.81 249 PRO B O 1
ATOM 5411 N N . LEU B 1 250 ? 5.414 23.75 3.914 1 86.56 250 LEU B N 1
ATOM 5412 C CA . LEU B 1 250 ? 5.168 24.047 5.324 1 86.56 250 LEU B CA 1
ATOM 5413 C C . LEU B 1 250 ? 5.941 23.078 6.215 1 86.56 250 LEU B C 1
ATOM 5415 O O . LEU B 1 250 ? 6.461 23.469 7.262 1 86.56 250 LEU B O 1
ATOM 5419 N N . ALA B 1 251 ? 6.055 21.891 5.777 1 82.06 251 ALA B N 1
ATOM 5420 C CA . ALA B 1 251 ? 6.73 20.859 6.566 1 82.06 251 ALA B CA 1
ATOM 5421 C C . ALA B 1 251 ? 8.242 21.062 6.555 1 82.06 251 ALA B C 1
ATOM 5423 O O . ALA B 1 251 ? 8.938 20.672 7.492 1 82.06 251 ALA B O 1
ATOM 5424 N N . SER B 1 252 ? 8.727 21.703 5.613 1 80.94 252 SER B N 1
ATOM 5425 C CA . SER B 1 252 ? 10.172 21.891 5.477 1 80.94 252 SER B CA 1
ATOM 5426 C C . SER B 1 252 ? 10.648 23.125 6.223 1 80.94 252 SER B C 1
ATOM 5428 O O . SER B 1 252 ? 11.844 23.281 6.469 1 80.94 252 SER B O 1
ATOM 5430 N N . LEU B 1 253 ? 9.672 23.906 6.578 1 80.81 253 LEU B N 1
ATOM 5431 C CA . LEU B 1 253 ? 10.055 25.125 7.293 1 80.81 253 LEU B CA 1
ATOM 5432 C C . LEU B 1 253 ? 10.227 24.844 8.781 1 80.81 253 LEU B C 1
ATOM 5434 O O . LEU B 1 253 ? 9.328 24.297 9.422 1 80.81 253 LEU B O 1
ATOM 5438 N N . SER B 1 254 ? 11.469 24.594 9.164 1 65.5 254 SER B N 1
ATOM 5439 C CA . SER B 1 254 ? 11.797 24.328 10.562 1 65.5 254 SER B CA 1
ATOM 5440 C C . SER B 1 254 ? 12.602 25.453 11.18 1 65.5 254 SER B C 1
ATOM 5442 O O . SER B 1 254 ? 12.883 26.453 10.516 1 65.5 254 SER B O 1
ATOM 5444 N N . THR B 1 255 ? 12.766 25.359 12.453 1 60.97 255 THR B N 1
ATOM 5445 C CA . THR B 1 255 ? 13.5 26.375 13.188 1 60.97 255 THR B CA 1
ATOM 5446 C C . THR B 1 255 ? 14.969 26.375 12.789 1 60.97 255 THR B C 1
ATOM 5448 O O . THR B 1 255 ? 15.656 27.391 12.914 1 60.97 255 THR B O 1
ATOM 5451 N N . THR B 1 256 ? 15.336 25.188 12.391 1 60.41 256 THR B N 1
ATOM 5452 C CA . THR B 1 256 ? 16.781 25.141 12.195 1 60.41 256 THR B CA 1
ATOM 5453 C C . THR B 1 256 ? 17.141 25.438 10.742 1 60.41 256 THR B C 1
ATOM 5455 O O . THR B 1 256 ? 16.609 24.812 9.82 1 60.41 256 THR B O 1
ATOM 5458 N N . SER B 1 257 ? 17.453 26.656 10.555 1 65.25 257 SER B N 1
ATOM 5459 C CA . SER B 1 257 ? 18 26.953 9.234 1 65.25 257 SER B CA 1
ATOM 5460 C C . SER B 1 257 ? 19.516 26.891 9.234 1 65.25 257 SER B C 1
ATOM 5462 O O . SER B 1 257 ? 20.156 27.328 10.195 1 65.25 257 SER B O 1
ATOM 5464 N N . ASN B 1 258 ? 20.016 26.125 8.453 1 66.81 258 ASN B N 1
ATOM 5465 C CA . ASN B 1 258 ? 21.453 26.078 8.305 1 66.81 258 ASN B CA 1
ATOM 5466 C C . ASN B 1 258 ? 21.969 27.219 7.438 1 66.81 258 ASN B C 1
ATOM 5468 O O . ASN B 1 258 ? 23 27.078 6.762 1 66.81 258 ASN B O 1
ATOM 5472 N N . SER B 1 259 ? 21.312 28.25 7.637 1 77.56 259 SER B N 1
ATOM 5473 C CA . SER B 1 259 ? 21.766 29.375 6.824 1 77.56 259 SER B CA 1
ATOM 5474 C C . SER B 1 259 ? 22.891 30.141 7.512 1 77.56 259 SER B C 1
ATOM 5476 O O . SER B 1 259 ? 23.078 30.016 8.727 1 77.56 259 SER B O 1
ATOM 5478 N N . ILE B 1 260 ? 23.609 30.875 6.766 1 80.06 260 ILE B N 1
ATOM 5479 C CA . ILE B 1 260 ? 24.719 31.672 7.25 1 80.06 260 ILE B CA 1
ATOM 5480 C C . ILE B 1 260 ? 24.203 32.781 8.188 1 80.06 260 ILE B C 1
ATOM 5482 O O . ILE B 1 260 ? 24.812 33.031 9.219 1 80.06 260 ILE B O 1
ATOM 5486 N N . SER B 1 261 ? 23.109 33.25 7.828 1 84.81 261 SER B N 1
ATOM 5487 C CA . SER B 1 261 ? 22.531 34.312 8.641 1 84.81 261 SER B CA 1
ATOM 5488 C C . SER B 1 261 ? 22.047 33.781 9.984 1 84.81 261 SER B C 1
ATOM 5490 O O . SER B 1 261 ? 22.156 34.469 11.008 1 84.81 261 SER B O 1
ATOM 5492 N N . ALA B 1 262 ? 21.562 32.656 9.969 1 84.56 262 ALA B N 1
ATOM 5493 C CA . ALA B 1 262 ? 21.094 32.031 11.203 1 84.56 262 ALA B CA 1
ATOM 5494 C C . ALA B 1 262 ? 22.266 31.688 12.117 1 84.56 262 ALA B C 1
ATOM 5496 O O . ALA B 1 262 ? 22.156 31.812 13.344 1 84.56 262 ALA B O 1
ATOM 5497 N N . ALA B 1 263 ? 23.266 31.266 11.492 1 85.88 263 ALA B N 1
ATOM 5498 C CA . ALA B 1 263 ? 24.469 30.969 12.258 1 85.88 263 ALA B CA 1
ATOM 5499 C C . ALA B 1 263 ? 25.062 32.219 12.867 1 85.88 263 ALA B C 1
ATOM 5501 O O . ALA B 1 263 ? 25.562 32.188 14 1 85.88 263 ALA B O 1
ATOM 5502 N N . ALA B 1 264 ? 25.047 33.25 12.125 1 87.25 264 ALA B N 1
ATOM 5503 C CA . ALA B 1 264 ? 25.547 34.531 12.625 1 87.25 264 ALA B CA 1
ATOM 5504 C C . ALA B 1 264 ? 24.734 35 13.828 1 87.25 264 ALA B C 1
ATOM 5506 O O . ALA B 1 264 ? 25.297 35.531 14.797 1 87.25 264 ALA B O 1
ATOM 5507 N N . ASN B 1 265 ? 23.469 34.844 13.75 1 88.5 265 ASN B N 1
ATOM 5508 C CA . ASN B 1 265 ? 22.609 35.219 14.875 1 88.5 265 ASN B CA 1
ATOM 5509 C C . ASN B 1 265 ? 22.891 34.344 16.094 1 88.5 265 ASN B C 1
ATOM 5511 O O . ASN B 1 265 ? 22.953 34.844 17.219 1 88.5 265 ASN B O 1
ATOM 5515 N N . LEU B 1 266 ? 23.094 33.094 15.883 1 86.75 266 LEU B N 1
ATOM 5516 C CA . LEU B 1 266 ? 23.344 32.156 16.984 1 86.75 266 LEU B CA 1
ATOM 5517 C C . LEU B 1 266 ? 24.703 32.438 17.625 1 86.75 266 LEU B C 1
ATOM 5519 O O . LEU B 1 266 ? 24.812 32.406 18.859 1 86.75 266 LEU B O 1
ATOM 5523 N N . ASN B 1 267 ? 25.625 32.688 16.797 1 88.94 267 ASN B N 1
ATOM 5524 C CA . ASN B 1 267 ? 26.953 33 17.312 1 88.94 267 ASN B CA 1
ATOM 5525 C C . ASN B 1 267 ? 26.953 34.281 18.125 1 88.94 267 ASN B C 1
ATOM 5527 O O . ASN B 1 267 ? 27.594 34.375 19.188 1 88.94 267 ASN B O 1
ATOM 5531 N N . PHE B 1 268 ? 26.328 35.25 17.641 1 90 268 PHE B N 1
ATOM 5532 C CA . PHE B 1 268 ? 26.219 36.5 18.359 1 90 268 PHE B CA 1
ATOM 5533 C C . PHE B 1 268 ? 25.5 36.312 19.688 1 90 268 PHE B C 1
ATOM 5535 O O . PHE B 1 268 ? 25.922 36.875 20.719 1 90 268 PHE B O 1
ATOM 5542 N N . ALA B 1 269 ? 24.438 35.562 19.656 1 88.56 269 ALA B N 1
ATOM 5543 C CA . ALA B 1 269 ? 23.641 35.312 20.859 1 88.56 269 ALA B CA 1
ATOM 5544 C C . ALA B 1 269 ? 24.438 34.531 21.891 1 88.56 269 ALA B C 1
ATOM 5546 O O . ALA B 1 269 ? 24.328 34.781 23.094 1 88.56 269 ALA B O 1
ATOM 5547 N N . LEU B 1 270 ? 25.203 33.594 21.391 1 88.31 270 LEU B N 1
ATOM 5548 C CA . LEU B 1 270 ? 26 32.781 22.297 1 88.31 270 LEU B CA 1
ATOM 5549 C C . LEU B 1 270 ? 27.156 33.594 22.875 1 88.31 270 LEU B C 1
ATOM 5551 O O . LEU B 1 270 ? 27.5 33.438 24.047 1 88.31 270 LEU B O 1
ATOM 5555 N N . LYS B 1 271 ? 27.703 34.438 22.094 1 88.06 271 LYS B N 1
ATOM 5556 C CA . LYS B 1 271 ? 28.844 35.25 22.5 1 88.06 271 LYS B CA 1
ATOM 5557 C C . LYS B 1 271 ? 28.422 36.312 23.484 1 88.06 271 LYS B C 1
ATOM 5559 O O . LYS B 1 271 ? 29.156 36.625 24.438 1 88.06 271 LYS B O 1
ATOM 5564 N N . HIS B 1 272 ? 27.312 36.938 23.328 1 88.5 272 HIS B N 1
ATOM 5565 C CA . HIS B 1 272 ? 26.906 38.062 24.156 1 88.5 272 HIS B CA 1
ATOM 5566 C C . HIS B 1 272 ? 25.859 37.656 25.188 1 88.5 272 HIS B C 1
ATOM 5568 O O . HIS B 1 272 ? 25.516 38.438 26.078 1 88.5 272 HIS B O 1
ATOM 5574 N N . GLY B 1 273 ? 25.312 36.469 25.047 1 80.94 273 GLY B N 1
ATOM 5575 C CA . GLY B 1 273 ? 24.375 35.906 26.016 1 80.94 273 GLY B CA 1
ATOM 5576 C C . GLY B 1 273 ? 22.953 36.438 25.828 1 80.94 273 GLY B C 1
ATOM 5577 O O . GLY B 1 273 ? 22.094 36.25 26.672 1 80.94 273 GLY B O 1
ATOM 5578 N N . SER B 1 274 ? 22.844 37.344 24.859 1 82.88 274 SER B N 1
ATOM 5579 C CA . SER B 1 274 ? 21.516 37.906 24.594 1 82.88 274 SER B CA 1
ATOM 5580 C C . SER B 1 274 ? 21.234 38 23.094 1 82.88 274 SER B C 1
ATOM 5582 O O . SER B 1 274 ? 22.156 38.188 22.297 1 82.88 274 SER B O 1
ATOM 5584 N N . ALA B 1 275 ? 19.984 37.781 22.703 1 86.69 275 ALA B N 1
ATOM 5585 C CA . ALA B 1 275 ? 19.594 37.812 21.297 1 86.69 275 ALA B CA 1
ATOM 5586 C C . ALA B 1 275 ? 18.969 39.156 20.953 1 86.69 275 ALA B C 1
ATOM 5588 O O . ALA B 1 275 ? 18.469 39.344 19.828 1 86.69 275 ALA B O 1
ATOM 5589 N N . TRP B 1 276 ? 19.031 40.156 21.797 1 85.94 276 TRP B N 1
ATOM 5590 C CA . TRP B 1 276 ? 18.359 41.438 21.609 1 85.94 276 TRP B CA 1
ATOM 5591 C C . TRP B 1 276 ? 18.984 42.219 20.438 1 85.94 276 TRP B C 1
ATOM 5593 O O . TRP B 1 276 ? 18.281 42.906 19.703 1 85.94 276 TRP B O 1
ATOM 5603 N N . ASN B 1 277 ? 20.266 42.031 20.281 1 84.44 277 ASN B N 1
ATOM 5604 C CA . ASN B 1 277 ? 20.953 42.812 19.266 1 84.44 277 ASN B CA 1
ATOM 5605 C C . ASN B 1 277 ? 21.641 41.906 18.234 1 84.44 277 ASN B C 1
ATOM 5607 O O . ASN B 1 277 ? 22.797 42.156 17.875 1 84.44 277 ASN B O 1
ATOM 5611 N N . VAL B 1 278 ? 20.891 41 17.734 1 89.38 278 VAL B N 1
ATOM 5612 C CA . VAL B 1 278 ? 21.438 40.125 16.703 1 89.38 278 VAL B CA 1
ATOM 5613 C C . VAL B 1 278 ? 21.5 40.875 15.375 1 89.38 278 VAL B C 1
ATOM 5615 O O . VAL B 1 278 ? 20.734 41.812 15.141 1 89.38 278 VAL B O 1
ATOM 5618 N N . PRO B 1 279 ? 22.438 40.562 14.539 1 88.5 279 PRO B N 1
ATOM 5619 C CA . PRO B 1 279 ? 22.625 41.281 13.281 1 88.5 279 PRO B CA 1
ATOM 5620 C C . PRO B 1 279 ? 21.422 41.156 12.344 1 88.5 279 PRO B C 1
ATOM 5622 O O . PRO B 1 279 ? 21.047 42.125 11.672 1 88.5 279 PRO B O 1
ATOM 5625 N N . TYR B 1 280 ? 20.828 40.062 12.297 1 89.62 280 TYR B N 1
ATOM 5626 C CA . TYR B 1 280 ? 19.656 39.844 11.469 1 89.62 280 TYR B CA 1
ATOM 5627 C C . TYR B 1 280 ? 18.422 39.625 12.328 1 89.62 280 TYR B C 1
ATOM 5629 O O . TYR B 1 280 ? 18.016 38.5 12.578 1 89.62 280 TYR B O 1
ATOM 5637 N N . LYS B 1 281 ? 17.734 40.688 12.578 1 88.5 281 LYS B N 1
ATOM 5638 C CA . LYS B 1 281 ? 16.641 40.656 13.547 1 88.5 281 LYS B CA 1
ATOM 5639 C C . LYS B 1 281 ? 15.359 40.125 12.914 1 88.5 281 LYS B C 1
ATOM 5641 O O . LYS B 1 281 ? 14.531 39.531 13.609 1 88.5 281 LYS B O 1
ATOM 5646 N N . TYR B 1 282 ? 15.258 40.312 11.617 1 90.5 282 TYR B N 1
ATOM 5647 C CA . TYR B 1 282 ? 14.008 39.938 10.953 1 90.5 282 TYR B CA 1
ATOM 5648 C C . TYR B 1 282 ? 14.227 38.75 10.023 1 90.5 282 TYR B C 1
ATOM 5650 O O . TYR B 1 282 ? 13.68 38.719 8.922 1 90.5 282 TYR B O 1
ATOM 5658 N N . LEU B 1 283 ? 14.969 37.781 10.5 1 88.5 283 LEU B N 1
ATOM 5659 C CA . LEU B 1 283 ? 15.219 36.594 9.703 1 88.5 283 LEU B CA 1
ATOM 5660 C C . LEU B 1 283 ? 13.945 35.75 9.586 1 88.5 283 LEU B C 1
ATOM 5662 O O . LEU B 1 283 ? 13.219 35.594 10.562 1 88.5 283 LEU B O 1
ATOM 5666 N N . GLY B 1 284 ? 13.656 35.281 8.406 1 88.12 284 GLY B N 1
ATOM 5667 C CA . GLY B 1 284 ? 12.453 34.5 8.125 1 88.12 284 GLY B CA 1
ATOM 5668 C C . GLY B 1 284 ? 12.336 33.25 8.977 1 88.12 284 GLY B C 1
ATOM 5669 O O . GLY B 1 284 ? 11.242 32.938 9.445 1 88.12 284 GLY B O 1
ATOM 5670 N N . SER B 1 285 ? 13.43 32.594 9.203 1 85.38 285 SER B N 1
ATOM 5671 C CA . SER B 1 285 ? 13.391 31.359 10.008 1 85.38 285 SER B CA 1
ATOM 5672 C C . SER B 1 285 ? 12.992 31.656 11.445 1 85.38 285 SER B C 1
ATOM 5674 O O . SER B 1 285 ? 12.367 30.828 12.109 1 85.38 285 SER B O 1
ATOM 5676 N N . SER B 1 286 ? 13.352 32.875 11.922 1 86.94 286 SER B N 1
ATOM 5677 C CA . SER B 1 286 ? 13.078 33.281 13.297 1 86.94 286 SER B CA 1
ATOM 5678 C C . SER B 1 286 ? 11.68 33.844 13.438 1 86.94 286 SER B C 1
ATOM 5680 O O . SER B 1 286 ? 11.148 33.938 14.547 1 86.94 286 SER B O 1
ATOM 5682 N N . LEU B 1 287 ? 11.133 34.219 12.367 1 88.19 287 LEU B N 1
ATOM 5683 C CA . LEU B 1 287 ? 9.82 34.844 12.422 1 88.19 287 LEU B CA 1
ATOM 5684 C C . LEU B 1 287 ? 8.727 33.875 12.016 1 88.19 287 LEU B C 1
ATOM 5686 O O . LEU B 1 287 ? 7.641 33.875 12.609 1 88.19 287 LEU B O 1
ATOM 5690 N N . PHE B 1 288 ? 9.016 33.031 11.109 1 89.88 288 PHE B N 1
ATOM 5691 C CA . PHE B 1 288 ? 7.98 32.219 10.508 1 89.88 288 PHE B CA 1
ATOM 5692 C C . PHE B 1 288 ? 7.574 31.078 11.445 1 89.88 288 PHE B C 1
ATOM 5694 O O . PHE B 1 288 ? 6.398 30.938 11.789 1 89.88 288 PHE B O 1
ATOM 5701 N N . TYR B 1 289 ? 8.445 30.281 11.883 1 87.06 289 TYR B N 1
ATOM 5702 C CA . TYR B 1 289 ? 8.125 29.078 12.625 1 87.06 289 TYR B CA 1
ATOM 5703 C C . TYR B 1 289 ? 7.594 29.406 14.008 1 87.06 289 TYR B C 1
ATOM 5705 O O . TYR B 1 289 ? 6.551 28.891 14.422 1 87.06 289 TYR B O 1
ATOM 5713 N N . PRO B 1 290 ? 8.195 30.344 14.719 1 88.5 290 PRO B N 1
ATOM 5714 C CA . PRO B 1 290 ? 7.711 30.578 16.078 1 88.5 290 PRO B CA 1
ATOM 5715 C C . PRO B 1 290 ? 6.414 31.391 16.109 1 88.5 290 PRO B C 1
ATOM 5717 O O . PRO B 1 290 ? 5.598 31.219 17.016 1 88.5 290 PRO B O 1
ATOM 5720 N N . TYR B 1 291 ? 6.199 32.188 15.141 1 91.56 291 TYR B N 1
ATOM 5721 C CA . TYR B 1 291 ? 5.062 33.094 15.281 1 91.56 291 TYR B CA 1
ATOM 5722 C C . TYR B 1 291 ? 4.027 32.844 14.188 1 91.56 291 TYR B C 1
ATOM 5724 O O . TYR B 1 291 ? 2.822 32.906 14.438 1 91.56 291 TYR B O 1
ATOM 5732 N N . ALA B 1 292 ? 4.426 32.625 12.969 1 89.56 292 ALA B N 1
ATOM 5733 C CA . ALA B 1 292 ? 3.463 32.406 11.898 1 89.56 292 ALA B CA 1
ATOM 5734 C C . ALA B 1 292 ? 2.84 31 12.016 1 89.56 292 ALA B C 1
ATOM 5736 O O . ALA B 1 292 ? 1.614 30.875 12.039 1 89.56 292 ALA B O 1
ATOM 5737 N N . GLU B 1 293 ? 3.627 29.984 12.031 1 87.75 293 GLU B N 1
ATOM 5738 C CA . GLU B 1 293 ? 3.141 28.609 12.125 1 87.75 293 GLU B CA 1
ATOM 5739 C C . GLU B 1 293 ? 2.949 28.188 13.586 1 87.75 293 GLU B C 1
ATOM 5741 O O . GLU B 1 293 ? 1.96 27.547 13.922 1 87.75 293 GLU B O 1
ATOM 5746 N N . MET B 1 294 ? 3.713 28.703 14.555 1 84.25 294 MET B N 1
ATOM 5747 C CA . MET B 1 294 ? 3.713 28.344 15.969 1 84.25 294 MET B CA 1
ATOM 5748 C C . MET B 1 294 ? 3.549 26.844 16.141 1 84.25 294 MET B C 1
ATOM 5750 O O . MET B 1 294 ? 2.686 26.391 16.906 1 84.25 294 MET B O 1
ATOM 5754 N N . GLY B 1 295 ? 4.246 25.984 15.312 1 76.19 295 GLY B N 1
ATOM 5755 C CA . GLY B 1 295 ? 4.121 24.531 15.391 1 76.19 295 GLY B CA 1
ATOM 5756 C C . GLY B 1 295 ? 2.74 24.031 15.008 1 76.19 295 GLY B C 1
ATOM 5757 O O . GLY B 1 295 ? 2.328 22.953 15.438 1 76.19 295 GLY B O 1
ATOM 5758 N N . GLY B 1 296 ? 1.965 24.781 14.359 1 79.38 296 GLY B N 1
ATOM 5759 C CA . GLY B 1 296 ? 0.61 24.422 13.977 1 79.38 296 GLY B CA 1
ATOM 5760 C C . GLY B 1 296 ? -0.444 24.953 14.922 1 79.38 296 GLY B C 1
ATOM 5761 O O . GLY B 1 296 ? -1.643 24.812 14.672 1 79.38 296 GLY B O 1
ATOM 5762 N N . ALA B 1 297 ? -0.033 25.625 15.93 1 81.12 297 ALA B N 1
ATOM 5763 C CA . ALA B 1 297 ? -0.944 26.125 16.953 1 81.12 297 ALA B CA 1
ATOM 5764 C C . ALA B 1 297 ? -1.759 27.297 16.453 1 81.12 297 ALA B C 1
ATOM 5766 O O . ALA B 1 297 ? -2.92 27.469 16.828 1 81.12 297 ALA B O 1
ATOM 5767 N N . SER B 1 298 ? -1.252 28.031 15.555 1 87.19 298 SER B N 1
ATOM 5768 C CA . SER B 1 298 ? -1.908 29.266 15.125 1 87.19 298 SER B CA 1
ATOM 5769 C C . SER B 1 298 ? -3.25 28.969 14.461 1 87.19 298 SER B C 1
ATOM 5771 O O . SER B 1 298 ? -4.223 29.703 14.672 1 87.19 298 SER B O 1
ATOM 5773 N N . ILE B 1 299 ? -3.297 27.875 13.781 1 88.75 299 ILE B N 1
ATOM 5774 C CA . ILE B 1 299 ? -4.527 27.625 13.047 1 88.75 299 ILE B CA 1
ATOM 5775 C C . ILE B 1 299 ? -5.254 26.422 13.664 1 88.75 299 ILE B C 1
ATOM 5777 O O . ILE B 1 299 ? -6.387 26.562 14.133 1 88.75 299 ILE B O 1
ATOM 5781 N N . VAL B 1 300 ? -4.578 25.359 13.781 1 91.56 300 VAL B N 1
ATOM 5782 C CA . VAL B 1 300 ? -5.223 24.094 14.156 1 91.56 300 VAL B CA 1
ATOM 5783 C C . VAL B 1 300 ? -5.605 24.141 15.633 1 91.56 300 VAL B C 1
ATOM 5785 O O . VAL B 1 300 ? -6.734 23.797 15.992 1 91.56 300 VAL B O 1
ATOM 5788 N N . LEU B 1 301 ? -4.672 24.594 16.469 1 92.62 301 LEU B N 1
ATOM 5789 C CA . LEU B 1 301 ? -4.984 24.656 17.906 1 92.62 301 LEU B CA 1
ATOM 5790 C C . LEU B 1 301 ? -6.059 25.703 18.172 1 92.62 301 LEU B C 1
ATOM 5792 O O . LEU B 1 301 ? -6.922 25.5 19.031 1 92.62 301 LEU B O 1
ATOM 5796 N N . ALA B 1 302 ? -5.984 26.828 17.5 1 92.81 302 ALA B N 1
ATOM 5797 C CA . ALA B 1 302 ? -7.004 27.859 17.641 1 92.81 302 ALA B CA 1
ATOM 5798 C C . ALA B 1 302 ? -8.383 27.328 17.25 1 92.81 302 ALA B C 1
ATOM 5800 O O . ALA B 1 302 ? -9.367 27.578 17.938 1 92.81 302 ALA B O 1
ATOM 5801 N N . MET B 1 303 ? -8.414 26.594 16.234 1 91.88 303 MET B N 1
ATOM 5802 C CA . MET B 1 303 ? -9.672 26 15.789 1 91.88 303 MET B CA 1
ATOM 5803 C C . MET B 1 303 ? -10.203 25.016 16.828 1 91.88 303 MET B C 1
ATOM 5805 O O . MET B 1 303 ? -11.406 24.969 17.094 1 91.88 303 MET B O 1
ATOM 5809 N N . ILE B 1 304 ? -9.359 24.25 17.391 1 92.44 304 ILE B N 1
ATOM 5810 C CA . ILE B 1 304 ? -9.742 23.266 18.391 1 92.44 304 ILE B CA 1
ATOM 5811 C C . ILE B 1 304 ? -10.359 23.953 19.609 1 92.44 304 ILE B C 1
ATOM 5813 O O . ILE B 1 304 ? -11.414 23.547 20.094 1 92.44 304 ILE B O 1
ATOM 5817 N N . VAL B 1 305 ? -9.727 25.047 20.031 1 92.56 305 VAL B N 1
ATOM 5818 C CA . VAL B 1 305 ? -10.211 25.766 21.188 1 92.56 305 VAL B CA 1
ATOM 5819 C C . VAL B 1 305 ? -11.586 26.359 20.891 1 92.56 305 VAL B C 1
ATOM 5821 O O . VAL B 1 305 ? -12.492 26.297 21.734 1 92.56 305 VAL B O 1
ATOM 5824 N N . ILE B 1 306 ? -11.789 26.812 19.766 1 91.31 306 ILE B N 1
ATOM 5825 C CA . ILE B 1 306 ? -13.07 27.422 19.375 1 91.31 306 ILE B CA 1
ATOM 5826 C C . ILE B 1 306 ? -14.148 26.344 19.359 1 91.31 306 ILE B C 1
ATOM 5828 O O . ILE B 1 306 ? -15.258 26.562 19.844 1 91.31 306 ILE B O 1
ATOM 5832 N N . ILE B 1 307 ? -13.852 25.203 18.781 1 88.69 307 ILE B N 1
ATOM 5833 C CA . ILE B 1 307 ? -14.812 24.109 18.688 1 88.69 307 ILE B CA 1
ATOM 5834 C C . ILE B 1 307 ? -15.18 23.641 20.094 1 88.69 307 ILE B C 1
ATOM 5836 O O . ILE B 1 307 ? -16.344 23.328 20.359 1 88.69 307 ILE B O 1
ATOM 5840 N N . LEU B 1 308 ? -14.25 23.625 20.984 1 90.69 308 LEU B N 1
ATOM 5841 C CA . LEU B 1 308 ? -14.492 23.141 22.344 1 90.69 308 LEU B CA 1
ATOM 5842 C C . LEU B 1 308 ? -15.336 24.141 23.125 1 90.69 308 LEU B C 1
ATOM 5844 O O . LEU B 1 308 ? -16.125 23.75 24 1 90.69 308 LEU B O 1
ATOM 5848 N N . ILE B 1 309 ? -15.297 25.391 22.734 1 88 309 ILE B N 1
ATOM 5849 C CA . ILE B 1 309 ? -16.016 26.422 23.484 1 88 309 ILE B CA 1
ATOM 5850 C C . ILE B 1 309 ? -17.391 26.641 22.844 1 88 309 ILE B C 1
ATOM 5852 O O . ILE B 1 309 ? -18.391 26.781 23.547 1 88 309 ILE B O 1
ATOM 5856 N N . TYR B 1 310 ? -17.469 26.578 21.5 1 82 310 TYR B N 1
ATOM 5857 C CA . TYR B 1 310 ? -18.672 27.062 20.828 1 82 310 TYR B CA 1
ATOM 5858 C C . TYR B 1 310 ? -19.469 25.906 20.234 1 82 310 TYR B C 1
ATOM 5860 O O . TYR B 1 310 ? -20.656 26.062 19.922 1 82 310 TYR B O 1
ATOM 5868 N N . SER B 1 311 ? -18.859 24.781 19.969 1 76.69 311 SER B N 1
ATOM 5869 C CA . SER B 1 311 ? -19.562 23.766 19.188 1 76.69 311 SER B CA 1
ATOM 5870 C C . SER B 1 311 ? -20.594 23.031 20.031 1 76.69 311 SER B C 1
ATOM 5872 O O . SER B 1 311 ? -20.344 22.75 21.219 1 76.69 311 SER B O 1
ATOM 5874 N N . LYS B 1 312 ? -21.75 22.812 19.344 1 74.56 312 LYS B N 1
ATOM 5875 C CA . LYS B 1 312 ? -22.828 22.078 20 1 74.56 312 LYS B CA 1
ATOM 5876 C C . LYS B 1 312 ? -22.922 20.641 19.469 1 74.56 312 LYS B C 1
ATOM 5878 O O . LYS B 1 312 ? -23.766 19.875 19.891 1 74.56 312 LYS B O 1
ATOM 5883 N N . ASN B 1 313 ? -22.047 20.344 18.641 1 76 313 ASN B N 1
ATOM 5884 C CA . ASN B 1 313 ? -22.062 19 18.078 1 76 313 ASN B CA 1
ATOM 5885 C C . ASN B 1 313 ? -21.109 18.062 18.828 1 76 313 ASN B C 1
ATOM 5887 O O . ASN B 1 313 ? -19.922 18.344 18.922 1 76 313 ASN B O 1
ATOM 5891 N N . LYS B 1 314 ? -21.609 17.016 19.266 1 79.81 314 LYS B N 1
ATOM 5892 C CA . LYS B 1 314 ? -20.844 16.078 20.078 1 79.81 314 LYS B CA 1
ATOM 5893 C C . LYS B 1 314 ? -19.719 15.43 19.281 1 79.81 314 LYS B C 1
ATOM 5895 O O . LYS B 1 314 ? -18.625 15.227 19.797 1 79.81 314 LYS B O 1
ATOM 5900 N N . ASP B 1 315 ? -19.969 15.172 18.062 1 77.25 315 ASP B N 1
ATOM 5901 C CA . ASP B 1 315 ? -18.953 14.523 17.234 1 77.25 315 ASP B CA 1
ATOM 5902 C C . ASP B 1 315 ? -17.766 15.445 17 1 77.25 315 ASP B C 1
ATOM 5904 O O . ASP B 1 315 ? -16.609 15.016 17.094 1 77.25 315 ASP B O 1
ATOM 5908 N N . SER B 1 316 ? -18.125 16.688 16.734 1 80.69 316 SER B N 1
ATOM 5909 C CA . SER B 1 316 ? -17.062 17.656 16.5 1 80.69 316 SER B CA 1
ATOM 5910 C C . SER B 1 316 ? -16.266 17.906 17.781 1 80.69 316 SER B C 1
ATOM 5912 O O . SER B 1 316 ? -15.047 18.109 17.719 1 80.69 316 SER B O 1
ATOM 5914 N N . GLU B 1 317 ? -16.891 17.828 18.859 1 87.56 317 GLU B N 1
ATOM 5915 C CA . GLU B 1 317 ? -16.219 18.047 20.125 1 87.56 317 GLU B CA 1
ATOM 5916 C C . GLU B 1 317 ? -15.281 16.891 20.469 1 87.56 317 GLU B C 1
ATOM 5918 O O . GLU B 1 317 ? -14.188 17.109 20.984 1 87.56 317 GLU B O 1
ATOM 5923 N N . ASN B 1 318 ? -15.711 15.727 20.172 1 85.38 318 ASN B N 1
ATOM 5924 C CA . ASN B 1 318 ? -14.875 14.555 20.453 1 85.38 318 ASN B CA 1
ATOM 5925 C C . ASN B 1 318 ? -13.633 14.539 19.562 1 85.38 318 ASN B C 1
ATOM 5927 O O . ASN B 1 318 ? -12.547 14.156 20.016 1 85.38 318 ASN B O 1
ATOM 5931 N N . ILE B 1 319 ? -13.82 14.938 18.406 1 84.19 319 ILE B N 1
ATOM 5932 C CA . ILE B 1 319 ? -12.688 15 17.484 1 84.19 319 ILE B CA 1
ATOM 5933 C C . ILE B 1 319 ? -11.68 16.047 17.953 1 84.19 319 ILE B C 1
ATOM 5935 O O . ILE B 1 319 ? -10.469 15.805 17.922 1 84.19 319 ILE B O 1
ATOM 5939 N N . ALA B 1 320 ? -12.242 17.125 18.422 1 89.12 320 ALA B N 1
ATOM 5940 C CA . ALA B 1 320 ? -11.383 18.203 18.906 1 89.12 320 ALA B CA 1
ATOM 5941 C C . ALA B 1 320 ? -10.648 17.797 20.188 1 89.12 320 ALA B C 1
ATOM 5943 O O . ALA B 1 320 ? -9.461 18.094 20.344 1 89.12 320 ALA B O 1
ATOM 5944 N N . LYS B 1 321 ? -11.305 17.078 21 1 91.31 321 LYS B N 1
ATOM 5945 C CA . LYS B 1 321 ? -10.703 16.641 22.266 1 91.31 321 LYS B CA 1
ATOM 5946 C C . LYS B 1 321 ? -9.555 15.664 22.016 1 91.31 321 LYS B C 1
ATOM 5948 O O . LYS B 1 321 ? -8.5 15.766 22.656 1 91.31 321 LYS B O 1
ATOM 5953 N N . VAL B 1 322 ? -9.766 14.797 21.125 1 88.25 322 VAL B N 1
ATOM 5954 C CA . VAL B 1 322 ? -8.766 13.766 20.875 1 88.25 322 VAL B CA 1
ATOM 5955 C C . VAL B 1 322 ? -7.562 14.375 20.156 1 88.25 322 VAL B C 1
ATOM 5957 O O . VAL B 1 322 ? -6.43 13.922 20.344 1 88.25 322 VAL B O 1
ATOM 5960 N N . ASN B 1 323 ? -7.773 15.461 19.406 1 91.38 323 ASN B N 1
ATOM 5961 C CA . ASN B 1 323 ? -6.691 16.062 18.641 1 91.38 323 ASN B CA 1
ATOM 5962 C C . ASN B 1 323 ? -6.027 17.203 19.406 1 91.38 323 ASN B C 1
ATOM 5964 O O . ASN B 1 323 ? -5.055 17.797 18.938 1 91.38 323 ASN B O 1
ATOM 5968 N N . LEU B 1 324 ? -6.461 17.484 20.594 1 93.06 324 LEU B N 1
ATOM 5969 C CA . LEU B 1 324 ? -5.934 18.594 21.375 1 93.06 324 LEU B CA 1
ATOM 5970 C C . LEU B 1 324 ? -4.473 18.359 21.75 1 93.06 324 LEU B C 1
ATOM 5972 O O . LEU B 1 324 ? -3.625 19.234 21.531 1 93.06 324 LEU B O 1
ATOM 5976 N N . LEU B 1 325 ? -4.18 17.188 22.125 1 91.94 325 LEU B N 1
ATOM 5977 C CA . LEU B 1 325 ? -2.834 16.875 22.609 1 91.94 325 LEU B CA 1
ATOM 5978 C C . LEU B 1 325 ? -1.838 16.859 21.453 1 91.94 325 LEU B C 1
ATOM 5980 O O . LEU B 1 325 ? -0.803 17.531 21.5 1 91.94 325 LEU B O 1
ATOM 5984 N N . PRO B 1 326 ? -2.18 16.156 20.422 1 91.75 326 PRO B N 1
ATOM 5985 C CA . PRO B 1 326 ? -1.234 16.156 19.297 1 91.75 326 PRO B CA 1
ATOM 5986 C C . PRO B 1 326 ? -1.073 17.531 18.672 1 91.75 326 PRO B C 1
ATOM 5988 O O . PRO B 1 326 ? 0.032 17.906 18.266 1 91.75 326 PRO B O 1
ATOM 5991 N N . ALA B 1 327 ? -2.096 18.234 18.594 1 91.5 327 ALA B N 1
ATOM 5992 C CA . ALA B 1 327 ? -2.027 19.578 18 1 91.5 327 ALA B CA 1
ATOM 5993 C C . ALA B 1 327 ? -1.209 20.516 18.859 1 91.5 327 ALA B C 1
ATOM 5995 O O . ALA B 1 327 ? -0.511 21.406 18.344 1 91.5 327 ALA B O 1
ATOM 5996 N N . ALA B 1 328 ? -1.234 20.359 20.156 1 91.19 328 ALA B N 1
ATOM 5997 C CA . ALA B 1 328 ? -0.482 21.219 21.078 1 91.19 328 ALA B CA 1
ATOM 5998 C C . ALA B 1 328 ? 1.017 20.953 20.969 1 91.19 328 ALA B C 1
ATOM 6000 O O . ALA B 1 328 ? 1.83 21.844 21.203 1 91.19 328 ALA B O 1
ATOM 6001 N N . LEU B 1 329 ? 1.33 19.75 20.547 1 90.25 329 LEU B N 1
ATOM 6002 C CA . LEU B 1 329 ? 2.738 19.375 20.484 1 90.25 329 LEU B CA 1
ATOM 6003 C C . LEU B 1 329 ? 3.238 19.359 19.047 1 90.25 329 LEU B C 1
ATOM 6005 O O . LEU B 1 329 ? 4.27 18.75 18.75 1 90.25 329 LEU B O 1
ATOM 6009 N N . GLY B 1 330 ? 2.49 19.906 18.188 1 87.25 330 GLY B N 1
ATOM 6010 C CA . GLY B 1 330 ? 2.998 20.172 16.844 1 87.25 330 GLY B CA 1
ATOM 6011 C C . GLY B 1 330 ? 2.533 19.156 15.828 1 87.25 330 GLY B C 1
ATOM 6012 O O . GLY B 1 330 ? 2.934 19.203 14.656 1 87.25 330 GLY B O 1
ATOM 6013 N N . SER B 1 331 ? 1.779 18.172 16.172 1 88.81 331 SER B N 1
ATOM 6014 C CA . SER B 1 331 ? 1.236 17.203 15.219 1 88.81 331 SER B CA 1
ATOM 6015 C C . SER B 1 331 ? -0.199 17.547 14.844 1 88.81 331 SER B C 1
ATOM 6017 O O . SER B 1 331 ? -1.145 17.125 15.508 1 88.81 331 SER B O 1
ATOM 6019 N N . THR B 1 332 ? -0.394 18.234 13.766 1 89.19 332 THR B N 1
ATOM 6020 C CA . THR B 1 332 ? -1.7 18.781 13.406 1 89.19 332 THR B CA 1
ATOM 6021 C C . THR B 1 332 ? -2.355 17.938 12.312 1 89.19 332 THR B C 1
ATOM 6023 O O . THR B 1 332 ? -3.469 18.234 11.875 1 89.19 332 THR B O 1
ATOM 6026 N N . GLY B 1 333 ? -1.801 16.875 11.914 1 87.12 333 GLY B N 1
ATOM 6027 C CA . GLY B 1 333 ? -2.312 16.094 10.797 1 87.12 333 GLY B CA 1
ATOM 6028 C C . GLY B 1 333 ? -3.672 15.484 11.07 1 87.12 333 GLY B C 1
ATOM 6029 O O . GLY B 1 333 ? -4.504 15.375 10.164 1 87.12 333 GLY B O 1
ATOM 6030 N N . GLY B 1 334 ? -3.922 15.141 12.289 1 86.75 334 GLY B N 1
ATOM 6031 C CA . GLY B 1 334 ? -5.188 14.523 12.641 1 86.75 334 GLY B CA 1
ATOM 6032 C C . GLY B 1 334 ? -6.371 15.469 12.508 1 86.75 334 GLY B C 1
ATOM 6033 O O . GLY B 1 334 ? -7.406 15.102 11.953 1 86.75 334 GLY B O 1
ATOM 6034 N N . MET B 1 335 ? -6.195 16.672 12.906 1 87.38 335 MET B N 1
ATOM 6035 C CA . MET B 1 335 ? -7.281 17.641 12.859 1 87.38 335 MET B CA 1
ATOM 6036 C C . MET B 1 335 ? -7.465 18.188 11.445 1 87.38 335 MET B C 1
ATOM 6038 O O . MET B 1 335 ? -8.586 18.469 11.023 1 87.38 335 MET B O 1
ATOM 6042 N N . MET B 1 336 ? -6.344 18.266 10.734 1 87.69 336 MET B N 1
ATOM 6043 C CA . MET B 1 336 ? -6.414 18.797 9.375 1 87.69 336 MET B CA 1
ATOM 6044 C C . MET B 1 336 ? -7.262 17.891 8.484 1 87.69 336 MET B C 1
ATOM 6046 O O . MET B 1 336 ? -7.961 18.375 7.586 1 87.69 336 MET B O 1
ATOM 6050 N N . VAL B 1 337 ? -7.238 16.672 8.781 1 85.81 337 VAL B N 1
ATOM 6051 C CA . VAL B 1 337 ? -7.988 15.695 7.992 1 85.81 337 VAL B CA 1
ATOM 6052 C C . VAL B 1 337 ? -9.367 15.492 8.602 1 85.81 337 VAL B C 1
ATOM 6054 O O . VAL B 1 337 ? -10.367 15.375 7.879 1 85.81 337 VAL B O 1
ATOM 6057 N N . GLY B 1 338 ? -9.531 15.492 9.938 1 77.25 338 GLY B N 1
ATOM 6058 C CA . GLY B 1 338 ? -10.789 15.219 10.625 1 77.25 338 GLY B CA 1
ATOM 6059 C C . GLY B 1 338 ? -11.828 16.297 10.422 1 77.25 338 GLY B C 1
ATOM 6060 O O . GLY B 1 338 ? -13 16.016 10.172 1 77.25 338 GLY B O 1
ATOM 6061 N N . MET B 1 339 ? -11.531 17.469 10.719 1 77.62 339 MET B N 1
ATOM 6062 C CA . MET B 1 339 ? -12.344 18.625 10.383 1 77.62 339 MET B CA 1
ATOM 6063 C C . MET B 1 339 ? -11.781 19.344 9.164 1 77.62 339 MET B C 1
ATOM 6065 O O . MET B 1 339 ? -11.102 20.375 9.297 1 77.62 339 MET B O 1
ATOM 6069 N N . PRO B 1 340 ? -12.234 18.703 8.094 1 71.12 340 PRO B N 1
ATOM 6070 C CA . PRO B 1 340 ? -11.383 18.969 6.934 1 71.12 340 PRO B CA 1
ATOM 6071 C C . PRO B 1 340 ? -11.07 20.438 6.754 1 71.12 340 PRO B C 1
ATOM 6073 O O . PRO B 1 340 ? -11.953 21.234 6.418 1 71.12 340 PRO B O 1
ATOM 6076 N N . ILE B 1 341 ? -9.953 20.75 7.215 1 80.69 341 ILE B N 1
ATOM 6077 C CA . ILE B 1 341 ? -9.383 22.078 6.965 1 80.69 341 ILE B CA 1
ATOM 6078 C C . ILE B 1 341 ? -8.859 22.156 5.535 1 80.69 341 ILE B C 1
ATOM 6080 O O . ILE B 1 341 ? -8.969 23.188 4.879 1 80.69 341 ILE B O 1
ATOM 6084 N N . ILE B 1 342 ? -8.539 20.938 5.137 1 84.56 342 ILE B N 1
ATOM 6085 C CA . ILE B 1 342 ? -7.988 20.859 3.789 1 84.56 342 ILE B CA 1
ATOM 6086 C C . ILE B 1 342 ? -9.094 21.062 2.76 1 84.56 342 ILE B C 1
ATOM 6088 O O . ILE B 1 342 ? -10.164 20.453 2.859 1 84.56 342 ILE B O 1
ATOM 6092 N N . LEU B 1 343 ? -8.945 22 1.879 1 85.5 343 LEU B N 1
ATOM 6093 C CA . LEU B 1 343 ? -9.797 22.266 0.729 1 85.5 343 LEU B CA 1
ATOM 6094 C C . LEU B 1 343 ? -11.148 22.812 1.176 1 85.5 343 LEU B C 1
ATOM 6096 O O . LEU B 1 343 ? -12.133 22.719 0.44 1 85.5 343 LEU B O 1
ATOM 6100 N N . ASN B 1 344 ? -11.227 23.297 2.4 1 83.88 344 ASN B N 1
ATOM 6101 C CA . ASN B 1 344 ? -12.414 24 2.855 1 83.88 344 ASN B CA 1
ATOM 6102 C C . ASN B 1 344 ? -12.336 25.5 2.523 1 83.88 344 ASN B C 1
ATOM 6104 O O . ASN B 1 344 ? -11.609 26.25 3.176 1 83.88 344 ASN B O 1
ATOM 6108 N N . PRO B 1 345 ? -13.062 25.859 1.593 1 82.44 345 PRO B N 1
ATOM 6109 C CA . PRO B 1 345 ? -12.953 27.234 1.134 1 82.44 345 PRO B CA 1
ATOM 6110 C C . PRO B 1 345 ? -13.375 28.25 2.197 1 82.44 345 PRO B C 1
ATOM 6112 O O . PRO B 1 345 ? -12.93 29.406 2.178 1 82.44 345 PRO B O 1
ATOM 6115 N N . LEU B 1 346 ? -14.164 27.891 3.098 1 81.94 346 LEU B N 1
ATOM 6116 C CA . LEU B 1 346 ? -14.625 28.797 4.137 1 81.94 346 LEU B CA 1
ATOM 6117 C C . LEU B 1 346 ? -13.484 29.188 5.07 1 81.94 346 LEU B C 1
ATOM 6119 O O . LEU B 1 346 ? -13.461 30.312 5.594 1 81.94 346 LEU B O 1
ATOM 6123 N N . LEU B 1 347 ? -12.57 28.359 5.219 1 88.56 347 LEU B N 1
ATOM 6124 C CA . LEU B 1 347 ? -11.492 28.578 6.18 1 88.56 347 LEU B CA 1
ATOM 6125 C C . LEU B 1 347 ? -10.281 29.203 5.5 1 88.56 347 LEU B C 1
ATOM 6127 O O . LEU B 1 347 ? -9.344 29.641 6.176 1 88.56 347 LEU B O 1
ATOM 6131 N N . LEU B 1 348 ? -10.281 29.359 4.184 1 88.81 348 LEU B N 1
ATOM 6132 C CA . LEU B 1 348 ? -9.125 29.75 3.398 1 88.81 348 LEU B CA 1
ATOM 6133 C C . LEU B 1 348 ? -8.656 31.156 3.795 1 88.81 348 LEU B C 1
ATOM 6135 O O . LEU B 1 348 ? -7.473 31.359 4.055 1 88.81 348 LEU B O 1
ATOM 6139 N N . PRO B 1 349 ? -9.562 32.125 3.906 1 87.88 349 PRO B N 1
ATOM 6140 C CA . PRO B 1 349 ? -9.086 33.469 4.246 1 87.88 349 PRO B CA 1
ATOM 6141 C C . PRO B 1 349 ? -8.422 33.531 5.621 1 87.88 349 PRO B C 1
ATOM 6143 O O . PRO B 1 349 ? -7.395 34.188 5.789 1 87.88 349 PRO B O 1
ATOM 6146 N N . ALA B 1 350 ? -8.992 32.844 6.555 1 90.12 350 ALA B N 1
ATOM 6147 C CA . ALA B 1 350 ? -8.43 32.844 7.898 1 90.12 350 ALA B CA 1
ATOM 6148 C C . ALA B 1 350 ? -7.066 32.156 7.93 1 90.12 350 ALA B C 1
ATOM 6150 O O . ALA B 1 350 ? -6.145 32.625 8.609 1 90.12 350 ALA B O 1
ATOM 6151 N N . ILE B 1 351 ? -6.91 31.141 7.156 1 91.75 351 ILE B N 1
ATOM 6152 C CA . ILE B 1 351 ? -5.688 30.344 7.152 1 91.75 351 ILE B CA 1
ATOM 6153 C C . ILE B 1 351 ? -4.555 31.141 6.512 1 91.75 351 ILE B C 1
ATOM 6155 O O . ILE B 1 351 ? -3.395 31.016 6.914 1 91.75 351 ILE B O 1
ATOM 6159 N N . VAL B 1 352 ? -4.906 32.031 5.605 1 92.38 352 VAL B N 1
ATOM 6160 C CA . VAL B 1 352 ? -3.887 32.781 4.883 1 92.38 352 VAL B CA 1
ATOM 6161 C C . VAL B 1 352 ? -3.594 34.094 5.617 1 92.38 352 VAL B C 1
ATOM 6163 O O . VAL B 1 352 ? -2.438 34.5 5.715 1 92.38 352 VAL B O 1
ATOM 6166 N N . ILE B 1 353 ? -4.531 34.719 6.262 1 93.62 353 ILE B N 1
ATOM 6167 C CA . ILE B 1 353 ? -4.406 36.062 6.82 1 93.62 353 ILE B CA 1
ATOM 6168 C C . ILE B 1 353 ? -3.787 35.969 8.211 1 93.62 353 ILE B C 1
ATOM 6170 O O . ILE B 1 353 ? -2.961 36.812 8.578 1 93.62 353 ILE B O 1
ATOM 6174 N N . ILE B 1 354 ? -4.09 35.031 8.992 1 94.5 354 ILE B N 1
ATOM 6175 C CA . ILE B 1 354 ? -3.688 34.969 10.391 1 94.5 354 ILE B CA 1
ATOM 6176 C C . ILE B 1 354 ? -2.166 34.875 10.492 1 94.5 354 ILE B C 1
ATOM 6178 O O . ILE B 1 354 ? -1.544 35.656 11.227 1 94.5 354 ILE B O 1
ATOM 6182 N N . PRO B 1 355 ? -1.584 34.031 9.688 1 94.44 355 PRO B N 1
ATOM 6183 C CA . PRO B 1 355 ? -0.124 33.938 9.789 1 94.44 355 PRO B CA 1
ATOM 6184 C C . PRO B 1 355 ? 0.562 35.25 9.359 1 94.44 355 PRO B C 1
ATOM 6186 O O . PRO B 1 355 ? 1.604 35.594 9.906 1 94.44 355 PRO B O 1
ATOM 6189 N N . ILE B 1 356 ? 0.017 35.938 8.445 1 94.81 356 ILE B N 1
ATOM 6190 C CA . ILE B 1 356 ? 0.583 37.188 7.973 1 94.81 356 ILE B CA 1
ATOM 6191 C C . ILE B 1 356 ? 0.512 38.25 9.078 1 94.81 356 ILE B C 1
ATOM 6193 O O . ILE B 1 356 ? 1.482 38.969 9.328 1 94.81 356 ILE B O 1
ATOM 6197 N N . ILE B 1 357 ? -0.589 38.312 9.703 1 95.19 357 ILE B N 1
ATOM 6198 C CA . ILE B 1 357 ? -0.768 39.281 10.805 1 95.19 357 ILE B CA 1
ATOM 6199 C C . ILE B 1 357 ? 0.196 38.938 11.938 1 95.19 357 ILE B C 1
ATOM 6201 O O . ILE B 1 357 ? 0.77 39.812 12.562 1 95.19 357 ILE B O 1
ATOM 6205 N N . ASN B 1 358 ? 0.365 37.656 12.18 1 95.62 358 ASN B N 1
ATOM 6206 C CA . ASN B 1 358 ? 1.277 37.25 13.234 1 95.62 358 ASN B CA 1
ATOM 6207 C C . ASN B 1 358 ? 2.715 37.656 12.938 1 95.62 358 ASN B C 1
ATOM 6209 O O . ASN B 1 358 ? 3.438 38.094 13.828 1 95.62 358 ASN B O 1
ATOM 6213 N N . ILE B 1 359 ? 3.107 37.531 11.719 1 94.38 359 ILE B N 1
ATOM 6214 C CA . ILE B 1 359 ? 4.465 37.906 11.328 1 94.38 359 ILE B CA 1
ATOM 6215 C C . ILE B 1 359 ? 4.648 39.406 11.484 1 94.38 359 ILE B C 1
ATOM 6217 O O . ILE B 1 359 ? 5.668 39.875 12 1 94.38 359 ILE B O 1
ATOM 6221 N N . LEU B 1 360 ? 3.701 40.188 11.07 1 95 360 LEU B N 1
ATOM 6222 C CA . LEU B 1 360 ? 3.779 41.656 11.141 1 95 360 LEU B CA 1
ATOM 6223 C C . LEU B 1 360 ? 3.781 42.125 12.586 1 95 360 LEU B C 1
ATOM 6225 O O . LEU B 1 360 ? 4.52 43.031 12.938 1 95 360 LEU B O 1
ATOM 6229 N N . LEU B 1 361 ? 2.969 41.5 13.367 1 95.5 361 LEU B N 1
ATOM 6230 C CA . LEU B 1 361 ? 2.926 41.875 14.781 1 95.5 361 LEU B CA 1
ATOM 6231 C C . LEU B 1 361 ? 4.23 41.5 15.477 1 95.5 361 LEU B C 1
ATOM 6233 O O . LEU B 1 361 ? 4.711 42.219 16.344 1 95.5 361 LEU B O 1
ATOM 6237 N N . ALA B 1 362 ? 4.734 40.281 15.133 1 94.69 362 ALA B N 1
ATOM 6238 C CA . ALA B 1 362 ? 6.008 39.875 15.711 1 94.69 362 ALA B CA 1
ATOM 6239 C C . ALA B 1 362 ? 7.133 40.812 15.297 1 94.69 362 ALA B C 1
ATOM 6241 O O . ALA B 1 362 ? 7.973 41.219 16.109 1 94.69 362 ALA B O 1
ATOM 6242 N N . ALA B 1 363 ? 7.176 41.219 14.031 1 94.31 363 ALA B N 1
ATOM 6243 C CA . ALA B 1 363 ? 8.172 42.156 13.547 1 94.31 363 ALA B CA 1
ATOM 6244 C C . ALA B 1 363 ? 8.039 43.5 14.242 1 94.31 363 ALA B C 1
ATOM 6246 O O . ALA B 1 363 ? 9.047 44.156 14.562 1 94.31 363 ALA B O 1
ATOM 6247 N N . GLY B 1 364 ? 6.824 43.938 14.414 1 94.75 364 GLY B N 1
ATOM 6248 C CA . GLY B 1 364 ? 6.586 45.156 15.141 1 94.75 364 GLY B CA 1
ATOM 6249 C C . GLY B 1 364 ? 7.031 45.094 16.594 1 94.75 364 GLY B C 1
ATOM 6250 O O . GLY B 1 364 ? 7.566 46.094 17.125 1 94.75 364 GLY B O 1
ATOM 6251 N N . ALA B 1 365 ? 6.824 43.969 17.203 1 95.12 365 ALA B N 1
ATOM 6252 C CA . ALA B 1 365 ? 7.234 43.781 18.594 1 95.12 365 ALA B CA 1
ATOM 6253 C C . ALA B 1 365 ? 8.758 43.781 18.719 1 95.12 365 ALA B C 1
ATOM 6255 O O . ALA B 1 365 ? 9.305 44.25 19.703 1 95.12 365 ALA B O 1
ATOM 6256 N N . ILE B 1 366 ? 9.398 43.219 17.719 1 92.81 366 ILE B N 1
ATOM 6257 C CA . ILE B 1 366 ? 10.859 43.219 17.719 1 92.81 366 ILE B CA 1
ATOM 6258 C C . ILE B 1 366 ? 11.367 44.656 17.5 1 92.81 366 ILE B C 1
ATOM 6260 O O . ILE B 1 366 ? 12.336 45.062 18.156 1 92.81 366 ILE B O 1
ATOM 6264 N N . PHE B 1 367 ? 10.695 45.375 16.609 1 91.81 367 PHE B N 1
ATOM 6265 C CA . PHE B 1 367 ? 11.078 46.75 16.312 1 91.81 367 PHE B CA 1
ATOM 6266 C C . PHE B 1 367 ? 10.969 47.625 17.562 1 91.81 367 PHE B C 1
ATOM 6268 O O . PHE B 1 367 ? 11.812 48.5 17.797 1 91.81 367 PHE B O 1
ATOM 6275 N N . CYS B 1 368 ? 9.984 47.375 18.406 1 93.94 368 CYS B N 1
ATOM 6276 C CA . CYS B 1 368 ? 9.75 48.156 19.625 1 93.94 368 CYS B CA 1
ATOM 6277 C C . CYS B 1 368 ? 10.562 47.625 20.797 1 93.94 368 CYS B C 1
ATOM 6279 O O . CYS B 1 368 ? 10.461 48.125 21.906 1 93.94 368 CYS B O 1
ATOM 6281 N N . HIS B 1 369 ? 11.289 46.625 20.531 1 91.62 369 HIS B N 1
ATOM 6282 C CA . HIS B 1 369 ? 12.141 46 21.547 1 91.62 369 HIS B CA 1
ATOM 6283 C C . HIS B 1 369 ? 11.32 45.438 22.688 1 91.62 369 HIS B C 1
ATOM 6285 O O . HIS B 1 369 ? 11.68 45.594 23.859 1 91.62 369 HIS B O 1
ATOM 6291 N N . LEU B 1 370 ? 10.203 44.844 22.297 1 92.69 370 LEU B N 1
ATOM 6292 C CA . LEU B 1 370 ? 9.352 44.188 23.281 1 92.69 370 LEU B CA 1
ATOM 6293 C C . LEU B 1 370 ? 9.75 42.719 23.453 1 92.69 370 LEU B C 1
ATOM 6295 O O . LEU B 1 370 ? 9.602 42.156 24.531 1 92.69 370 LEU B O 1
ATOM 6299 N N . ILE B 1 371 ? 10.188 42.188 22.297 1 92.88 371 ILE B N 1
ATOM 6300 C CA . ILE B 1 371 ? 10.594 40.781 22.328 1 92.88 371 ILE B CA 1
ATOM 6301 C C . ILE B 1 371 ? 11.938 40.625 21.625 1 92.88 371 ILE B C 1
ATOM 6303 O O . ILE B 1 371 ? 12.352 41.5 20.844 1 92.88 371 ILE B O 1
ATOM 6307 N N . GLN B 1 372 ? 12.617 39.562 21.938 1 91.94 372 GLN B N 1
ATOM 6308 C CA . GLN B 1 372 ? 13.891 39.25 21.297 1 91.94 372 GLN B CA 1
ATOM 6309 C C . GLN B 1 372 ? 13.688 38.312 20.109 1 91.94 372 GLN B C 1
ATOM 6311 O O . GLN B 1 372 ? 12.75 37.5 20.094 1 91.94 372 GLN B O 1
ATOM 6316 N N . PRO B 1 373 ? 14.5 38.531 19.094 1 90 373 PRO B N 1
ATOM 6317 C CA . PRO B 1 373 ? 14.43 37.562 18 1 90 373 PRO B CA 1
ATOM 6318 C C . PRO B 1 373 ? 14.812 36.156 18.422 1 90 373 PRO B C 1
ATOM 6320 O O . PRO B 1 373 ? 15.648 35.969 19.312 1 90 373 PRO B O 1
ATOM 6323 N N . CYS B 1 374 ? 14.172 35.156 17.844 1 87.94 374 CYS B N 1
ATOM 6324 C CA . CYS B 1 374 ? 14.422 33.75 18.172 1 87.94 374 CYS B CA 1
ATOM 6325 C C . CYS B 1 374 ? 15.656 33.25 17.438 1 87.94 374 CYS B C 1
ATOM 6327 O O . CYS B 1 374 ? 15.578 32.812 16.281 1 87.94 374 CYS B O 1
ATOM 6329 N N . ALA B 1 375 ? 16.781 33.188 18.094 1 84.94 375 ALA B N 1
ATOM 6330 C CA . ALA B 1 375 ? 18.047 32.812 17.469 1 84.94 375 ALA B CA 1
ATOM 6331 C C . ALA B 1 375 ? 18.516 31.438 17.938 1 84.94 375 ALA B C 1
ATOM 6333 O O . ALA B 1 375 ? 19.375 30.812 17.328 1 84.94 375 ALA B O 1
ATOM 6334 N N . TYR B 1 376 ? 17.891 30.891 18.953 1 84.38 376 TYR B N 1
ATOM 6335 C CA . TYR B 1 376 ? 18.312 29.609 19.531 1 84.38 376 TYR B CA 1
ATOM 6336 C C . TYR B 1 376 ? 17.516 28.453 18.906 1 84.38 376 TYR B C 1
ATOM 6338 O O . TYR B 1 376 ? 16.344 28.609 18.594 1 84.38 376 TYR B O 1
ATOM 6346 N N . PRO B 1 377 ? 18.219 27.344 18.719 1 82.56 377 PRO B N 1
ATOM 6347 C CA . PRO B 1 377 ? 17.516 26.188 18.172 1 82.56 377 PRO B CA 1
ATOM 6348 C C . PRO B 1 377 ? 16.484 25.609 19.141 1 82.56 377 PRO B C 1
ATOM 6350 O O . PRO B 1 377 ? 16.719 25.609 20.359 1 82.56 377 PRO B O 1
ATOM 6353 N N . VAL B 1 378 ? 15.398 25.281 18.625 1 82.75 378 VAL B N 1
ATOM 6354 C CA . VAL B 1 378 ? 14.328 24.703 19.438 1 82.75 378 VAL B CA 1
ATOM 6355 C C . VAL B 1 378 ? 14.227 23.203 19.188 1 82.75 378 VAL B C 1
ATOM 6357 O O . VAL B 1 378 ? 14.43 22.75 18.062 1 82.75 378 VAL B O 1
ATOM 6360 N N . LEU B 1 379 ? 13.961 22.5 20.219 1 81.06 379 LEU B N 1
ATOM 6361 C CA . LEU B 1 379 ? 13.852 21.047 20.156 1 81.06 379 LEU B CA 1
ATOM 6362 C C . LEU B 1 379 ? 12.586 20.625 19.406 1 81.06 379 LEU B C 1
ATOM 6364 O O . LEU B 1 379 ? 11.594 21.359 19.406 1 81.06 379 LEU B O 1
ATOM 6368 N N . SER B 1 380 ? 12.703 19.469 18.797 1 81.19 380 SER B N 1
ATOM 6369 C CA . SER B 1 380 ? 11.555 18.922 18.078 1 81.19 380 SER B CA 1
ATOM 6370 C C . SER B 1 380 ? 10.445 18.516 19.031 1 81.19 380 SER B C 1
ATOM 6372 O O . SER B 1 380 ? 10.711 17.953 20.109 1 81.19 380 SER B O 1
ATOM 6374 N N . GLY B 1 381 ? 9.258 18.875 18.734 1 81.38 381 GLY B N 1
ATOM 6375 C CA . GLY B 1 381 ? 8.117 18.484 19.562 1 81.38 381 GLY B CA 1
ATOM 6376 C C . GLY B 1 381 ? 7.77 19.5 20.625 1 81.38 381 GLY B C 1
ATOM 6377 O O . GLY B 1 381 ? 6.973 19.234 21.516 1 81.38 381 GLY B O 1
ATOM 6378 N N . THR B 1 382 ? 8.398 20.594 20.656 1 85.56 382 THR B N 1
ATOM 6379 C CA . THR B 1 382 ? 8.047 21.656 21.578 1 85.56 382 THR B CA 1
ATOM 6380 C C . THR B 1 382 ? 6.641 22.188 21.297 1 85.56 382 THR B C 1
ATOM 6382 O O . THR B 1 382 ? 6.262 22.344 20.125 1 85.56 382 THR B O 1
ATOM 6385 N N . PRO B 1 383 ? 5.895 22.297 22.375 1 87.94 383 PRO B N 1
ATOM 6386 C CA . PRO B 1 383 ? 4.566 22.859 22.156 1 87.94 383 PRO B CA 1
ATOM 6387 C C . PRO B 1 383 ? 4.613 24.188 21.391 1 87.94 383 PRO B C 1
ATOM 6389 O O . PRO B 1 383 ? 5.508 25.016 21.625 1 87.94 383 PRO B O 1
ATOM 6392 N N . GLY B 1 384 ? 3.764 24.375 20.484 1 87.88 384 GLY B N 1
ATOM 6393 C CA . GLY B 1 384 ? 3.754 25.516 19.578 1 87.88 384 GLY B CA 1
ATOM 6394 C C . GLY B 1 384 ? 3.838 26.844 20.297 1 87.88 384 GLY B C 1
ATOM 6395 O O . GLY B 1 384 ? 4.574 27.734 19.859 1 87.88 384 GLY B O 1
ATOM 6396 N N . ILE B 1 385 ? 3.178 27.016 21.438 1 89.75 385 ILE B N 1
ATOM 6397 C CA . ILE B 1 385 ? 3.1 28.281 22.156 1 89.75 385 ILE B CA 1
ATOM 6398 C C . ILE B 1 385 ? 4.422 28.547 22.875 1 89.75 385 ILE B C 1
ATOM 6400 O O . ILE B 1 385 ? 4.777 29.703 23.125 1 89.75 385 ILE B O 1
ATOM 6404 N N . LEU B 1 386 ? 5.207 27.469 23.016 1 89.12 386 LEU B N 1
ATOM 6405 C CA . LEU B 1 386 ? 6.438 27.594 23.797 1 89.12 386 LEU B CA 1
ATOM 6406 C C . LEU B 1 386 ? 7.648 27.703 22.875 1 89.12 386 LEU B C 1
ATOM 6408 O O . LEU B 1 386 ? 8.773 27.891 23.344 1 89.12 386 LEU B O 1
ATOM 6412 N N . VAL B 1 387 ? 7.434 27.641 21.625 1 88.81 387 VAL B N 1
ATOM 6413 C CA . VAL B 1 387 ? 8.539 27.672 20.672 1 88.81 387 VAL B CA 1
ATOM 6414 C C . VAL B 1 387 ? 9.289 28.984 20.781 1 88.81 387 VAL B C 1
ATOM 6416 O O . VAL B 1 387 ? 10.523 29.016 20.781 1 88.81 387 VAL B O 1
ATOM 6419 N N . SER B 1 388 ? 8.57 30.094 20.953 1 88.81 388 SER B N 1
ATOM 6420 C CA . SER B 1 388 ? 9.195 31.406 21.047 1 88.81 388 SER B CA 1
ATOM 6421 C C . SER B 1 388 ? 9.93 31.562 22.375 1 88.81 388 SER B C 1
ATOM 6423 O O . SER B 1 388 ? 10.938 32.281 22.453 1 88.81 388 SER B O 1
ATOM 6425 N N . PHE B 1 389 ? 9.484 30.875 23.406 1 90.5 389 PHE B N 1
ATOM 6426 C CA . PHE B 1 389 ? 10.102 30.938 24.719 1 90.5 389 PHE B CA 1
ATOM 6427 C C . PHE B 1 389 ? 11.469 30.25 24.703 1 90.5 389 PHE B C 1
ATOM 6429 O O . PHE B 1 389 ? 12.453 30.797 25.203 1 90.5 389 PHE B O 1
ATOM 6436 N N . PHE B 1 390 ? 11.508 29.156 24.094 1 87.56 390 PHE B N 1
ATOM 6437 C CA . PHE B 1 390 ? 12.758 28.406 24.047 1 87.56 390 PHE B CA 1
ATOM 6438 C C . PHE B 1 390 ? 13.688 28.953 22.984 1 87.56 390 PHE B C 1
ATOM 6440 O O . PHE B 1 390 ? 14.914 28.891 23.125 1 87.56 390 PHE B O 1
ATOM 6447 N N . GLY B 1 391 ? 13.094 29.5 21.984 1 87.56 391 GLY B N 1
ATOM 6448 C CA . GLY B 1 391 ? 13.898 30.094 20.938 1 87.56 391 GLY B CA 1
ATOM 6449 C C . GLY B 1 391 ? 14.609 31.359 21.375 1 87.56 391 GLY B C 1
ATOM 6450 O O . GLY B 1 391 ? 15.578 31.797 20.75 1 87.56 391 GLY B O 1
ATOM 6451 N N . SER B 1 392 ? 14.094 31.984 22.391 1 88.06 392 SER B N 1
ATOM 6452 C CA . SER B 1 392 ? 14.703 33.188 22.953 1 88.06 392 SER B CA 1
ATOM 6453 C C . SER B 1 392 ? 15.492 32.875 24.219 1 88.06 392 SER B C 1
ATOM 6455 O O . SER B 1 392 ? 15.844 33.781 24.984 1 88.06 392 SER B O 1
ATOM 6457 N N . ASN B 1 393 ? 15.789 31.625 24.422 1 86.81 393 ASN B N 1
ATOM 6458 C CA . ASN B 1 393 ? 16.562 31.172 25.562 1 86.81 393 ASN B CA 1
ATOM 6459 C C . ASN B 1 393 ? 15.828 31.453 26.875 1 86.81 393 ASN B C 1
ATOM 6461 O O . ASN B 1 393 ? 16.438 31.906 27.844 1 86.81 393 ASN B O 1
ATOM 6465 N N . GLY B 1 394 ? 14.523 31.344 26.844 1 86.75 394 GLY B N 1
ATOM 6466 C CA . GLY B 1 394 ? 13.742 31.406 28.078 1 86.75 394 GLY B CA 1
ATOM 6467 C C . GLY B 1 394 ? 13.32 32.812 28.438 1 86.75 394 GLY B C 1
ATOM 6468 O O . GLY B 1 394 ? 13.25 33.188 29.609 1 86.75 394 GLY B O 1
ATOM 6469 N N . ASP B 1 395 ? 13.141 33.656 27.516 1 90.75 395 ASP B N 1
ATOM 6470 C CA . ASP B 1 395 ? 12.656 35 27.797 1 90.75 395 ASP B CA 1
ATOM 6471 C C . ASP B 1 395 ? 11.156 35.031 28.047 1 90.75 395 ASP B C 1
ATOM 6473 O O . ASP B 1 395 ? 10.375 34.594 27.203 1 90.75 395 ASP B O 1
ATOM 6477 N N . TRP B 1 396 ? 10.711 35.594 29.172 1 93.38 396 TRP B N 1
ATOM 6478 C CA . TRP B 1 396 ? 9.305 35.625 29.594 1 93.38 396 TRP B CA 1
ATOM 6479 C C . TRP B 1 396 ? 8.484 36.562 28.703 1 93.38 396 TRP B C 1
ATOM 6481 O O . TRP B 1 396 ? 7.297 36.312 28.484 1 93.38 396 TRP B O 1
ATOM 6491 N N . SER B 1 397 ? 9.133 37.594 28.203 1 93.94 397 SER B N 1
ATOM 6492 C CA . SER B 1 397 ? 8.422 38.531 27.328 1 93.94 397 SER B CA 1
ATOM 6493 C C . SER B 1 397 ? 7.973 37.844 26.047 1 93.94 397 SER B C 1
ATOM 6495 O O . SER B 1 397 ? 6.875 38.125 25.547 1 93.94 397 SER B O 1
ATOM 6497 N N . ASN B 1 398 ? 8.852 37.031 25.531 1 94.12 398 ASN B N 1
ATOM 6498 C CA . ASN B 1 398 ? 8.492 36.281 24.328 1 94.12 398 ASN B CA 1
ATOM 6499 C C . ASN B 1 398 ? 7.348 35.312 24.578 1 94.12 398 ASN B C 1
ATOM 6501 O O . ASN B 1 398 ? 6.496 35.125 23.719 1 94.12 398 ASN B O 1
ATOM 6505 N N . LEU B 1 399 ? 7.297 34.719 25.734 1 94.38 399 LEU B N 1
ATOM 6506 C CA . LEU B 1 399 ? 6.227 33.812 26.094 1 94.38 399 LEU B CA 1
ATOM 6507 C C . LEU B 1 399 ? 4.895 34.531 26.203 1 94.38 399 LEU B C 1
ATOM 6509 O O . LEU B 1 399 ? 3.883 34.062 25.672 1 94.38 399 LEU B O 1
ATOM 6513 N N . VAL B 1 400 ? 4.902 35.625 26.938 1 95.69 400 VAL B N 1
ATOM 6514 C CA . VAL B 1 400 ? 3.684 36.406 27.125 1 95.69 400 VAL B CA 1
ATOM 6515 C C . VAL B 1 400 ? 3.17 36.875 25.766 1 95.69 400 VAL B C 1
ATOM 6517 O O . VAL B 1 400 ? 1.966 36.812 25.5 1 95.69 400 VAL B O 1
ATOM 6520 N N . PHE B 1 401 ? 4.07 37.281 24.953 1 95.12 401 PHE B N 1
ATOM 6521 C CA . PHE B 1 401 ? 3.688 37.75 23.625 1 95.12 401 PHE B CA 1
ATOM 6522 C C . PHE B 1 401 ? 3.068 36.594 22.812 1 95.12 401 PHE B C 1
ATOM 6524 O O . PHE B 1 401 ? 2.076 36.812 22.109 1 95.12 401 PHE B O 1
ATOM 6531 N N . SER B 1 402 ? 3.686 35.469 22.844 1 94.5 402 SER B N 1
ATOM 6532 C CA . SER B 1 402 ? 3.164 34.312 22.109 1 94.5 402 SER B CA 1
ATOM 6533 C C . SER B 1 402 ? 1.77 33.938 22.594 1 94.5 402 SER B C 1
ATOM 6535 O O . SER B 1 402 ? 0.905 33.562 21.781 1 94.5 402 SER B O 1
ATOM 6537 N N . ILE B 1 403 ? 1.507 33.969 23.875 1 95.12 403 ILE B N 1
ATOM 6538 C CA . ILE B 1 403 ? 0.198 33.656 24.438 1 95.12 403 ILE B CA 1
ATOM 6539 C C . ILE B 1 403 ? -0.826 34.688 23.969 1 95.12 403 ILE B C 1
ATOM 6541 O O . ILE B 1 403 ? -1.942 34.344 23.578 1 95.12 403 ILE B O 1
ATOM 6545 N N . LEU B 1 404 ? -0.4 35.938 23.984 1 95.19 404 LEU B N 1
ATOM 6546 C CA . LEU B 1 404 ? -1.281 36.969 23.5 1 95.19 404 LEU B CA 1
ATOM 6547 C C . LEU B 1 404 ? -1.579 36.812 22.016 1 95.19 404 LEU B C 1
ATOM 6549 O O . LEU B 1 404 ? -2.703 37.062 21.578 1 95.19 404 LEU B O 1
ATOM 6553 N N . LEU B 1 405 ? -0.566 36.469 21.344 1 95.19 405 LEU B N 1
ATOM 6554 C CA . LEU B 1 405 ? -0.742 36.25 19.906 1 95.19 405 LEU B CA 1
ATOM 6555 C C . LEU B 1 405 ? -1.703 35.062 19.672 1 95.19 405 LEU B C 1
ATOM 6557 O O . LEU B 1 405 ? -2.512 35.125 18.734 1 95.19 405 LEU B O 1
ATOM 6561 N N . PHE B 1 406 ? -1.591 34.062 20.438 1 95.19 406 PHE B N 1
ATOM 6562 C CA . PHE B 1 406 ? -2.48 32.906 20.328 1 95.19 406 PHE B CA 1
ATOM 6563 C C . PHE B 1 406 ? -3.922 33.312 20.625 1 95.19 406 PHE B C 1
ATOM 6565 O O . PHE B 1 406 ? -4.844 32.875 19.922 1 95.19 406 PHE B O 1
ATOM 6572 N N . ILE B 1 407 ? -4.109 34.094 21.625 1 95.31 407 ILE B N 1
ATOM 6573 C CA . ILE B 1 407 ? -5.441 34.594 21.969 1 95.31 407 ILE B CA 1
ATOM 6574 C C . ILE B 1 407 ? -5.996 35.438 20.812 1 95.31 407 ILE B C 1
ATOM 6576 O O . ILE B 1 407 ? -7.172 35.312 20.469 1 95.31 407 ILE B O 1
ATOM 6580 N N . LEU B 1 408 ? -5.16 36.188 20.25 1 95.56 408 LEU B N 1
ATOM 6581 C CA . LEU B 1 408 ? -5.57 37 19.094 1 95.56 408 LEU B CA 1
ATOM 6582 C C . LEU B 1 408 ? -5.961 36.094 17.922 1 95.56 408 LEU B C 1
ATOM 6584 O O . LEU B 1 408 ? -6.902 36.406 17.188 1 95.56 408 LEU B O 1
ATOM 6588 N N . ASP B 1 409 ? -5.219 35.062 17.688 1 95.38 409 ASP B N 1
ATOM 6589 C CA . ASP B 1 409 ? -5.547 34.125 16.625 1 95.38 409 ASP B CA 1
ATOM 6590 C C . ASP B 1 409 ? -6.938 33.531 16.828 1 95.38 409 ASP B C 1
ATOM 6592 O O . ASP B 1 409 ? -7.703 33.406 15.875 1 95.38 409 ASP B O 1
ATOM 6596 N N . ILE B 1 410 ? -7.254 33.156 18.047 1 94.38 410 ILE B N 1
ATOM 6597 C CA . ILE B 1 410 ? -8.562 32.594 18.375 1 94.38 410 ILE B CA 1
ATOM 6598 C C . ILE B 1 410 ? -9.656 33.594 18.062 1 94.38 410 ILE B C 1
ATOM 6600 O O . ILE B 1 410 ? -10.656 33.281 17.422 1 94.38 410 ILE B O 1
ATOM 6604 N N . ILE B 1 411 ? -9.375 34.812 18.375 1 94.56 411 ILE B N 1
ATOM 6605 C CA . ILE B 1 411 ? -10.359 35.875 18.188 1 94.56 411 ILE B CA 1
ATOM 6606 C C . ILE B 1 411 ? -10.562 36.125 16.688 1 94.56 411 ILE B C 1
ATOM 6608 O O . ILE B 1 411 ? -11.695 36.312 16.234 1 94.56 411 ILE B O 1
ATOM 6612 N N . MET B 1 412 ? -9.531 36.094 15.992 1 93.31 412 MET B N 1
ATOM 6613 C CA . MET B 1 412 ? -9.617 36.344 14.555 1 93.31 412 MET B CA 1
ATOM 6614 C C . MET B 1 412 ? -10.281 35.188 13.836 1 93.31 412 MET B C 1
ATOM 6616 O O . MET B 1 412 ? -10.922 35.375 12.797 1 93.31 412 MET B O 1
ATOM 6620 N N . PHE B 1 413 ? -10.141 34.031 14.391 1 92.31 413 PHE B N 1
ATOM 6621 C CA . PHE B 1 413 ? -10.664 32.844 13.75 1 92.31 413 PHE B CA 1
ATOM 6622 C C . PHE B 1 413 ? -12.148 32.656 14.07 1 92.31 413 PHE B C 1
ATOM 6624 O O . PHE B 1 413 ? -12.859 31.938 13.359 1 92.31 413 PHE B O 1
ATOM 6631 N N . ILE B 1 414 ? -12.766 33.312 15.008 1 90.69 414 ILE B N 1
ATOM 6632 C CA . ILE B 1 414 ? -14.117 33.094 15.516 1 90.69 414 ILE B CA 1
ATOM 6633 C C . ILE B 1 414 ? -15.133 33.5 14.445 1 90.69 414 ILE B C 1
ATOM 6635 O O . ILE B 1 414 ? -16.078 32.75 14.156 1 90.69 414 ILE B O 1
ATOM 6639 N N . PRO B 1 415 ? -14.977 34.562 13.773 1 86.88 415 PRO B N 1
ATOM 6640 C CA . PRO B 1 415 ? -15.992 34.938 12.781 1 86.88 415 PRO B CA 1
ATOM 6641 C C . PRO B 1 415 ? -16.078 33.969 11.625 1 86.88 415 PRO B C 1
ATOM 6643 O O . PRO B 1 415 ? -17.172 33.688 11.125 1 86.88 415 PRO B O 1
ATOM 6646 N N . THR B 1 416 ? -14.961 33.531 11.219 1 86.44 416 THR B N 1
ATOM 6647 C CA . THR B 1 416 ? -14.953 32.562 10.117 1 86.44 416 THR B CA 1
ATOM 6648 C C . THR B 1 416 ? -15.594 31.25 10.547 1 86.44 416 THR B C 1
ATOM 6650 O O . THR B 1 416 ? -16.328 30.641 9.773 1 86.44 416 THR B O 1
ATOM 6653 N N . MET B 1 417 ? -15.367 30.844 11.664 1 83.81 417 MET B N 1
ATOM 6654 C CA . MET B 1 417 ? -15.93 29.594 12.164 1 83.81 417 MET B CA 1
ATOM 6655 C C . MET B 1 417 ? -17.422 29.719 12.406 1 83.81 417 MET B C 1
ATOM 6657 O O . MET B 1 417 ? -18.172 28.766 12.188 1 83.81 417 MET B O 1
ATOM 6661 N N . LYS B 1 418 ? -17.891 30.828 12.859 1 80 418 LYS B N 1
ATOM 6662 C CA . LYS B 1 418 ? -19.312 31.062 13.062 1 80 418 LYS B CA 1
ATOM 6663 C C . LYS B 1 418 ? -20.078 31.047 11.734 1 80 418 LYS B C 1
ATOM 6665 O O . LYS B 1 418 ? -21.203 30.547 11.664 1 80 418 LYS B O 1
ATOM 6670 N N . LEU B 1 419 ? -19.391 31.547 10.797 1 77.75 419 LEU B N 1
ATOM 6671 C CA . LEU B 1 419 ? -19.984 31.484 9.469 1 77.75 419 LEU B CA 1
ATOM 6672 C C . LEU B 1 419 ? -20.094 30.047 8.969 1 77.75 419 LEU B C 1
ATOM 6674 O O . LEU B 1 419 ? -21.078 29.688 8.32 1 77.75 419 LEU B O 1
ATOM 6678 N N . GLY B 1 420 ? -19.078 29.25 9.219 1 75.25 420 GLY B N 1
ATOM 6679 C CA . GLY B 1 420 ? -19.094 27.859 8.812 1 75.25 420 GLY B CA 1
ATOM 6680 C C . GLY B 1 420 ? -20.203 27.047 9.484 1 75.25 420 GLY B C 1
ATOM 6681 O O . GLY B 1 420 ? -20.859 26.234 8.836 1 75.25 420 GLY B O 1
ATOM 6682 N N . LEU B 1 421 ? -20.406 27.281 10.719 1 71 421 LEU B N 1
ATOM 6683 C CA . LEU B 1 421 ? -21.453 26.594 11.469 1 71 421 LEU B CA 1
ATOM 6684 C C . LEU B 1 421 ? -22.828 26.984 10.953 1 71 421 LEU B C 1
ATOM 6686 O O . LEU B 1 421 ? -23.734 26.156 10.898 1 71 421 LEU B O 1
ATOM 6690 N N . ARG B 1 422 ? -22.984 28.141 10.531 1 69.56 422 ARG B N 1
ATOM 6691 C CA . ARG B 1 422 ? -24.25 28.609 9.969 1 69.56 422 ARG B CA 1
ATOM 6692 C C . ARG B 1 422 ? -24.516 27.938 8.625 1 69.56 422 ARG B C 1
ATOM 6694 O O . ARG B 1 422 ? -25.656 27.578 8.328 1 69.56 422 ARG B O 1
ATOM 6701 N N . LEU B 1 423 ? -23.422 27.797 7.926 1 71.75 423 LEU B N 1
ATOM 6702 C CA . LEU B 1 423 ? -23.562 27.172 6.613 1 71.75 423 LEU B CA 1
ATOM 6703 C C . LEU B 1 423 ? -23.891 25.688 6.742 1 71.75 423 LEU B C 1
ATOM 6705 O O . LEU B 1 423 ? -24.656 25.156 5.945 1 71.75 423 LEU B O 1
ATOM 6709 N N . GLU B 1 424 ? -23.219 25.094 7.652 1 69.19 424 GLU B N 1
ATOM 6710 C CA . GLU B 1 424 ? -23.484 23.672 7.867 1 69.19 424 GLU B CA 1
ATOM 6711 C C . GLU B 1 424 ? -24.938 23.438 8.25 1 69.19 424 GLU B C 1
ATOM 6713 O O . GLU B 1 424 ? -25.547 22.453 7.844 1 69.19 424 GLU B O 1
ATOM 6718 N N . ARG B 1 425 ? -25.594 24.297 8.953 1 64.12 425 ARG B N 1
ATOM 6719 C CA . ARG B 1 425 ? -27 24.188 9.32 1 64.12 425 ARG B CA 1
ATOM 6720 C C . ARG B 1 425 ? -27.891 24.406 8.109 1 64.12 425 ARG B C 1
ATOM 6722 O O . ARG B 1 425 ? -28.922 23.734 7.965 1 64.12 425 ARG B O 1
ATOM 6729 N N . GLY B 1 426 ? -27.328 25.203 7.336 1 63.66 426 GLY B N 1
ATOM 6730 C CA . GLY B 1 426 ? -28.094 25.422 6.125 1 63.66 426 GLY B CA 1
ATOM 6731 C C . GLY B 1 426 ? -28.062 24.25 5.172 1 63.66 426 GLY B C 1
ATOM 6732 O O . GLY B 1 426 ? -29.078 23.922 4.551 1 63.66 426 GLY B O 1
ATOM 6733 N N . LEU B 1 427 ? -26.844 23.672 5.027 1 63.69 427 LEU B N 1
ATOM 6734 C CA . LEU B 1 427 ? -26.688 22.531 4.137 1 63.69 427 LEU B CA 1
ATOM 6735 C C . LEU B 1 427 ? -27.5 21.344 4.629 1 63.69 427 LEU B C 1
ATOM 6737 O O . LEU B 1 427 ? -28.078 20.609 3.828 1 63.69 427 LEU B O 1
ATOM 6741 N N . LYS B 1 428 ? -27.422 21.062 5.895 1 62.44 428 LYS B N 1
ATOM 6742 C CA . LYS B 1 428 ? -28.234 20 6.473 1 62.44 428 LYS B CA 1
ATOM 6743 C C . LYS B 1 428 ? -29.719 20.219 6.18 1 62.44 428 LYS B C 1
ATOM 6745 O O . LYS B 1 428 ? -30.438 19.266 5.895 1 62.44 428 LYS B O 1
ATOM 6750 N N . ASP B 1 429 ? -30.109 21.422 6.254 1 59.81 429 ASP B N 1
ATOM 6751 C CA . ASP B 1 429 ? -31.5 21.75 5.973 1 59.81 429 ASP B CA 1
ATOM 6752 C C . ASP B 1 429 ? -31.844 21.5 4.508 1 59.81 429 ASP B C 1
ATOM 6754 O O . ASP B 1 429 ? -32.938 21.016 4.199 1 59.81 429 ASP B O 1
ATOM 6758 N N . TYR B 1 430 ? -30.891 21.688 3.713 1 58.94 430 TYR B N 1
ATOM 6759 C CA . TYR B 1 430 ? -31.078 21.469 2.285 1 58.94 430 TYR B CA 1
ATOM 6760 C C . TYR B 1 430 ? -31.125 19.984 1.964 1 58.94 430 TYR B C 1
ATOM 6762 O O . TYR B 1 430 ? -31.922 19.531 1.149 1 58.94 430 TYR B O 1
ATOM 6770 N N . GLU B 1 431 ? -30.141 19.281 2.482 1 59.03 431 GLU B N 1
ATOM 6771 C CA . GLU B 1 431 ? -30.062 17.844 2.213 1 59.03 431 GLU B CA 1
ATOM 6772 C C . GLU B 1 431 ? -31.281 17.125 2.764 1 59.03 431 GLU B C 1
ATOM 6774 O O . GLU B 1 431 ? -31.781 16.156 2.158 1 59.03 431 GLU B O 1
ATOM 6779 N N . GLU B 1 432 ? -31.797 17.5 3.977 1 54.47 432 GLU B N 1
ATOM 6780 C CA . GLU B 1 432 ? -33 16.891 4.512 1 54.47 432 GLU B CA 1
ATOM 6781 C C . GLU B 1 432 ? -34.219 17.234 3.646 1 54.47 432 GLU B C 1
ATOM 6783 O O . GLU B 1 432 ? -35.188 16.453 3.564 1 54.47 432 GLU B O 1
ATOM 6788 N N . LYS B 1 433 ? -34.125 18.25 2.982 1 50.72 433 LYS B N 1
ATOM 6789 C CA . LYS B 1 433 ? -35.281 18.641 2.137 1 50.72 433 LYS B CA 1
ATOM 6790 C C . LYS B 1 433 ? -35.25 17.891 0.808 1 50.72 433 LYS B C 1
ATOM 6792 O O . LYS B 1 433 ? -36.281 17.594 0.23 1 50.72 433 LYS B O 1
ATOM 6797 N N . ASN B 1 434 ? -34.062 17.688 0.351 1 45.78 434 ASN B N 1
ATOM 6798 C CA . ASN B 1 434 ? -33.969 17.016 -0.943 1 45.78 434 ASN B CA 1
ATOM 6799 C C . ASN B 1 434 ? -33.844 15.508 -0.785 1 45.78 434 ASN B C 1
ATOM 6801 O O . ASN B 1 434 ? -33.719 14.781 -1.774 1 45.78 434 ASN B O 1
ATOM 6805 N N . ASP B 1 435 ? -33.438 15.07 0.305 1 41.12 435 ASP B N 1
ATOM 6806 C CA . ASP B 1 435 ? -33.656 13.625 0.433 1 41.12 435 ASP B CA 1
ATOM 6807 C C . ASP B 1 435 ? -35.125 13.305 0.678 1 41.12 435 ASP B C 1
ATOM 6809 O O . ASP B 1 435 ? -35.812 14 1.438 1 41.12 435 ASP B O 1
#

Radius of gyration: 30.65 Å; Cα contacts (8 Å, |Δi|>4): 1490; chains: 2; bounding box: 68×94×67 Å

Solvent-accessible surface area (backbone atoms only — not comparable to full-atom values): 41301 Å² total; per-residue (Å²): 105,69,62,56,51,47,46,52,50,50,54,52,54,62,33,65,67,52,45,34,52,49,44,32,32,34,57,42,18,58,54,30,39,54,22,15,49,28,42,30,43,28,36,18,47,47,27,94,59,7,36,51,22,61,72,65,42,35,84,74,72,42,57,66,68,60,48,52,51,47,27,49,52,19,51,42,45,25,42,46,32,41,32,38,30,11,49,56,40,6,22,39,19,2,20,48,41,12,46,73,66,37,23,55,26,67,62,29,13,53,45,18,34,45,29,52,46,35,33,17,30,28,47,16,55,48,64,62,40,88,54,61,41,33,66,77,16,48,49,26,16,51,39,21,33,41,61,19,37,50,48,2,40,52,36,6,48,47,33,56,76,60,41,59,81,38,77,90,64,93,78,70,53,64,69,54,42,43,54,49,40,58,60,46,42,61,34,42,52,51,45,44,50,53,28,50,52,51,19,48,50,36,32,75,62,46,48,71,52,79,33,62,73,69,38,39,62,62,45,48,50,35,43,70,29,64,46,66,69,57,38,46,57,55,47,39,58,39,43,49,34,37,33,57,24,39,28,43,50,56,67,67,58,46,62,73,53,91,42,70,66,48,47,51,23,32,50,45,20,67,72,67,72,46,41,76,79,34,88,62,65,49,29,22,29,40,37,38,37,40,48,24,38,10,41,39,29,50,55,56,38,27,49,35,54,46,40,66,72,68,55,87,47,66,68,62,36,50,54,33,59,70,35,45,61,25,15,44,30,39,26,44,59,15,48,39,32,42,60,52,50,48,74,31,73,74,51,46,63,55,60,42,46,50,33,40,52,34,36,53,51,49,52,50,33,42,73,70,63,60,32,55,41,36,47,43,76,59,51,40,35,40,36,11,63,46,37,35,15,46,8,41,74,63,36,66,54,31,30,54,48,39,52,51,50,49,52,49,37,35,58,66,42,45,62,51,50,54,50,49,56,54,46,51,54,48,48,53,52,47,52,60,65,73,95,106,68,63,56,50,48,47,50,50,50,55,52,53,62,33,64,68,52,45,34,52,50,43,32,31,35,59,42,17,58,54,30,40,54,21,15,49,28,42,31,42,28,37,18,46,49,28,92,60,7,36,51,23,61,75,66,40,35,84,74,74,41,58,64,66,59,47,51,50,48,28,49,51,21,51,41,46,25,42,46,32,41,30,39,31,11,48,56,41,7,22,40,19,1,20,47,41,11,46,74,67,37,23,56,26,68,62,28,13,51,45,19,34,45,28,51,45,34,35,17,29,27,46,15,55,49,64,63,40,89,54,61,43,33,68,75,16,48,50,26,16,50,40,21,32,39,59,19,36,50,50,3,40,51,37,5,49,47,34,56,74,60,41,58,80,38,77,91,63,93,77,70,50,63,69,55,41,44,54,49,40,57,61,46,41,60,36,42,52,52,44,45,50,51,28,48,54,52,18,48,51,35,31,76,61,46,47,72,54,78,33,63,71,70,37,39,63,61,44,49,51,34,42,68,31,65,46,63,67,56,38,47,56,56,46,36,60,38,42,49,33,36,33,56,22,38,28,42,50,56,66,67,57,45,62,72,55,92,41,69,66,47,47,52,24,32,49,44,21,66,73,68,72,46,40,74,78,35,88,64,65,50,28,22,28,40,37,38,37,39,48,24,40,10,41,39,28,49,56,56,37,27,48,35,54,48,39,66,71,67,54,87,47,66,67,62,34,52,54,33,59,68,34,46,61,25,15,45,31,39,26,44,57,16,47,38,32,41,59,52,49,49,72,32,73,74,52,45,64,55,60,41,47,51,33,41,53,33,37,52,50,50,51,49,32,42,73,69,64,61,35,54,41,37,46,44,73,60,52,41,37,41,35,12,64,48,36,35,16,46,9,42,73,64,36,65,53,33,31,55,49,38,51,51,50,47,52,47,37,35,59,66,41,45,62,51,52,53,50,50,55,52,46,52,54,47,49,52,53,46,49,61,65,72,95

Nearest PDB structures (foldseek):
  3qnq-assembly2_C  TM=4.381E-01  e=1.165E-08  Bacillus cereus ATCC 10987
  8qsr-assembly1_A  TM=4.093E-01  e=1.517E-03  Escherichia coli
  7vr5-assembly1_A  TM=1.445E-01  e=9.528E-01  Cyanidioschyzon merolae strain 10D
  3wme-assembly1_A  TM=1.395E-01  e=1.323E+00  Cyanidioschyzon merolae strain 10D
  3qnq-assembly2_C  TM=4.394E-01  e=1.190E-08  Bacillus cereus ATCC 10987

Secondary structure (DSSP, 8-state):
-HHHHHHHHHHHHTSHHHHHHHHHHHHTHHHHHHHHHHHHIIIIISSTTBHHHHHTTHHHHS-HHHHHHHHHHHHHHHHHHTTTHHHHHHHHHHHHHHHHTTS-HHHHHHHHHHHHHHHHHHHHHHTT-S---GGG-TTSSTTBHHHHHHHHHHHHHHHHHHPPP----SS--HHHHHHHHHHTHHHHHHHHHHHHHHHHHHHHTT---S-TTTTHHHHHHHHH---HHHHHHHHHHHHHHHHHTB-HHHHH--S----HHHHHHHHHHHHHS-STT-S-TT-HHHHIIIIIIGGGIIIIIHHHHHHHHH---HHHHHHHHHHHHHHHTT--HHHHHHTT-TT-GGGHHHHHHHHHHHHHHHHHHHHTTSS----S---BT--GGGHHHHHTTS-HHHHHHHHHHHHHHHHHHHHHHHHHHHHHHHHHHHHHHH-/-HHHHHHHHHHHHTSHHHHHHHHHHHHTHHHHHHHHHHHHIIIIISSTTBHHHHHTTHHHHS-HHHHHHHHHHHHHHHHHHTTTHHHHHHHHHHHHHHHHTTS-HHHHHHHHHHHHHHHHHHHHHHTT-S---GGG-TTSSTTBHHHHHHHHHHHHHHHHHHPPP----SS--HHHHHHHHHHTHHHHHHHHHHHHHHHHHHHHTT---S-TTTTHHHHHHHHH---HHHHHHHHHHHHHHHHHTB-HHHHH--S----HHHHHHHHHHHHHS-STT-S-TT-HHHHIIIIIIGGGIIIIIHHHHHHHHH---HHHHHHHHHHHHHHHTT--HHHHHHTT-TT-GGGHHHHHHHHHHHHHHHHHHHHTTSS----S---BT--GGGHHHHHTTS-HHHHHHHHHHHHHHHHHHHHHHHHHHHHHHHHHHHHHHH-

pLDDT: mean 82.6, std 10.78, range [41.12, 95.69]

Foldseek 3Di:
DLVVVLVVLVVVCPDPLNVLLLVLLQVLLVLLLVLLVLLLCQFAPLDPLHVVCVVVVCVPVPPPVVSVVSNVVSVVSNLVRQLQVLLSSLLSLLLVLLVVLQFDSNLLSVLLNLLQLLLLLLLCVLVVPVPSHSSNGPCRGQLNNLNSNVSSNVSSVLCNVQADHDDDDPDDDPVNVVVSVVRCVVSSVVSNVVSVVVSVVCRVVVVNPLDLVVCVVLLCCLQADLDLVSVLVSLQVQLVSVLQRNNSSVVPLALDDPDPLLVQLLVVCVVVVFQLDGPRQRGSSQQQQQFLCLLVCLQQVLVLVLCCVPPPDPVSVVQSVSCNVSNQQNRRSSSCSNVVSRPSPLCSVLSRVLSSVRSVVVVVCSVVSQAGGQSDHDGGRHGSLCRQCVSRVRDVSSSVVSVVSSVVSSVSRNVSVVSVVVSVVVVVVVVVVVD/DLVVVLVVLVVVCPDPLNVLLLVLLQVLLVLLLVLLVLLLCQFAPLDPLHVVCVVVVCVPVPDPVVSVVSNVVSVVSNLVRQLQVLLSSLLSLLLVLLVVLQFDSNLLSVLLSLLQLLLLLLLCVLVVPVPSHSSNGPCRGQLNNLNSNVSSNVSSVLCNVQADHDDDDPDDDPVNVVVSVVRCVVSSVVSNVVSVVVSVVCNVVSVNPLDLVVCVVLLCCLQADLDLVSVLVSLQVQLVSVLQRNNSSVVPLALDDPDPLLVQLLVVCVVVVFSLDGPRQRGRSQQQQQFLCLLVCLQQVLVLVLCCVPPPDPVSVVQSVSCNVSNQQNSRSSSCSNVVSRPSPLCSVLSRVLSSVRSVVVVVCSVVSQAGGQSAHDGGRHGSLCRQCVSRVRDVSSSVVSVVSSVVSSVSRNVSVVSVVVSVVVVVVVVVVVD

Sequence (870 aa):
MVNRITNIFLKLRRLAIFRIFQRTLVMLMPIAVIGAYFKLFRDAVFSPDSFIYNIFNFDITLPDRFWYAGAFVSRGMVRVTFGLFGIYAAYFAARYTARLYRKDSTMAGMTAVIVIMFCAYANNLANNASDHSPFSSSVLKINAVLLALLIGYGVGQIFHWLGKEHKPVDFEHAARIKERAWNAFIPTIFAIFCGIVLGIIIYEFQIKFLNSSTFKGLVTQIQESNNILLIALLTIPVFLLSWMGIGYPLASLSTTSNSISAAANLNFALKHGSAWNVPYKYLGSSLFYPYAEMGGASIVLAMIVIILIYSKNKDSENIAKVNLLPAALGSTGGMMVGMPIILNPLLLPAIVIIPIINILLAAGAIFCHLIQPCAYPVLSGTPGILVSFFGSNGDWSNLVFSILLFILDIIMFIPTMKLGLRLERGLKDYEEKNDMVNRITNIFLKLRRLAIFRIFQRTLVMLMPIAVIGAYFKLFRDAVFSPDSFIYNIFNFDITLPDRFWYAGAFVSRGMVRVTFGLFGIYAAYFAARYTARLYRKDSTMAGMTAVIVIMFCAYANNLANNASDHSPFSSSVLKINAVLLALLIGYGVGQIFHWLGKEHKPVDFEHAARIKERAWNAFIPTIFAIFCGIVLGIIIYEFQIKFLNSSTFKGLVTQIQESNNILLIALLTIPVFLLSWMGIGYPLASLSTTSNSISAAANLNFALKHGSAWNVPYKYLGSSLFYPYAEMGGASIVLAMIVIILIYSKNKDSENIAKVNLLPAALGSTGGMMVGMPIILNPLLLPAIVIIPIINILLAAGAIFCHLIQPCAYPVLSGTPGILVSFFGSNGDWSNLVFSILLFILDIIMFIPTMKLGLRLERGLKDYEEKND

Organism: NCBI:txid47770